Protein 3SMA (pdb70)

Radius of gyration: 39.49 Å; Cα contacts (8 Å, |Δi|>4): 2408; chains: 4; bounding box: 121×54×102 Å

B-factor: mean 35.8, std 13.29, range [15.17, 118.53]

InterPro domains:
  IPR003679 Aminoglycoside N(3)-acetyltransferase-like [PF02522] (43-275)
  IPR003679 Aminoglycoside N(3)-acetyltransferase-like [PTHR11104] (21-278)
  IPR028345 Aminoglycoside 3-N-acetyltransferase-like [SSF110710] (21-278)

Organism: Streptomyces rubellomurinus (strain ATCC 31215) (NCBI:txid359131)

Foldseek 3Di:
DDEAFLVLLLVQLVVQPQDALFEEEEQAAQVQQPHYDVTLVSVLSSVCSNNDQNYKYKYKFFQQVQFQLVPDDPPRDDPVCRVVCQWQPFFADLVPRGGDPRYPNQRVNSPPDQWDWADARGTIMIMHHDCRCVLRPQCDPQLNLEPRHSLVVCQVRQHKYKYWQHDLLRVSNLSHLLVVAPAAPWDKDWTWGFHDDPRTTDTDIDMYTDDDRPCSVVLVVVLLVVAPPKGWDRRNSGTMIMGGSNSSSVSSNVCRNVPPHDD/DDPVPFDEDELVLLLVQLVVQPQAALFEEEEQAAQVLQGDYDVTLVSNLSSNCSNNDQNYKYKYKQFQQVQFQLVPDDPDRDDPVCRVVCQWQPWFADLQPRGGPPRYPNQRNNSPDVQKDWAQFRGTIMIMHHDCRCVLRPQQDDQQNLEPRHSLVVCLVRQHKYKYWQHDLLRPSLLSHLLVVAPAAPKDKDWGWGFPDDPGTTDTDIDIYTDDDRPCSVVLRVVLLVVFPPKGWGHRNSTTMTMGGSNSSSVSSNVCRNVPPHDD/DDEDFLVLLLVQCVVQPQAALFEEEEQADQVQLPHYPVGLNSNLSSNCSSNDQSYKYKYKFFQQVQFQLVPDDPPRDDPVCRVVCQWQPWFADLQPRHGDPRYPNQRVQSPDVQKDWAAFRGTIMIMHHDCRCVLRPQCDPQQNLEPRHSLVVCLVRQHKYKYWQHDLLRVSNLSNLLVVAPAAPWAKDWTWGFHDDPRTTDIDIDIDIDDDRPCSHVLVVVLLVVAPPKGWDRRNSTTMIMGRSNSSSVSSNVCRNVPDHD/DDEDFLVLLLVQLVVQPQEALFEEEEQADQVLLPHYDVGLVSNLSSVCSNHDQNYKYKYKFFQQVQFQLVPPDPPRDDPVCRVVCQWQVWFADLVPRGGDPRDPNQRVNSPPVQKDWAQFRGTIMIMHHDCRCVLRPQCDPQQNLEPRHSLVVCLVRQHKYKYWQHDLLRPSLLSNLLVVAPAAPWAKDKGWGFHDDPRTTDTDIDIYIDDDRPCSPVLVVVLLVPAPPKGWDHRRSGTMTMGGSNSSSVSSNVCRNVPPHNPD

Nearest PDB structures (foldseek):
  3sma-assembly2_C  TM=9.997E-01  e=2.680E-60  Streptomyces rubellomurinus
  3kzl-assembly1_A  TM=9.527E-01  e=6.659E-35  Bacillus anthracis
  3e4f-assembly1_B  TM=9.407E-01  e=6.659E-35  Bacillus anthracis
  3n0s-assembly1_A  TM=9.548E-01  e=9.029E-33  Bacillus anthracis str. Ames
  6np2-assembly1_A  TM=8.746E-01  e=1.009E-23  Enterobacter cloacae

Structure (mmCIF, N/CA/C/O backbone):
data_3SMA
#
_entry.id   3SMA
#
_cell.length_a   128.832
_cell.length_b   35.692
_cell.length_c   136.087
_cell.angle_alpha   90.00
_cell.angle_beta   117.60
_cell.angle_gamma   90.00
#
_symmetry.space_group_name_H-M   'P 1 2 1'
#
loop_
_entity.id
_entity.type
_entity.pdbx_description
1 polymer FrbF
2 non-polymer 'ACETYL COENZYME *A'
3 water water
#
loop_
_atom_site.group_PDB
_atom_site.id
_atom_site.type_symbol
_atom_site.label_atom_id
_atom_site.label_alt_id
_atom_site.label_comp_id
_atom_site.label_asym_id
_atom_site.label_entity_id
_atom_site.label_seq_id
_atom_site.pdbx_PDB_ins_code
_atom_site.Cartn_x
_atom_site.Cartn_y
_atom_site.Cartn_z
_atom_site.occupancy
_atom_site.B_iso_or_equiv
_atom_site.auth_seq_id
_atom_site.auth_comp_id
_atom_site.auth_asym_id
_atom_site.auth_atom_id
_atom_site.pdbx_PDB_model_num
ATOM 1 N N . ARG A 1 19 ? -16.339 28.146 45.281 1.00 42.73 19 ARG A N 1
ATOM 2 C CA . ARG A 1 19 ? -15.825 26.791 45.064 1.00 41.89 19 ARG A CA 1
ATOM 3 C C . ARG A 1 19 ? -16.923 25.741 44.866 1.00 44.11 19 ARG A C 1
ATOM 4 O O . ARG A 1 19 ? -17.996 25.815 45.478 1.00 44.87 19 ARG A O 1
ATOM 12 N N . GLU A 1 20 ? -16.647 24.772 44.002 1.00 38.26 20 GLU A N 1
ATOM 13 C CA . GLU A 1 20 ? -17.540 23.662 43.693 1.00 38.24 20 GLU A CA 1
ATOM 14 C C . GLU A 1 20 ? -17.239 22.530 44.691 1.00 41.59 20 GLU A C 1
ATOM 15 O O . GLU A 1 20 ? -16.067 22.250 44.977 1.00 41.48 20 GLU A O 1
ATOM 21 N N . LEU A 1 21 ? -18.288 21.899 45.239 1.00 36.04 21 LEU A N 1
ATOM 22 C CA . LEU A 1 21 ? -18.145 20.791 46.174 1.00 34.97 21 LEU A CA 1
ATOM 23 C C . LEU A 1 21 ? -17.695 19.599 45.339 1.00 37.24 21 LEU A C 1
ATOM 24 O O . LEU A 1 21 ? -18.358 19.235 44.362 1.00 36.43 21 LEU A O 1
ATOM 29 N N . VAL A 1 22 ? -16.517 19.054 45.674 1.00 31.15 22 VAL A N 1
ATOM 30 C CA . VAL A 1 22 ? -15.920 17.961 44.918 1.00 29.84 22 VAL A CA 1
ATOM 31 C C . VAL A 1 22 ? -15.682 16.792 45.865 1.00 32.61 22 VAL A C 1
ATOM 32 O O . VAL A 1 22 ? -15.234 17.003 46.997 1.00 31.77 22 VAL A O 1
ATOM 36 N N . THR A 1 23 ? -16.073 15.577 45.438 1.00 27.72 23 THR A N 1
ATOM 37 C CA . THR A 1 23 ? -15.997 14.355 46.238 1.00 26.77 23 THR A CA 1
ATOM 38 C C . THR A 1 23 ? -15.029 13.325 45.686 1.00 28.72 23 THR A C 1
ATOM 39 O O . THR A 1 23 ? -14.672 13.385 44.523 1.00 27.19 23 THR A O 1
ATOM 43 N N . ARG A 1 24 ? -14.665 12.328 46.520 1.00 25.49 24 ARG A N 1
ATOM 44 C CA . ARG A 1 24 ? -13.803 11.229 46.125 1.00 25.27 24 ARG A CA 1
ATOM 45 C C . ARG A 1 24 ? -14.266 10.651 44.800 1.00 28.35 24 ARG A C 1
ATOM 46 O O . ARG A 1 24 ? -13.464 10.555 43.855 1.00 27.21 24 ARG A O 1
ATOM 54 N N . ASP A 1 25 ? -15.558 10.264 44.738 1.00 24.45 25 ASP A N 1
ATOM 55 C CA . ASP A 1 25 ? -16.178 9.666 43.549 1.00 23.05 25 ASP A CA 1
ATOM 56 C C . ASP A 1 25 ? -16.145 10.525 42.339 1.00 26.33 25 ASP A C 1
ATOM 57 O O . ASP A 1 25 ? -15.853 10.005 41.270 1.00 27.55 25 ASP A O 1
ATOM 62 N N . ARG A 1 26 ? -16.394 11.845 42.489 1.00 22.79 26 ARG A N 1
ATOM 63 C CA . ARG A 1 26 ? -16.317 12.763 41.369 1.00 23.63 26 ARG A CA 1
ATOM 64 C C . ARG A 1 26 ? -14.899 12.837 40.826 1.00 27.54 26 ARG A C 1
ATOM 65 O O . ARG A 1 26 ? -14.728 12.787 39.609 1.00 26.91 26 ARG A O 1
ATOM 73 N N . LEU A 1 27 ? -13.876 12.990 41.722 1.00 24.36 27 LEU A N 1
ATOM 74 C CA . LEU A 1 27 ? -12.481 13.043 41.290 1.00 22.09 27 LEU A CA 1
ATOM 75 C C . LEU A 1 27 ? -12.114 11.778 40.534 1.00 24.54 27 LEU A C 1
ATOM 76 O O . LEU A 1 27 ? -11.539 11.868 39.474 1.00 26.00 27 LEU A O 1
ATOM 81 N N . ALA A 1 28 ? -12.439 10.604 41.068 1.00 21.41 28 ALA A N 1
ATOM 82 C CA . ALA A 1 28 ? -12.121 9.340 40.409 1.00 20.47 28 ALA A CA 1
ATOM 83 C C . ALA A 1 28 ? -12.758 9.256 39.022 1.00 24.42 28 ALA A C 1
ATOM 84 O O . ALA A 1 28 ? -12.073 8.884 38.070 1.00 24.06 28 ALA A O 1
ATOM 86 N N . SER A 1 29 ? -14.038 9.649 38.885 1.00 22.87 29 SER A N 1
ATOM 87 C CA . SER A 1 29 ? -14.723 9.591 37.579 1.00 21.96 29 SER A CA 1
ATOM 88 C C . SER A 1 29 ? -14.051 10.533 36.585 1.00 25.36 29 SER A C 1
ATOM 89 O O . SER A 1 29 ? -13.793 10.129 35.448 1.00 24.83 29 SER A O 1
ATOM 92 N N . ASP A 1 30 ? -13.707 11.768 37.038 1.00 21.56 30 ASP A N 1
ATOM 93 C CA . ASP A 1 30 ? -13.059 12.790 36.206 1.00 21.29 30 ASP A CA 1
ATOM 94 C C . ASP A 1 30 ? -11.680 12.315 35.767 1.00 25.44 30 ASP A C 1
ATOM 95 O O . ASP A 1 30 ? -11.229 12.679 34.668 1.00 24.72 30 ASP A O 1
ATOM 100 N N . LEU A 1 31 ? -10.979 11.527 36.639 1.00 21.09 31 LEU A N 1
ATOM 101 C CA . LEU A 1 31 ? -9.651 11.019 36.282 1.00 20.76 31 LEU A CA 1
ATOM 102 C C . LEU A 1 31 ? -9.812 9.962 35.166 1.00 25.75 31 LEU A C 1
ATOM 103 O O . LEU A 1 31 ? -8.993 9.906 34.240 1.00 24.28 31 LEU A O 1
ATOM 108 N N . ALA A 1 32 ? -10.860 9.129 35.256 1.00 24.27 32 ALA A N 1
ATOM 109 C CA . ALA A 1 32 ? -11.170 8.132 34.217 1.00 25.18 32 ALA A CA 1
ATOM 110 C C . ALA A 1 32 ? -11.507 8.876 32.933 1.00 30.69 32 ALA A C 1
ATOM 111 O O . ALA A 1 32 ? -10.982 8.515 31.892 1.00 31.16 32 ALA A O 1
ATOM 113 N N . ALA A 1 33 ? -12.313 9.960 33.004 1.00 28.14 33 ALA A N 1
ATOM 114 C CA . ALA A 1 33 ? -12.646 10.748 31.804 1.00 27.72 33 ALA A CA 1
ATOM 115 C C . ALA A 1 33 ? -11.404 11.367 31.129 1.00 29.38 33 ALA A C 1
ATOM 116 O O . ALA A 1 33 ? -11.373 11.520 29.913 1.00 28.73 33 ALA A O 1
ATOM 118 N N . LEU A 1 34 ? -10.382 11.717 31.915 1.00 26.49 34 LEU A N 1
ATOM 119 C CA . LEU A 1 34 ? -9.147 12.296 31.393 1.00 24.54 34 LEU A CA 1
ATOM 120 C C . LEU A 1 34 ? -8.351 11.211 30.654 1.00 27.23 34 LEU A C 1
ATOM 121 O O . LEU A 1 34 ? -7.692 11.494 29.657 1.00 24.50 34 LEU A O 1
ATOM 126 N N . GLY A 1 35 ? -8.479 9.978 31.120 1.00 23.90 35 GLY A N 1
ATOM 127 C CA . GLY A 1 35 ? -7.845 8.844 30.468 1.00 24.44 35 GLY A CA 1
ATOM 128 C C . GLY A 1 35 ? -6.909 8.054 31.353 1.00 28.30 35 GLY A C 1
ATOM 129 O O . GLY A 1 35 ? -6.079 7.311 30.835 1.00 29.27 35 GLY A O 1
ATOM 130 N N . VAL A 1 36 ? -7.010 8.213 32.679 1.00 24.61 36 VAL A N 1
ATOM 131 C CA . VAL A 1 36 ? -6.138 7.468 33.612 1.00 24.23 36 VAL A CA 1
ATOM 132 C C . VAL A 1 36 ? -6.455 5.981 33.465 1.00 31.38 36 VAL A C 1
ATOM 133 O O . VAL A 1 36 ? -7.595 5.543 33.676 1.00 28.67 36 VAL A O 1
ATOM 137 N N . ARG A 1 37 ? -5.426 5.239 33.032 1.00 32.43 37 ARG A N 1
ATOM 138 C CA . ARG A 1 37 ? -5.449 3.809 32.750 1.00 33.19 37 ARG A CA 1
ATOM 139 C C . ARG A 1 37 ? -5.511 2.897 33.990 1.00 36.25 37 ARG A C 1
ATOM 140 O O . ARG A 1 37 ? -4.491 2.773 34.689 1.00 36.69 37 ARG A O 1
ATOM 148 N N . PRO A 1 38 ? -6.634 2.161 34.233 1.00 31.92 38 PRO A N 1
ATOM 149 C CA . PRO A 1 38 ? -6.638 1.186 35.344 1.00 31.21 38 PRO A CA 1
ATOM 150 C C . PRO A 1 38 ? -5.520 0.179 35.082 1.00 34.38 38 PRO A C 1
ATOM 151 O O . PRO A 1 38 ? -5.381 -0.272 33.951 1.00 32.57 38 PRO A O 1
ATOM 155 N N . GLY A 1 39 ? -4.696 -0.097 36.094 1.00 29.44 39 GLY A N 1
ATOM 156 C CA . GLY A 1 39 ? -3.574 -1.014 35.959 1.00 27.65 39 GLY A CA 1
ATOM 157 C C . GLY A 1 39 ? -2.290 -0.333 35.530 1.00 28.49 39 GLY A C 1
ATOM 158 O O . GLY A 1 39 ? -1.257 -0.983 35.394 1.00 28.30 39 GLY A O 1
ATOM 159 N N . GLY A 1 40 ? -2.345 0.968 35.282 1.00 24.02 40 GLY A N 1
ATOM 160 C CA . GLY A 1 40 ? -1.156 1.692 34.861 1.00 23.70 40 GLY A CA 1
ATOM 161 C C . GLY A 1 40 ? -0.376 2.311 36.005 1.00 28.54 40 GLY A C 1
ATOM 162 O O . GLY A 1 40 ? -0.865 2.408 37.135 1.00 27.44 40 GLY A O 1
ATOM 163 N N . VAL A 1 41 ? 0.861 2.712 35.709 1.00 25.20 41 VAL A N 1
ATOM 164 C CA . VAL A 1 41 ? 1.749 3.404 36.637 1.00 24.84 41 VAL A CA 1
ATOM 165 C C . VAL A 1 41 ? 1.436 4.887 36.367 1.00 28.13 41 VAL A C 1
ATOM 166 O O . VAL A 1 41 ? 1.345 5.286 35.205 1.00 26.61 41 VAL A O 1
ATOM 170 N N . LEU A 1 42 ? 1.137 5.653 37.429 1.00 24.51 42 LEU A N 1
ATOM 171 C CA . LEU A 1 42 ? 0.812 7.072 37.329 1.00 22.28 42 LEU A CA 1
ATOM 172 C C . LEU A 1 42 ? 1.670 7.902 38.269 1.00 25.16 42 LEU A C 1
ATOM 173 O O . LEU A 1 42 ? 1.636 7.683 39.462 1.00 25.45 42 LEU A O 1
ATOM 178 N N . LEU A 1 43 ? 2.456 8.841 37.708 1.00 24.45 43 LEU A N 1
ATOM 179 C CA . LEU A 1 43 ? 3.279 9.815 38.420 1.00 22.59 43 LEU A CA 1
ATOM 180 C C . LEU A 1 43 ? 2.407 11.066 38.533 1.00 25.70 43 LEU A C 1
ATOM 181 O O . LEU A 1 43 ? 1.947 11.590 37.506 1.00 25.90 43 LEU A O 1
ATOM 186 N N . VAL A 1 44 ? 2.102 11.490 39.765 1.00 22.84 44 VAL A N 1
ATOM 187 C CA . VAL A 1 44 ? 1.159 12.610 40.030 1.00 20.34 44 VAL A CA 1
ATOM 188 C C . VAL A 1 44 ? 1.831 13.863 40.590 1.00 23.83 44 VAL A C 1
ATOM 189 O O . VAL A 1 44 ? 2.606 13.782 41.538 1.00 19.31 44 VAL A O 1
ATOM 193 N N . HIS A 1 45 ? 1.518 15.027 39.989 1.00 23.23 45 HIS A N 1
ATOM 194 C CA . HIS A 1 45 ? 1.950 16.361 40.435 1.00 22.45 45 HIS A CA 1
ATOM 195 C C . HIS A 1 45 ? 0.623 17.062 40.722 1.00 23.95 45 HIS A C 1
ATOM 196 O O . HIS A 1 45 ? -0.105 17.397 39.804 1.00 23.76 45 HIS A O 1
ATOM 203 N N . ALA A 1 46 ? 0.272 17.169 41.983 1.00 20.92 46 ALA A N 1
ATOM 204 C CA . ALA A 1 46 ? -1.045 17.649 42.403 1.00 22.03 46 ALA A CA 1
ATOM 205 C C . ALA A 1 46 ? -1.033 18.914 43.229 1.00 27.67 46 ALA A C 1
ATOM 206 O O . ALA A 1 46 ? -0.120 19.144 44.046 1.00 28.02 46 ALA A O 1
ATOM 208 N N . SER A 1 47 ? -2.120 19.680 43.064 1.00 24.78 47 SER A N 1
ATOM 209 C CA . SER A 1 47 ? -2.481 20.864 43.837 1.00 24.96 47 SER A CA 1
ATOM 210 C C . SER A 1 47 ? -3.850 20.591 44.476 1.00 27.96 47 SER A C 1
ATOM 211 O O . SER A 1 47 ? -4.793 20.222 43.770 1.00 28.68 47 SER A O 1
ATOM 214 N N . LEU A 1 48 ? -3.957 20.739 45.792 1.00 24.75 48 LEU A N 1
ATOM 215 C CA . LEU A 1 48 ? -5.221 20.493 46.488 1.00 24.81 48 LEU A CA 1
ATOM 216 C C . LEU A 1 48 ? -6.217 21.650 46.291 1.00 30.87 48 LEU A C 1
ATOM 217 O O . LEU A 1 48 ? -7.368 21.398 45.930 1.00 31.53 48 LEU A O 1
ATOM 222 N N . SER A 1 49 ? -5.773 22.898 46.486 1.00 29.37 49 SER A N 1
ATOM 223 C CA . SER A 1 49 ? -6.636 24.081 46.354 1.00 30.97 49 SER A CA 1
ATOM 224 C C . SER A 1 49 ? -7.211 24.331 44.941 1.00 34.55 49 SER A C 1
ATOM 225 O O . SER A 1 49 ? -8.192 25.067 44.810 1.00 33.85 49 SER A O 1
ATOM 228 N N . ALA A 1 50 ? -6.586 23.757 43.891 1.00 29.38 50 ALA A N 1
ATOM 229 C CA . ALA A 1 50 ? -7.043 23.931 42.514 1.00 29.14 50 ALA A CA 1
ATOM 230 C C . ALA A 1 50 ? -8.295 23.123 42.223 1.00 32.77 50 ALA A C 1
ATOM 231 O O . ALA A 1 50 ? -9.075 23.515 41.355 1.00 32.55 50 ALA A O 1
ATOM 233 N N . LEU A 1 51 ? -8.479 21.989 42.941 1.00 28.29 51 LEU A N 1
ATOM 234 C CA . LEU A 1 51 ? -9.567 21.035 42.729 1.00 27.89 51 LEU A CA 1
ATOM 235 C C . LEU A 1 51 ? -10.987 21.552 42.968 1.00 33.29 51 LEU A C 1
ATOM 236 O O . LEU A 1 51 ? -11.930 21.010 42.395 1.00 30.37 51 LEU A O 1
ATOM 241 N N . GLY A 1 52 ? -11.123 22.546 43.841 1.00 32.41 52 GLY A N 1
ATOM 242 C CA . GLY A 1 52 ? -12.413 23.069 44.291 1.00 32.66 52 GLY A CA 1
ATOM 243 C C . GLY A 1 52 ? -12.460 22.896 45.795 1.00 35.60 52 GLY A C 1
ATOM 244 O O . GLY A 1 52 ? -11.434 23.099 46.438 1.00 35.60 52 GLY A O 1
ATOM 245 N N . TRP A 1 53 ? -13.625 22.524 46.379 1.00 31.65 53 TRP A N 1
ATOM 246 C CA . TRP A 1 53 ? -13.685 22.228 47.806 1.00 31.13 53 TRP A CA 1
ATOM 247 C C . TRP A 1 53 ? -13.779 20.699 47.909 1.00 30.74 53 TRP A C 1
ATOM 248 O O . TRP A 1 53 ? -14.793 20.105 47.532 1.00 29.78 53 TRP A O 1
ATOM 259 N N . VAL A 1 54 ? -12.705 20.066 48.363 1.00 24.30 54 VAL A N 1
ATOM 260 C CA . VAL A 1 54 ? -12.664 18.607 48.432 1.00 23.06 54 VAL A CA 1
ATOM 261 C C . VAL A 1 54 ? -13.248 18.057 49.711 1.00 27.21 54 VAL A C 1
ATOM 262 O O . VAL A 1 54 ? -12.712 18.283 50.794 1.00 24.69 54 VAL A O 1
ATOM 266 N N . CYS A 1 55 ? -14.326 17.281 49.575 1.00 25.90 55 CYS A N 1
ATOM 267 C CA . CYS A 1 55 ? -14.954 16.647 50.716 1.00 27.27 55 CYS A CA 1
ATOM 268 C C . CYS A 1 55 ? -14.048 15.509 51.171 1.00 30.95 55 CYS A C 1
ATOM 269 O O . CYS A 1 55 ? -14.003 14.460 50.518 1.00 29.69 55 CYS A O 1
ATOM 272 N N . GLY A 1 56 ? -13.318 15.749 52.268 1.00 27.15 56 GLY A N 1
ATOM 273 C CA . GLY A 1 56 ? -12.359 14.792 52.827 1.00 25.57 56 GLY A CA 1
ATOM 274 C C . GLY A 1 56 ? -10.925 15.193 52.508 1.00 29.15 56 GLY A C 1
ATOM 275 O O . GLY A 1 56 ? -9.990 14.460 52.814 1.00 30.16 56 GLY A O 1
ATOM 276 N N . GLY A 1 57 ? -10.766 16.358 51.876 1.00 23.40 57 GLY A N 1
ATOM 277 C CA . GLY A 1 57 ? -9.502 16.988 51.543 1.00 23.22 57 GLY A CA 1
ATOM 278 C C . GLY A 1 57 ? -8.513 16.103 50.834 1.00 26.45 57 GLY A C 1
ATOM 279 O O . GLY A 1 57 ? -8.897 15.303 49.966 1.00 25.02 57 GLY A O 1
ATOM 280 N N . ALA A 1 58 ? -7.237 16.167 51.290 1.00 22.82 58 ALA A N 1
ATOM 281 C CA . ALA A 1 58 ? -6.134 15.420 50.685 1.00 23.62 58 ALA A CA 1
ATOM 282 C C . ALA A 1 58 ? -6.333 13.932 50.800 1.00 25.89 58 ALA A C 1
ATOM 283 O O . ALA A 1 58 ? -5.890 13.197 49.913 1.00 25.33 58 ALA A O 1
ATOM 285 N N . GLN A 1 59 ? -7.027 13.482 51.865 1.00 21.27 59 GLN A N 1
ATOM 286 C CA . GLN A 1 59 ? -7.291 12.050 52.017 1.00 21.06 59 GLN A CA 1
ATOM 287 C C . GLN A 1 59 ? -8.199 11.615 50.874 1.00 22.98 59 GLN A C 1
ATOM 288 O O . GLN A 1 59 ? -7.918 10.596 50.272 1.00 20.95 59 GLN A O 1
ATOM 294 N N . ALA A 1 60 ? -9.253 12.420 50.548 1.00 20.17 60 ALA A N 1
ATOM 295 C CA . ALA A 1 60 ? -10.195 12.117 49.449 1.00 19.94 60 ALA A CA 1
ATOM 296 C C . ALA A 1 60 ? -9.460 12.089 48.105 1.00 23.85 60 ALA A C 1
ATOM 297 O O . ALA A 1 60 ? -9.761 11.236 47.275 1.00 26.40 60 ALA A O 1
ATOM 299 N N . VAL A 1 61 ? -8.478 12.978 47.905 1.00 18.90 61 VAL A N 1
ATOM 300 C CA . VAL A 1 61 ? -7.675 13.022 46.661 1.00 18.06 61 VAL A CA 1
ATOM 301 C C . VAL A 1 61 ? -6.854 11.746 46.481 1.00 24.19 61 VAL A C 1
ATOM 302 O O . VAL A 1 61 ? -6.896 11.123 45.417 1.00 25.59 61 VAL A O 1
ATOM 306 N N . VAL A 1 62 ? -6.126 11.344 47.546 1.00 20.67 62 VAL A N 1
ATOM 307 C CA . VAL A 1 62 ? -5.350 10.113 47.554 1.00 20.09 62 VAL A CA 1
ATOM 308 C C . VAL A 1 62 ? -6.282 8.943 47.257 1.00 19.81 62 VAL A C 1
ATOM 309 O O . VAL A 1 62 ? -5.969 8.187 46.393 1.00 21.71 62 VAL A O 1
ATOM 313 N N . LEU A 1 63 ? -7.407 8.794 47.947 1.00 16.86 63 LEU A N 1
ATOM 314 C CA . LEU A 1 63 ? -8.301 7.659 47.685 1.00 18.28 63 LEU A CA 1
ATOM 315 C C . LEU A 1 63 ? -8.820 7.547 46.240 1.00 25.57 63 LEU A C 1
ATOM 316 O O . LEU A 1 63 ? -8.863 6.453 45.683 1.00 27.31 63 LEU A O 1
ATOM 321 N N . ALA A 1 64 ? -9.194 8.676 45.634 1.00 20.41 64 ALA A N 1
ATOM 322 C CA . ALA A 1 64 ? -9.670 8.793 44.268 1.00 19.56 64 ALA A CA 1
ATOM 323 C C . ALA A 1 64 ? -8.556 8.389 43.265 1.00 24.55 64 ALA A C 1
ATOM 324 O O . ALA A 1 64 ? -8.840 7.686 42.291 1.00 25.33 64 ALA A O 1
ATOM 326 N N . LEU A 1 65 ? -7.285 8.749 43.556 1.00 20.59 65 LEU A N 1
ATOM 327 C CA . LEU A 1 65 ? -6.128 8.403 42.696 1.00 20.21 65 LEU A CA 1
ATOM 328 C C . LEU A 1 65 ? -5.879 6.881 42.759 1.00 25.89 65 LEU A C 1
ATOM 329 O O . LEU A 1 65 ? -5.637 6.266 41.726 1.00 26.60 65 LEU A O 1
ATOM 334 N N . GLN A 1 66 ? -6.018 6.278 43.960 1.00 24.52 66 GLN A N 1
ATOM 335 C CA . GLN A 1 66 ? -5.949 4.824 44.184 1.00 24.84 66 GLN A CA 1
ATOM 336 C C . GLN A 1 66 ? -7.158 4.119 43.451 1.00 29.67 66 GLN A C 1
ATOM 337 O O . GLN A 1 66 ? -6.980 3.076 42.823 1.00 29.42 66 GLN A O 1
ATOM 343 N N . ASP A 1 67 ? -8.369 4.705 43.515 1.00 26.38 67 ASP A N 1
ATOM 344 C CA . ASP A 1 67 ? -9.534 4.187 42.759 1.00 27.36 67 ASP A CA 1
ATOM 345 C C . ASP A 1 67 ? -9.227 4.153 41.233 1.00 29.65 67 ASP A C 1
ATOM 346 O O . ASP A 1 67 ? -9.459 3.136 40.565 1.00 29.41 67 ASP A O 1
ATOM 351 N N . ALA A 1 68 ? -8.723 5.280 40.704 1.00 24.44 68 ALA A N 1
ATOM 352 C CA . ALA A 1 68 ? -8.373 5.473 39.293 1.00 25.11 68 ALA A CA 1
ATOM 353 C C . ALA A 1 68 ? -7.373 4.442 38.763 1.00 29.31 68 ALA A C 1
ATOM 354 O O . ALA A 1 68 ? -7.585 3.923 37.672 1.00 30.23 68 ALA A O 1
ATOM 356 N N . VAL A 1 69 ? -6.254 4.201 39.475 1.00 25.63 69 VAL A N 1
ATOM 357 C CA . VAL A 1 69 ? -5.238 3.239 39.023 1.00 25.17 69 VAL A CA 1
ATOM 358 C C . VAL A 1 69 ? -5.655 1.793 39.316 1.00 29.74 69 VAL A C 1
ATOM 359 O O . VAL A 1 69 ? -5.202 0.879 38.631 1.00 29.81 69 VAL A O 1
ATOM 363 N N . GLY A 1 70 ? -6.472 1.602 40.353 1.00 28.28 70 GLY A N 1
ATOM 364 C CA . GLY A 1 70 ? -6.956 0.285 40.765 1.00 28.82 70 GLY A CA 1
ATOM 365 C C . GLY A 1 70 ? -5.905 -0.493 41.509 1.00 36.79 70 GLY A C 1
ATOM 366 O O . GLY A 1 70 ? -4.802 0.013 41.744 1.00 34.95 70 GLY A O 1
ATOM 367 N N . LYS A 1 71 ? -6.238 -1.742 41.887 1.00 38.86 71 LYS A N 1
ATOM 368 C CA . LYS A 1 71 ? -5.349 -2.625 42.671 1.00 39.76 71 LYS A CA 1
ATOM 369 C C . LYS A 1 71 ? -4.032 -2.929 41.958 1.00 42.20 71 LYS A C 1
ATOM 370 O O . LYS A 1 71 ? -2.971 -2.955 42.599 1.00 42.67 71 LYS A O 1
ATOM 376 N N . GLU A 1 72 ? -4.116 -3.129 40.632 1.00 35.25 72 GLU A N 1
ATOM 377 C CA . GLU A 1 72 ? -3.009 -3.500 39.742 1.00 33.55 72 GLU A CA 1
ATOM 378 C C . GLU A 1 72 ? -2.224 -2.292 39.234 1.00 33.50 72 GLU A C 1
ATOM 379 O O . GLU A 1 72 ? -1.194 -2.439 38.590 1.00 31.45 72 GLU A O 1
ATOM 385 N N . GLY A 1 73 ? -2.721 -1.108 39.519 1.00 30.52 73 GLY A N 1
ATOM 386 C CA . GLY A 1 73 ? -2.022 0.114 39.151 1.00 29.43 73 GLY A CA 1
ATOM 387 C C . GLY A 1 73 ? -0.985 0.483 40.195 1.00 29.72 73 GLY A C 1
ATOM 388 O O . GLY A 1 73 ? -0.795 -0.248 41.172 1.00 30.47 73 GLY A O 1
ATOM 389 N N . THR A 1 74 ? -0.290 1.614 39.972 1.00 24.85 74 THR A N 1
ATOM 390 C CA . THR A 1 74 ? 0.757 2.150 40.840 1.00 24.37 74 THR A CA 1
ATOM 391 C C . THR A 1 74 ? 0.667 3.662 40.804 1.00 27.85 74 THR A C 1
ATOM 392 O O . THR A 1 74 ? 0.497 4.225 39.737 1.00 29.19 74 THR A O 1
ATOM 396 N N . LEU A 1 75 ? 0.756 4.305 41.961 1.00 23.38 75 LEU A N 1
ATOM 397 C CA . LEU A 1 75 ? 0.786 5.757 42.103 1.00 22.42 75 LEU A CA 1
ATOM 398 C C . LEU A 1 75 ? 2.156 6.114 42.607 1.00 24.88 75 LEU A C 1
ATOM 399 O O . LEU A 1 75 ? 2.687 5.468 43.531 1.00 22.11 75 LEU A O 1
ATOM 404 N N . VAL A 1 76 ? 2.729 7.170 42.009 1.00 20.90 76 VAL A N 1
ATOM 405 C CA . VAL A 1 76 ? 4.051 7.636 42.386 1.00 19.38 76 VAL A CA 1
ATOM 406 C C . VAL A 1 76 ? 3.908 9.131 42.558 1.00 21.39 76 VAL A C 1
ATOM 407 O O . VAL A 1 76 ? 3.301 9.757 41.709 1.00 21.12 76 VAL A O 1
ATOM 411 N N . MET A 1 77 ? 4.550 9.708 43.565 1.00 17.66 77 MET A N 1
ATOM 412 C CA . MET A 1 77 ? 4.519 11.160 43.772 1.00 17.65 77 MET A CA 1
ATOM 413 C C . MET A 1 77 ? 5.879 11.664 44.266 1.00 22.18 77 MET A C 1
ATOM 414 O O . MET A 1 77 ? 6.477 11.039 45.137 1.00 21.74 77 MET A O 1
ATOM 419 N N . PRO A 1 78 ? 6.370 12.827 43.812 1.00 21.07 78 PRO A N 1
ATOM 420 C CA . PRO A 1 78 ? 7.618 13.351 44.400 1.00 20.68 78 PRO A CA 1
ATOM 421 C C . PRO A 1 78 ? 7.409 13.657 45.886 1.00 26.53 78 PRO A C 1
ATOM 422 O O . PRO A 1 78 ? 6.362 14.190 46.259 1.00 26.44 78 PRO A O 1
ATOM 426 N N . THR A 1 79 ? 8.383 13.292 46.753 1.00 23.73 79 THR A N 1
ATOM 427 C CA . THR A 1 79 ? 8.292 13.597 48.183 1.00 23.25 79 THR A CA 1
ATOM 428 C C . THR A 1 79 ? 9.608 14.259 48.599 1.00 27.80 79 THR A C 1
ATOM 429 O O . THR A 1 79 ? 10.274 13.799 49.530 1.00 28.94 79 THR A O 1
ATOM 433 N N . PHE A 1 80 ? 9.989 15.329 47.884 1.00 22.15 80 PHE A N 1
ATOM 434 C CA . PHE A 1 80 ? 11.250 16.020 48.089 1.00 21.13 80 PHE A CA 1
ATOM 435 C C . PHE A 1 80 ? 11.359 16.692 49.455 1.00 27.38 80 PHE A C 1
ATOM 436 O O . PHE A 1 80 ? 10.359 17.119 50.025 1.00 27.31 80 PHE A O 1
ATOM 444 N N . SER A 1 81 ? 12.577 16.705 50.007 1.00 23.96 81 SER A N 1
ATOM 445 C CA . SER A 1 81 ? 12.860 17.292 51.309 1.00 22.63 81 SER A CA 1
ATOM 446 C C . SER A 1 81 ? 14.091 18.129 51.110 1.00 30.50 81 SER A C 1
ATOM 447 O O . SER A 1 81 ? 15.159 17.806 51.624 1.00 30.28 81 SER A O 1
ATOM 450 N N . GLY A 1 82 ? 13.911 19.216 50.347 1.00 29.32 82 GLY A N 1
ATOM 451 C CA . GLY A 1 82 ? 14.961 20.150 49.954 1.00 30.44 82 GLY A CA 1
ATOM 452 C C . GLY A 1 82 ? 15.786 20.760 51.067 1.00 35.05 82 GLY A C 1
ATOM 453 O O . GLY A 1 82 ? 16.897 21.220 50.807 1.00 36.10 82 GLY A O 1
ATOM 454 N N . ASP A 1 83 ? 15.247 20.790 52.301 1.00 31.60 83 ASP A N 1
ATOM 455 C CA . ASP A 1 83 ? 15.875 21.354 53.519 1.00 31.67 83 ASP A CA 1
ATOM 456 C C . ASP A 1 83 ? 17.091 20.577 53.952 1.00 32.85 83 ASP A C 1
ATOM 457 O O . ASP A 1 83 ? 17.911 21.078 54.735 1.00 31.42 83 ASP A O 1
ATOM 462 N N . LEU A 1 84 ? 17.179 19.327 53.499 1.00 26.54 84 LEU A N 1
ATOM 463 C CA . LEU A 1 84 ? 18.275 18.438 53.832 1.00 26.43 84 LEU A CA 1
ATOM 464 C C . LEU A 1 84 ? 19.369 18.737 52.837 1.00 30.85 84 LEU A C 1
ATOM 465 O O . LEU A 1 84 ? 19.661 17.939 51.956 1.00 31.04 84 LEU A O 1
ATOM 470 N N . SER A 1 85 ? 19.929 19.948 52.948 1.00 26.26 85 SER A N 1
ATOM 471 C CA . SER A 1 85 ? 20.918 20.492 52.036 1.00 25.79 85 SER A CA 1
ATOM 472 C C . SER A 1 85 ? 21.774 21.489 52.806 1.00 29.72 85 SER A C 1
ATOM 473 O O . SER A 1 85 ? 21.353 21.955 53.876 1.00 28.93 85 SER A O 1
ATOM 476 N N . ASP A 1 86 ? 22.965 21.815 52.268 1.00 26.06 86 ASP A N 1
ATOM 477 C CA . ASP A 1 86 ? 23.886 22.725 52.944 1.00 27.06 86 ASP A CA 1
ATOM 478 C C . ASP A 1 86 ? 23.203 24.059 53.258 1.00 32.04 86 ASP A C 1
ATOM 479 O O . ASP A 1 86 ? 22.618 24.668 52.343 1.00 31.08 86 ASP A O 1
ATOM 484 N N . PRO A 1 87 ? 23.313 24.549 54.519 1.00 28.17 87 PRO A N 1
ATOM 485 C CA . PRO A 1 87 ? 22.642 25.817 54.872 1.00 29.23 87 PRO A CA 1
ATOM 486 C C . PRO A 1 87 ? 23.093 27.073 54.117 1.00 36.47 87 PRO A C 1
ATOM 487 O O . PRO A 1 87 ? 22.335 28.038 54.082 1.00 35.80 87 PRO A O 1
ATOM 491 N N . SER A 1 88 ? 24.294 27.051 53.471 1.00 35.35 88 SER A N 1
ATOM 492 C CA . SER A 1 88 ? 24.797 28.168 52.652 1.00 35.64 88 SER A CA 1
ATOM 493 C C . SER A 1 88 ? 23.928 28.380 51.426 1.00 39.51 88 SER A C 1
ATOM 494 O O . SER A 1 88 ? 23.884 29.498 50.895 1.00 38.85 88 SER A O 1
ATOM 497 N N . THR A 1 89 ? 23.245 27.300 50.969 1.00 37.07 89 THR A N 1
ATOM 498 C CA . THR A 1 89 ? 22.360 27.333 49.797 1.00 36.65 89 THR A CA 1
ATOM 499 C C . THR A 1 89 ? 20.956 27.835 50.109 1.00 42.34 89 THR A C 1
ATOM 500 O O . THR A 1 89 ? 20.233 28.219 49.182 1.00 43.42 89 THR A O 1
ATOM 504 N N . TRP A 1 90 ? 20.568 27.860 51.403 1.00 39.40 90 TRP A N 1
ATOM 505 C CA . TRP A 1 90 ? 19.215 28.245 51.845 1.00 38.36 90 TRP A CA 1
ATOM 506 C C . TRP A 1 90 ? 18.855 29.688 51.527 1.00 48.24 90 TRP A C 1
ATOM 507 O O . TRP A 1 90 ? 19.651 30.589 51.798 1.00 47.99 90 TRP A O 1
ATOM 518 N N . ARG A 1 91 ? 17.659 29.885 50.963 1.00 49.51 91 ARG A N 1
ATOM 519 C CA . ARG A 1 91 ? 17.224 31.199 50.508 1.00 51.19 91 ARG A CA 1
ATOM 520 C C . ARG A 1 91 ? 15.820 31.698 50.765 1.00 58.61 91 ARG A C 1
ATOM 521 O O . ARG A 1 91 ? 15.621 32.910 50.657 1.00 58.29 91 ARG A O 1
ATOM 522 N N . ARG A 1 92 ? 14.817 30.810 51.034 1.00 58.55 92 ARG A N 1
ATOM 523 C CA . ARG A 1 92 ? 13.437 31.273 51.316 1.00 60.27 92 ARG A CA 1
ATOM 524 C C . ARG A 1 92 ? 13.606 31.939 52.685 1.00 67.56 92 ARG A C 1
ATOM 525 O O . ARG A 1 92 ? 13.884 33.141 52.707 1.00 68.94 92 ARG A O 1
ATOM 533 N N . PRO A 1 93 ? 13.718 31.218 53.813 1.00 63.90 93 PRO A N 1
ATOM 534 C CA . PRO A 1 93 ? 14.170 31.897 55.017 1.00 63.08 93 PRO A CA 1
ATOM 535 C C . PRO A 1 93 ? 15.703 31.635 55.065 1.00 64.96 93 PRO A C 1
ATOM 536 O O . PRO A 1 93 ? 16.101 30.531 55.459 1.00 65.78 93 PRO A O 1
ATOM 540 N N . PRO A 1 94 ? 16.614 32.530 54.597 1.00 57.87 94 PRO A N 1
ATOM 541 C CA . PRO A 1 94 ? 18.049 32.231 54.767 1.00 55.91 94 PRO A CA 1
ATOM 542 C C . PRO A 1 94 ? 18.372 32.282 56.263 1.00 55.77 94 PRO A C 1
ATOM 543 O O . PRO A 1 94 ? 17.624 32.916 57.020 1.00 55.27 94 PRO A O 1
ATOM 547 N N . VAL A 1 95 ? 19.440 31.591 56.702 1.00 48.66 95 VAL A N 1
ATOM 548 C CA . VAL A 1 95 ? 19.798 31.548 58.126 1.00 47.24 95 VAL A CA 1
ATOM 549 C C . VAL A 1 95 ? 21.143 32.240 58.397 1.00 48.04 95 VAL A C 1
ATOM 550 O O . VAL A 1 95 ? 21.971 32.258 57.487 1.00 47.90 95 VAL A O 1
ATOM 554 N N . PRO A 1 96 ? 21.413 32.772 59.623 1.00 40.72 96 PRO A N 1
ATOM 555 C CA . PRO A 1 96 ? 22.716 33.429 59.862 1.00 39.39 96 PRO A CA 1
ATOM 556 C C . PRO A 1 96 ? 23.913 32.551 59.537 1.00 43.96 96 PRO A C 1
ATOM 557 O O . PRO A 1 96 ? 23.894 31.357 59.812 1.00 43.78 96 PRO A O 1
ATOM 561 N N . GLU A 1 97 ? 24.941 33.138 58.910 1.00 42.16 97 GLU A N 1
ATOM 562 C CA . GLU A 1 97 ? 26.178 32.447 58.527 1.00 41.33 97 GLU A CA 1
ATOM 563 C C . GLU A 1 97 ? 26.838 31.734 59.719 1.00 42.96 97 GLU A C 1
ATOM 564 O O . GLU A 1 97 ? 27.328 30.616 59.549 1.00 42.39 97 GLU A O 1
ATOM 570 N N . ASP A 1 98 ? 26.810 32.355 60.925 1.00 39.33 98 ASP A N 1
ATOM 571 C CA . ASP A 1 98 ? 27.380 31.779 62.153 1.00 39.57 98 ASP A CA 1
ATOM 572 C C . ASP A 1 98 ? 26.709 30.454 62.593 1.00 40.78 98 ASP A C 1
ATOM 573 O O . ASP A 1 98 ? 27.322 29.661 63.315 1.00 39.48 98 ASP A O 1
ATOM 578 N N . TRP A 1 99 ? 25.492 30.187 62.085 1.00 35.79 99 TRP A N 1
ATOM 579 C CA . TRP A 1 99 ? 24.727 28.964 62.363 1.00 34.26 99 TRP A CA 1
ATOM 580 C C . TRP A 1 99 ? 25.106 27.781 61.465 1.00 35.77 99 TRP A C 1
ATOM 581 O O . TRP A 1 99 ? 24.832 26.628 61.824 1.00 34.64 99 TRP A O 1
ATOM 592 N N . TRP A 1 100 ? 25.696 28.061 60.290 1.00 32.22 100 TRP A N 1
ATOM 593 C CA . TRP A 1 100 ? 26.008 27.062 59.255 1.00 31.03 100 TRP A CA 1
ATOM 594 C C . TRP A 1 100 ? 26.764 25.844 59.756 1.00 33.32 100 TRP A C 1
ATOM 595 O O . TRP A 1 100 ? 26.288 24.739 59.496 1.00 30.92 100 TRP A O 1
ATOM 606 N N . PRO A 1 101 ? 27.857 25.998 60.565 1.00 30.68 101 PRO A N 1
ATOM 607 C CA . PRO A 1 101 ? 28.587 24.812 61.047 1.00 30.72 101 PRO A CA 1
ATOM 608 C C . PRO A 1 101 ? 27.808 23.978 62.063 1.00 34.60 101 PRO A C 1
ATOM 609 O O . PRO A 1 101 ? 27.940 22.752 62.064 1.00 34.99 101 PRO A O 1
ATOM 613 N N . VAL A 1 102 ? 26.984 24.623 62.921 1.00 31.85 102 VAL A N 1
ATOM 614 C CA . VAL A 1 102 ? 26.154 23.898 63.889 1.00 32.12 102 VAL A CA 1
ATOM 615 C C . VAL A 1 102 ? 25.089 23.106 63.109 1.00 33.37 102 VAL A C 1
ATOM 616 O O . VAL A 1 102 ? 24.914 21.913 63.356 1.00 32.43 102 VAL A O 1
ATOM 620 N N . ILE A 1 103 ? 24.439 23.745 62.129 1.00 29.81 103 ILE A N 1
ATOM 621 C CA . ILE A 1 103 ? 23.408 23.078 61.302 1.00 28.92 103 ILE A CA 1
ATOM 622 C C . ILE A 1 103 ? 23.986 21.847 60.586 1.00 30.26 103 ILE A C 1
ATOM 623 O O . ILE A 1 103 ? 23.379 20.782 60.631 1.00 27.21 103 ILE A O 1
ATOM 628 N N . ARG A 1 104 ? 25.203 21.980 60.025 1.00 29.88 104 ARG A N 1
ATOM 629 C CA . ARG A 1 104 ? 25.910 20.918 59.300 1.00 30.78 104 ARG A CA 1
ATOM 630 C C . ARG A 1 104 ? 26.205 19.727 60.200 1.00 35.96 104 ARG A C 1
ATOM 631 O O . ARG A 1 104 ? 25.997 18.584 59.794 1.00 36.21 104 ARG A O 1
ATOM 639 N N . GLU A 1 105 ? 26.628 19.987 61.433 1.00 33.55 105 GLU A N 1
ATOM 640 C CA . GLU A 1 105 ? 26.932 18.914 62.382 1.00 33.62 105 GLU A CA 1
ATOM 641 C C . GLU A 1 105 ? 25.684 18.322 63.028 1.00 34.48 105 GLU A C 1
ATOM 642 O O . GLU A 1 105 ? 25.662 17.115 63.249 1.00 34.70 105 GLU A O 1
ATOM 648 N N . GLN A 1 106 ? 24.640 19.144 63.301 1.00 27.40 106 GLN A N 1
ATOM 649 C CA . GLN A 1 106 ? 23.457 18.708 64.059 1.00 26.63 106 GLN A CA 1
ATOM 650 C C . GLN A 1 106 ? 22.179 18.324 63.281 1.00 30.68 106 GLN A C 1
ATOM 651 O O . GLN A 1 106 ? 21.206 17.853 63.904 1.00 28.48 106 GLN A O 1
ATOM 657 N N . MET A 1 107 ? 22.164 18.545 61.952 1.00 25.73 107 MET A N 1
ATOM 658 C CA . MET A 1 107 ? 21.016 18.209 61.093 1.00 24.94 107 MET A CA 1
ATOM 659 C C . MET A 1 107 ? 20.713 16.730 61.247 1.00 28.39 107 MET A C 1
ATOM 660 O O . MET A 1 107 ? 21.619 15.904 61.079 1.00 27.57 107 MET A O 1
ATOM 665 N N . PRO A 1 108 ? 19.453 16.384 61.559 1.00 26.49 108 PRO A N 1
ATOM 666 C CA . PRO A 1 108 ? 19.076 14.964 61.622 1.00 26.77 108 PRO A CA 1
ATOM 667 C C . PRO A 1 108 ? 19.132 14.297 60.236 1.00 30.78 108 PRO A C 1
ATOM 668 O O . PRO A 1 108 ? 18.875 14.955 59.217 1.00 28.36 108 PRO A O 1
ATOM 672 N N . PRO A 1 109 ? 19.487 12.993 60.178 1.00 27.64 109 PRO A N 1
ATOM 673 C CA . PRO A 1 109 ? 19.511 12.293 58.883 1.00 27.41 109 PRO A CA 1
ATOM 674 C C . PRO A 1 109 ? 18.116 12.024 58.282 1.00 27.20 109 PRO A C 1
ATOM 675 O O . PRO A 1 109 ? 17.125 11.881 59.006 1.00 24.22 109 PRO A O 1
ATOM 679 N N . PHE A 1 110 ? 18.032 11.968 56.948 1.00 21.48 110 PHE A N 1
ATOM 680 C CA . PHE A 1 110 ? 16.762 11.640 56.302 1.00 21.32 110 PHE A CA 1
ATOM 681 C C . PHE A 1 110 ? 16.215 10.338 56.863 1.00 27.85 110 PHE A C 1
ATOM 682 O O . PHE A 1 110 ? 16.947 9.355 57.008 1.00 27.45 110 PHE A O 1
ATOM 690 N N . ASP A 1 111 ? 14.952 10.363 57.208 1.00 27.19 111 ASP A N 1
ATOM 691 C CA . ASP A 1 111 ? 14.218 9.201 57.686 1.00 27.91 111 ASP A CA 1
ATOM 692 C C . ASP A 1 111 ? 12.996 9.147 56.792 1.00 29.71 111 ASP A C 1
ATOM 693 O O . ASP A 1 111 ? 12.234 10.126 56.767 1.00 30.01 111 ASP A O 1
ATOM 698 N N . PRO A 1 112 ? 12.792 8.047 56.026 1.00 23.89 112 PRO A N 1
ATOM 699 C CA . PRO A 1 112 ? 11.655 8.026 55.082 1.00 22.88 112 PRO A CA 1
ATOM 700 C C . PRO A 1 112 ? 10.291 8.113 55.760 1.00 24.96 112 PRO A C 1
ATOM 701 O O . PRO A 1 112 ? 9.324 8.578 55.163 1.00 23.97 112 PRO A O 1
ATOM 705 N N . ASP A 1 113 ? 10.220 7.692 57.003 1.00 20.64 113 ASP A N 1
ATOM 706 C CA . ASP A 1 113 ? 8.969 7.806 57.755 1.00 21.10 113 ASP A CA 1
ATOM 707 C C . ASP A 1 113 ? 8.804 9.184 58.390 1.00 26.59 113 ASP A C 1
ATOM 708 O O . ASP A 1 113 ? 7.714 9.739 58.338 1.00 32.69 113 ASP A O 1
ATOM 713 N N . LEU A 1 114 ? 9.866 9.740 58.960 1.00 19.22 114 LEU A N 1
ATOM 714 C CA . LEU A 1 114 ? 9.851 10.981 59.747 1.00 19.51 114 LEU A CA 1
ATOM 715 C C . LEU A 1 114 ? 10.043 12.251 59.002 1.00 25.74 114 LEU A C 1
ATOM 716 O O . LEU A 1 114 ? 9.505 13.280 59.433 1.00 25.94 114 LEU A O 1
ATOM 721 N N . THR A 1 115 ? 10.880 12.236 57.960 1.00 21.61 115 THR A N 1
ATOM 722 C CA . THR A 1 115 ? 11.167 13.464 57.213 1.00 22.71 115 THR A CA 1
ATOM 723 C C . THR A 1 115 ? 9.978 14.024 56.437 1.00 27.46 115 THR A C 1
ATOM 724 O O . THR A 1 115 ? 9.532 13.380 55.508 1.00 28.12 115 THR A O 1
ATOM 728 N N . PRO A 1 116 ? 9.487 15.244 56.751 1.00 25.12 116 PRO A N 1
ATOM 729 C CA . PRO A 1 116 ? 8.385 15.812 55.963 1.00 24.61 116 PRO A CA 1
ATOM 730 C C . PRO A 1 116 ? 8.873 16.333 54.631 1.00 27.29 116 PRO A C 1
ATOM 731 O O . PRO A 1 116 ? 10.067 16.522 54.419 1.00 27.36 116 PRO A O 1
ATOM 735 N N . THR A 1 117 ? 7.938 16.517 53.716 1.00 22.04 117 THR A N 1
ATOM 736 C CA . THR A 1 117 ? 8.203 17.039 52.397 1.00 20.47 117 THR A CA 1
ATOM 737 C C . THR A 1 117 ? 8.137 18.553 52.517 1.00 27.79 117 THR A C 1
ATOM 738 O O . THR A 1 117 ? 7.537 19.077 53.469 1.00 26.09 117 THR A O 1
ATOM 742 N N . ARG A 1 118 ? 8.771 19.249 51.581 1.00 27.91 118 ARG A N 1
ATOM 743 C CA . ARG A 1 118 ? 8.736 20.706 51.455 1.00 28.10 118 ARG A CA 1
ATOM 744 C C . ARG A 1 118 ? 8.397 21.004 50.001 1.00 29.66 118 ARG A C 1
ATOM 745 O O . ARG A 1 118 ? 9.049 20.469 49.093 1.00 28.86 118 ARG A O 1
ATOM 753 N N . GLY A 1 119 ? 7.374 21.831 49.803 1.00 26.93 119 GLY A N 1
ATOM 754 C CA . GLY A 1 119 ? 6.891 22.284 48.503 1.00 26.36 119 GLY A CA 1
ATOM 755 C C . GLY A 1 119 ? 6.247 21.224 47.628 1.00 27.79 119 GLY A C 1
ATOM 756 O O . GLY A 1 119 ? 5.991 21.467 46.454 1.00 28.56 119 GLY A O 1
ATOM 757 N N . MET A 1 120 ? 5.943 20.067 48.189 1.00 23.48 120 MET A N 1
ATOM 758 C CA . MET A 1 120 ? 5.334 18.961 47.422 1.00 22.53 120 MET A CA 1
ATOM 759 C C . MET A 1 120 ? 3.811 18.970 47.367 1.00 27.09 120 MET A C 1
ATOM 760 O O . MET A 1 120 ? 3.229 18.342 46.478 1.00 26.47 120 MET A O 1
ATOM 765 N N . GLY A 1 121 ? 3.188 19.635 48.340 1.00 23.14 121 GLY A N 1
ATOM 766 C CA . GLY A 1 121 ? 1.739 19.747 48.442 1.00 21.58 121 GLY A CA 1
ATOM 767 C C . GLY A 1 121 ? 1.131 18.807 49.450 1.00 26.53 121 GLY A C 1
ATOM 768 O O . GLY A 1 121 ? 1.729 17.772 49.775 1.00 25.76 121 GLY A O 1
ATOM 769 N N . ALA A 1 122 ? -0.079 19.160 49.935 1.00 24.33 122 ALA A N 1
ATOM 770 C CA . ALA A 1 122 ? -0.843 18.388 50.935 1.00 25.15 122 ALA A CA 1
ATOM 771 C C . ALA A 1 122 ? -1.175 16.974 50.458 1.00 26.69 122 ALA A C 1
ATOM 772 O O . ALA A 1 122 ? -1.194 16.052 51.272 1.00 25.39 122 ALA A O 1
ATOM 774 N N . VAL A 1 123 ? -1.396 16.782 49.134 1.00 23.49 123 VAL A N 1
ATOM 775 C CA . VAL A 1 123 ? -1.699 15.447 48.619 1.00 21.38 123 VAL A CA 1
ATOM 776 C C . VAL A 1 123 ? -0.519 14.501 48.771 1.00 24.91 123 VAL A C 1
ATOM 777 O O . VAL A 1 123 ? -0.714 13.427 49.321 1.00 26.28 123 VAL A O 1
ATOM 781 N N . ALA A 1 124 ? 0.698 14.870 48.295 1.00 21.49 124 ALA A N 1
ATOM 782 C CA . ALA A 1 124 ? 1.875 13.988 48.427 1.00 21.10 124 ALA A CA 1
ATOM 783 C C . ALA A 1 124 ? 2.274 13.757 49.897 1.00 26.10 124 ALA A C 1
ATOM 784 O O . ALA A 1 124 ? 2.642 12.635 50.288 1.00 22.97 124 ALA A O 1
ATOM 786 N N . GLU A 1 125 ? 2.114 14.805 50.729 1.00 25.08 125 GLU A N 1
ATOM 787 C CA . GLU A 1 125 ? 2.409 14.735 52.154 1.00 26.46 125 GLU A CA 1
ATOM 788 C C . GLU A 1 125 ? 1.407 13.778 52.831 1.00 31.55 125 GLU A C 1
ATOM 789 O O . GLU A 1 125 ? 1.795 13.011 53.707 1.00 30.51 125 GLU A O 1
ATOM 795 N N . CYS A 1 126 ? 0.160 13.751 52.358 1.00 29.32 126 CYS A N 1
ATOM 796 C CA . CYS A 1 126 ? -0.843 12.816 52.876 1.00 30.13 126 CYS A CA 1
ATOM 797 C C . CYS A 1 126 ? -0.564 11.428 52.310 1.00 31.72 126 CYS A C 1
ATOM 798 O O . CYS A 1 126 ? -0.775 10.438 53.002 1.00 31.51 126 CYS A O 1
ATOM 801 N N . PHE A 1 127 ? -0.128 11.360 51.036 1.00 26.83 127 PHE A N 1
ATOM 802 C CA . PHE A 1 127 ? 0.099 10.107 50.316 1.00 25.87 127 PHE A CA 1
ATOM 803 C C . PHE A 1 127 ? 1.220 9.282 50.866 1.00 29.76 127 PHE A C 1
ATOM 804 O O . PHE A 1 127 ? 1.078 8.055 50.977 1.00 27.56 127 PHE A O 1
ATOM 812 N N . ARG A 1 128 ? 2.336 9.940 51.219 1.00 26.83 128 ARG A N 1
ATOM 813 C CA . ARG A 1 128 ? 3.561 9.265 51.644 1.00 26.51 128 ARG A CA 1
ATOM 814 C C . ARG A 1 128 ? 3.424 8.266 52.802 1.00 31.33 128 ARG A C 1
ATOM 815 O O . ARG A 1 128 ? 4.168 7.298 52.859 1.00 31.01 128 ARG A O 1
ATOM 823 N N . ARG A 1 129 ? 2.428 8.474 53.651 1.00 27.26 129 ARG A N 1
ATOM 824 C CA . ARG A 1 129 ? 2.125 7.681 54.837 1.00 30.04 129 ARG A CA 1
ATOM 825 C C . ARG A 1 129 ? 1.026 6.638 54.648 1.00 32.58 129 ARG A C 1
ATOM 826 O O . ARG A 1 129 ? 0.785 5.848 55.560 1.00 33.23 129 ARG A O 1
ATOM 834 N N . ALA A 1 130 ? 0.364 6.617 53.479 1.00 26.47 130 ALA A N 1
ATOM 835 C CA . ALA A 1 130 ? -0.700 5.688 53.193 1.00 24.84 130 ALA A CA 1
ATOM 836 C C . ALA A 1 130 ? -0.283 4.230 53.508 1.00 28.01 130 ALA A C 1
ATOM 837 O O . ALA A 1 130 ? 0.894 3.872 53.394 1.00 26.46 130 ALA A O 1
ATOM 839 N N . ALA A 1 131 ? -1.236 3.409 53.944 1.00 26.61 131 ALA A N 1
ATOM 840 C CA . ALA A 1 131 ? -1.004 1.970 54.161 1.00 26.83 131 ALA A CA 1
ATOM 841 C C . ALA A 1 131 ? -0.521 1.426 52.807 1.00 32.24 131 ALA A C 1
ATOM 842 O O . ALA A 1 131 ? -1.167 1.665 51.789 1.00 33.22 131 ALA A O 1
ATOM 844 N N . GLY A 1 132 ? 0.636 0.788 52.779 1.00 30.19 132 GLY A N 1
ATOM 845 C CA . GLY A 1 132 ? 1.156 0.225 51.530 1.00 29.69 132 GLY A CA 1
ATOM 846 C C . GLY A 1 132 ? 2.099 1.121 50.750 1.00 31.29 132 GLY A C 1
ATOM 847 O O . GLY A 1 132 ? 2.705 0.676 49.773 1.00 31.26 132 GLY A O 1
ATOM 848 N N . ALA A 1 133 ? 2.208 2.388 51.149 1.00 25.18 133 ALA A N 1
ATOM 849 C CA . ALA A 1 133 ? 3.079 3.352 50.512 1.00 25.03 133 ALA A CA 1
ATOM 850 C C . ALA A 1 133 ? 4.499 3.116 51.001 1.00 28.63 133 ALA A C 1
ATOM 851 O O . ALA A 1 133 ? 4.691 2.764 52.158 1.00 29.58 133 ALA A O 1
ATOM 853 N N . VAL A 1 134 ? 5.483 3.260 50.101 1.00 23.41 134 VAL A N 1
ATOM 854 C CA . VAL A 1 134 ? 6.899 3.077 50.360 1.00 23.82 134 VAL A CA 1
ATOM 855 C C . VAL A 1 134 ? 7.598 4.289 49.777 1.00 26.89 134 VAL A C 1
ATOM 856 O O . VAL A 1 134 ? 7.137 4.856 48.787 1.00 25.52 134 VAL A O 1
ATOM 860 N N . ARG A 1 135 ? 8.641 4.730 50.427 1.00 21.45 135 ARG A N 1
ATOM 861 C CA . ARG A 1 135 ? 9.364 5.919 50.004 1.00 21.59 135 ARG A CA 1
ATOM 862 C C . ARG A 1 135 ? 10.817 5.527 49.688 1.00 26.13 135 ARG A C 1
ATOM 863 O O . ARG A 1 135 ? 11.389 4.667 50.378 1.00 24.60 135 ARG A O 1
ATOM 871 N N . SER A 1 136 ? 11.390 6.136 48.638 1.00 22.87 136 SER A N 1
ATOM 872 C CA . SER A 1 136 ? 12.771 5.909 48.183 1.00 22.01 136 SER A CA 1
ATOM 873 C C . SER A 1 136 ? 13.796 6.565 49.135 1.00 26.20 136 SER A C 1
ATOM 874 O O . SER A 1 136 ? 13.421 7.389 49.973 1.00 25.14 136 SER A O 1
ATOM 877 N N . GLY A 1 137 ? 15.063 6.170 49.025 1.00 24.87 137 GLY A N 1
ATOM 878 C CA . GLY A 1 137 ? 16.123 6.576 49.950 1.00 24.28 137 GLY A CA 1
ATOM 879 C C . GLY A 1 137 ? 16.869 7.887 49.749 1.00 26.96 137 GLY A C 1
ATOM 880 O O . GLY A 1 137 ? 17.722 8.217 50.592 1.00 26.60 137 GLY A O 1
ATOM 881 N N . HIS A 1 138 ? 16.630 8.623 48.637 1.00 20.77 138 HIS A N 1
ATOM 882 C CA . HIS A 1 138 ? 17.387 9.888 48.426 1.00 20.31 138 HIS A CA 1
ATOM 883 C C . HIS A 1 138 ? 16.989 10.918 49.473 1.00 24.91 138 HIS A C 1
ATOM 884 O O . HIS A 1 138 ? 15.777 11.124 49.684 1.00 24.19 138 HIS A O 1
ATOM 891 N N . PRO A 1 139 ? 17.990 11.523 50.186 1.00 23.14 139 PRO A N 1
ATOM 892 C CA . PRO A 1 139 ? 17.659 12.447 51.283 1.00 23.37 139 PRO A CA 1
ATOM 893 C C . PRO A 1 139 ? 17.079 13.785 50.850 1.00 29.25 139 PRO A C 1
ATOM 894 O O . PRO A 1 139 ? 16.568 14.520 51.697 1.00 30.27 139 PRO A O 1
ATOM 898 N N . GLN A 1 140 ? 17.172 14.118 49.566 1.00 23.83 140 GLN A N 1
ATOM 899 C CA . GLN A 1 140 ? 16.625 15.397 49.065 1.00 22.50 140 GLN A CA 1
ATOM 900 C C . GLN A 1 140 ? 15.525 15.198 48.048 1.00 24.23 140 GLN A C 1
ATOM 901 O O . GLN A 1 140 ? 14.588 15.992 48.023 1.00 25.24 140 GLN A O 1
ATOM 907 N N . ASN A 1 141 ? 15.610 14.151 47.217 1.00 19.20 141 ASN A N 1
ATOM 908 C CA . ASN A 1 141 ? 14.663 13.969 46.128 1.00 19.09 141 ASN A CA 1
ATOM 909 C C . ASN A 1 141 ? 14.006 12.597 46.106 1.00 24.65 141 ASN A C 1
ATOM 910 O O . ASN A 1 141 ? 13.906 11.985 45.037 1.00 24.06 141 ASN A O 1
ATOM 915 N N . SER A 1 142 ? 13.531 12.127 47.272 1.00 20.24 142 SER A N 1
ATOM 916 C CA . SER A 1 142 ? 12.843 10.854 47.383 1.00 19.14 142 SER A CA 1
ATOM 917 C C . SER A 1 142 ? 11.457 10.916 46.706 1.00 22.19 142 SER A C 1
ATOM 918 O O . SER A 1 142 ? 10.924 11.995 46.452 1.00 19.13 142 SER A O 1
ATOM 921 N N . PHE A 1 143 ? 10.901 9.743 46.404 1.00 19.38 143 PHE A N 1
ATOM 922 C CA . PHE A 1 143 ? 9.565 9.578 45.835 1.00 19.29 143 PHE A CA 1
ATOM 923 C C . PHE A 1 143 ? 8.843 8.554 46.677 1.00 23.28 143 PHE A C 1
ATOM 924 O O . PHE A 1 143 ? 9.498 7.644 47.212 1.00 21.54 143 PHE A O 1
ATOM 932 N N . ALA A 1 144 ? 7.499 8.683 46.801 1.00 19.02 144 ALA A N 1
ATOM 933 C CA . ALA A 1 144 ? 6.718 7.648 47.466 1.00 18.51 144 ALA A CA 1
ATOM 934 C C . ALA A 1 144 ? 5.916 6.944 46.377 1.00 24.25 144 ALA A C 1
ATOM 935 O O . ALA A 1 144 ? 5.535 7.563 45.381 1.00 23.72 144 ALA A O 1
ATOM 937 N N . ALA A 1 145 ? 5.770 5.636 46.495 1.00 23.07 145 ALA A N 1
ATOM 938 C CA . ALA A 1 145 ? 4.983 4.876 45.536 1.00 23.72 145 ALA A CA 1
ATOM 939 C C . ALA A 1 145 ? 4.018 3.923 46.287 1.00 26.38 145 ALA A C 1
ATOM 940 O O . ALA A 1 145 ? 4.293 3.533 47.417 1.00 24.20 145 ALA A O 1
ATOM 942 N N . TRP A 1 146 ? 2.903 3.568 45.645 1.00 22.13 146 TRP A N 1
ATOM 943 C CA . TRP A 1 146 ? 1.895 2.683 46.208 1.00 23.51 146 TRP A CA 1
ATOM 944 C C . TRP A 1 146 ? 1.374 1.823 45.072 1.00 28.18 146 TRP A C 1
ATOM 945 O O . TRP A 1 146 ? 1.132 2.350 43.986 1.00 27.67 146 TRP A O 1
ATOM 956 N N . GLY A 1 147 ? 1.139 0.538 45.339 1.00 24.18 147 GLY A N 1
ATOM 957 C CA . GLY A 1 147 ? 0.569 -0.337 44.331 1.00 24.72 147 GLY A CA 1
ATOM 958 C C . GLY A 1 147 ? 1.472 -1.441 43.840 1.00 29.46 147 GLY A C 1
ATOM 959 O O . GLY A 1 147 ? 2.516 -1.714 44.443 1.00 29.21 147 GLY A O 1
ATOM 960 N N . ALA A 1 148 ? 1.053 -2.088 42.742 1.00 26.15 148 ALA A N 1
ATOM 961 C CA . ALA A 1 148 ? 1.692 -3.269 42.149 1.00 26.36 148 ALA A CA 1
ATOM 962 C C . ALA A 1 148 ? 3.225 -3.197 41.989 1.00 33.29 148 ALA A C 1
ATOM 963 O O . ALA A 1 148 ? 3.921 -4.067 42.504 1.00 34.51 148 ALA A O 1
ATOM 965 N N . HIS A 1 149 ? 3.746 -2.129 41.375 1.00 29.56 149 HIS A N 1
ATOM 966 C CA . HIS A 1 149 ? 5.177 -1.963 41.164 1.00 29.68 149 HIS A CA 1
ATOM 967 C C . HIS A 1 149 ? 5.867 -0.960 42.125 1.00 30.76 149 HIS A C 1
ATOM 968 O O . HIS A 1 149 ? 6.959 -0.484 41.801 1.00 26.95 149 HIS A O 1
ATOM 975 N N . ALA A 1 150 ? 5.242 -0.653 43.293 1.00 27.60 150 ALA A N 1
ATOM 976 C CA . ALA A 1 150 ? 5.721 0.328 44.271 1.00 28.32 150 ALA A CA 1
ATOM 977 C C . ALA A 1 150 ? 7.167 0.103 44.746 1.00 32.71 150 ALA A C 1
ATOM 978 O O . ALA A 1 150 ? 7.960 1.045 44.771 1.00 30.97 150 ALA A O 1
ATOM 980 N N . GLU A 1 151 ? 7.502 -1.142 45.117 1.00 30.95 151 GLU A N 1
ATOM 981 C CA . GLU A 1 151 ? 8.830 -1.478 45.595 1.00 30.87 151 GLU A CA 1
ATOM 982 C C . GLU A 1 151 ? 9.884 -1.292 44.508 1.00 34.53 151 GLU A C 1
ATOM 983 O O . GLU A 1 151 ? 10.914 -0.675 44.776 1.00 33.64 151 GLU A O 1
ATOM 989 N N . GLN A 1 152 ? 9.577 -1.698 43.261 1.00 30.96 152 GLN A N 1
ATOM 990 C CA . GLN A 1 152 ? 10.473 -1.486 42.114 1.00 31.08 152 GLN A CA 1
ATOM 991 C C . GLN A 1 152 ? 10.705 0.009 41.865 1.00 34.63 152 GLN A C 1
ATOM 992 O O . GLN A 1 152 ? 11.832 0.414 41.566 1.00 36.39 152 GLN A O 1
ATOM 998 N N . VAL A 1 153 ? 9.650 0.826 41.982 1.00 27.92 153 VAL A N 1
ATOM 999 C CA . VAL A 1 153 ? 9.761 2.267 41.704 1.00 26.36 153 VAL A CA 1
ATOM 1000 C C . VAL A 1 153 ? 10.774 2.942 42.669 1.00 28.46 153 VAL A C 1
ATOM 1001 O O . VAL A 1 153 ? 11.596 3.760 42.231 1.00 27.44 153 VAL A O 1
ATOM 1005 N N . VAL A 1 154 ? 10.690 2.595 43.958 1.00 25.58 154 VAL A N 1
ATOM 1006 C CA . VAL A 1 154 ? 11.522 3.156 45.041 1.00 26.93 154 VAL A CA 1
ATOM 1007 C C . VAL A 1 154 ? 12.818 2.431 45.357 1.00 32.50 154 VAL A C 1
ATOM 1008 O O . VAL A 1 154 ? 13.600 2.966 46.120 1.00 35.09 154 VAL A O 1
ATOM 1012 N N . ALA A 1 155 ? 13.051 1.233 44.833 1.00 31.66 155 ALA A N 1
ATOM 1013 C CA . ALA A 1 155 ? 14.276 0.506 45.165 1.00 34.91 155 ALA A CA 1
ATOM 1014 C C . ALA A 1 155 ? 15.545 1.141 44.579 1.00 41.70 155 ALA A C 1
ATOM 1015 O O . ALA A 1 155 ? 15.512 1.676 43.482 1.00 41.12 155 ALA A O 1
ATOM 1017 N N . GLU A 1 156 ? 16.640 1.133 45.347 1.00 41.16 156 GLU A N 1
ATOM 1018 C CA . GLU A 1 156 ? 17.960 1.646 44.928 1.00 41.53 156 GLU A CA 1
ATOM 1019 C C . GLU A 1 156 ? 17.972 3.053 44.247 1.00 44.25 156 GLU A C 1
ATOM 1020 O O . GLU A 1 156 ? 18.413 3.202 43.103 1.00 45.80 156 GLU A O 1
ATOM 1026 N N . HIS A 1 157 ? 17.501 4.075 44.960 1.00 35.55 157 HIS A N 1
ATOM 1027 C CA . HIS A 1 157 ? 17.498 5.447 44.458 1.00 31.53 157 HIS A CA 1
ATOM 1028 C C . HIS A 1 157 ? 18.912 5.976 44.767 1.00 34.87 157 HIS A C 1
ATOM 1029 O O . HIS A 1 157 ? 19.235 6.263 45.917 1.00 33.95 157 HIS A O 1
ATOM 1036 N N . GLY A 1 158 ? 19.756 6.063 43.734 1.00 30.46 158 GLY A N 1
ATOM 1037 C CA . GLY A 1 158 ? 21.149 6.455 43.914 1.00 29.53 158 GLY A CA 1
ATOM 1038 C C . GLY A 1 158 ? 21.465 7.931 43.964 1.00 32.23 158 GLY A C 1
ATOM 1039 O O . GLY A 1 158 ? 20.688 8.758 43.494 1.00 31.57 158 GLY A O 1
ATOM 1040 N N . LEU A 1 159 ? 22.646 8.252 44.515 1.00 26.98 159 LEU A N 1
ATOM 1041 C CA . LEU A 1 159 ? 23.192 9.606 44.579 1.00 27.46 159 LEU A CA 1
ATOM 1042 C C . LEU A 1 159 ? 23.647 10.141 43.198 1.00 30.71 159 LEU A C 1
ATOM 1043 O O . LEU A 1 159 ? 23.630 11.353 42.987 1.00 27.87 159 LEU A O 1
ATOM 1048 N N . THR A 1 160 ? 24.098 9.252 42.285 1.00 28.51 160 THR A N 1
ATOM 1049 C CA . THR A 1 160 ? 24.683 9.643 40.987 1.00 28.87 160 THR A CA 1
ATOM 1050 C C . THR A 1 160 ? 23.807 10.558 40.163 1.00 33.71 160 THR A C 1
ATOM 1051 O O . THR A 1 160 ? 24.232 11.666 39.796 1.00 35.22 160 THR A O 1
ATOM 1055 N N . GLU A 1 161 ? 22.580 10.101 39.869 1.00 25.55 161 GLU A N 1
ATOM 1056 C CA . GLU A 1 161 ? 21.645 10.881 39.098 1.00 23.55 161 GLU A CA 1
ATOM 1057 C C . GLU A 1 161 ? 20.393 10.824 39.956 1.00 27.82 161 GLU A C 1
ATOM 1058 O O . GLU A 1 161 ? 19.636 9.852 39.885 1.00 28.21 161 GLU A O 1
ATOM 1064 N N . ARG A 1 162 ? 20.244 11.816 40.843 1.00 23.52 162 ARG A N 1
ATOM 1065 C CA . ARG A 1 162 ? 19.134 11.874 41.793 1.00 22.76 162 ARG A CA 1
ATOM 1066 C C . ARG A 1 162 ? 17.789 11.879 41.125 1.00 25.63 162 ARG A C 1
ATOM 1067 O O . ARG A 1 162 ? 16.817 11.366 41.672 1.00 26.69 162 ARG A O 1
ATOM 1075 N N . LEU A 1 163 ? 17.731 12.465 39.945 1.00 22.26 163 LEU A N 1
ATOM 1076 C CA . LEU A 1 163 ? 16.512 12.570 39.156 1.00 23.39 163 LEU A CA 1
ATOM 1077 C C . LEU A 1 163 ? 16.732 12.020 37.734 1.00 29.07 163 LEU A C 1
ATOM 1078 O O . LEU A 1 163 ? 16.127 12.486 36.763 1.00 28.90 163 LEU A O 1
ATOM 1083 N N . GLY A 1 164 ? 17.597 11.011 37.625 1.00 26.26 164 GLY A N 1
ATOM 1084 C CA . GLY A 1 164 ? 17.910 10.420 36.330 1.00 26.55 164 GLY A CA 1
ATOM 1085 C C . GLY A 1 164 ? 18.029 8.926 36.413 1.00 31.06 164 GLY A C 1
ATOM 1086 O O . GLY A 1 164 ? 17.175 8.281 37.008 1.00 30.70 164 GLY A O 1
ATOM 1087 N N . ARG A 1 165 ? 19.096 8.375 35.851 1.00 28.09 165 ARG A N 1
ATOM 1088 C CA . ARG A 1 165 ? 19.347 6.929 35.871 1.00 29.45 165 ARG A CA 1
ATOM 1089 C C . ARG A 1 165 ? 19.418 6.398 37.313 1.00 29.99 165 ARG A C 1
ATOM 1090 O O . ARG A 1 165 ? 20.084 6.989 38.152 1.00 25.85 165 ARG A O 1
ATOM 1098 N N . GLY A 1 166 ? 18.721 5.295 37.569 1.00 29.46 166 GLY A N 1
ATOM 1099 C CA . GLY A 1 166 ? 18.666 4.656 38.880 1.00 30.07 166 GLY A CA 1
ATOM 1100 C C . GLY A 1 166 ? 17.823 5.412 39.894 1.00 35.92 166 GLY A C 1
ATOM 1101 O O . GLY A 1 166 ? 18.046 5.265 41.093 1.00 36.30 166 GLY A O 1
ATOM 1102 N N . SER A 1 167 ? 16.877 6.260 39.415 1.00 31.22 167 SER A N 1
ATOM 1103 C CA . SER A 1 167 ? 15.942 7.061 40.214 1.00 28.98 167 SER A CA 1
ATOM 1104 C C . SER A 1 167 ? 14.497 6.653 39.886 1.00 31.58 167 SER A C 1
ATOM 1105 O O . SER A 1 167 ? 14.279 6.085 38.819 1.00 30.91 167 SER A O 1
ATOM 1108 N N . PRO A 1 168 ? 13.482 6.988 40.725 1.00 25.85 168 PRO A N 1
ATOM 1109 C CA . PRO A 1 168 ? 12.095 6.617 40.379 1.00 24.84 168 PRO A CA 1
ATOM 1110 C C . PRO A 1 168 ? 11.583 7.206 39.077 1.00 28.39 168 PRO A C 1
ATOM 1111 O O . PRO A 1 168 ? 10.733 6.586 38.456 1.00 27.73 168 PRO A O 1
ATOM 1115 N N . LEU A 1 169 ? 12.160 8.326 38.593 1.00 26.95 169 LEU A N 1
ATOM 1116 C CA . LEU A 1 169 ? 11.773 8.852 37.277 1.00 27.13 169 LEU A CA 1
ATOM 1117 C C . LEU A 1 169 ? 12.109 7.823 36.188 1.00 29.44 169 LEU A C 1
ATOM 1118 O O . LEU A 1 169 ? 11.327 7.661 35.255 1.00 28.50 169 LEU A O 1
ATOM 1123 N N . GLU A 1 170 ? 13.253 7.130 36.317 1.00 26.21 170 GLU A N 1
ATOM 1124 C CA . GLU A 1 170 ? 13.662 6.125 35.327 1.00 26.67 170 GLU A CA 1
ATOM 1125 C C . GLU A 1 170 ? 12.736 4.914 35.368 1.00 28.42 170 GLU A C 1
ATOM 1126 O O . GLU A 1 170 ? 12.493 4.317 34.331 1.00 26.23 170 GLU A O 1
ATOM 1132 N N . GLN A 1 171 ? 12.253 4.560 36.575 1.00 26.20 171 GLN A N 1
ATOM 1133 C CA . GLN A 1 171 ? 11.328 3.474 36.837 1.00 25.18 171 GLN A CA 1
ATOM 1134 C C . GLN A 1 171 ? 9.967 3.713 36.204 1.00 28.15 171 GLN A C 1
ATOM 1135 O O . GLN A 1 171 ? 9.437 2.800 35.573 1.00 26.33 171 GLN A O 1
ATOM 1141 N N . VAL A 1 172 ? 9.407 4.943 36.331 1.00 24.78 172 VAL A N 1
ATOM 1142 C CA . VAL A 1 172 ? 8.139 5.330 35.665 1.00 23.36 172 VAL A CA 1
ATOM 1143 C C . VAL A 1 172 ? 8.367 5.128 34.135 1.00 26.77 172 VAL A C 1
ATOM 1144 O O . VAL A 1 172 ? 7.532 4.519 33.472 1.00 25.72 172 VAL A O 1
ATOM 1148 N N . TYR A 1 173 ? 9.538 5.585 33.593 1.00 23.87 173 TYR A N 1
ATOM 1149 C CA . TYR A 1 173 ? 9.855 5.398 32.173 1.00 22.86 173 TYR A CA 1
ATOM 1150 C C . TYR A 1 173 ? 9.866 3.906 31.757 1.00 28.47 173 TYR A C 1
ATOM 1151 O O . TYR A 1 173 ? 9.215 3.540 30.786 1.00 29.26 173 TYR A O 1
ATOM 1160 N N . ARG A 1 174 ? 10.598 3.060 32.470 1.00 24.56 174 ARG A N 1
ATOM 1161 C CA . ARG A 1 174 ? 10.671 1.622 32.149 1.00 26.09 174 ARG A CA 1
ATOM 1162 C C . ARG A 1 174 ? 9.330 0.938 32.289 1.00 32.39 174 ARG A C 1
ATOM 1163 O O . ARG A 1 174 ? 9.092 -0.062 31.611 1.00 33.17 174 ARG A O 1
ATOM 1171 N N . LEU A 1 175 ? 8.468 1.437 33.206 1.00 27.29 175 LEU A N 1
ATOM 1172 C CA . LEU A 1 175 ? 7.140 0.858 33.397 1.00 27.22 175 LEU A CA 1
ATOM 1173 C C . LEU A 1 175 ? 6.071 1.460 32.468 1.00 32.01 175 LEU A C 1
ATOM 1174 O O . LEU A 1 175 ? 4.895 1.163 32.638 1.00 33.01 175 LEU A O 1
ATOM 1179 N N . ASP A 1 176 ? 6.488 2.276 31.478 1.00 28.46 176 ASP A N 1
ATOM 1180 C CA . ASP A 1 176 ? 5.627 2.889 30.442 1.00 29.26 176 ASP A CA 1
ATOM 1181 C C . ASP A 1 176 ? 4.443 3.644 31.106 1.00 34.55 176 ASP A C 1
ATOM 1182 O O . ASP A 1 176 ? 3.278 3.490 30.719 1.00 35.67 176 ASP A O 1
ATOM 1187 N N . GLY A 1 177 ? 4.761 4.423 32.127 1.00 28.76 177 GLY A N 1
ATOM 1188 C CA . GLY A 1 177 ? 3.742 5.112 32.910 1.00 27.41 177 GLY A CA 1
ATOM 1189 C C . GLY A 1 177 ? 3.191 6.360 32.270 1.00 29.24 177 GLY A C 1
ATOM 1190 O O . GLY A 1 177 ? 3.658 6.805 31.214 1.00 28.59 177 GLY A O 1
ATOM 1191 N N . GLN A 1 178 ? 2.198 6.940 32.932 1.00 24.72 178 GLN A N 1
ATOM 1192 C CA . GLN A 1 178 ? 1.632 8.217 32.534 1.00 22.19 178 GLN A CA 1
ATOM 1193 C C . GLN A 1 178 ? 2.045 9.238 33.577 1.00 26.21 178 GLN A C 1
ATOM 1194 O O . GLN A 1 178 ? 2.484 8.871 34.672 1.00 25.95 178 GLN A O 1
ATOM 1200 N N . VAL A 1 179 ? 1.920 10.523 33.232 1.00 23.34 179 VAL A N 1
ATOM 1201 C CA . VAL A 1 179 ? 2.186 11.637 34.124 1.00 22.28 179 VAL A CA 1
ATOM 1202 C C . VAL A 1 179 ? 0.901 12.463 34.208 1.00 27.03 179 VAL A C 1
ATOM 1203 O O . VAL A 1 179 ? 0.324 12.812 33.173 1.00 27.13 179 VAL A O 1
ATOM 1207 N N . LEU A 1 180 ? 0.469 12.782 35.422 1.00 23.22 180 LEU A N 1
ATOM 1208 C CA . LEU A 1 180 ? -0.707 13.604 35.632 1.00 21.77 180 LEU A CA 1
ATOM 1209 C C . LEU A 1 180 ? -0.262 14.922 36.241 1.00 25.19 180 LEU A C 1
ATOM 1210 O O . LEU A 1 180 ? 0.355 14.926 37.291 1.00 23.63 180 LEU A O 1
ATOM 1215 N N . LEU A 1 181 ? -0.545 16.038 35.556 1.00 22.06 181 LEU A N 1
ATOM 1216 C CA . LEU A 1 181 ? -0.303 17.376 36.101 1.00 21.65 181 LEU A CA 1
ATOM 1217 C C . LEU A 1 181 ? -1.694 17.825 36.543 1.00 27.13 181 LEU A C 1
ATOM 1218 O O . LEU A 1 181 ? -2.529 18.156 35.698 1.00 26.80 181 LEU A O 1
ATOM 1223 N N . LEU A 1 182 ? -1.970 17.740 37.849 1.00 24.82 182 LEU A N 1
ATOM 1224 C CA . LEU A 1 182 ? -3.286 18.013 38.440 1.00 25.23 182 LEU A CA 1
ATOM 1225 C C . LEU A 1 182 ? -3.403 19.393 39.129 1.00 28.42 182 LEU A C 1
ATOM 1226 O O . LEU A 1 182 ? -3.056 19.520 40.306 1.00 24.84 182 LEU A O 1
ATOM 1231 N N . GLY A 1 183 ? -3.874 20.404 38.394 1.00 27.51 183 GLY A N 1
ATOM 1232 C CA . GLY A 1 183 ? -3.992 21.759 38.940 1.00 28.30 183 GLY A CA 1
ATOM 1233 C C . GLY A 1 183 ? -2.666 22.507 39.078 1.00 33.76 183 GLY A C 1
ATOM 1234 O O . GLY A 1 183 ? -2.568 23.493 39.806 1.00 33.65 183 GLY A O 1
ATOM 1235 N N . CYS A 1 184 ? -1.633 22.036 38.389 1.00 30.76 184 CYS A N 1
ATOM 1236 C CA . CYS A 1 184 ? -0.331 22.660 38.282 1.00 30.94 184 CYS A CA 1
ATOM 1237 C C . CYS A 1 184 ? 0.138 22.401 36.849 1.00 34.20 184 CYS A C 1
ATOM 1238 O O . CYS A 1 184 ? -0.486 21.615 36.135 1.00 34.76 184 CYS A O 1
ATOM 1241 N N . GLY A 1 185 ? 1.160 23.113 36.405 1.00 30.12 185 GLY A N 1
ATOM 1242 C CA . GLY A 1 185 ? 1.623 22.996 35.023 1.00 28.53 185 GLY A CA 1
ATOM 1243 C C . GLY A 1 185 ? 3.029 22.478 34.896 1.00 31.61 185 GLY A C 1
ATOM 1244 O O . GLY A 1 185 ? 3.556 21.879 35.842 1.00 31.14 185 GLY A O 1
ATOM 1245 N N . PHE A 1 186 ? 3.659 22.736 33.735 1.00 27.71 186 PHE A N 1
ATOM 1246 C CA . PHE A 1 186 ? 5.021 22.277 33.444 1.00 27.56 186 PHE A CA 1
ATOM 1247 C C . PHE A 1 186 ? 6.129 22.714 34.403 1.00 34.05 186 PHE A C 1
ATOM 1248 O O . PHE A 1 186 ? 7.199 22.098 34.423 1.00 35.90 186 PHE A O 1
ATOM 1256 N N . GLU A 1 187 ? 5.888 23.762 35.209 1.00 30.58 187 GLU A N 1
ATOM 1257 C CA . GLU A 1 187 ? 6.849 24.210 36.215 1.00 29.29 187 GLU A CA 1
ATOM 1258 C C . GLU A 1 187 ? 7.059 23.108 37.284 1.00 33.32 187 GLU A C 1
ATOM 1259 O O . GLU A 1 187 ? 8.037 23.155 38.015 1.00 33.13 187 GLU A O 1
ATOM 1265 N N . SER A 1 188 ? 6.140 22.118 37.374 1.00 30.84 188 SER A N 1
ATOM 1266 C CA . SER A 1 188 ? 6.226 21.027 38.362 1.00 30.65 188 SER A CA 1
ATOM 1267 C C . SER A 1 188 ? 6.505 19.689 37.697 1.00 32.71 188 SER A C 1
ATOM 1268 O O . SER A 1 188 ? 6.454 18.656 38.354 1.00 30.93 188 SER A O 1
ATOM 1271 N N . ASN A 1 189 ? 6.841 19.715 36.409 1.00 30.48 189 ASN A N 1
ATOM 1272 C CA . ASN A 1 189 ? 7.074 18.519 35.626 1.00 30.29 189 ASN A CA 1
ATOM 1273 C C . ASN A 1 189 ? 8.466 17.968 35.855 1.00 34.26 189 ASN A C 1
ATOM 1274 O O . ASN A 1 189 ? 9.387 18.260 35.083 1.00 34.47 189 ASN A O 1
ATOM 1279 N N . THR A 1 190 ? 8.607 17.142 36.911 1.00 27.89 190 THR A N 1
ATOM 1280 C CA . THR A 1 190 ? 9.873 16.514 37.327 1.00 25.20 190 THR A CA 1
ATOM 1281 C C . THR A 1 190 ? 10.532 15.704 36.194 1.00 26.67 190 THR A C 1
ATOM 1282 O O . THR A 1 190 ? 11.762 15.699 36.092 1.00 23.95 190 THR A O 1
ATOM 1286 N N . SER A 1 191 ? 9.727 14.999 35.370 1.00 23.71 191 SER A N 1
ATOM 1287 C CA . SER A 1 191 ? 10.197 14.149 34.249 1.00 22.82 191 SER A CA 1
ATOM 1288 C C . SER A 1 191 ? 11.164 14.825 33.283 1.00 27.81 191 SER A C 1
ATOM 1289 O O . SER A 1 191 ? 11.953 14.135 32.639 1.00 28.67 191 SER A O 1
ATOM 1292 N N . PHE A 1 192 ? 11.159 16.170 33.209 1.00 23.83 192 PHE A N 1
ATOM 1293 C CA . PHE A 1 192 ? 12.095 16.898 32.354 1.00 23.61 192 PHE A CA 1
ATOM 1294 C C . PHE A 1 192 ? 13.504 16.684 32.862 1.00 27.11 192 PHE A C 1
ATOM 1295 O O . PHE A 1 192 ? 14.454 16.708 32.057 1.00 28.57 192 PHE A O 1
ATOM 1303 N N . HIS A 1 193 ? 13.654 16.430 34.172 1.00 23.27 193 HIS A N 1
ATOM 1304 C CA . HIS A 1 193 ? 14.991 16.194 34.702 1.00 23.40 193 HIS A CA 1
ATOM 1305 C C . HIS A 1 193 ? 15.581 14.913 34.166 1.00 26.37 193 HIS A C 1
ATOM 1306 O O . HIS A 1 193 ? 16.773 14.909 33.899 1.00 27.55 193 HIS A O 1
ATOM 1313 N N . LEU A 1 194 ? 14.741 13.874 33.901 1.00 20.99 194 LEU A N 1
ATOM 1314 C CA . LEU A 1 194 ? 15.203 12.610 33.309 1.00 21.96 194 LEU A CA 1
ATOM 1315 C C . LEU A 1 194 ? 15.797 12.874 31.908 1.00 28.28 194 LEU A C 1
ATOM 1316 O O . LEU A 1 194 ? 16.859 12.345 31.593 1.00 27.17 194 LEU A O 1
ATOM 1321 N N . ALA A 1 195 ? 15.119 13.733 31.104 1.00 27.92 195 ALA A N 1
ATOM 1322 C CA . ALA A 1 195 ? 15.561 14.161 29.772 1.00 28.39 195 ALA A CA 1
ATOM 1323 C C . ALA A 1 195 ? 16.876 14.926 29.874 1.00 32.97 195 ALA A C 1
ATOM 1324 O O . ALA A 1 195 ? 17.764 14.665 29.071 1.00 31.38 195 ALA A O 1
ATOM 1326 N N . GLU A 1 196 ? 17.030 15.825 30.890 1.00 30.11 196 GLU A N 1
ATOM 1327 C CA . GLU A 1 196 ? 18.262 16.594 31.120 1.00 29.50 196 GLU A CA 1
ATOM 1328 C C . GLU A 1 196 ? 19.509 15.709 31.357 1.00 31.74 196 GLU A C 1
ATOM 1329 O O . GLU A 1 196 ? 20.582 16.035 30.848 1.00 30.43 196 GLU A O 1
ATOM 1335 N N . TYR A 1 197 ? 19.371 14.608 32.134 1.00 26.10 197 TYR A N 1
ATOM 1336 C CA . TYR A 1 197 ? 20.483 13.688 32.433 1.00 24.91 197 TYR A CA 1
ATOM 1337 C C . TYR A 1 197 ? 20.903 12.879 31.190 1.00 29.23 197 TYR A C 1
ATOM 1338 O O . TYR A 1 197 ? 22.088 12.623 31.003 1.00 29.65 197 TYR A O 1
ATOM 1347 N N . ARG A 1 198 ? 19.919 12.481 30.349 1.00 24.58 198 ARG A N 1
ATOM 1348 C CA . ARG A 1 198 ? 20.112 11.675 29.148 1.00 24.59 198 ARG A CA 1
ATOM 1349 C C . ARG A 1 198 ? 20.608 12.459 27.928 1.00 29.61 198 ARG A C 1
ATOM 1350 O O . ARG A 1 198 ? 21.095 11.834 26.989 1.00 29.69 198 ARG A O 1
ATOM 1358 N N . THR A 1 199 ? 20.496 13.799 27.928 1.00 27.42 199 THR A N 1
ATOM 1359 C CA . THR A 1 199 ? 20.818 14.617 26.755 1.00 28.26 199 THR A CA 1
ATOM 1360 C C . THR A 1 199 ? 22.001 15.566 26.949 1.00 30.82 199 THR A C 1
ATOM 1361 O O . THR A 1 199 ? 21.930 16.475 27.772 1.00 28.13 199 THR A O 1
ATOM 1365 N N . ALA A 1 200 ? 23.051 15.392 26.125 1.00 28.73 200 ALA A N 1
ATOM 1366 C CA . ALA A 1 200 ? 24.223 16.245 26.078 1.00 29.54 200 ALA A CA 1
ATOM 1367 C C . ALA A 1 200 ? 23.875 17.407 25.168 1.00 34.89 200 ALA A C 1
ATOM 1368 O O . ALA A 1 200 ? 24.462 17.538 24.101 1.00 35.44 200 ALA A O 1
ATOM 1370 N N . TYR A 1 201 ? 22.904 18.238 25.574 1.00 31.52 201 TYR A N 1
ATOM 1371 C CA . TYR A 1 201 ? 22.469 19.391 24.794 1.00 30.86 201 TYR A CA 1
ATOM 1372 C C . TYR A 1 201 ? 23.555 20.482 24.836 1.00 36.42 201 TYR A C 1
ATOM 1373 O O . TYR A 1 201 ? 24.365 20.487 25.786 1.00 35.55 201 TYR A O 1
ATOM 1382 N N . PRO A 1 202 ? 23.549 21.437 23.864 1.00 33.88 202 PRO A N 1
ATOM 1383 C CA . PRO A 1 202 ? 24.587 22.477 23.846 1.00 34.22 202 PRO A CA 1
ATOM 1384 C C . PRO A 1 202 ? 24.595 23.371 25.072 1.00 36.59 202 PRO A C 1
ATOM 1385 O O . PRO A 1 202 ? 23.583 23.960 25.429 1.00 38.64 202 PRO A O 1
ATOM 1389 N N . GLY A 1 203 ? 25.744 23.424 25.720 1.00 31.90 203 GLY A N 1
ATOM 1390 C CA . GLY A 1 203 ? 25.970 24.251 26.893 1.00 31.16 203 GLY A CA 1
ATOM 1391 C C . GLY A 1 203 ? 25.585 23.606 28.209 1.00 35.80 203 GLY A C 1
ATOM 1392 O O . GLY A 1 203 ? 25.558 24.300 29.235 1.00 34.87 203 GLY A O 1
ATOM 1393 N N . ARG A 1 204 ? 25.315 22.268 28.214 1.00 31.34 204 ARG A N 1
ATOM 1394 C CA . ARG A 1 204 ? 24.976 21.586 29.466 1.00 30.56 204 ARG A CA 1
ATOM 1395 C C . ARG A 1 204 ? 26.126 21.697 30.469 1.00 36.14 204 ARG A C 1
ATOM 1396 O O . ARG A 1 204 ? 27.282 21.430 30.133 1.00 36.18 204 ARG A O 1
ATOM 1404 N N . ARG A 1 205 ? 25.785 22.099 31.691 1.00 32.05 205 ARG A N 1
ATOM 1405 C CA . ARG A 1 205 ? 26.732 22.334 32.756 1.00 32.92 205 ARG A CA 1
ATOM 1406 C C . ARG A 1 205 ? 26.626 21.327 33.879 1.00 37.01 205 ARG A C 1
ATOM 1407 O O . ARG A 1 205 ? 25.599 20.680 34.072 1.00 36.05 205 ARG A O 1
ATOM 1415 N N . SER A 1 206 ? 27.693 21.251 34.654 1.00 34.12 206 SER A N 1
ATOM 1416 C CA . SER A 1 206 ? 27.822 20.439 35.847 1.00 33.37 206 SER A CA 1
ATOM 1417 C C . SER A 1 206 ? 28.386 21.294 36.953 1.00 36.42 206 SER A C 1
ATOM 1418 O O . SER A 1 206 ? 28.907 22.390 36.697 1.00 35.90 206 SER A O 1
ATOM 1421 N N . HIS A 1 207 ? 28.245 20.813 38.194 1.00 32.30 207 HIS A N 1
ATOM 1422 C CA . HIS A 1 207 ? 28.738 21.488 39.389 1.00 31.68 207 HIS A CA 1
ATOM 1423 C C . HIS A 1 207 ? 28.890 20.484 40.517 1.00 33.40 207 HIS A C 1
ATOM 1424 O O . HIS A 1 207 ? 28.541 19.305 40.371 1.00 31.20 207 HIS A O 1
ATOM 1431 N N . ARG A 1 208 ? 29.417 20.946 41.639 1.00 30.49 208 ARG A N 1
ATOM 1432 C CA . ARG A 1 208 ? 29.554 20.108 42.816 1.00 30.38 208 ARG A CA 1
ATOM 1433 C C . ARG A 1 208 ? 28.501 20.506 43.831 1.00 34.26 208 ARG A C 1
ATOM 1434 O O . ARG A 1 208 ? 28.213 21.699 43.980 1.00 33.28 208 ARG A O 1
ATOM 1442 N N . ARG A 1 209 ? 27.848 19.496 44.419 1.00 31.02 209 ARG A N 1
ATOM 1443 C CA . ARG A 1 209 ? 26.763 19.663 45.392 1.00 32.56 209 ARG A CA 1
ATOM 1444 C C . ARG A 1 209 ? 27.118 18.911 46.619 1.00 37.37 209 ARG A C 1
ATOM 1445 O O . ARG A 1 209 ? 27.835 17.916 46.538 1.00 39.14 209 ARG A O 1
ATOM 1453 N N . ARG A 1 210 ? 26.521 19.300 47.734 1.00 33.72 210 ARG A N 1
ATOM 1454 C CA . ARG A 1 210 ? 26.709 18.626 49.003 1.00 33.50 210 ARG A CA 1
ATOM 1455 C C . ARG A 1 210 ? 25.409 17.884 49.361 1.00 35.61 210 ARG A C 1
ATOM 1456 O O . ARG A 1 210 ? 24.327 18.473 49.371 1.00 33.43 210 ARG A O 1
ATOM 1464 N N . VAL A 1 211 ? 25.516 16.578 49.613 1.00 32.17 211 VAL A N 1
ATOM 1465 C CA . VAL A 1 211 ? 24.363 15.767 50.003 1.00 30.40 211 VAL A CA 1
ATOM 1466 C C . VAL A 1 211 ? 24.606 15.251 51.417 1.00 32.53 211 VAL A C 1
ATOM 1467 O O . VAL A 1 211 ? 25.641 14.606 51.639 1.00 29.63 211 VAL A O 1
ATOM 1471 N N . PRO A 1 212 ? 23.643 15.440 52.369 1.00 30.63 212 PRO A N 1
ATOM 1472 C CA . PRO A 1 212 ? 23.833 14.862 53.697 1.00 30.45 212 PRO A CA 1
ATOM 1473 C C . PRO A 1 212 ? 23.393 13.411 53.654 1.00 34.97 212 PRO A C 1
ATOM 1474 O O . PRO A 1 212 ? 22.208 13.121 53.477 1.00 35.21 212 PRO A O 1
ATOM 1478 N N . VAL A 1 213 ? 24.354 12.504 53.745 1.00 32.96 213 VAL A N 1
ATOM 1479 C CA . VAL A 1 213 ? 24.092 11.060 53.710 1.00 33.79 213 VAL A CA 1
ATOM 1480 C C . VAL A 1 213 ? 23.903 10.536 55.139 1.00 38.05 213 VAL A C 1
ATOM 1481 O O . VAL A 1 213 ? 24.775 10.779 55.978 1.00 38.75 213 VAL A O 1
ATOM 1485 N N . PRO A 1 214 ? 22.809 9.796 55.439 1.00 35.37 214 PRO A N 1
ATOM 1486 C CA . PRO A 1 214 ? 22.627 9.282 56.817 1.00 35.89 214 PRO A CA 1
ATOM 1487 C C . PRO A 1 214 ? 23.798 8.406 57.305 1.00 43.91 214 PRO A C 1
ATOM 1488 O O . PRO A 1 214 ? 24.369 7.645 56.518 1.00 44.80 214 PRO A O 1
ATOM 1492 N N . GLU A 1 215 ? 24.191 8.567 58.582 1.00 40.59 215 GLU A N 1
ATOM 1493 C CA . GLU A 1 215 ? 25.292 7.866 59.256 1.00 40.99 215 GLU A CA 1
ATOM 1494 C C . GLU A 1 215 ? 24.883 7.809 60.728 1.00 47.46 215 GLU A C 1
ATOM 1495 O O . GLU A 1 215 ? 25.272 8.659 61.541 1.00 47.83 215 GLU A O 1
ATOM 1501 N N . GLY A 1 216 ? 24.010 6.851 61.019 1.00 43.75 216 GLY A N 1
ATOM 1502 C CA . GLY A 1 216 ? 23.419 6.682 62.331 1.00 43.30 216 GLY A CA 1
ATOM 1503 C C . GLY A 1 216 ? 22.497 7.844 62.633 1.00 47.34 216 GLY A C 1
ATOM 1504 O O . GLY A 1 216 ? 21.601 8.162 61.842 1.00 47.10 216 GLY A O 1
ATOM 1505 N N . ASP A 1 217 ? 22.771 8.523 63.755 1.00 42.53 217 ASP A N 1
ATOM 1506 C CA . ASP A 1 217 ? 22.012 9.668 64.262 1.00 40.97 217 ASP A CA 1
ATOM 1507 C C . ASP A 1 217 ? 22.562 10.974 63.710 1.00 40.67 217 ASP A C 1
ATOM 1508 O O . ASP A 1 217 ? 22.063 12.046 64.047 1.00 39.56 217 ASP A O 1
ATOM 1513 N N . ARG A 1 218 ? 23.594 10.884 62.856 1.00 36.17 218 ARG A N 1
ATOM 1514 C CA . ARG A 1 218 ? 24.255 12.044 62.266 1.00 34.45 218 ARG A CA 1
ATOM 1515 C C . ARG A 1 218 ? 24.292 11.950 60.745 1.00 34.57 218 ARG A C 1
ATOM 1516 O O . ARG A 1 218 ? 23.962 10.911 60.181 1.00 35.34 218 ARG A O 1
ATOM 1524 N N . VAL A 1 219 ? 24.709 13.032 60.085 1.00 27.71 219 VAL A N 1
ATOM 1525 C CA . VAL A 1 219 ? 24.866 13.060 58.633 1.00 26.53 219 VAL A CA 1
ATOM 1526 C C . VAL A 1 219 ? 26.345 13.186 58.315 1.00 33.00 219 VAL A C 1
ATOM 1527 O O . VAL A 1 219 ? 27.119 13.756 59.101 1.00 31.61 219 VAL A O 1
ATOM 1531 N N . ARG A 1 220 ? 26.722 12.606 57.186 1.00 31.75 220 ARG A N 1
ATOM 1532 C CA . ARG A 1 220 ? 28.048 12.614 56.591 1.00 31.82 220 ARG A CA 1
ATOM 1533 C C . ARG A 1 220 ? 27.833 13.331 55.281 1.00 35.02 220 ARG A C 1
ATOM 1534 O O . ARG A 1 220 ? 27.101 12.838 54.410 1.00 34.09 220 ARG A O 1
ATOM 1542 N N . TRP A 1 221 ? 28.364 14.547 55.189 1.00 31.07 221 TRP A N 1
ATOM 1543 C CA . TRP A 1 221 ? 28.250 15.381 54.013 1.00 32.08 221 TRP A CA 1
ATOM 1544 C C . TRP A 1 221 ? 29.202 14.841 52.942 1.00 40.37 221 TRP A C 1
ATOM 1545 O O . TRP A 1 221 ? 30.413 14.689 53.178 1.00 39.77 221 TRP A O 1
ATOM 1556 N N . VAL A 1 222 ? 28.617 14.458 51.808 1.00 37.83 222 VAL A N 1
ATOM 1557 C CA . VAL A 1 222 ? 29.338 13.873 50.683 1.00 38.34 222 VAL A CA 1
ATOM 1558 C C . VAL A 1 222 ? 29.230 14.846 49.527 1.00 40.67 222 VAL A C 1
ATOM 1559 O O . VAL A 1 222 ? 28.128 15.211 49.124 1.00 38.41 222 VAL A O 1
ATOM 1563 N N . GLU A 1 223 ? 30.381 15.322 49.037 1.00 39.30 223 GLU A N 1
ATOM 1564 C CA . GLU A 1 223 ? 30.416 16.221 47.890 1.00 39.29 223 GLU A CA 1
ATOM 1565 C C . GLU A 1 223 ? 30.299 15.353 46.639 1.00 43.30 223 GLU A C 1
ATOM 1566 O O . GLU A 1 223 ? 30.966 14.320 46.540 1.00 44.08 223 GLU A O 1
ATOM 1572 N N . GLN A 1 224 ? 29.395 15.722 45.730 1.00 38.28 224 GLN A N 1
ATOM 1573 C CA . GLN A 1 224 ? 29.171 14.942 44.521 1.00 37.93 224 GLN A CA 1
ATOM 1574 C C . GLN A 1 224 ? 28.938 15.826 43.302 1.00 41.46 224 GLN A C 1
ATOM 1575 O O . GLN A 1 224 ? 28.421 16.930 43.427 1.00 43.17 224 GLN A O 1
ATOM 1581 N N . GLU A 1 225 ? 29.326 15.356 42.128 1.00 35.34 225 GLU A N 1
ATOM 1582 C CA . GLU A 1 225 ? 29.079 16.142 40.932 1.00 34.19 225 GLU A CA 1
ATOM 1583 C C . GLU A 1 225 ? 27.688 15.822 40.420 1.00 34.07 225 GLU A C 1
ATOM 1584 O O . GLU A 1 225 ? 27.150 14.732 40.681 1.00 32.27 225 GLU A O 1
ATOM 1590 N N . ASP A 1 226 ? 27.089 16.788 39.736 1.00 27.75 226 ASP A N 1
ATOM 1591 C CA . ASP A 1 226 ? 25.753 16.641 39.204 1.00 26.08 226 ASP A CA 1
ATOM 1592 C C . ASP A 1 226 ? 25.561 17.619 38.059 1.00 30.46 226 ASP A C 1
ATOM 1593 O O . ASP A 1 226 ? 26.310 18.593 37.920 1.00 28.82 226 ASP A O 1
ATOM 1598 N N . ILE A 1 227 ? 24.542 17.358 37.246 1.00 28.54 227 ILE A N 1
ATOM 1599 C CA . ILE A 1 227 ? 24.126 18.185 36.129 1.00 29.44 227 ILE A CA 1
ATOM 1600 C C . ILE A 1 227 ? 23.428 19.406 36.737 1.00 33.33 227 ILE A C 1
ATOM 1601 O O . ILE A 1 227 ? 22.778 19.292 37.786 1.00 34.39 227 ILE A O 1
ATOM 1606 N N . VAL A 1 228 ? 23.628 20.575 36.133 1.00 28.57 228 VAL A N 1
ATOM 1607 C CA . VAL A 1 228 ? 22.960 21.783 36.597 1.00 28.40 228 VAL A CA 1
ATOM 1608 C C . VAL A 1 228 ? 21.643 21.791 35.860 1.00 33.79 228 VAL A C 1
ATOM 1609 O O . VAL A 1 228 ? 21.645 21.752 34.613 1.00 35.20 228 VAL A O 1
ATOM 1613 N N . TYR A 1 229 ? 20.501 21.794 36.599 1.00 29.05 229 TYR A N 1
ATOM 1614 C CA . TYR A 1 229 ? 19.205 21.823 35.899 1.00 28.39 229 TYR A CA 1
ATOM 1615 C C . TYR A 1 229 ? 18.898 23.232 35.379 1.00 32.94 229 TYR A C 1
ATOM 1616 O O . TYR A 1 229 ? 19.326 24.229 35.958 1.00 32.04 229 TYR A O 1
ATOM 1625 N N . PHE A 1 230 ? 18.161 23.299 34.283 1.00 30.96 230 PHE A N 1
ATOM 1626 C CA . PHE A 1 230 ? 17.711 24.539 33.664 1.00 30.31 230 PHE A CA 1
ATOM 1627 C C . PHE A 1 230 ? 16.202 24.400 33.528 1.00 33.26 230 PHE A C 1
ATOM 1628 O O . PHE A 1 230 ? 15.709 23.409 32.973 1.00 31.51 230 PHE A O 1
ATOM 1636 N N . GLU A 1 231 ? 15.476 25.328 34.155 1.00 30.34 231 GLU A N 1
ATOM 1637 C CA . GLU A 1 231 ? 14.025 25.293 34.263 1.00 30.66 231 GLU A CA 1
ATOM 1638 C C . GLU A 1 231 ? 13.279 26.425 33.547 1.00 37.07 231 GLU A C 1
ATOM 1639 O O . GLU A 1 231 ? 12.048 26.409 33.556 1.00 34.54 231 GLU A O 1
ATOM 1645 N N . GLU A 1 232 ? 14.000 27.400 32.937 1.00 37.03 232 GLU A N 1
ATOM 1646 C CA . GLU A 1 232 ? 13.367 28.554 32.272 1.00 37.94 232 GLU A CA 1
ATOM 1647 C C . GLU A 1 232 ? 12.486 28.229 31.069 1.00 39.84 232 GLU A C 1
ATOM 1648 O O . GLU A 1 232 ? 11.504 28.923 30.839 1.00 41.16 232 GLU A O 1
ATOM 1654 N N . ASP A 1 233 ? 12.832 27.194 30.307 1.00 34.88 233 ASP A N 1
ATOM 1655 C CA . ASP A 1 233 ? 12.114 26.798 29.081 1.00 33.29 233 ASP A CA 1
ATOM 1656 C C . ASP A 1 233 ? 11.118 25.670 29.268 1.00 36.82 233 ASP A C 1
ATOM 1657 O O . ASP A 1 233 ? 10.663 25.101 28.273 1.00 37.55 233 ASP A O 1
ATOM 1662 N N . PHE A 1 234 ? 10.788 25.328 30.528 1.00 31.90 234 PHE A N 1
ATOM 1663 C CA . PHE A 1 234 ? 9.845 24.248 30.842 1.00 30.19 234 PHE A CA 1
ATOM 1664 C C . PHE A 1 234 ? 8.474 24.425 30.180 1.00 33.39 234 PHE A C 1
ATOM 1665 O O . PHE A 1 234 ? 7.919 23.450 29.654 1.00 31.60 234 PHE A O 1
ATOM 1673 N N . GLN A 1 235 ? 7.946 25.661 30.172 1.00 32.06 235 GLN A N 1
ATOM 1674 C CA . GLN A 1 235 ? 6.636 25.958 29.558 1.00 33.32 235 GLN A CA 1
ATOM 1675 C C . GLN A 1 235 ? 6.622 25.790 28.054 1.00 38.27 235 GLN A C 1
ATOM 1676 O O . GLN A 1 235 ? 5.730 25.116 27.519 1.00 38.02 235 GLN A O 1
ATOM 1682 N N . THR A 1 236 ? 7.618 26.392 27.365 1.00 35.61 236 THR A N 1
ATOM 1683 C CA . THR A 1 236 ? 7.778 26.300 25.898 1.00 34.71 236 THR A CA 1
ATOM 1684 C C . THR A 1 236 ? 8.041 24.838 25.463 1.00 35.84 236 THR A C 1
ATOM 1685 O O . THR A 1 236 ? 7.406 24.365 24.521 1.00 34.85 236 THR A O 1
ATOM 1689 N N . MET A 1 237 ? 8.936 24.122 26.182 1.00 30.56 237 MET A N 1
ATOM 1690 C CA . MET A 1 237 ? 9.256 22.711 25.917 1.00 29.02 237 MET A CA 1
ATOM 1691 C C . MET A 1 237 ? 8.065 21.796 26.199 1.00 32.26 237 MET A C 1
ATOM 1692 O O . MET A 1 237 ? 7.802 20.888 25.421 1.00 31.33 237 MET A O 1
ATOM 1697 N N . GLY A 1 238 ? 7.392 22.017 27.323 1.00 30.96 238 GLY A N 1
ATOM 1698 C CA . GLY A 1 238 ? 6.233 21.230 27.719 1.00 29.31 238 GLY A CA 1
ATOM 1699 C C . GLY A 1 238 ? 5.145 21.299 26.684 1.00 32.37 238 GLY A C 1
ATOM 1700 O O . GLY A 1 238 ? 4.731 20.266 26.156 1.00 30.40 238 GLY A O 1
ATOM 1701 N N . GLU A 1 239 ? 4.710 22.535 26.345 1.00 30.01 239 GLU A N 1
ATOM 1702 C CA . GLU A 1 239 ? 3.642 22.724 25.366 1.00 30.87 239 GLU A CA 1
ATOM 1703 C C . GLU A 1 239 ? 3.942 22.178 23.989 1.00 35.33 239 GLU A C 1
ATOM 1704 O O . GLU A 1 239 ? 3.052 21.601 23.387 1.00 36.12 239 GLU A O 1
ATOM 1710 N N . SER A 1 240 ? 5.218 22.228 23.548 1.00 32.65 240 SER A N 1
ATOM 1711 C CA . SER A 1 240 ? 5.653 21.702 22.255 1.00 32.25 240 SER A CA 1
ATOM 1712 C C . SER A 1 240 ? 5.703 20.164 22.255 1.00 34.81 240 SER A C 1
ATOM 1713 O O . SER A 1 240 ? 5.162 19.520 21.332 1.00 33.92 240 SER A O 1
ATOM 1716 N N . CYS A 1 241 ? 6.299 19.577 23.308 1.00 29.67 241 CYS A N 1
ATOM 1717 C CA . CYS A 1 241 ? 6.360 18.125 23.477 1.00 29.64 241 CYS A CA 1
ATOM 1718 C C . CYS A 1 241 ? 4.970 17.531 23.728 1.00 33.81 241 CYS A C 1
ATOM 1719 O O . CYS A 1 241 ? 4.627 16.510 23.115 1.00 33.06 241 CYS A O 1
ATOM 1722 N N . LEU A 1 242 ? 4.156 18.175 24.607 1.00 30.85 242 LEU A N 1
ATOM 1723 C CA . LEU A 1 242 ? 2.808 17.669 24.877 1.00 31.49 242 LEU A CA 1
ATOM 1724 C C . LEU A 1 242 ? 1.955 17.481 23.613 1.00 38.58 242 LEU A C 1
ATOM 1725 O O . LEU A 1 242 ? 1.436 16.386 23.416 1.00 39.21 242 LEU A O 1
ATOM 1730 N N . THR A 1 243 ? 1.849 18.506 22.747 1.00 37.09 243 THR A N 1
ATOM 1731 C CA . THR A 1 243 ? 1.041 18.413 21.511 1.00 37.92 243 THR A CA 1
ATOM 1732 C C . THR A 1 243 ? 1.506 17.305 20.547 1.00 42.41 243 THR A C 1
ATOM 1733 O O . THR A 1 243 ? 0.694 16.787 19.770 1.00 44.06 243 THR A O 1
ATOM 1737 N N . ARG A 1 244 ? 2.794 16.912 20.631 1.00 36.20 244 ARG A N 1
ATOM 1738 C CA . ARG A 1 244 ? 3.368 15.840 19.811 1.00 35.26 244 ARG A CA 1
ATOM 1739 C C . ARG A 1 244 ? 3.350 14.474 20.503 1.00 37.21 244 ARG A C 1
ATOM 1740 O O . ARG A 1 244 ? 3.689 13.476 19.871 1.00 35.64 244 ARG A O 1
ATOM 1748 N N . THR A 1 245 ? 2.894 14.409 21.788 1.00 32.55 245 THR A N 1
ATOM 1749 C CA . THR A 1 245 ? 2.804 13.142 22.512 1.00 32.53 245 THR A CA 1
ATOM 1750 C C . THR A 1 245 ? 1.511 12.466 22.077 1.00 39.84 245 THR A C 1
ATOM 1751 O O . THR A 1 245 ? 0.427 12.999 22.342 1.00 40.53 245 THR A O 1
ATOM 1755 N N . PRO A 1 246 ? 1.571 11.298 21.410 1.00 37.65 246 PRO A N 1
ATOM 1756 C CA . PRO A 1 246 ? 0.312 10.663 20.990 1.00 37.07 246 PRO A CA 1
ATOM 1757 C C . PRO A 1 246 ? -0.470 10.131 22.179 1.00 37.06 246 PRO A C 1
ATOM 1758 O O . PRO A 1 246 ? 0.107 9.575 23.112 1.00 37.42 246 PRO A O 1
ATOM 1762 N N . GLY A 1 247 ? -1.773 10.316 22.137 1.00 30.54 247 GLY A N 1
ATOM 1763 C CA . GLY A 1 247 ? -2.668 9.831 23.180 1.00 29.39 247 GLY A CA 1
ATOM 1764 C C . GLY A 1 247 ? -2.832 10.740 24.382 1.00 33.22 247 GLY A C 1
ATOM 1765 O O . GLY A 1 247 ? -3.661 10.443 25.241 1.00 32.87 247 GLY A O 1
ATOM 1766 N N . HIS A 1 248 ? -2.103 11.872 24.439 1.00 28.82 248 HIS A N 1
ATOM 1767 C CA . HIS A 1 248 ? -2.206 12.822 25.566 1.00 29.35 248 HIS A CA 1
ATOM 1768 C C . HIS A 1 248 ? -3.587 13.452 25.659 1.00 33.99 248 HIS A C 1
ATOM 1769 O O . HIS A 1 248 ? -4.307 13.540 24.652 1.00 31.01 248 HIS A O 1
ATOM 1776 N N . SER A 1 249 ? -3.934 13.956 26.856 1.00 31.78 249 SER A N 1
ATOM 1777 C CA . SER A 1 249 ? -5.224 14.627 27.017 1.00 31.34 249 SER A CA 1
ATOM 1778 C C . SER A 1 249 ? -5.167 15.777 27.987 1.00 33.83 249 SER A C 1
ATOM 1779 O O . SER A 1 249 ? -4.279 15.854 28.839 1.00 33.12 249 SER A O 1
ATOM 1782 N N . ARG A 1 250 ? -6.074 16.713 27.783 1.00 30.51 250 ARG A N 1
ATOM 1783 C CA . ARG A 1 250 ? -6.279 17.891 28.614 1.00 30.08 250 ARG A CA 1
ATOM 1784 C C . ARG A 1 250 ? -7.711 17.822 29.070 1.00 32.45 250 ARG A C 1
ATOM 1785 O O . ARG A 1 250 ? -8.570 17.368 28.309 1.00 33.41 250 ARG A O 1
ATOM 1793 N N . GLY A 1 251 ? -7.976 18.294 30.278 1.00 27.08 251 GLY A N 1
ATOM 1794 C CA . GLY A 1 251 ? -9.342 18.323 30.800 1.00 27.06 251 GLY A CA 1
ATOM 1795 C C . GLY A 1 251 ? -9.464 18.900 32.189 1.00 32.00 251 GLY A C 1
ATOM 1796 O O . GLY A 1 251 ? -8.506 19.443 32.738 1.00 31.88 251 GLY A O 1
ATOM 1797 N N . THR A 1 252 ? -10.650 18.783 32.772 1.00 30.29 252 THR A N 1
ATOM 1798 C CA . THR A 1 252 ? -10.895 19.300 34.111 1.00 29.46 252 THR A CA 1
ATOM 1799 C C . THR A 1 252 ? -11.147 18.138 35.072 1.00 32.55 252 THR A C 1
ATOM 1800 O O . THR A 1 252 ? -11.934 17.246 34.758 1.00 32.90 252 THR A O 1
ATOM 1804 N N . VAL A 1 253 ? -10.451 18.135 36.225 1.00 26.92 253 VAL A N 1
ATOM 1805 C CA . VAL A 1 253 ? -10.655 17.157 37.309 1.00 25.58 253 VAL A CA 1
ATOM 1806 C C . VAL A 1 253 ? -11.107 18.057 38.460 1.00 30.21 253 VAL A C 1
ATOM 1807 O O . VAL A 1 253 ? -10.339 18.918 38.897 1.00 28.58 253 VAL A O 1
ATOM 1811 N N . GLY A 1 254 ? -12.383 17.952 38.832 1.00 29.45 254 GLY A N 1
ATOM 1812 C CA . GLY A 1 254 ? -12.985 18.862 39.794 1.00 29.53 254 GLY A CA 1
ATOM 1813 C C . GLY A 1 254 ? -13.086 20.206 39.095 1.00 35.28 254 GLY A C 1
ATOM 1814 O O . GLY A 1 254 ? -13.613 20.291 37.982 1.00 33.91 254 GLY A O 1
ATOM 1815 N N . GLU A 1 255 ? -12.473 21.231 39.686 1.00 33.51 255 GLU A N 1
ATOM 1816 C CA . GLU A 1 255 ? -12.392 22.575 39.120 1.00 33.26 255 GLU A CA 1
ATOM 1817 C C . GLU A 1 255 ? -11.030 22.753 38.466 1.00 37.09 255 GLU A C 1
ATOM 1818 O O . GLU A 1 255 ? -10.845 23.707 37.721 1.00 38.85 255 GLU A O 1
ATOM 1824 N N . ALA A 1 256 ? -10.063 21.864 38.787 1.00 30.88 256 ALA A N 1
ATOM 1825 C CA . ALA A 1 256 ? -8.661 21.925 38.348 1.00 29.41 256 ALA A CA 1
ATOM 1826 C C . ALA A 1 256 ? -8.410 21.610 36.907 1.00 31.63 256 ALA A C 1
ATOM 1827 O O . ALA A 1 256 ? -8.907 20.608 36.392 1.00 31.10 256 ALA A O 1
ATOM 1829 N N . ALA A 1 257 ? -7.555 22.407 36.275 1.00 28.98 257 ALA A N 1
ATOM 1830 C CA . ALA A 1 257 ? -7.146 22.144 34.890 1.00 29.76 257 ALA A CA 1
ATOM 1831 C C . ALA A 1 257 ? -6.131 20.992 34.979 1.00 34.40 257 ALA A C 1
ATOM 1832 O O . ALA A 1 257 ? -5.284 21.003 35.873 1.00 33.41 257 ALA A O 1
ATOM 1834 N N . ALA A 1 258 ? -6.256 19.978 34.121 1.00 30.64 258 ALA A N 1
ATOM 1835 C CA . ALA A 1 258 ? -5.339 18.843 34.167 1.00 29.66 258 ALA A CA 1
ATOM 1836 C C . ALA A 1 258 ? -4.777 18.409 32.801 1.00 33.16 258 ALA A C 1
ATOM 1837 O O . ALA A 1 258 ? -5.425 18.569 31.762 1.00 31.75 258 ALA A O 1
ATOM 1839 N N . VAL A 1 259 ? -3.579 17.836 32.829 1.00 28.11 259 VAL A N 1
ATOM 1840 C CA . VAL A 1 259 ? -2.860 17.316 31.670 1.00 29.03 259 VAL A CA 1
ATOM 1841 C C . VAL A 1 259 ? -2.431 15.862 31.988 1.00 31.68 259 VAL A C 1
ATOM 1842 O O . VAL A 1 259 ? -1.894 15.594 33.064 1.00 29.15 259 VAL A O 1
ATOM 1846 N N . LEU A 1 260 ? -2.695 14.941 31.057 1.00 28.22 260 LEU A N 1
ATOM 1847 C CA . LEU A 1 260 ? -2.315 13.547 31.207 1.00 26.85 260 LEU A CA 1
ATOM 1848 C C . LEU A 1 260 ? -1.524 13.175 29.968 1.00 29.07 260 LEU A C 1
ATOM 1849 O O . LEU A 1 260 ? -1.973 13.461 28.860 1.00 25.89 260 LEU A O 1
ATOM 1854 N N . TYR A 1 261 ? -0.358 12.540 30.140 1.00 25.25 261 TYR A N 1
ATOM 1855 C CA . TYR A 1 261 ? 0.500 12.161 28.996 1.00 23.91 261 TYR A CA 1
ATOM 1856 C C . TYR A 1 261 ? 1.313 10.903 29.269 1.00 27.46 261 TYR A C 1
ATOM 1857 O O . TYR A 1 261 ? 1.509 10.558 30.431 1.00 26.36 261 TYR A O 1
ATOM 1866 N N . GLY A 1 262 ? 1.703 10.187 28.211 1.00 24.49 262 GLY A N 1
ATOM 1867 C CA . GLY A 1 262 ? 2.552 8.994 28.320 1.00 22.64 262 GLY A CA 1
ATOM 1868 C C . GLY A 1 262 ? 3.963 9.477 28.576 1.00 26.45 262 GLY A C 1
ATOM 1869 O O . GLY A 1 262 ? 4.490 10.309 27.813 1.00 26.51 262 GLY A O 1
ATOM 1870 N N . GLN A 1 263 ? 4.578 9.013 29.675 1.00 22.84 263 GLN A N 1
ATOM 1871 C CA . GLN A 1 263 ? 5.905 9.518 30.033 1.00 21.08 263 GLN A CA 1
ATOM 1872 C C . GLN A 1 263 ? 7.011 9.196 29.055 1.00 24.82 263 GLN A C 1
ATOM 1873 O O . GLN A 1 263 ? 7.843 10.067 28.796 1.00 23.93 263 GLN A O 1
ATOM 1879 N N . ARG A 1 264 ? 7.036 7.960 28.519 1.00 23.45 264 ARG A N 1
ATOM 1880 C CA . ARG A 1 264 ? 8.073 7.519 27.563 1.00 23.84 264 ARG A CA 1
ATOM 1881 C C . ARG A 1 264 ? 8.144 8.391 26.350 1.00 25.80 264 ARG A C 1
ATOM 1882 O O . ARG A 1 264 ? 9.215 8.914 26.061 1.00 27.60 264 ARG A O 1
ATOM 1890 N N . ALA A 1 265 ? 7.025 8.532 25.616 1.00 22.84 265 ALA A N 1
ATOM 1891 C CA . ALA A 1 265 ? 6.983 9.319 24.371 1.00 23.30 265 ALA A CA 1
ATOM 1892 C C . ALA A 1 265 ? 7.315 10.752 24.689 1.00 27.34 265 ALA A C 1
ATOM 1893 O O . ALA A 1 265 ? 8.170 11.338 24.027 1.00 27.16 265 ALA A O 1
ATOM 1895 N N . PHE A 1 266 ? 6.757 11.278 25.782 1.00 23.18 266 PHE A N 1
ATOM 1896 C CA . PHE A 1 266 ? 7.022 12.678 26.173 1.00 24.17 266 PHE A CA 1
ATOM 1897 C C . PHE A 1 266 ? 8.469 12.953 26.556 1.00 26.67 266 PHE A C 1
ATOM 1898 O O . PHE A 1 266 ? 9.024 13.952 26.113 1.00 26.55 266 PHE A O 1
ATOM 1906 N N . VAL A 1 267 ? 9.095 12.079 27.360 1.00 24.02 267 VAL A N 1
ATOM 1907 C CA . VAL A 1 267 ? 10.493 12.301 27.760 1.00 24.99 267 VAL A CA 1
ATOM 1908 C C . VAL A 1 267 ? 11.419 12.251 26.522 1.00 31.84 267 VAL A C 1
ATOM 1909 O O . VAL A 1 267 ? 12.286 13.130 26.386 1.00 30.74 267 VAL A O 1
ATOM 1913 N N . ASP A 1 268 ? 11.177 11.275 25.590 1.00 29.80 268 ASP A N 1
ATOM 1914 C CA . ASP A 1 268 ? 11.959 11.144 24.337 1.00 29.36 268 ASP A CA 1
ATOM 1915 C C . ASP A 1 268 ? 11.845 12.422 23.491 1.00 33.20 268 ASP A C 1
ATOM 1916 O O . ASP A 1 268 ? 12.844 12.863 22.934 1.00 32.65 268 ASP A O 1
ATOM 1921 N N . LEU A 1 269 ? 10.634 13.036 23.434 1.00 29.13 269 LEU A N 1
ATOM 1922 C CA . LEU A 1 269 ? 10.454 14.289 22.697 1.00 29.36 269 LEU A CA 1
ATOM 1923 C C . LEU A 1 269 ? 11.154 15.436 23.388 1.00 34.52 269 LEU A C 1
ATOM 1924 O O . LEU A 1 269 ? 11.568 16.373 22.709 1.00 36.04 269 LEU A O 1
ATOM 1929 N N . ALA A 1 270 ? 11.259 15.395 24.735 1.00 30.52 270 ALA A N 1
ATOM 1930 C CA . ALA A 1 270 ? 11.924 16.457 25.518 1.00 29.03 270 ALA A CA 1
ATOM 1931 C C . ALA A 1 270 ? 13.415 16.425 25.264 1.00 31.10 270 ALA A C 1
ATOM 1932 O O . ALA A 1 270 ? 14.058 17.478 25.238 1.00 28.38 270 ALA A O 1
ATOM 1934 N N . CYS A 1 271 ? 13.961 15.214 25.031 1.00 28.17 271 CYS A N 1
ATOM 1935 C CA . CYS A 1 271 ? 15.374 15.016 24.685 1.00 28.45 271 CYS A CA 1
ATOM 1936 C C . CYS A 1 271 ? 15.660 15.646 23.334 1.00 31.49 271 CYS A C 1
ATOM 1937 O O . CYS A 1 271 ? 16.660 16.361 23.184 1.00 32.81 271 CYS A O 1
ATOM 1940 N N . GLU A 1 272 ? 14.739 15.443 22.374 1.00 26.76 272 GLU A N 1
ATOM 1941 C CA . GLU A 1 272 ? 14.839 16.007 21.020 1.00 26.37 272 GLU A CA 1
ATOM 1942 C C . GLU A 1 272 ? 14.717 17.531 21.043 1.00 32.15 272 GLU A C 1
ATOM 1943 O O . GLU A 1 272 ? 15.460 18.181 20.319 1.00 31.51 272 GLU A O 1
ATOM 1949 N N . TRP A 1 273 ? 13.829 18.090 21.919 1.00 29.90 273 TRP A N 1
ATOM 1950 C CA . TRP A 1 273 ? 13.594 19.537 22.096 1.00 30.20 273 TRP A CA 1
ATOM 1951 C C . TRP A 1 273 ? 14.814 20.203 22.682 1.00 33.33 273 TRP A C 1
ATOM 1952 O O . TRP A 1 273 ? 15.162 21.304 22.259 1.00 30.99 273 TRP A O 1
ATOM 1963 N N . MET A 1 274 ? 15.412 19.592 23.721 1.00 30.12 274 MET A N 1
ATOM 1964 C CA . MET A 1 274 ? 16.620 20.149 24.322 1.00 28.74 274 MET A CA 1
ATOM 1965 C C . MET A 1 274 ? 17.772 20.196 23.320 1.00 35.04 274 MET A C 1
ATOM 1966 O O . MET A 1 274 ? 18.408 21.237 23.213 1.00 34.94 274 MET A O 1
ATOM 1971 N N . THR A 1 275 ? 18.027 19.105 22.575 1.00 34.58 275 THR A N 1
ATOM 1972 C CA . THR A 1 275 ? 19.119 19.115 21.577 1.00 35.79 275 THR A CA 1
ATOM 1973 C C . THR A 1 275 ? 18.941 20.143 20.450 1.00 42.12 275 THR A C 1
ATOM 1974 O O . THR A 1 275 ? 19.905 20.811 20.094 1.00 42.57 275 THR A O 1
ATOM 1978 N N . ALA A 1 276 ? 17.688 20.362 19.995 1.00 40.15 276 ALA A N 1
ATOM 1979 C CA . ALA A 1 276 ? 17.333 21.324 18.953 1.00 40.47 276 ALA A CA 1
ATOM 1980 C C . ALA A 1 276 ? 17.140 22.778 19.411 1.00 47.91 276 ALA A C 1
ATOM 1981 O O . ALA A 1 276 ? 17.387 23.687 18.608 1.00 49.10 276 ALA A O 1
ATOM 1983 N N . HIS A 1 277 ? 16.657 23.009 20.657 1.00 42.54 277 HIS A N 1
ATOM 1984 C CA . HIS A 1 277 ? 16.304 24.347 21.139 1.00 41.27 277 HIS A CA 1
ATOM 1985 C C . HIS A 1 277 ? 17.074 24.936 22.322 1.00 46.46 277 HIS A C 1
ATOM 1986 O O . HIS A 1 277 ? 16.934 26.130 22.581 1.00 45.59 277 HIS A O 1
ATOM 1993 N N . ARG A 1 278 ? 17.884 24.129 23.039 1.00 45.03 278 ARG A N 1
ATOM 1994 C CA . ARG A 1 278 ? 18.674 24.629 24.169 1.00 44.89 278 ARG A CA 1
ATOM 1995 C C . ARG A 1 278 ? 20.088 24.891 23.722 1.00 50.36 278 ARG A C 1
ATOM 1996 O O . ARG A 1 278 ? 20.674 24.074 23.011 1.00 51.16 278 ARG A O 1
ATOM 2004 N N . ASP A 1 279 ? 20.631 26.043 24.124 1.00 47.42 279 ASP A N 1
ATOM 2005 C CA . ASP A 1 279 ? 22.007 26.463 23.874 1.00 47.39 279 ASP A CA 1
ATOM 2006 C C . ASP A 1 279 ? 22.325 27.410 25.006 1.00 51.57 279 ASP A C 1
ATOM 2007 O O . ASP A 1 279 ? 21.875 28.560 24.991 1.00 51.99 279 ASP A O 1
ATOM 2012 N N . LEU A 1 280 ? 23.009 26.906 26.040 1.00 47.39 280 LEU A N 1
ATOM 2013 C CA . LEU A 1 280 ? 23.308 27.722 27.216 1.00 46.96 280 LEU A CA 1
ATOM 2014 C C . LEU A 1 280 ? 24.520 28.601 27.019 1.00 53.22 280 LEU A C 1
ATOM 2015 O O . LEU A 1 280 ? 25.534 28.139 26.488 1.00 53.65 280 LEU A O 1
ATOM 2020 N N . ALA A 1 281 ? 24.391 29.885 27.440 1.00 50.69 281 ALA A N 1
ATOM 2021 C CA . ALA A 1 281 ? 25.374 30.978 27.353 1.00 70.85 281 ALA A CA 1
ATOM 2022 C C . ALA A 1 281 ? 26.831 30.555 27.493 1.00 93.74 281 ALA A C 1
ATOM 2023 O O . ALA A 1 281 ? 27.132 29.635 28.244 1.00 60.37 281 ALA A O 1
ATOM 2025 N N . PRO B 1 14 ? 21.103 34.686 67.424 1.00 44.44 14 PRO B N 1
ATOM 2026 C CA . PRO B 1 14 ? 19.708 34.925 67.038 1.00 44.46 14 PRO B CA 1
ATOM 2027 C C . PRO B 1 14 ? 19.562 35.532 65.646 1.00 47.60 14 PRO B C 1
ATOM 2028 O O . PRO B 1 14 ? 20.355 36.395 65.246 1.00 46.29 14 PRO B O 1
ATOM 2032 N N . ASP B 1 15 ? 18.539 35.063 64.914 1.00 44.16 15 ASP B N 1
ATOM 2033 C CA . ASP B 1 15 ? 18.231 35.493 63.553 1.00 44.21 15 ASP B CA 1
ATOM 2034 C C . ASP B 1 15 ? 17.477 36.817 63.522 1.00 49.03 15 ASP B C 1
ATOM 2035 O O . ASP B 1 15 ? 17.105 37.321 64.585 1.00 48.77 15 ASP B O 1
ATOM 2040 N N . ARG B 1 16 ? 17.217 37.358 62.300 1.00 46.31 16 ARG B N 1
ATOM 2041 C CA . ARG B 1 16 ? 16.463 38.604 62.050 1.00 45.82 16 ARG B CA 1
ATOM 2042 C C . ARG B 1 16 ? 15.178 38.664 62.894 1.00 47.29 16 ARG B C 1
ATOM 2043 O O . ARG B 1 16 ? 14.861 39.715 63.458 1.00 47.76 16 ARG B O 1
ATOM 2051 N N . GLN B 1 17 ? 14.483 37.513 63.003 1.00 41.34 17 GLN B N 1
ATOM 2052 C CA . GLN B 1 17 ? 13.216 37.319 63.725 1.00 40.58 17 GLN B CA 1
ATOM 2053 C C . GLN B 1 17 ? 13.395 36.994 65.229 1.00 45.53 17 GLN B C 1
ATOM 2054 O O . GLN B 1 17 ? 12.490 36.429 65.850 1.00 45.63 17 GLN B O 1
ATOM 2060 N N . ASP B 1 18 ? 14.565 37.337 65.806 1.00 43.31 18 ASP B N 1
ATOM 2061 C CA . ASP B 1 18 ? 14.924 37.103 67.218 1.00 43.54 18 ASP B CA 1
ATOM 2062 C C . ASP B 1 18 ? 14.846 35.647 67.701 1.00 44.91 18 ASP B C 1
ATOM 2063 O O . ASP B 1 18 ? 14.870 35.413 68.907 1.00 44.69 18 ASP B O 1
ATOM 2068 N N . ARG B 1 19 ? 14.792 34.671 66.772 1.00 38.68 19 ARG B N 1
ATOM 2069 C CA . ARG B 1 19 ? 14.735 33.245 67.136 1.00 36.63 19 ARG B CA 1
ATOM 2070 C C . ARG B 1 19 ? 16.152 32.676 67.319 1.00 40.80 19 ARG B C 1
ATOM 2071 O O . ARG B 1 19 ? 17.037 32.951 66.494 1.00 40.68 19 ARG B O 1
ATOM 2079 N N . GLU B 1 20 ? 16.356 31.847 68.366 1.00 36.35 20 GLU B N 1
ATOM 2080 C CA . GLU B 1 20 ? 17.645 31.212 68.615 1.00 36.49 20 GLU B CA 1
ATOM 2081 C C . GLU B 1 20 ? 17.734 29.775 68.095 1.00 38.44 20 GLU B C 1
ATOM 2082 O O . GLU B 1 20 ? 16.717 29.079 68.036 1.00 38.28 20 GLU B O 1
ATOM 2088 N N . LEU B 1 21 ? 18.945 29.359 67.673 1.00 32.72 21 LEU B N 1
ATOM 2089 C CA . LEU B 1 21 ? 19.224 28.042 67.117 1.00 32.23 21 LEU B CA 1
ATOM 2090 C C . LEU B 1 21 ? 19.101 26.958 68.153 1.00 37.97 21 LEU B C 1
ATOM 2091 O O . LEU B 1 21 ? 19.861 26.896 69.130 1.00 39.98 21 LEU B O 1
ATOM 2096 N N . VAL B 1 22 ? 18.142 26.076 67.915 1.00 31.61 22 VAL B N 1
ATOM 2097 C CA . VAL B 1 22 ? 17.851 24.998 68.834 1.00 29.81 22 VAL B CA 1
ATOM 2098 C C . VAL B 1 22 ? 18.077 23.674 68.115 1.00 29.97 22 VAL B C 1
ATOM 2099 O O . VAL B 1 22 ? 17.644 23.516 66.990 1.00 24.64 22 VAL B O 1
ATOM 2103 N N . THR B 1 23 ? 18.839 22.758 68.730 1.00 27.57 23 THR B N 1
ATOM 2104 C CA . THR B 1 23 ? 19.187 21.475 68.102 1.00 26.08 23 THR B CA 1
ATOM 2105 C C . THR B 1 23 ? 18.524 20.316 68.793 1.00 28.85 23 THR B C 1
ATOM 2106 O O . THR B 1 23 ? 18.039 20.492 69.891 1.00 28.83 23 THR B O 1
ATOM 2110 N N . ARG B 1 24 ? 18.495 19.121 68.159 1.00 26.71 24 ARG B N 1
ATOM 2111 C CA . ARG B 1 24 ? 17.957 17.885 68.753 1.00 24.83 24 ARG B CA 1
ATOM 2112 C C . ARG B 1 24 ? 18.622 17.602 70.139 1.00 27.07 24 ARG B C 1
ATOM 2113 O O . ARG B 1 24 ? 17.926 17.266 71.097 1.00 25.49 24 ARG B O 1
ATOM 2121 N N . ASP B 1 25 ? 19.960 17.676 70.203 1.00 22.55 25 ASP B N 1
ATOM 2122 C CA . ASP B 1 25 ? 20.728 17.403 71.447 1.00 22.07 25 ASP B CA 1
ATOM 2123 C C . ASP B 1 25 ? 20.428 18.384 72.565 1.00 26.48 25 ASP B C 1
ATOM 2124 O O . ASP B 1 25 ? 20.298 17.955 73.711 1.00 26.95 25 ASP B O 1
ATOM 2129 N N . ARG B 1 26 ? 20.252 19.681 72.225 1.00 22.62 26 ARG B N 1
ATOM 2130 C CA . ARG B 1 26 ? 19.905 20.726 73.178 1.00 24.17 26 ARG B CA 1
ATOM 2131 C C . ARG B 1 26 ? 18.486 20.489 73.716 1.00 26.45 26 ARG B C 1
ATOM 2132 O O . ARG B 1 26 ? 18.265 20.691 74.897 1.00 25.46 26 ARG B O 1
ATOM 2140 N N . LEU B 1 27 ? 17.534 20.071 72.844 1.00 22.38 27 LEU B N 1
ATOM 2141 C CA . LEU B 1 27 ? 16.156 19.825 73.253 1.00 21.90 27 LEU B CA 1
ATOM 2142 C C . LEU B 1 27 ? 16.100 18.623 74.188 1.00 25.02 27 LEU B C 1
ATOM 2143 O O . LEU B 1 27 ? 15.444 18.707 75.210 1.00 24.44 27 LEU B O 1
ATOM 2148 N N . ALA B 1 28 ? 16.779 17.513 73.843 1.00 21.84 28 ALA B N 1
ATOM 2149 C CA . ALA B 1 28 ? 16.750 16.316 74.692 1.00 23.25 28 ALA B CA 1
ATOM 2150 C C . ALA B 1 28 ? 17.317 16.638 76.106 1.00 28.90 28 ALA B C 1
ATOM 2151 O O . ALA B 1 28 ? 16.712 16.252 77.113 1.00 28.28 28 ALA B O 1
ATOM 2153 N N . SER B 1 29 ? 18.394 17.433 76.176 1.00 25.49 29 SER B N 1
ATOM 2154 C CA . SER B 1 29 ? 19.012 17.781 77.475 1.00 25.48 29 SER B CA 1
ATOM 2155 C C . SER B 1 29 ? 18.110 18.702 78.284 1.00 26.28 29 SER B C 1
ATOM 2156 O O . SER B 1 29 ? 18.022 18.535 79.492 1.00 22.73 29 SER B O 1
ATOM 2159 N N . ASP B 1 30 ? 17.475 19.693 77.619 1.00 24.66 30 ASP B N 1
ATOM 2160 C CA . ASP B 1 30 ? 16.520 20.618 78.236 1.00 25.98 30 ASP B CA 1
ATOM 2161 C C . ASP B 1 30 ? 15.343 19.839 78.767 1.00 28.71 30 ASP B C 1
ATOM 2162 O O . ASP B 1 30 ? 14.843 20.172 79.826 1.00 30.67 30 ASP B O 1
ATOM 2167 N N . LEU B 1 31 ? 14.906 18.785 78.050 1.00 25.53 31 LEU B N 1
ATOM 2168 C CA . LEU B 1 31 ? 13.807 17.918 78.498 1.00 24.12 31 LEU B CA 1
ATOM 2169 C C . LEU B 1 31 ? 14.236 17.141 79.731 1.00 30.35 31 LEU B C 1
ATOM 2170 O O . LEU B 1 31 ? 13.507 17.121 80.728 1.00 30.03 31 LEU B O 1
ATOM 2175 N N . ALA B 1 32 ? 15.429 16.523 79.684 1.00 26.88 32 ALA B N 1
ATOM 2176 C CA . ALA B 1 32 ? 15.989 15.813 80.848 1.00 26.22 32 ALA B CA 1
ATOM 2177 C C . ALA B 1 32 ? 16.046 16.782 82.059 1.00 27.93 32 ALA B C 1
ATOM 2178 O O . ALA B 1 32 ? 15.626 16.401 83.143 1.00 28.08 32 ALA B O 1
ATOM 2180 N N . ALA B 1 33 ? 16.508 18.041 81.847 1.00 21.25 33 ALA B N 1
ATOM 2181 C CA . ALA B 1 33 ? 16.625 19.026 82.918 1.00 20.92 33 ALA B CA 1
ATOM 2182 C C . ALA B 1 33 ? 15.268 19.450 83.494 1.00 26.36 33 ALA B C 1
ATOM 2183 O O . ALA B 1 33 ? 15.166 19.734 84.694 1.00 25.34 33 ALA B O 1
ATOM 2185 N N . LEU B 1 34 ? 14.223 19.485 82.639 1.00 22.57 34 LEU B N 1
ATOM 2186 C CA . LEU B 1 34 ? 12.875 19.817 83.077 1.00 21.28 34 LEU B CA 1
ATOM 2187 C C . LEU B 1 34 ? 12.336 18.705 84.016 1.00 25.53 34 LEU B C 1
ATOM 2188 O O . LEU B 1 34 ? 11.566 18.973 84.924 1.00 24.42 34 LEU B O 1
ATOM 2193 N N . GLY B 1 35 ? 12.753 17.474 83.788 1.00 22.96 35 GLY B N 1
ATOM 2194 C CA . GLY B 1 35 ? 12.372 16.366 84.652 1.00 22.86 35 GLY B CA 1
ATOM 2195 C C . GLY B 1 35 ? 11.816 15.168 83.913 1.00 27.65 35 GLY B C 1
ATOM 2196 O O . GLY B 1 35 ? 11.373 14.209 84.564 1.00 28.42 35 GLY B O 1
ATOM 2197 N N . VAL B 1 36 ? 11.866 15.181 82.557 1.00 23.11 36 VAL B N 1
ATOM 2198 C CA . VAL B 1 36 ? 11.325 14.068 81.759 1.00 23.83 36 VAL B CA 1
ATOM 2199 C C . VAL B 1 36 ? 12.056 12.806 82.197 1.00 28.57 36 VAL B C 1
ATOM 2200 O O . VAL B 1 36 ? 13.285 12.805 82.203 1.00 29.42 36 VAL B O 1
ATOM 2204 N N . ARG B 1 37 ? 11.311 11.765 82.607 1.00 25.92 37 ARG B N 1
ATOM 2205 C CA . ARG B 1 37 ? 11.911 10.533 83.139 1.00 25.77 37 ARG B CA 1
ATOM 2206 C C . ARG B 1 37 ? 12.204 9.496 82.064 1.00 30.02 37 ARG B C 1
ATOM 2207 O O . ARG B 1 37 ? 11.294 9.116 81.336 1.00 28.12 37 ARG B O 1
ATOM 2215 N N . PRO B 1 38 ? 13.422 8.909 82.040 1.00 26.00 38 PRO B N 1
ATOM 2216 C CA . PRO B 1 38 ? 13.699 7.869 81.045 1.00 26.28 38 PRO B CA 1
ATOM 2217 C C . PRO B 1 38 ? 12.972 6.593 81.441 1.00 29.92 38 PRO B C 1
ATOM 2218 O O . PRO B 1 38 ? 12.986 6.231 82.609 1.00 28.87 38 PRO B O 1
ATOM 2222 N N . GLY B 1 39 ? 12.288 5.973 80.488 1.00 28.02 39 GLY B N 1
ATOM 2223 C CA . GLY B 1 39 ? 11.513 4.762 80.726 1.00 27.47 39 GLY B CA 1
ATOM 2224 C C . GLY B 1 39 ? 10.075 5.043 81.133 1.00 30.61 39 GLY B C 1
ATOM 2225 O O . GLY B 1 39 ? 9.295 4.109 81.315 1.00 30.69 39 GLY B O 1
ATOM 2226 N N . GLY B 1 40 ? 9.715 6.321 81.266 1.00 25.36 40 GLY B N 1
ATOM 2227 C CA . GLY B 1 40 ? 8.357 6.712 81.637 1.00 24.94 40 GLY B CA 1
ATOM 2228 C C . GLY B 1 40 ? 7.451 6.922 80.430 1.00 27.39 40 GLY B C 1
ATOM 2229 O O . GLY B 1 40 ? 7.920 6.998 79.296 1.00 26.16 40 GLY B O 1
ATOM 2230 N N . VAL B 1 41 ? 6.147 7.047 80.681 1.00 23.91 41 VAL B N 1
ATOM 2231 C CA . VAL B 1 41 ? 5.096 7.312 79.708 1.00 22.52 41 VAL B CA 1
ATOM 2232 C C . VAL B 1 41 ? 4.918 8.815 79.732 1.00 26.80 41 VAL B C 1
ATOM 2233 O O . VAL B 1 41 ? 4.746 9.393 80.801 1.00 26.57 41 VAL B O 1
ATOM 2237 N N . LEU B 1 42 ? 4.926 9.450 78.562 1.00 23.57 42 LEU B N 1
ATOM 2238 C CA . LEU B 1 42 ? 4.814 10.906 78.472 1.00 22.53 42 LEU B CA 1
ATOM 2239 C C . LEU B 1 42 ? 3.803 11.333 77.401 1.00 25.47 42 LEU B C 1
ATOM 2240 O O . LEU B 1 42 ? 3.966 10.984 76.234 1.00 24.55 42 LEU B O 1
ATOM 2245 N N . LEU B 1 43 ? 2.795 12.128 77.800 1.00 22.72 43 LEU B N 1
ATOM 2246 C CA . LEU B 1 43 ? 1.770 12.663 76.912 1.00 21.10 43 LEU B CA 1
ATOM 2247 C C . LEU B 1 43 ? 2.217 14.073 76.597 1.00 25.92 43 LEU B C 1
ATOM 2248 O O . LEU B 1 43 ? 2.385 14.869 77.531 1.00 25.84 43 LEU B O 1
ATOM 2253 N N . VAL B 1 44 ? 2.479 14.371 75.288 1.00 21.78 44 VAL B N 1
ATOM 2254 C CA . VAL B 1 44 ? 2.994 15.677 74.862 1.00 20.20 44 VAL B CA 1
ATOM 2255 C C . VAL B 1 44 ? 1.970 16.530 74.136 1.00 24.85 44 VAL B C 1
ATOM 2256 O O . VAL B 1 44 ? 1.289 16.063 73.231 1.00 23.50 44 VAL B O 1
ATOM 2260 N N . HIS B 1 45 ? 1.988 17.829 74.438 1.00 23.41 45 HIS B N 1
ATOM 2261 C CA . HIS B 1 45 ? 1.199 18.855 73.786 1.00 22.94 45 HIS B CA 1
ATOM 2262 C C . HIS B 1 45 ? 2.257 19.865 73.392 1.00 24.99 45 HIS B C 1
ATOM 2263 O O . HIS B 1 45 ? 2.836 20.535 74.250 1.00 24.36 45 HIS B O 1
ATOM 2270 N N . ALA B 1 46 ? 2.619 19.878 72.109 1.00 23.46 46 ALA B N 1
ATOM 2271 C CA . ALA B 1 46 ? 3.722 20.717 71.628 1.00 23.80 46 ALA B CA 1
ATOM 2272 C C . ALA B 1 46 ? 3.362 21.809 70.633 1.00 27.85 46 ALA B C 1
ATOM 2273 O O . ALA B 1 46 ? 2.492 21.626 69.793 1.00 25.43 46 ALA B O 1
ATOM 2275 N N . SER B 1 47 ? 4.143 22.902 70.672 1.00 26.79 47 SER B N 1
ATOM 2276 C CA . SER B 1 47 ? 4.147 23.987 69.693 1.00 26.15 47 SER B CA 1
ATOM 2277 C C . SER B 1 47 ? 5.550 24.040 69.111 1.00 27.68 47 SER B C 1
ATOM 2278 O O . SER B 1 47 ? 6.513 24.205 69.860 1.00 28.89 47 SER B O 1
ATOM 2281 N N . LEU B 1 48 ? 5.687 23.928 67.792 1.00 22.33 48 LEU B N 1
ATOM 2282 C CA . LEU B 1 48 ? 7.018 23.990 67.148 1.00 20.65 48 LEU B CA 1
ATOM 2283 C C . LEU B 1 48 ? 7.575 25.408 67.127 1.00 27.90 48 LEU B C 1
ATOM 2284 O O . LEU B 1 48 ? 8.748 25.599 67.408 1.00 27.80 48 LEU B O 1
ATOM 2289 N N . SER B 1 49 ? 6.749 26.397 66.795 1.00 27.72 49 SER B N 1
ATOM 2290 C CA . SER B 1 49 ? 7.194 27.793 66.723 1.00 27.98 49 SER B CA 1
ATOM 2291 C C . SER B 1 49 ? 7.705 28.358 68.078 1.00 33.94 49 SER B C 1
ATOM 2292 O O . SER B 1 49 ? 8.593 29.212 68.085 1.00 34.65 49 SER B O 1
ATOM 2295 N N . ALA B 1 50 ? 7.176 27.845 69.210 1.00 31.32 50 ALA B N 1
ATOM 2296 C CA . ALA B 1 50 ? 7.549 28.262 70.572 1.00 31.01 50 ALA B CA 1
ATOM 2297 C C . ALA B 1 50 ? 8.994 27.918 70.905 1.00 34.09 50 ALA B C 1
ATOM 2298 O O . ALA B 1 50 ? 9.636 28.664 71.642 1.00 33.85 50 ALA B O 1
ATOM 2300 N N . LEU B 1 51 ? 9.502 26.801 70.350 1.00 29.05 51 LEU B N 1
ATOM 2301 C CA . LEU B 1 51 ? 10.832 26.256 70.583 1.00 29.57 51 LEU B CA 1
ATOM 2302 C C . LEU B 1 51 ? 12.006 27.137 70.177 1.00 33.43 51 LEU B C 1
ATOM 2303 O O . LEU B 1 51 ? 13.073 27.008 70.772 1.00 33.83 51 LEU B O 1
ATOM 2308 N N . GLY B 1 52 ? 11.802 27.998 69.180 1.00 29.38 52 GLY B N 1
ATOM 2309 C CA . GLY B 1 52 ? 12.807 28.895 68.610 1.00 29.71 52 GLY B CA 1
ATOM 2310 C C . GLY B 1 52 ? 12.922 28.543 67.140 1.00 33.46 52 GLY B C 1
ATOM 2311 O O . GLY B 1 52 ? 11.894 28.398 66.486 1.00 33.96 52 GLY B O 1
ATOM 2312 N N . TRP B 1 53 ? 14.147 28.371 66.620 1.00 30.64 53 TRP B N 1
ATOM 2313 C CA . TRP B 1 53 ? 14.400 27.844 65.269 1.00 29.85 53 TRP B CA 1
ATOM 2314 C C . TRP B 1 53 ? 15.005 26.443 65.470 1.00 29.55 53 TRP B C 1
ATOM 2315 O O . TRP B 1 53 ? 16.091 26.290 65.998 1.00 27.55 53 TRP B O 1
ATOM 2326 N N . VAL B 1 54 ? 14.247 25.423 65.161 1.00 26.13 54 VAL B N 1
ATOM 2327 C CA . VAL B 1 54 ? 14.717 24.071 65.409 1.00 23.77 54 VAL B CA 1
ATOM 2328 C C . VAL B 1 54 ? 15.471 23.561 64.204 1.00 28.04 54 VAL B C 1
ATOM 2329 O O . VAL B 1 54 ? 14.918 23.514 63.101 1.00 26.97 54 VAL B O 1
ATOM 2333 N N . CYS B 1 55 ? 16.705 23.136 64.427 1.00 25.02 55 CYS B N 1
ATOM 2334 C CA . CYS B 1 55 ? 17.519 22.572 63.360 1.00 26.57 55 CYS B CA 1
ATOM 2335 C C . CYS B 1 55 ? 16.979 21.194 63.090 1.00 30.28 55 CYS B C 1
ATOM 2336 O O . CYS B 1 55 ? 17.184 20.284 63.902 1.00 30.23 55 CYS B O 1
ATOM 2339 N N . GLY B 1 56 ? 16.247 21.073 61.999 1.00 25.59 56 GLY B N 1
ATOM 2340 C CA . GLY B 1 56 ? 15.629 19.814 61.612 1.00 26.04 56 GLY B CA 1
ATOM 2341 C C . GLY B 1 56 ? 14.141 19.826 61.877 1.00 29.31 56 GLY B C 1
ATOM 2342 O O . GLY B 1 56 ? 13.469 18.820 61.673 1.00 29.96 56 GLY B O 1
ATOM 2343 N N . GLY B 1 57 ? 13.634 20.985 62.277 1.00 24.03 57 GLY B N 1
ATOM 2344 C CA . GLY B 1 57 ? 12.218 21.227 62.529 1.00 23.40 57 GLY B CA 1
ATOM 2345 C C . GLY B 1 57 ? 11.515 20.194 63.372 1.00 27.56 57 GLY B C 1
ATOM 2346 O O . GLY B 1 57 ? 12.091 19.701 64.349 1.00 28.51 57 GLY B O 1
ATOM 2347 N N . ALA B 1 58 ? 10.279 19.815 62.961 1.00 23.30 58 ALA B N 1
ATOM 2348 C CA . ALA B 1 58 ? 9.444 18.861 63.693 1.00 23.10 58 ALA B CA 1
ATOM 2349 C C . ALA B 1 58 ? 10.089 17.480 63.879 1.00 28.62 58 ALA B C 1
ATOM 2350 O O . ALA B 1 58 ? 9.895 16.853 64.927 1.00 28.92 58 ALA B O 1
ATOM 2352 N N . GLN B 1 59 ? 10.885 17.022 62.883 1.00 22.67 59 GLN B N 1
ATOM 2353 C CA . GLN B 1 59 ? 11.569 15.727 62.960 1.00 21.76 59 GLN B CA 1
ATOM 2354 C C . GLN B 1 59 ? 12.558 15.737 64.145 1.00 23.95 59 GLN B C 1
ATOM 2355 O O . GLN B 1 59 ? 12.608 14.764 64.897 1.00 21.03 59 GLN B O 1
ATOM 2361 N N . ALA B 1 60 ? 13.258 16.878 64.354 1.00 21.56 60 ALA B N 1
ATOM 2362 C CA . ALA B 1 60 ? 14.204 17.055 65.461 1.00 22.08 60 ALA B CA 1
ATOM 2363 C C . ALA B 1 60 ? 13.545 17.094 66.823 1.00 27.56 60 ALA B C 1
ATOM 2364 O O . ALA B 1 60 ? 14.163 16.653 67.791 1.00 29.14 60 ALA B O 1
ATOM 2366 N N . VAL B 1 61 ? 12.286 17.576 66.913 1.00 24.59 61 VAL B N 1
ATOM 2367 C CA . VAL B 1 61 ? 11.518 17.606 68.166 1.00 22.10 61 VAL B CA 1
ATOM 2368 C C . VAL B 1 61 ? 11.114 16.145 68.513 1.00 24.86 61 VAL B C 1
ATOM 2369 O O . VAL B 1 61 ? 11.341 15.709 69.637 1.00 25.49 61 VAL B O 1
ATOM 2373 N N . VAL B 1 62 ? 10.578 15.384 67.537 1.00 20.41 62 VAL B N 1
ATOM 2374 C CA . VAL B 1 62 ? 10.218 13.957 67.723 1.00 18.53 62 VAL B CA 1
ATOM 2375 C C . VAL B 1 62 ? 11.388 13.191 68.255 1.00 20.91 62 VAL B C 1
ATOM 2376 O O . VAL B 1 62 ? 11.229 12.516 69.229 1.00 23.28 62 VAL B O 1
ATOM 2380 N N . LEU B 1 63 ? 12.565 13.267 67.596 1.00 20.91 63 LEU B N 1
ATOM 2381 C CA . LEU B 1 63 ? 13.795 12.561 67.959 1.00 20.92 63 LEU B CA 1
ATOM 2382 C C . LEU B 1 63 ? 14.282 12.942 69.342 1.00 25.15 63 LEU B C 1
ATOM 2383 O O . LEU B 1 63 ? 14.699 12.068 70.095 1.00 24.02 63 LEU B O 1
ATOM 2388 N N . ALA B 1 64 ? 14.245 14.243 69.693 1.00 22.60 64 ALA B N 1
ATOM 2389 C CA . ALA B 1 64 ? 14.654 14.697 71.031 1.00 21.70 64 ALA B CA 1
ATOM 2390 C C . ALA B 1 64 ? 13.703 14.124 72.125 1.00 25.25 64 ALA B C 1
ATOM 2391 O O . ALA B 1 64 ? 14.152 13.753 73.229 1.00 23.89 64 ALA B O 1
ATOM 2393 N N . LEU B 1 65 ? 12.392 14.030 71.808 1.00 20.83 65 LEU B N 1
ATOM 2394 C CA . LEU B 1 65 ? 11.404 13.501 72.773 1.00 20.46 65 LEU B CA 1
ATOM 2395 C C . LEU B 1 65 ? 11.590 11.984 72.947 1.00 26.98 65 LEU B C 1
ATOM 2396 O O . LEU B 1 65 ? 11.484 11.484 74.075 1.00 27.95 65 LEU B O 1
ATOM 2401 N N . GLN B 1 66 ? 11.920 11.269 71.831 1.00 24.59 66 GLN B N 1
ATOM 2402 C CA . GLN B 1 66 ? 12.258 9.822 71.799 1.00 22.23 66 GLN B CA 1
ATOM 2403 C C . GLN B 1 66 ? 13.556 9.588 72.635 1.00 25.43 66 GLN B C 1
ATOM 2404 O O . GLN B 1 66 ? 13.669 8.569 73.300 1.00 25.02 66 GLN B O 1
ATOM 2410 N N . ASP B 1 67 ? 14.534 10.522 72.566 1.00 23.27 67 ASP B N 1
ATOM 2411 C CA . ASP B 1 67 ? 15.800 10.474 73.336 1.00 23.31 67 ASP B CA 1
ATOM 2412 C C . ASP B 1 67 ? 15.548 10.631 74.828 1.00 27.07 67 ASP B C 1
ATOM 2413 O O . ASP B 1 67 ? 16.205 9.967 75.647 1.00 26.84 67 ASP B O 1
ATOM 2418 N N . ALA B 1 68 ? 14.626 11.536 75.183 1.00 23.57 68 ALA B N 1
ATOM 2419 C CA . ALA B 1 68 ? 14.291 11.852 76.575 1.00 23.18 68 ALA B CA 1
ATOM 2420 C C . ALA B 1 68 ? 13.661 10.693 77.301 1.00 26.93 68 ALA B C 1
ATOM 2421 O O . ALA B 1 68 ? 14.052 10.410 78.438 1.00 26.77 68 ALA B O 1
ATOM 2423 N N . VAL B 1 69 ? 12.706 10.002 76.651 1.00 25.90 69 VAL B N 1
ATOM 2424 C CA . VAL B 1 69 ? 12.020 8.861 77.281 1.00 25.31 69 VAL B CA 1
ATOM 2425 C C . VAL B 1 69 ? 12.781 7.532 77.119 1.00 30.00 69 VAL B C 1
ATOM 2426 O O . VAL B 1 69 ? 12.644 6.634 77.944 1.00 30.09 69 VAL B O 1
ATOM 2430 N N . GLY B 1 70 ? 13.573 7.436 76.060 1.00 29.13 70 GLY B N 1
ATOM 2431 C CA . GLY B 1 70 ? 14.385 6.271 75.737 1.00 29.71 70 GLY B CA 1
ATOM 2432 C C . GLY B 1 70 ? 13.590 5.103 75.191 1.00 35.78 70 GLY B C 1
ATOM 2433 O O . GLY B 1 70 ? 12.374 5.198 75.018 1.00 34.30 70 GLY B O 1
ATOM 2434 N N . LYS B 1 71 ? 14.279 3.971 74.977 1.00 35.44 71 LYS B N 1
ATOM 2435 C CA . LYS B 1 71 ? 13.700 2.750 74.430 1.00 37.02 71 LYS B CA 1
ATOM 2436 C C . LYS B 1 71 ? 12.639 2.129 75.321 1.00 43.01 71 LYS B C 1
ATOM 2437 O O . LYS B 1 71 ? 11.674 1.565 74.812 1.00 44.15 71 LYS B O 1
ATOM 2443 N N . GLU B 1 72 ? 12.810 2.235 76.647 1.00 39.34 72 GLU B N 1
ATOM 2444 C CA . GLU B 1 72 ? 11.849 1.679 77.604 1.00 37.65 72 GLU B CA 1
ATOM 2445 C C . GLU B 1 72 ? 10.669 2.631 77.838 1.00 34.95 72 GLU B C 1
ATOM 2446 O O . GLU B 1 72 ? 9.680 2.232 78.446 1.00 31.03 72 GLU B O 1
ATOM 2452 N N . GLY B 1 73 ? 10.801 3.879 77.382 1.00 30.29 73 GLY B N 1
ATOM 2453 C CA . GLY B 1 73 ? 9.776 4.903 77.540 1.00 29.51 73 GLY B CA 1
ATOM 2454 C C . GLY B 1 73 ? 8.688 4.856 76.481 1.00 32.71 73 GLY B C 1
ATOM 2455 O O . GLY B 1 73 ? 8.814 4.121 75.496 1.00 31.11 73 GLY B O 1
ATOM 2456 N N . THR B 1 74 ? 7.605 5.646 76.684 1.00 28.52 74 THR B N 1
ATOM 2457 C CA . THR B 1 74 ? 6.477 5.730 75.744 1.00 27.26 74 THR B CA 1
ATOM 2458 C C . THR B 1 74 ? 6.112 7.169 75.484 1.00 29.68 74 THR B C 1
ATOM 2459 O O . THR B 1 74 ? 6.026 7.958 76.419 1.00 31.30 74 THR B O 1
ATOM 2463 N N . LEU B 1 75 ? 5.909 7.520 74.221 1.00 24.20 75 LEU B N 1
ATOM 2464 C CA . LEU B 1 75 ? 5.454 8.862 73.839 1.00 24.40 75 LEU B CA 1
ATOM 2465 C C . LEU B 1 75 ? 4.014 8.708 73.341 1.00 26.78 75 LEU B C 1
ATOM 2466 O O . LEU B 1 75 ? 3.677 7.712 72.690 1.00 24.45 75 LEU B O 1
ATOM 2471 N N . VAL B 1 76 ? 3.174 9.679 73.679 1.00 22.75 76 VAL B N 1
ATOM 2472 C CA . VAL B 1 76 ? 1.742 9.687 73.356 1.00 21.13 76 VAL B CA 1
ATOM 2473 C C . VAL B 1 76 ? 1.415 11.083 72.954 1.00 23.89 76 VAL B C 1
ATOM 2474 O O . VAL B 1 76 ? 1.873 12.007 73.615 1.00 24.02 76 VAL B O 1
ATOM 2478 N N . MET B 1 77 ? 0.629 11.262 71.876 1.00 20.99 77 MET B N 1
ATOM 2479 C CA . MET B 1 77 ? 0.231 12.620 71.480 1.00 20.93 77 MET B CA 1
ATOM 2480 C C . MET B 1 77 ? -1.188 12.619 70.918 1.00 25.44 77 MET B C 1
ATOM 2481 O O . MET B 1 77 ? -1.561 11.666 70.206 1.00 24.57 77 MET B O 1
ATOM 2486 N N . PRO B 1 78 ? -1.997 13.670 71.180 1.00 22.25 78 PRO B N 1
ATOM 2487 C CA . PRO B 1 78 ? -3.326 13.719 70.522 1.00 21.52 78 PRO B CA 1
ATOM 2488 C C . PRO B 1 78 ? -3.149 13.843 68.995 1.00 25.15 78 PRO B C 1
ATOM 2489 O O . PRO B 1 78 ? -2.259 14.561 68.526 1.00 24.36 78 PRO B O 1
ATOM 2493 N N . THR B 1 79 ? -3.908 13.053 68.223 1.00 23.31 79 THR B N 1
ATOM 2494 C CA . THR B 1 79 ? -3.881 13.105 66.756 1.00 21.99 79 THR B CA 1
ATOM 2495 C C . THR B 1 79 ? -5.336 13.332 66.268 1.00 26.68 79 THR B C 1
ATOM 2496 O O . THR B 1 79 ? -5.848 12.604 65.426 1.00 26.25 79 THR B O 1
ATOM 2500 N N . PHE B 1 80 ? -6.010 14.341 66.851 1.00 23.73 80 PHE B N 1
ATOM 2501 C CA . PHE B 1 80 ? -7.415 14.622 66.575 1.00 22.57 80 PHE B CA 1
ATOM 2502 C C . PHE B 1 80 ? -7.658 15.037 65.133 1.00 27.89 80 PHE B C 1
ATOM 2503 O O . PHE B 1 80 ? -6.842 15.738 64.521 1.00 27.03 80 PHE B O 1
ATOM 2511 N N . SER B 1 81 ? -8.763 14.538 64.577 1.00 25.96 81 SER B N 1
ATOM 2512 C CA . SER B 1 81 ? -9.199 14.823 63.219 1.00 24.72 81 SER B CA 1
ATOM 2513 C C . SER B 1 81 ? -10.671 15.221 63.336 1.00 31.45 81 SER B C 1
ATOM 2514 O O . SER B 1 81 ? -11.578 14.473 62.961 1.00 29.94 81 SER B O 1
ATOM 2517 N N . GLY B 1 82 ? -10.871 16.413 63.895 1.00 30.89 82 GLY B N 1
ATOM 2518 C CA . GLY B 1 82 ? -12.169 16.994 64.208 1.00 31.91 82 GLY B CA 1
ATOM 2519 C C . GLY B 1 82 ? -13.053 17.363 63.040 1.00 36.21 82 GLY B C 1
ATOM 2520 O O . GLY B 1 82 ? -14.216 17.710 63.247 1.00 34.42 82 GLY B O 1
ATOM 2521 N N . ASP B 1 83 ? -12.511 17.286 61.808 1.00 33.04 83 ASP B N 1
ATOM 2522 C CA . ASP B 1 83 ? -13.241 17.546 60.570 1.00 31.52 83 ASP B CA 1
ATOM 2523 C C . ASP B 1 83 ? -14.179 16.386 60.284 1.00 33.06 83 ASP B C 1
ATOM 2524 O O . ASP B 1 83 ? -15.140 16.562 59.531 1.00 32.89 83 ASP B O 1
ATOM 2529 N N . LEU B 1 84 ? -13.900 15.192 60.871 1.00 25.18 84 LEU B N 1
ATOM 2530 C CA . LEU B 1 84 ? -14.722 13.991 60.691 1.00 23.19 84 LEU B CA 1
ATOM 2531 C C . LEU B 1 84 ? -15.898 14.101 61.658 1.00 30.61 84 LEU B C 1
ATOM 2532 O O . LEU B 1 84 ? -16.088 13.248 62.529 1.00 31.66 84 LEU B O 1
ATOM 2537 N N . SER B 1 85 ? -16.672 15.203 61.515 1.00 23.51 85 SER B N 1
ATOM 2538 C CA . SER B 1 85 ? -17.829 15.542 62.336 1.00 21.48 85 SER B CA 1
ATOM 2539 C C . SER B 1 85 ? -18.956 16.005 61.384 1.00 27.30 85 SER B C 1
ATOM 2540 O O . SER B 1 85 ? -18.690 16.297 60.190 1.00 24.18 85 SER B O 1
ATOM 2543 N N . ASP B 1 86 ? -20.202 16.112 61.904 1.00 26.09 86 ASP B N 1
ATOM 2544 C CA . ASP B 1 86 ? -21.356 16.517 61.077 1.00 25.94 86 ASP B CA 1
ATOM 2545 C C . ASP B 1 86 ? -21.140 17.912 60.531 1.00 30.58 86 ASP B C 1
ATOM 2546 O O . ASP B 1 86 ? -20.787 18.794 61.315 1.00 31.46 86 ASP B O 1
ATOM 2551 N N . PRO B 1 87 ? -21.388 18.148 59.221 1.00 28.18 87 PRO B N 1
ATOM 2552 C CA . PRO B 1 87 ? -21.188 19.500 58.670 1.00 28.36 87 PRO B CA 1
ATOM 2553 C C . PRO B 1 87 ? -21.995 20.620 59.321 1.00 33.15 87 PRO B C 1
ATOM 2554 O O . PRO B 1 87 ? -21.584 21.778 59.207 1.00 30.67 87 PRO B O 1
ATOM 2558 N N . SER B 1 88 ? -23.133 20.301 59.983 1.00 32.75 88 SER B N 1
ATOM 2559 C CA . SER B 1 88 ? -23.931 21.325 60.680 1.00 35.46 88 SER B CA 1
ATOM 2560 C C . SER B 1 88 ? -23.128 22.023 61.766 1.00 43.96 88 SER B C 1
ATOM 2561 O O . SER B 1 88 ? -23.356 23.201 62.020 1.00 46.54 88 SER B O 1
ATOM 2564 N N . THR B 1 89 ? -22.147 21.318 62.363 1.00 40.47 89 THR B N 1
ATOM 2565 C CA . THR B 1 89 ? -21.324 21.820 63.462 1.00 39.71 89 THR B CA 1
ATOM 2566 C C . THR B 1 89 ? -20.104 22.663 63.057 1.00 44.13 89 THR B C 1
ATOM 2567 O O . THR B 1 89 ? -19.525 23.311 63.923 1.00 43.54 89 THR B O 1
ATOM 2571 N N . TRP B 1 90 ? -19.687 22.639 61.761 1.00 40.15 90 TRP B N 1
ATOM 2572 C CA . TRP B 1 90 ? -18.494 23.354 61.298 1.00 38.78 90 TRP B CA 1
ATOM 2573 C C . TRP B 1 90 ? -18.642 24.870 61.376 1.00 48.75 90 TRP B C 1
ATOM 2574 O O . TRP B 1 90 ? -19.597 25.427 60.822 1.00 47.11 90 TRP B O 1
ATOM 2585 N N . ARG B 1 91 ? -17.690 25.502 62.074 1.00 50.90 91 ARG B N 1
ATOM 2586 C CA . ARG B 1 91 ? -17.684 26.934 62.349 1.00 53.20 91 ARG B CA 1
ATOM 2587 C C . ARG B 1 91 ? -16.540 27.756 61.794 1.00 62.24 91 ARG B C 1
ATOM 2588 O O . ARG B 1 91 ? -16.804 28.827 61.243 1.00 61.06 91 ARG B O 1
ATOM 2589 N N . ARG B 1 92 ? -15.260 27.311 62.002 1.00 63.71 92 ARG B N 1
ATOM 2590 C CA . ARG B 1 92 ? -14.043 28.009 61.536 1.00 65.22 92 ARG B CA 1
ATOM 2591 C C . ARG B 1 92 ? -14.241 28.170 60.029 1.00 71.83 92 ARG B C 1
ATOM 2592 O O . ARG B 1 92 ? -14.682 29.256 59.636 1.00 74.09 92 ARG B O 1
ATOM 2600 N N . PRO B 1 93 ? -14.207 27.111 59.192 1.00 66.51 93 PRO B N 1
ATOM 2601 C CA . PRO B 1 93 ? -14.637 27.293 57.805 1.00 65.20 93 PRO B CA 1
ATOM 2602 C C . PRO B 1 93 ? -16.072 26.692 57.698 1.00 66.01 93 PRO B C 1
ATOM 2603 O O . PRO B 1 93 ? -16.192 25.463 57.601 1.00 66.13 93 PRO B O 1
ATOM 2607 N N . PRO B 1 94 ? -17.188 27.465 57.806 1.00 59.41 94 PRO B N 1
ATOM 2608 C CA . PRO B 1 94 ? -18.517 26.831 57.664 1.00 57.61 94 PRO B CA 1
ATOM 2609 C C . PRO B 1 94 ? -18.869 26.577 56.191 1.00 57.72 94 PRO B C 1
ATOM 2610 O O . PRO B 1 94 ? -18.420 27.323 55.321 1.00 57.73 94 PRO B O 1
ATOM 2614 N N . VAL B 1 95 ? -19.645 25.521 55.902 1.00 51.29 95 VAL B N 1
ATOM 2615 C CA . VAL B 1 95 ? -19.999 25.176 54.515 1.00 49.95 95 VAL B CA 1
ATOM 2616 C C . VAL B 1 95 ? -21.501 25.403 54.187 1.00 52.55 95 VAL B C 1
ATOM 2617 O O . VAL B 1 95 ? -22.326 25.277 55.108 1.00 52.46 95 VAL B O 1
ATOM 2621 N N . PRO B 1 96 ? -21.886 25.664 52.892 1.00 46.11 96 PRO B N 1
ATOM 2622 C CA . PRO B 1 96 ? -23.322 25.845 52.569 1.00 44.77 96 PRO B CA 1
ATOM 2623 C C . PRO B 1 96 ? -24.165 24.679 53.066 1.00 46.52 96 PRO B C 1
ATOM 2624 O O . PRO B 1 96 ? -23.696 23.538 53.035 1.00 46.50 96 PRO B O 1
ATOM 2628 N N . GLU B 1 97 ? -25.390 24.966 53.549 1.00 40.99 97 GLU B N 1
ATOM 2629 C CA . GLU B 1 97 ? -26.302 23.973 54.124 1.00 40.41 97 GLU B CA 1
ATOM 2630 C C . GLU B 1 97 ? -26.781 22.923 53.106 1.00 43.20 97 GLU B C 1
ATOM 2631 O O . GLU B 1 97 ? -27.071 21.782 53.474 1.00 41.59 97 GLU B O 1
ATOM 2637 N N . ASP B 1 98 ? -26.802 23.302 51.825 1.00 41.93 98 ASP B N 1
ATOM 2638 C CA . ASP B 1 98 ? -27.127 22.434 50.681 1.00 42.24 98 ASP B CA 1
ATOM 2639 C C . ASP B 1 98 ? -26.135 21.261 50.569 1.00 42.79 98 ASP B C 1
ATOM 2640 O O . ASP B 1 98 ? -26.526 20.167 50.165 1.00 41.24 98 ASP B O 1
ATOM 2645 N N . TRP B 1 99 ? -24.850 21.501 50.920 1.00 39.39 99 TRP B N 1
ATOM 2646 C CA . TRP B 1 99 ? -23.766 20.508 50.845 1.00 38.22 99 TRP B CA 1
ATOM 2647 C C . TRP B 1 99 ? -23.837 19.420 51.913 1.00 38.52 99 TRP B C 1
ATOM 2648 O O . TRP B 1 99 ? -23.263 18.345 51.698 1.00 37.42 99 TRP B O 1
ATOM 2659 N N . TRP B 1 100 ? -24.513 19.698 53.071 1.00 33.56 100 TRP B N 1
ATOM 2660 C CA . TRP B 1 100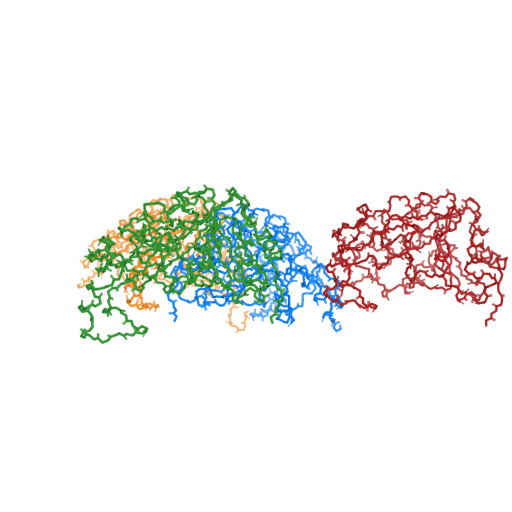 ? -24.596 18.821 54.250 1.00 31.21 100 TRP B CA 1
ATOM 2661 C C . TRP B 1 100 ? -24.985 17.393 53.961 1.00 34.87 100 TRP B C 1
ATOM 2662 O O . TRP B 1 100 ? -24.202 16.523 54.349 1.00 32.48 100 TRP B O 1
ATOM 2673 N N . PRO B 1 101 ? -26.083 17.111 53.186 1.00 33.04 101 PRO B N 1
ATOM 2674 C CA . PRO B 1 101 ? -26.421 15.705 52.860 1.00 32.52 101 PRO B CA 1
ATOM 2675 C C . PRO B 1 101 ? -25.363 15.016 51.992 1.00 33.78 101 PRO B C 1
ATOM 2676 O O . PRO B 1 101 ? -25.127 13.809 52.141 1.00 32.21 101 PRO B O 1
ATOM 2680 N N . VAL B 1 102 ? -24.723 15.785 51.082 1.00 30.47 102 VAL B N 1
ATOM 2681 C CA . VAL B 1 102 ? -23.663 15.265 50.199 1.00 30.63 102 VAL B CA 1
ATOM 2682 C C . VAL B 1 102 ? -22.440 14.948 51.061 1.00 32.65 102 VAL B C 1
ATOM 2683 O O . VAL B 1 102 ? -21.945 13.817 51.012 1.00 31.83 102 VAL B O 1
ATOM 2687 N N . ILE B 1 103 ? -22.026 15.918 51.920 1.00 26.64 103 ILE B N 1
ATOM 2688 C CA . ILE B 1 103 ? -20.908 15.742 52.843 1.00 24.62 103 ILE B CA 1
ATOM 2689 C C . ILE B 1 103 ? -21.146 14.532 53.734 1.00 31.31 103 ILE B C 1
ATOM 2690 O O . ILE B 1 103 ? -20.245 13.681 53.865 1.00 30.81 103 ILE B O 1
ATOM 2695 N N . ARG B 1 104 ? -22.372 14.419 54.315 1.00 28.78 104 ARG B N 1
ATOM 2696 C CA . ARG B 1 104 ? -22.681 13.285 55.178 1.00 28.45 104 ARG B CA 1
ATOM 2697 C C . ARG B 1 104 ? -22.556 11.960 54.452 1.00 33.00 104 ARG B C 1
ATOM 2698 O O . ARG B 1 104 ? -21.966 11.035 55.000 1.00 34.69 104 ARG B O 1
ATOM 2706 N N . GLU B 1 105 ? -23.038 11.882 53.208 1.00 30.47 105 GLU B N 1
ATOM 2707 C CA . GLU B 1 105 ? -22.964 10.651 52.406 1.00 30.05 105 GLU B CA 1
ATOM 2708 C C . GLU B 1 105 ? -21.577 10.347 51.854 1.00 32.80 105 GLU B C 1
ATOM 2709 O O . GLU B 1 105 ? -21.240 9.173 51.724 1.00 32.43 105 GLU B O 1
ATOM 2715 N N . GLN B 1 106 ? -20.811 11.370 51.443 1.00 28.47 106 GLN B N 1
ATOM 2716 C CA . GLN B 1 106 ? -19.533 11.147 50.745 1.00 28.63 106 GLN B CA 1
ATOM 2717 C C . GLN B 1 106 ? -18.230 11.335 51.532 1.00 30.93 106 GLN B C 1
ATOM 2718 O O . GLN B 1 106 ? -17.151 11.201 50.957 1.00 30.57 106 GLN B O 1
ATOM 2724 N N . MET B 1 107 ? -18.319 11.670 52.814 1.00 25.93 107 MET B N 1
ATOM 2725 C CA . MET B 1 107 ? -17.138 11.871 53.654 1.00 23.58 107 MET B CA 1
ATOM 2726 C C . MET B 1 107 ? -16.367 10.565 53.745 1.00 26.29 107 MET B C 1
ATOM 2727 O O . MET B 1 107 ? -16.954 9.571 54.135 1.00 24.35 107 MET B O 1
ATOM 2732 N N . PRO B 1 108 ? -15.051 10.528 53.439 1.00 23.63 108 PRO B N 1
ATOM 2733 C CA . PRO B 1 108 ? -14.310 9.264 53.606 1.00 23.06 108 PRO B CA 1
ATOM 2734 C C . PRO B 1 108 ? -14.236 8.856 55.073 1.00 27.05 108 PRO B C 1
ATOM 2735 O O . PRO B 1 108 ? -14.168 9.723 55.946 1.00 26.84 108 PRO B O 1
ATOM 2739 N N . PRO B 1 109 ? -14.136 7.543 55.364 1.00 24.56 109 PRO B N 1
ATOM 2740 C CA . PRO B 1 109 ? -13.971 7.121 56.753 1.00 24.30 109 PRO B CA 1
ATOM 2741 C C . PRO B 1 109 ? -12.578 7.416 57.306 1.00 26.18 109 PRO B C 1
ATOM 2742 O O . PRO B 1 109 ? -11.608 7.531 56.571 1.00 26.29 109 PRO B O 1
ATOM 2746 N N . PHE B 1 110 ? -12.489 7.522 58.618 1.00 22.30 110 PHE B N 1
ATOM 2747 C CA . PHE B 1 110 ? -11.204 7.683 59.271 1.00 21.90 110 PHE B CA 1
ATOM 2748 C C . PHE B 1 110 ? -10.314 6.509 58.887 1.00 29.19 110 PHE B C 1
ATOM 2749 O O . PHE B 1 110 ? -10.788 5.377 58.885 1.00 29.59 110 PHE B O 1
ATOM 2757 N N . ASP B 1 111 ? -9.058 6.796 58.491 1.00 28.09 111 ASP B N 1
ATOM 2758 C CA . ASP B 1 111 ? -8.008 5.813 58.198 1.00 28.07 111 ASP B CA 1
ATOM 2759 C C . ASP B 1 111 ? -6.838 6.265 59.101 1.00 30.11 111 ASP B C 1
ATOM 2760 O O . ASP B 1 111 ? -6.424 7.417 58.968 1.00 27.96 111 ASP B O 1
ATOM 2765 N N . PRO B 1 112 ? -6.317 5.437 60.046 1.00 28.11 112 PRO B N 1
ATOM 2766 C CA . PRO B 1 112 ? -5.250 5.932 60.948 1.00 27.43 112 PRO B CA 1
ATOM 2767 C C . PRO B 1 112 ? -3.975 6.346 60.230 1.00 30.18 112 PRO B C 1
ATOM 2768 O O . PRO B 1 112 ? -3.319 7.305 60.640 1.00 29.01 112 PRO B O 1
ATOM 2772 N N . ASP B 1 113 ? -3.681 5.686 59.117 1.00 28.16 113 ASP B N 1
ATOM 2773 C CA . ASP B 1 113 ? -2.521 5.994 58.275 1.00 28.06 113 ASP B CA 1
ATOM 2774 C C . ASP B 1 113 ? -2.766 7.232 57.445 1.00 31.85 113 ASP B C 1
ATOM 2775 O O . ASP B 1 113 ? -1.914 8.113 57.405 1.00 33.24 113 ASP B O 1
ATOM 2780 N N . LEU B 1 114 ? -3.954 7.348 56.854 1.00 27.35 114 LEU B N 1
ATOM 2781 C CA . LEU B 1 114 ? -4.268 8.435 55.939 1.00 27.17 114 LEU B CA 1
ATOM 2782 C C . LEU B 1 114 ? -4.834 9.718 56.507 1.00 30.46 114 LEU B C 1
ATOM 2783 O O . LEU B 1 114 ? -4.485 10.783 56.011 1.00 30.13 114 LEU B O 1
ATOM 2788 N N . THR B 1 115 ? -5.750 9.648 57.491 1.00 26.08 115 THR B N 1
ATOM 2789 C CA . THR B 1 115 ? -6.423 10.855 57.946 1.00 26.15 115 THR B CA 1
ATOM 2790 C C . THR B 1 115 ? -5.489 11.853 58.604 1.00 28.39 115 THR B C 1
ATOM 2791 O O . THR B 1 115 ? -4.919 11.520 59.614 1.00 26.86 115 THR B O 1
ATOM 2795 N N . PRO B 1 116 ? -5.394 13.106 58.115 1.00 27.75 116 PRO B N 1
ATOM 2796 C CA . PRO B 1 116 ? -4.526 14.077 58.793 1.00 27.74 116 PRO B CA 1
ATOM 2797 C C . PRO B 1 116 ? -5.134 14.592 60.108 1.00 32.26 116 PRO B C 1
ATOM 2798 O O . PRO B 1 116 ? -6.315 14.450 60.368 1.00 32.59 116 PRO B O 1
ATOM 2802 N N . THR B 1 117 ? -4.294 15.145 60.965 1.00 27.76 117 THR B N 1
ATOM 2803 C CA . THR B 1 117 ? -4.738 15.742 62.200 1.00 26.43 117 THR B CA 1
ATOM 2804 C C . THR B 1 117 ? -5.131 17.171 61.873 1.00 29.87 117 THR B C 1
ATOM 2805 O O . THR B 1 117 ? -4.622 17.718 60.885 1.00 28.24 117 THR B O 1
ATOM 2809 N N . ARG B 1 118 ? -5.985 17.791 62.714 1.00 26.43 118 ARG B N 1
ATOM 2810 C CA . ARG B 1 118 ? -6.365 19.209 62.613 1.00 27.20 118 ARG B CA 1
ATOM 2811 C C . ARG B 1 118 ? -6.162 19.858 63.981 1.00 30.03 118 ARG B C 1
ATOM 2812 O O . ARG B 1 118 ? -6.594 19.303 64.992 1.00 29.11 118 ARG B O 1
ATOM 2820 N N . GLY B 1 119 ? -5.513 21.019 63.997 1.00 26.96 119 GLY B N 1
ATOM 2821 C CA . GLY B 1 119 ? -5.240 21.793 65.205 1.00 26.56 119 GLY B CA 1
ATOM 2822 C C . GLY B 1 119 ? -4.258 21.173 66.187 1.00 31.77 119 GLY B C 1
ATOM 2823 O O . GLY B 1 119 ? -4.136 21.665 67.318 1.00 31.62 119 GLY B O 1
ATOM 2824 N N . MET B 1 120 ? -3.555 20.083 65.773 1.00 26.61 120 MET B N 1
ATOM 2825 C CA . MET B 1 120 ? -2.637 19.320 66.642 1.00 24.49 120 MET B CA 1
ATOM 2826 C C . MET B 1 120 ? -1.191 19.781 66.633 1.00 29.46 120 MET B C 1
ATOM 2827 O O . MET B 1 120 ? -0.453 19.499 67.587 1.00 30.99 120 MET B O 1
ATOM 2832 N N . GLY B 1 121 ? -0.808 20.465 65.563 1.00 24.18 121 GLY B N 1
ATOM 2833 C CA . GLY B 1 121 ? 0.532 20.974 65.346 1.00 23.08 121 GLY B CA 1
ATOM 2834 C C . GLY B 1 121 ? 1.425 20.073 64.522 1.00 27.31 121 GLY B C 1
ATOM 2835 O O . GLY B 1 121 ? 1.178 18.859 64.406 1.00 24.77 121 GLY B O 1
ATOM 2836 N N . ALA B 1 122 ? 2.513 20.687 63.972 1.00 24.53 122 ALA B N 1
ATOM 2837 C CA . ALA B 1 122 ? 3.573 20.055 63.184 1.00 23.62 122 ALA B CA 1
ATOM 2838 C C . ALA B 1 122 ? 4.220 18.833 63.858 1.00 26.98 122 ALA B C 1
ATOM 2839 O O . ALA B 1 122 ? 4.512 17.857 63.174 1.00 26.77 122 ALA B O 1
ATOM 2841 N N . VAL B 1 123 ? 4.422 18.869 65.189 1.00 24.77 123 VAL B N 1
ATOM 2842 C CA . VAL B 1 123 ? 5.091 17.800 65.934 1.00 22.60 123 VAL B CA 1
ATOM 2843 C C . VAL B 1 123 ? 4.247 16.542 65.921 1.00 25.64 123 VAL B C 1
ATOM 2844 O O . VAL B 1 123 ? 4.782 15.496 65.544 1.00 24.34 123 VAL B O 1
ATOM 2848 N N . ALA B 1 124 ? 2.916 16.644 66.292 1.00 22.35 124 ALA B N 1
ATOM 2849 C CA . ALA B 1 124 ? 2.017 15.488 66.290 1.00 22.45 124 ALA B CA 1
ATOM 2850 C C . ALA B 1 124 ? 1.864 14.915 64.911 1.00 24.68 124 ALA B C 1
ATOM 2851 O O . ALA B 1 124 ? 1.852 13.686 64.781 1.00 23.40 124 ALA B O 1
ATOM 2853 N N . GLU B 1 125 ? 1.764 15.790 63.889 1.00 21.76 125 GLU B N 1
ATOM 2854 C CA . GLU B 1 125 ? 1.619 15.398 62.478 1.00 25.03 125 GLU B CA 1
ATOM 2855 C C . GLU B 1 125 ? 2.853 14.614 61.994 1.00 29.76 125 GLU B C 1
ATOM 2856 O O . GLU B 1 125 ? 2.736 13.583 61.319 1.00 29.18 125 GLU B O 1
ATOM 2862 N N . CYS B 1 126 ? 4.020 15.044 62.427 1.00 25.87 126 CYS B N 1
ATOM 2863 C CA . CYS B 1 126 ? 5.285 14.361 62.130 1.00 26.84 126 CYS B CA 1
ATOM 2864 C C . CYS B 1 126 ? 5.326 13.014 62.917 1.00 30.43 126 CYS B C 1
ATOM 2865 O O . CYS B 1 126 ? 5.519 11.963 62.322 1.00 29.25 126 CYS B O 1
ATOM 2868 N N . PHE B 1 127 ? 5.102 13.073 64.252 1.00 27.28 127 PHE B N 1
ATOM 2869 C CA . PHE B 1 127 ? 5.113 11.948 65.185 1.00 24.48 127 PHE B CA 1
ATOM 2870 C C . PHE B 1 127 ? 4.280 10.777 64.761 1.00 28.99 127 PHE B C 1
ATOM 2871 O O . PHE B 1 127 ? 4.713 9.638 64.917 1.00 27.16 127 PHE B O 1
ATOM 2879 N N . ARG B 1 128 ? 3.030 11.029 64.354 1.00 28.90 128 ARG B N 1
ATOM 2880 C CA . ARG B 1 128 ? 2.076 9.958 64.032 1.00 28.64 128 ARG B CA 1
ATOM 2881 C C . ARG B 1 128 ? 2.566 8.996 62.949 1.00 33.51 128 ARG B C 1
ATOM 2882 O O . ARG B 1 128 ? 2.124 7.845 62.924 1.00 33.60 128 ARG B O 1
ATOM 2890 N N . ARG B 1 129 ? 3.490 9.450 62.077 1.00 29.56 129 ARG B N 1
ATOM 2891 C CA . ARG B 1 129 ? 4.036 8.618 60.998 1.00 30.05 129 ARG B CA 1
ATOM 2892 C C . ARG B 1 129 ? 5.423 8.018 61.275 1.00 30.02 129 ARG B C 1
ATOM 2893 O O . ARG B 1 129 ? 5.940 7.270 60.448 1.00 29.51 129 ARG B O 1
ATOM 2901 N N . ALA B 1 130 ? 6.001 8.309 62.429 1.00 25.93 130 ALA B N 1
ATOM 2902 C CA . ALA B 1 130 ? 7.291 7.765 62.817 1.00 25.59 130 ALA B CA 1
ATOM 2903 C C . ALA B 1 130 ? 7.280 6.209 62.785 1.00 28.96 130 ALA B C 1
ATOM 2904 O O . ALA B 1 130 ? 6.236 5.593 63.023 1.00 24.70 130 ALA B O 1
ATOM 2906 N N . ALA B 1 131 ? 8.446 5.600 62.508 1.00 27.14 131 ALA B N 1
ATOM 2907 C CA . ALA B 1 131 ? 8.624 4.144 62.543 1.00 28.16 131 ALA B CA 1
ATOM 2908 C C . ALA B 1 131 ? 8.287 3.688 63.974 1.00 32.36 131 ALA B C 1
ATOM 2909 O O . ALA B 1 131 ? 8.806 4.263 64.935 1.00 32.70 131 ALA B O 1
ATOM 2911 N N . GLY B 1 132 ? 7.335 2.775 64.094 1.00 28.51 132 GLY B N 1
ATOM 2912 C CA . GLY B 1 132 ? 6.930 2.212 65.376 1.00 28.63 132 GLY B CA 1
ATOM 2913 C C . GLY B 1 132 ? 5.775 2.904 66.060 1.00 34.28 132 GLY B C 1
ATOM 2914 O O . GLY B 1 132 ? 5.290 2.417 67.088 1.00 33.37 132 GLY B O 1
ATOM 2915 N N . ALA B 1 133 ? 5.344 4.060 65.521 1.00 29.90 133 ALA B N 1
ATOM 2916 C CA . ALA B 1 133 ? 4.208 4.755 66.074 1.00 28.55 133 ALA B CA 1
ATOM 2917 C C . ALA B 1 133 ? 2.946 4.054 65.565 1.00 30.75 133 ALA B C 1
ATOM 2918 O O . ALA B 1 133 ? 2.909 3.527 64.449 1.00 28.34 133 ALA B O 1
ATOM 2920 N N . VAL B 1 134 ? 1.939 3.998 66.434 1.00 28.24 134 VAL B N 1
ATOM 2921 C CA . VAL B 1 134 ? 0.631 3.370 66.226 1.00 26.29 134 VAL B CA 1
ATOM 2922 C C . VAL B 1 134 ? -0.430 4.388 66.615 1.00 28.77 134 VAL B C 1
ATOM 2923 O O . VAL B 1 134 ? -0.186 5.232 67.491 1.00 29.26 134 VAL B O 1
ATOM 2927 N N . ARG B 1 135 ? -1.575 4.335 65.960 1.00 25.07 135 ARG B N 1
ATOM 2928 C CA . ARG B 1 135 ? -2.661 5.293 66.159 1.00 26.25 135 ARG B CA 1
ATOM 2929 C C . ARG B 1 135 ? -3.975 4.611 66.533 1.00 28.54 135 ARG B C 1
ATOM 2930 O O . ARG B 1 135 ? -4.280 3.564 65.981 1.00 27.95 135 ARG B O 1
ATOM 2938 N N . SER B 1 136 ? -4.714 5.175 67.513 1.00 24.53 136 SER B N 1
ATOM 2939 C CA . SER B 1 136 ? -5.984 4.629 67.995 1.00 23.87 136 SER B CA 1
ATOM 2940 C C . SER B 1 136 ? -7.092 4.790 66.955 1.00 28.67 136 SER B C 1
ATOM 2941 O O . SER B 1 136 ? -6.943 5.566 66.015 1.00 27.59 136 SER B O 1
ATOM 2944 N N . GLY B 1 137 ? -8.191 4.069 67.145 1.00 26.51 137 GLY B N 1
ATOM 2945 C CA . GLY B 1 137 ? -9.274 3.998 66.171 1.00 26.31 137 GLY B CA 1
ATOM 2946 C C . GLY B 1 137 ? -10.380 5.024 66.227 1.00 30.94 137 GLY B C 1
ATOM 2947 O O . GLY B 1 137 ? -11.254 4.986 65.361 1.00 30.13 137 GLY B O 1
ATOM 2948 N N . HIS B 1 138 ? -10.401 5.935 67.230 1.00 26.61 138 HIS B N 1
ATOM 2949 C CA . HIS B 1 138 ? -11.520 6.887 67.244 1.00 25.32 138 HIS B CA 1
ATOM 2950 C C . HIS B 1 138 ? -11.409 7.860 66.064 1.00 30.28 138 HIS B C 1
ATOM 2951 O O . HIS B 1 138 ? -10.309 8.397 65.805 1.00 29.18 138 HIS B O 1
ATOM 2958 N N . PRO B 1 139 ? -12.527 8.022 65.287 1.00 26.78 139 PRO B N 1
ATOM 2959 C CA . PRO B 1 139 ? -12.485 8.886 64.099 1.00 24.51 139 PRO B CA 1
ATOM 2960 C C . PRO B 1 139 ? -12.289 10.382 64.356 1.00 27.19 139 PRO B C 1
ATOM 2961 O O . PRO B 1 139 ? -11.899 11.105 63.443 1.00 28.06 139 PRO B O 1
ATOM 2965 N N . GLN B 1 140 ? -12.521 10.863 65.556 1.00 22.70 140 GLN B N 1
ATOM 2966 C CA . GLN B 1 140 ? -12.341 12.319 65.818 1.00 21.61 140 GLN B CA 1
ATOM 2967 C C . GLN B 1 140 ? -11.248 12.622 66.813 1.00 26.14 140 GLN B C 1
ATOM 2968 O O . GLN B 1 140 ? -10.667 13.711 66.787 1.00 26.26 140 GLN B O 1
ATOM 2974 N N . ASN B 1 141 ? -11.022 11.704 67.746 1.00 22.87 141 ASN B N 1
ATOM 2975 C CA . ASN B 1 141 ? -10.140 11.939 68.864 1.00 22.96 141 ASN B CA 1
ATOM 2976 C C . ASN B 1 141 ? -9.075 10.919 69.071 1.00 27.41 141 ASN B C 1
ATOM 2977 O O . ASN B 1 141 ? -8.692 10.690 70.230 1.00 26.58 141 ASN B O 1
ATOM 2982 N N . SER B 1 142 ? -8.509 10.371 67.967 1.00 21.30 142 SER B N 1
ATOM 2983 C CA . SER B 1 142 ? -7.401 9.422 68.072 1.00 20.09 142 SER B CA 1
ATOM 2984 C C . SER B 1 142 ? -6.166 10.022 68.745 1.00 22.90 142 SER B C 1
ATOM 2985 O O . SER B 1 142 ? -5.988 11.249 68.837 1.00 19.07 142 SER B O 1
ATOM 2988 N N . PHE B 1 143 ? -5.294 9.123 69.198 1.00 21.12 143 PHE B N 1
ATOM 2989 C CA . PHE B 1 143 ? -3.990 9.454 69.742 1.00 20.30 143 PHE B CA 1
ATOM 2990 C C . PHE B 1 143 ? -2.975 8.581 69.028 1.00 25.23 143 PHE B C 1
ATOM 2991 O O . PHE B 1 143 ? -3.315 7.465 68.597 1.00 24.79 143 PHE B O 1
ATOM 2999 N N . ALA B 1 144 ? -1.721 9.037 68.981 1.00 20.73 144 ALA B N 1
ATOM 3000 C CA . ALA B 1 144 ? -0.663 8.187 68.452 1.00 21.27 144 ALA B CA 1
ATOM 3001 C C . ALA B 1 144 ? 0.296 7.900 69.609 1.00 25.28 144 ALA B C 1
ATOM 3002 O O . ALA B 1 144 ? 0.383 8.678 70.576 1.00 22.61 144 ALA B O 1
ATOM 3004 N N . ALA B 1 145 ? 0.917 6.731 69.586 1.00 23.73 145 ALA B N 1
ATOM 3005 C CA . ALA B 1 145 ? 1.864 6.379 70.656 1.00 22.59 145 ALA B CA 1
ATOM 3006 C C . ALA B 1 145 ? 3.072 5.715 70.068 1.00 26.29 145 ALA B C 1
ATOM 3007 O O . ALA B 1 145 ? 2.973 5.141 68.999 1.00 24.05 145 ALA B O 1
ATOM 3009 N N . TRP B 1 146 ? 4.212 5.773 70.767 1.00 25.13 146 TRP B N 1
ATOM 3010 C CA . TRP B 1 146 ? 5.469 5.162 70.307 1.00 25.13 146 TRP B CA 1
ATOM 3011 C C . TRP B 1 146 ? 6.173 4.662 71.549 1.00 27.67 146 TRP B C 1
ATOM 3012 O O . TRP B 1 146 ? 6.114 5.327 72.562 1.00 26.71 146 TRP B O 1
ATOM 3023 N N . GLY B 1 147 ? 6.886 3.556 71.450 1.00 24.07 147 GLY B N 1
ATOM 3024 C CA . GLY B 1 147 ? 7.629 3.040 72.588 1.00 24.54 147 GLY B CA 1
ATOM 3025 C C . GLY B 1 147 ? 7.083 1.783 73.231 1.00 27.87 147 GLY B C 1
ATOM 3026 O O . GLY B 1 147 ? 6.261 1.073 72.641 1.00 25.83 147 GLY B O 1
ATOM 3027 N N . ALA B 1 148 ? 7.589 1.491 74.442 1.00 25.23 148 ALA B N 1
ATOM 3028 C CA . ALA B 1 148 ? 7.338 0.249 75.166 1.00 25.67 148 ALA B CA 1
ATOM 3029 C C . ALA B 1 148 ? 5.870 -0.140 75.339 1.00 30.40 148 ALA B C 1
ATOM 3030 O O . ALA B 1 148 ? 5.529 -1.309 75.126 1.00 30.32 148 ALA B O 1
ATOM 3032 N N . HIS B 1 149 ? 5.002 0.820 75.680 1.00 27.03 149 HIS B N 1
ATOM 3033 C CA . HIS B 1 149 ? 3.576 0.514 75.897 1.00 27.19 149 HIS B CA 1
ATOM 3034 C C . HIS B 1 149 ? 2.671 1.148 74.862 1.00 30.12 149 HIS B C 1
ATOM 3035 O O . HIS B 1 149 ? 1.506 1.407 75.189 1.00 30.46 149 HIS B O 1
ATOM 3042 N N . ALA B 1 150 ? 3.186 1.435 73.634 1.00 25.45 150 ALA B N 1
ATOM 3043 C CA . ALA B 1 150 ? 2.406 2.093 72.579 1.00 24.66 150 ALA B CA 1
ATOM 3044 C C . ALA B 1 150 ? 1.108 1.394 72.212 1.00 27.94 150 ALA B C 1
ATOM 3045 O O . ALA B 1 150 ? 0.060 2.022 72.266 1.00 26.73 150 ALA B O 1
ATOM 3047 N N . GLU B 1 151 ? 1.175 0.089 71.927 1.00 26.36 151 GLU B N 1
ATOM 3048 C CA . GLU B 1 151 ? 0.048 -0.766 71.524 1.00 28.09 151 GLU B CA 1
ATOM 3049 C C . GLU B 1 151 ? -1.041 -0.778 72.600 1.00 34.35 151 GLU B C 1
ATOM 3050 O O . GLU B 1 151 ? -2.236 -0.694 72.271 1.00 33.92 151 GLU B O 1
ATOM 3056 N N . GLN B 1 152 ? -0.621 -0.844 73.884 1.00 30.40 152 GLN B N 1
ATOM 3057 C CA . GLN B 1 152 ? -1.542 -0.808 75.023 1.00 30.24 152 GLN B CA 1
ATOM 3058 C C . GLN B 1 152 ? -2.278 0.525 75.076 1.00 32.15 152 GLN B C 1
ATOM 3059 O O . GLN B 1 152 ? -3.487 0.529 75.239 1.00 34.35 152 GLN B O 1
ATOM 3065 N N . VAL B 1 153 ? -1.560 1.643 74.934 1.00 26.59 153 VAL B N 1
ATOM 3066 C CA . VAL B 1 153 ? -2.121 3.006 74.976 1.00 25.41 153 VAL B CA 1
ATOM 3067 C C . VAL B 1 153 ? -3.229 3.234 73.939 1.00 30.90 153 VAL B C 1
ATOM 3068 O O . VAL B 1 153 ? -4.236 3.848 74.269 1.00 30.03 153 VAL B O 1
ATOM 3072 N N . VAL B 1 154 ? -3.036 2.767 72.696 1.00 29.04 154 VAL B N 1
ATOM 3073 C CA . VAL B 1 154 ? -3.982 3.008 71.587 1.00 28.07 154 VAL B CA 1
ATOM 3074 C C . VAL B 1 154 ? -5.079 1.932 71.352 1.00 35.84 154 VAL B C 1
ATOM 3075 O O . VAL B 1 154 ? -6.049 2.202 70.639 1.00 36.76 154 VAL B O 1
ATOM 3079 N N . ALA B 1 155 ? -4.925 0.741 71.951 1.00 34.15 155 ALA B N 1
ATOM 3080 C CA . ALA B 1 155 ? -5.787 -0.448 71.789 1.00 35.72 155 ALA B CA 1
ATOM 3081 C C . ALA B 1 155 ? -7.302 -0.389 72.007 1.00 43.28 155 ALA B C 1
ATOM 3082 O O . ALA B 1 155 ? -8.050 -0.956 71.201 1.00 43.58 155 ALA B O 1
ATOM 3084 N N . GLU B 1 156 ? -7.768 0.160 73.119 1.00 42.63 156 GLU B N 1
ATOM 3085 C CA . GLU B 1 156 ? -9.206 0.018 73.392 1.00 44.10 156 GLU B CA 1
ATOM 3086 C C . GLU B 1 156 ? -10.152 1.145 72.980 1.00 47.08 156 GLU B C 1
ATOM 3087 O O . GLU B 1 156 ? -11.322 1.084 73.364 1.00 48.29 156 GLU B O 1
ATOM 3093 N N . HIS B 1 157 ? -9.674 2.141 72.182 1.00 39.66 157 HIS B N 1
ATOM 3094 C CA . HIS B 1 157 ? -10.420 3.358 71.838 1.00 34.85 157 HIS B CA 1
ATOM 3095 C C . HIS B 1 157 ? -11.881 3.190 71.430 1.00 40.37 157 HIS B C 1
ATOM 3096 O O . HIS B 1 157 ? -12.195 2.958 70.267 1.00 40.72 157 HIS B O 1
ATOM 3103 N N . GLY B 1 158 ? -12.754 3.307 72.434 1.00 36.31 158 GLY B N 1
ATOM 3104 C CA . GLY B 1 158 ? -14.197 3.175 72.283 1.00 35.33 158 GLY B CA 1
ATOM 3105 C C . GLY B 1 158 ? -14.902 4.498 72.108 1.00 39.20 158 GLY B C 1
ATOM 3106 O O . GLY B 1 158 ? -14.362 5.555 72.433 1.00 38.71 158 GLY B O 1
ATOM 3107 N N . LEU B 1 159 ? -16.131 4.429 71.623 1.00 36.76 159 LEU B N 1
ATOM 3108 C CA . LEU B 1 159 ? -17.021 5.560 71.366 1.00 36.46 159 LEU B CA 1
ATOM 3109 C C . LEU B 1 159 ? -17.665 6.153 72.632 1.00 36.91 159 LEU B C 1
ATOM 3110 O O . LEU B 1 159 ? -17.953 7.357 72.641 1.00 33.45 159 LEU B O 1
ATOM 3115 N N . THR B 1 160 ? -17.935 5.305 73.669 1.00 32.73 160 THR B N 1
ATOM 3116 C CA . THR B 1 160 ? -18.659 5.699 74.903 1.00 32.22 160 THR B CA 1
ATOM 3117 C C . THR B 1 160 ? -18.078 6.935 75.558 1.00 36.75 160 THR B C 1
ATOM 3118 O O . THR B 1 160 ? -18.793 7.918 75.755 1.00 39.15 160 THR B O 1
ATOM 3122 N N . GLU B 1 161 ? -16.778 6.919 75.823 1.00 29.88 161 GLU B N 1
ATOM 3123 C CA . GLU B 1 161 ? -16.101 8.070 76.395 1.00 29.19 161 GLU B CA 1
ATOM 3124 C C . GLU B 1 161 ? -14.827 8.300 75.583 1.00 30.24 161 GLU B C 1
ATOM 3125 O O . GLU B 1 161 ? -13.775 7.794 75.944 1.00 30.56 161 GLU B O 1
ATOM 3131 N N . ARG B 1 162 ? -14.951 9.031 74.461 1.00 27.39 162 ARG B N 1
ATOM 3132 C CA . ARG B 1 162 ? -13.873 9.343 73.506 1.00 25.81 162 ARG B CA 1
ATOM 3133 C C . ARG B 1 162 ? -12.592 9.870 74.147 1.00 29.03 162 ARG B C 1
ATOM 3134 O O . ARG B 1 162 ? -11.513 9.695 73.587 1.00 31.60 162 ARG B O 1
ATOM 3142 N N . LEU B 1 163 ? -12.723 10.583 75.269 1.00 25.12 163 LEU B N 1
ATOM 3143 C CA . LEU B 1 163 ? -11.618 11.134 76.064 1.00 23.54 163 LEU B CA 1
ATOM 3144 C C . LEU B 1 163 ? -11.809 10.759 77.542 1.00 28.72 163 LEU B C 1
ATOM 3145 O O . LEU B 1 163 ? -11.482 11.552 78.447 1.00 28.10 163 LEU B O 1
ATOM 3150 N N . GLY B 1 164 ? -12.298 9.533 77.771 1.00 24.37 164 GLY B N 1
ATOM 3151 C CA . GLY B 1 164 ? -12.541 9.040 79.122 1.00 25.18 164 GLY B CA 1
ATOM 3152 C C . GLY B 1 164 ? -12.176 7.584 79.279 1.00 31.67 164 GLY B C 1
ATOM 3153 O O . GLY B 1 164 ? -11.123 7.159 78.802 1.00 31.95 164 GLY B O 1
ATOM 3154 N N . ARG B 1 165 ? -13.037 6.814 79.934 1.00 28.53 165 ARG B N 1
ATOM 3155 C CA . ARG B 1 165 ? -12.820 5.385 80.169 1.00 29.78 165 ARG B CA 1
ATOM 3156 C C . ARG B 1 165 ? -12.713 4.665 78.828 1.00 36.54 165 ARG B C 1
ATOM 3157 O O . ARG B 1 165 ? -13.544 4.867 77.943 1.00 34.66 165 ARG B O 1
ATOM 3165 N N . GLY B 1 166 ? -11.667 3.871 78.675 1.00 36.49 166 GLY B N 1
ATOM 3166 C CA . GLY B 1 166 ? -11.452 3.146 77.434 1.00 37.35 166 GLY B CA 1
ATOM 3167 C C . GLY B 1 166 ? -10.906 4.023 76.331 1.00 41.60 166 GLY B C 1
ATOM 3168 O O . GLY B 1 166 ? -11.170 3.766 75.146 1.00 43.15 166 GLY B O 1
ATOM 3169 N N . SER B 1 167 ? -10.159 5.084 76.712 1.00 35.13 167 SER B N 1
ATOM 3170 C CA . SER B 1 167 ? -9.508 5.998 75.756 1.00 33.47 167 SER B CA 1
ATOM 3171 C C . SER B 1 167 ? -8.030 6.078 76.121 1.00 35.70 167 SER B C 1
ATOM 3172 O O . SER B 1 167 ? -7.710 5.852 77.292 1.00 33.60 167 SER B O 1
ATOM 3175 N N . PRO B 1 168 ? -7.119 6.484 75.185 1.00 31.58 168 PRO B N 1
ATOM 3176 C CA . PRO B 1 168 ? -5.693 6.614 75.544 1.00 29.60 168 PRO B CA 1
ATOM 3177 C C . PRO B 1 168 ? -5.403 7.519 76.746 1.00 33.15 168 PRO B C 1
ATOM 3178 O O . PRO B 1 168 ? -4.391 7.300 77.409 1.00 30.49 168 PRO B O 1
ATOM 3182 N N . LEU B 1 169 ? -6.317 8.474 77.094 1.00 31.47 169 LEU B N 1
ATOM 3183 C CA . LEU B 1 169 ? -6.127 9.290 78.310 1.00 32.28 169 LEU B CA 1
ATOM 3184 C C . LEU B 1 169 ? -6.205 8.424 79.565 1.00 38.56 169 LEU B C 1
ATOM 3185 O O . LEU B 1 169 ? -5.498 8.689 80.538 1.00 38.75 169 LEU B O 1
ATOM 3190 N N . GLU B 1 170 ? -7.044 7.380 79.521 1.00 35.25 170 GLU B N 1
ATOM 3191 C CA . GLU B 1 170 ? -7.210 6.440 80.625 1.00 34.59 170 GLU B CA 1
ATOM 3192 C C . GLU B 1 170 ? -5.945 5.565 80.761 1.00 35.48 170 GLU B C 1
ATOM 3193 O O . GLU B 1 170 ? -5.521 5.298 81.877 1.00 34.85 170 GLU B O 1
ATOM 3199 N N . GLN B 1 171 ? -5.335 5.152 79.627 1.00 30.13 171 GLN B N 1
ATOM 3200 C CA . GLN B 1 171 ? -4.112 4.342 79.619 1.00 28.97 171 GLN B CA 1
ATOM 3201 C C . GLN B 1 171 ? -2.931 5.116 80.177 1.00 29.17 171 GLN B C 1
ATOM 3202 O O . GLN B 1 171 ? -2.159 4.538 80.921 1.00 28.47 171 GLN B O 1
ATOM 3208 N N . VAL B 1 172 ? -2.804 6.424 79.867 1.00 25.41 172 VAL B N 1
ATOM 3209 C CA . VAL B 1 172 ? -1.717 7.265 80.409 1.00 24.59 172 VAL B CA 1
ATOM 3210 C C . VAL B 1 172 ? -1.836 7.247 81.946 1.00 28.91 172 VAL B C 1
ATOM 3211 O O . VAL B 1 172 ? -0.859 6.989 82.655 1.00 30.03 172 VAL B O 1
ATOM 3215 N N . TYR B 1 173 ? -3.055 7.489 82.449 1.00 24.99 173 TYR B N 1
ATOM 3216 C CA . TYR B 1 173 ? -3.356 7.475 83.866 1.00 24.18 173 TYR B CA 1
ATOM 3217 C C . TYR B 1 173 ? -2.954 6.124 84.468 1.00 28.58 173 TYR B C 1
ATOM 3218 O O . TYR B 1 173 ? -2.194 6.083 85.429 1.00 28.07 173 TYR B O 1
ATOM 3227 N N . ARG B 1 174 ? -3.450 5.033 83.885 1.00 26.74 174 ARG B N 1
ATOM 3228 C CA . ARG B 1 174 ? -3.187 3.665 84.343 1.00 27.81 174 ARG B CA 1
ATOM 3229 C C . ARG B 1 174 ? -1.691 3.364 84.414 1.00 32.98 174 ARG B C 1
ATOM 3230 O O . ARG B 1 174 ? -1.236 2.759 85.383 1.00 33.96 174 ARG B O 1
ATOM 3238 N N . LEU B 1 175 ? -0.920 3.824 83.411 1.00 29.53 175 LEU B N 1
ATOM 3239 C CA . LEU B 1 175 ? 0.519 3.600 83.337 1.00 28.25 175 LEU B CA 1
ATOM 3240 C C . LEU B 1 175 ? 1.299 4.632 84.144 1.00 32.27 175 LEU B C 1
ATOM 3241 O O . LEU B 1 175 ? 2.518 4.641 84.060 1.00 32.83 175 LEU B O 1
ATOM 3246 N N . ASP B 1 176 ? 0.605 5.491 84.937 1.00 28.51 176 ASP B N 1
ATOM 3247 C CA . ASP B 1 176 ? 1.220 6.516 85.785 1.00 28.67 176 ASP B CA 1
ATOM 3248 C C . ASP B 1 176 ? 2.149 7.460 84.941 1.00 32.78 176 ASP B C 1
ATOM 3249 O O . ASP B 1 176 ? 3.254 7.788 85.355 1.00 33.46 176 ASP B O 1
ATOM 3254 N N . GLY B 1 177 ? 1.666 7.898 83.775 1.00 27.67 177 GLY B N 1
ATOM 3255 C CA . GLY B 1 177 ? 2.431 8.773 82.893 1.00 26.04 177 GLY B CA 1
ATOM 3256 C C . GLY B 1 177 ? 2.622 10.175 83.436 1.00 26.33 177 GLY B C 1
ATOM 3257 O O . GLY B 1 177 ? 2.045 10.519 84.468 1.00 24.77 177 GLY B O 1
ATOM 3258 N N . GLN B 1 178 ? 3.439 10.985 82.743 1.00 21.85 178 GLN B N 1
ATOM 3259 C CA . GLN B 1 178 ? 3.646 12.414 83.000 1.00 21.71 178 GLN B CA 1
ATOM 3260 C C . GLN B 1 178 ? 2.983 13.137 81.841 1.00 25.16 178 GLN B C 1
ATOM 3261 O O . GLN B 1 178 ? 2.746 12.524 80.795 1.00 27.20 178 GLN B O 1
ATOM 3267 N N . VAL B 1 179 ? 2.772 14.453 81.974 1.00 20.94 179 VAL B N 1
ATOM 3268 C CA . VAL B 1 179 ? 2.237 15.304 80.920 1.00 20.80 179 VAL B CA 1
ATOM 3269 C C . VAL B 1 179 ? 3.205 16.452 80.673 1.00 24.39 179 VAL B C 1
ATOM 3270 O O . VAL B 1 179 ? 3.551 17.170 81.617 1.00 24.09 179 VAL B O 1
ATOM 3274 N N . LEU B 1 180 ? 3.596 16.650 79.408 1.00 20.93 180 LEU B N 1
ATOM 3275 C CA . LEU B 1 180 ? 4.426 17.758 78.982 1.00 20.00 180 LEU B CA 1
ATOM 3276 C C . LEU B 1 180 ? 3.593 18.801 78.174 1.00 24.50 180 LEU B C 1
ATOM 3277 O O . LEU B 1 180 ? 3.049 18.475 77.120 1.00 23.54 180 LEU B O 1
ATOM 3282 N N . LEU B 1 181 ? 3.577 20.065 78.634 1.00 22.65 181 LEU B N 1
ATOM 3283 C CA . LEU B 1 181 ? 2.944 21.173 77.917 1.00 23.95 181 LEU B CA 1
ATOM 3284 C C . LEU B 1 181 ? 4.151 21.968 77.397 1.00 29.64 181 LEU B C 1
ATOM 3285 O O . LEU B 1 181 ? 4.816 22.680 78.169 1.00 26.71 181 LEU B O 1
ATOM 3290 N N . LEU B 1 182 ? 4.474 21.766 76.117 1.00 26.23 182 LEU B N 1
ATOM 3291 C CA . LEU B 1 182 ? 5.661 22.317 75.474 1.00 25.85 182 LEU B CA 1
ATOM 3292 C C . LEU B 1 182 ? 5.340 23.527 74.606 1.00 30.25 182 LEU B C 1
ATOM 3293 O O . LEU B 1 182 ? 4.949 23.376 73.448 1.00 29.22 182 LEU B O 1
ATOM 3298 N N . GLY B 1 183 ? 5.467 24.712 75.180 1.00 28.73 183 GLY B N 1
ATOM 3299 C CA . GLY B 1 183 ? 5.208 25.938 74.424 1.00 30.00 183 GLY B CA 1
ATOM 3300 C C . GLY B 1 183 ? 3.750 26.295 74.228 1.00 36.13 183 GLY B C 1
ATOM 3301 O O . GLY B 1 183 ? 3.429 27.215 73.474 1.00 36.75 183 GLY B O 1
ATOM 3302 N N . CYS B 1 184 ? 2.868 25.601 74.945 1.00 33.48 184 CYS B N 1
ATOM 3303 C CA . CYS B 1 184 ? 1.432 25.829 74.970 1.00 32.86 184 CYS B CA 1
ATOM 3304 C C . CYS B 1 184 ? 1.007 25.650 76.418 1.00 35.29 184 CYS B C 1
ATOM 3305 O O . CYS B 1 184 ? 1.781 25.124 77.224 1.00 37.11 184 CYS B O 1
ATOM 3308 N N . GLY B 1 185 ? -0.181 26.104 76.764 1.00 27.44 185 GLY B N 1
ATOM 3309 C CA . GLY B 1 185 ? -0.618 26.020 78.151 1.00 25.52 185 GLY B CA 1
ATOM 3310 C C . GLY B 1 185 ? -1.792 25.124 78.417 1.00 30.32 185 GLY B C 1
ATOM 3311 O O . GLY B 1 185 ? -2.061 24.177 77.672 1.00 31.21 185 GLY B O 1
ATOM 3312 N N . PHE B 1 186 ? -2.499 25.435 79.505 1.00 26.14 186 PHE B N 1
ATOM 3313 C CA . PHE B 1 186 ? -3.661 24.715 79.968 1.00 23.80 186 PHE B CA 1
ATOM 3314 C C . PHE B 1 186 ? -4.858 24.705 78.993 1.00 29.95 186 PHE B C 1
ATOM 3315 O O . PHE B 1 186 ? -5.654 23.783 79.067 1.00 31.25 186 PHE B O 1
ATOM 3323 N N . GLU B 1 187 ? -4.909 25.608 77.994 1.00 27.63 187 GLU B N 1
ATOM 3324 C CA . GLU B 1 187 ? -5.944 25.545 76.936 1.00 28.34 187 GLU B CA 1
ATOM 3325 C C . GLU B 1 187 ? -5.801 24.263 76.055 1.00 32.04 187 GLU B C 1
ATOM 3326 O O . GLU B 1 187 ? -6.761 23.868 75.411 1.00 31.70 187 GLU B O 1
ATOM 3332 N N . SER B 1 188 ? -4.621 23.602 76.074 1.00 26.72 188 SER B N 1
ATOM 3333 C CA . SER B 1 188 ? -4.358 22.405 75.274 1.00 27.19 188 SER B CA 1
ATOM 3334 C C . SER B 1 188 ? -4.258 21.158 76.122 1.00 31.09 188 SER B C 1
ATOM 3335 O O . SER B 1 188 ? -3.816 20.115 75.620 1.00 31.66 188 SER B O 1
ATOM 3338 N N . ASN B 1 189 ? -4.720 21.230 77.368 1.00 25.72 189 ASN B N 1
ATOM 3339 C CA . ASN B 1 189 ? -4.565 20.137 78.322 1.00 25.76 189 ASN B CA 1
ATOM 3340 C C . ASN B 1 189 ? -5.696 19.106 78.289 1.00 30.68 189 ASN B C 1
ATOM 3341 O O . ASN B 1 189 ? -6.658 19.198 79.072 1.00 30.17 189 ASN B O 1
ATOM 3346 N N . THR B 1 190 ? -5.559 18.113 77.383 1.00 27.06 190 THR B N 1
ATOM 3347 C CA . THR B 1 190 ? -6.561 17.061 77.150 1.00 26.76 190 THR B CA 1
ATOM 3348 C C . THR B 1 190 ? -6.946 16.290 78.399 1.00 28.92 190 THR B C 1
ATOM 3349 O O . THR B 1 190 ? -8.119 15.897 78.520 1.00 28.69 190 THR B O 1
ATOM 3353 N N . SER B 1 191 ? -5.974 16.054 79.320 1.00 22.32 191 SER B N 1
ATOM 3354 C CA . SER B 1 191 ? -6.210 15.301 80.560 1.00 21.67 191 SER B CA 1
ATOM 3355 C C . SER B 1 191 ? -7.398 15.829 81.399 1.00 26.45 191 SER B C 1
ATOM 3356 O O . SER B 1 191 ? -8.047 15.063 82.132 1.00 26.30 191 SER B O 1
ATOM 3359 N N . PHE B 1 192 ? -7.718 17.118 81.248 1.00 21.97 192 PHE B N 1
ATOM 3360 C CA . PHE B 1 192 ? -8.885 17.695 81.934 1.00 22.88 192 PHE B CA 1
ATOM 3361 C C . PHE B 1 192 ? -10.183 16.985 81.542 1.00 28.72 192 PHE B C 1
ATOM 3362 O O . PHE B 1 192 ? -11.106 16.917 82.367 1.00 30.41 192 PHE B O 1
ATOM 3370 N N . HIS B 1 193 ? -10.271 16.466 80.294 1.00 25.21 193 HIS B N 1
ATOM 3371 C CA . HIS B 1 193 ? -11.472 15.755 79.830 1.00 24.97 193 HIS B CA 1
ATOM 3372 C C . HIS B 1 193 ? -11.691 14.451 80.560 1.00 30.36 193 HIS B C 1
ATOM 3373 O O . HIS B 1 193 ? -12.849 14.064 80.763 1.00 30.83 193 HIS B O 1
ATOM 3380 N N . LEU B 1 194 ? -10.595 13.784 80.982 1.00 26.02 194 LEU B N 1
ATOM 3381 C CA . LEU B 1 194 ? -10.674 12.529 81.743 1.00 26.20 194 LEU B CA 1
ATOM 3382 C C . LEU B 1 194 ? -11.328 12.796 83.104 1.00 28.99 194 LEU B C 1
ATOM 3383 O O . LEU B 1 194 ? -12.211 12.038 83.518 1.00 28.32 194 LEU B O 1
ATOM 3388 N N . ALA B 1 195 ? -10.959 13.923 83.740 1.00 23.73 195 ALA B N 1
ATOM 3389 C CA . ALA B 1 195 ? -11.555 14.357 85.002 1.00 23.38 195 ALA B CA 1
ATOM 3390 C C . ALA B 1 195 ? -13.046 14.647 84.756 1.00 29.32 195 ALA B C 1
ATOM 3391 O O . ALA B 1 195 ? -13.879 14.177 85.533 1.00 29.33 195 ALA B O 1
ATOM 3393 N N . GLU B 1 196 ? -13.384 15.372 83.647 1.00 26.71 196 GLU B N 1
ATOM 3394 C CA . GLU B 1 196 ? -14.771 15.721 83.276 1.00 25.97 196 GLU B CA 1
ATOM 3395 C C . GLU B 1 196 ? -15.704 14.506 83.218 1.00 28.84 196 GLU B C 1
ATOM 3396 O O . GLU B 1 196 ? -16.833 14.563 83.708 1.00 29.46 196 GLU B O 1
ATOM 3402 N N . TYR B 1 197 ? -15.243 13.414 82.644 1.00 24.21 197 TYR B N 1
ATOM 3403 C CA . TYR B 1 197 ? -16.067 12.212 82.601 1.00 24.03 197 TYR B CA 1
ATOM 3404 C C . TYR B 1 197 ? -16.185 11.564 83.967 1.00 30.23 197 TYR B C 1
ATOM 3405 O O . TYR B 1 197 ? -17.242 10.979 84.261 1.00 32.13 197 TYR B O 1
ATOM 3414 N N . ARG B 1 198 ? -15.079 11.604 84.790 1.00 24.76 198 ARG B N 1
ATOM 3415 C CA . ARG B 1 198 ? -15.038 10.958 86.097 1.00 25.56 198 ARG B CA 1
ATOM 3416 C C . ARG B 1 198 ? -15.858 11.621 87.207 1.00 28.96 198 ARG B C 1
ATOM 3417 O O . ARG B 1 198 ? -16.179 10.971 88.209 1.00 26.20 198 ARG B O 1
ATOM 3425 N N . THR B 1 199 ? -16.131 12.915 87.050 1.00 26.00 199 THR B N 1
ATOM 3426 C CA . THR B 1 199 ? -16.744 13.736 88.072 1.00 25.79 199 THR B CA 1
ATOM 3427 C C . THR B 1 199 ? -18.151 14.194 87.733 1.00 28.81 199 THR B C 1
ATOM 3428 O O . THR B 1 199 ? -18.366 14.829 86.707 1.00 25.87 199 THR B O 1
ATOM 3432 N N . ALA B 1 200 ? -19.078 13.996 88.682 1.00 25.31 200 ALA B N 1
ATOM 3433 C CA . ALA B 1 200 ? -20.443 14.454 88.544 1.00 24.09 200 ALA B CA 1
ATOM 3434 C C . ALA B 1 200 ? -20.463 15.814 89.188 1.00 30.58 200 ALA B C 1
ATOM 3435 O O . ALA B 1 200 ? -21.030 15.971 90.271 1.00 32.16 200 ALA B O 1
ATOM 3437 N N . TYR B 1 201 ? -19.818 16.801 88.559 1.00 28.53 201 TYR B N 1
ATOM 3438 C CA . TYR B 1 201 ? -19.767 18.141 89.157 1.00 30.19 201 TYR B CA 1
ATOM 3439 C C . TYR B 1 201 ? -21.146 18.805 89.064 1.00 38.70 201 TYR B C 1
ATOM 3440 O O . TYR B 1 201 ? -21.935 18.363 88.223 1.00 36.70 201 TYR B O 1
ATOM 3449 N N . PRO B 1 202 ? -21.464 19.833 89.904 1.00 40.13 202 PRO B N 1
ATOM 3450 C CA . PRO B 1 202 ? -22.824 20.423 89.891 1.00 41.35 202 PRO B CA 1
ATOM 3451 C C . PRO B 1 202 ? -23.646 20.537 88.591 1.00 47.48 202 PRO B C 1
ATOM 3452 O O . PRO B 1 202 ? -24.609 19.784 88.433 1.00 50.06 202 PRO B O 1
ATOM 3456 N N . GLY B 1 203 ? -23.290 21.420 87.677 1.00 42.16 203 GLY B N 1
ATOM 3457 C CA . GLY B 1 203 ? -24.086 21.535 86.453 1.00 41.80 203 GLY B CA 1
ATOM 3458 C C . GLY B 1 203 ? -23.670 20.694 85.250 1.00 43.01 203 GLY B C 1
ATOM 3459 O O . GLY B 1 203 ? -23.897 21.127 84.117 1.00 42.56 203 GLY B O 1
ATOM 3460 N N . ARG B 1 204 ? -23.091 19.475 85.460 1.00 36.86 204 ARG B N 1
ATOM 3461 C CA . ARG B 1 204 ? -22.658 18.628 84.329 1.00 35.60 204 ARG B CA 1
ATOM 3462 C C . ARG B 1 204 ? -23.794 18.270 83.353 1.00 37.59 204 ARG B C 1
ATOM 3463 O O . ARG B 1 204 ? -24.844 17.794 83.778 1.00 36.52 204 ARG B O 1
ATOM 3471 N N . ARG B 1 205 ? -23.583 18.534 82.055 1.00 33.42 205 ARG B N 1
ATOM 3472 C CA . ARG B 1 205 ? -24.584 18.252 81.023 1.00 33.68 205 ARG B CA 1
ATOM 3473 C C . ARG B 1 205 ? -24.143 17.125 80.097 1.00 37.89 205 ARG B C 1
ATOM 3474 O O . ARG B 1 205 ? -22.952 16.782 79.998 1.00 35.74 205 ARG B O 1
ATOM 3482 N N . SER B 1 206 ? -25.127 16.599 79.371 1.00 34.18 206 SER B N 1
ATOM 3483 C CA . SER B 1 206 ? -24.993 15.592 78.337 1.00 33.12 206 SER B CA 1
ATOM 3484 C C . SER B 1 206 ? -25.722 16.144 77.118 1.00 35.49 206 SER B C 1
ATOM 3485 O O . SER B 1 206 ? -26.616 16.972 77.252 1.00 35.03 206 SER B O 1
ATOM 3488 N N . HIS B 1 207 ? -25.310 15.702 75.940 1.00 31.67 207 HIS B N 1
ATOM 3489 C CA . HIS B 1 207 ? -25.922 16.032 74.667 1.00 31.46 207 HIS B CA 1
ATOM 3490 C C . HIS B 1 207 ? -25.766 14.830 73.771 1.00 35.68 207 HIS B C 1
ATOM 3491 O O . HIS B 1 207 ? -25.197 13.812 74.188 1.00 35.11 207 HIS B O 1
ATOM 3498 N N . ARG B 1 208 ? -26.359 14.906 72.581 1.00 32.70 208 ARG B N 1
ATOM 3499 C CA . ARG B 1 208 ? -26.250 13.870 71.581 1.00 33.24 208 ARG B CA 1
ATOM 3500 C C . ARG B 1 208 ? -25.371 14.424 70.490 1.00 35.52 208 ARG B C 1
ATOM 3501 O O . ARG B 1 208 ? -25.404 15.633 70.223 1.00 32.86 208 ARG B O 1
ATOM 3509 N N . ARG B 1 209 ? -24.509 13.560 69.945 1.00 33.50 209 ARG B N 1
ATOM 3510 C CA . ARG B 1 209 ? -23.495 13.880 68.924 1.00 32.83 209 ARG B CA 1
ATOM 3511 C C . ARG B 1 209 ? -23.520 12.819 67.858 1.00 38.10 209 ARG B C 1
ATOM 3512 O O . ARG B 1 209 ? -23.670 11.634 68.190 1.00 37.34 209 ARG B O 1
ATOM 3520 N N . ARG B 1 210 ? -23.162 13.216 66.623 1.00 36.17 210 ARG B N 1
ATOM 3521 C CA . ARG B 1 210 ? -23.042 12.304 65.499 1.00 36.80 210 ARG B CA 1
ATOM 3522 C C . ARG B 1 210 ? -21.573 12.021 65.251 1.00 39.59 210 ARG B C 1
ATOM 3523 O O . ARG B 1 210 ? -20.738 12.937 65.153 1.00 39.69 210 ARG B O 1
ATOM 3531 N N . VAL B 1 211 ? -21.263 10.735 65.212 1.00 34.09 211 VAL B N 1
ATOM 3532 C CA . VAL B 1 211 ? -19.920 10.234 65.005 1.00 33.00 211 VAL B CA 1
ATOM 3533 C C . VAL B 1 211 ? -19.935 9.392 63.736 1.00 33.67 211 VAL B C 1
ATOM 3534 O O . VAL B 1 211 ? -20.684 8.410 63.676 1.00 33.26 211 VAL B O 1
ATOM 3538 N N . PRO B 1 212 ? -19.085 9.708 62.730 1.00 30.19 212 PRO B N 1
ATOM 3539 C CA . PRO B 1 212 ? -19.040 8.857 61.536 1.00 30.03 212 PRO B CA 1
ATOM 3540 C C . PRO B 1 212 ? -18.164 7.644 61.793 1.00 35.76 212 PRO B C 1
ATOM 3541 O O . PRO B 1 212 ? -16.954 7.767 61.975 1.00 35.37 212 PRO B O 1
ATOM 3545 N N . VAL B 1 213 ? -18.786 6.467 61.848 1.00 34.20 213 VAL B N 1
ATOM 3546 C CA . VAL B 1 213 ? -18.070 5.216 62.105 1.00 33.92 213 VAL B CA 1
ATOM 3547 C C . VAL B 1 213 ? -17.656 4.574 60.793 1.00 40.31 213 VAL B C 1
ATOM 3548 O O . VAL B 1 213 ? -18.499 4.409 59.922 1.00 40.83 213 VAL B O 1
ATOM 3552 N N . PRO B 1 214 ? -16.380 4.184 60.609 1.00 40.03 214 PRO B N 1
ATOM 3553 C CA . PRO B 1 214 ? -15.992 3.554 59.332 1.00 40.76 214 PRO B CA 1
ATOM 3554 C C . PRO B 1 214 ? -16.785 2.282 59.028 1.00 48.50 214 PRO B C 1
ATOM 3555 O O . PRO B 1 214 ? -16.952 1.442 59.905 1.00 50.66 214 PRO B O 1
ATOM 3559 N N . GLU B 1 215 ? -17.334 2.189 57.813 1.00 46.70 215 GLU B N 1
ATOM 3560 C CA . GLU B 1 215 ? -18.126 1.058 57.305 1.00 47.21 215 GLU B CA 1
ATO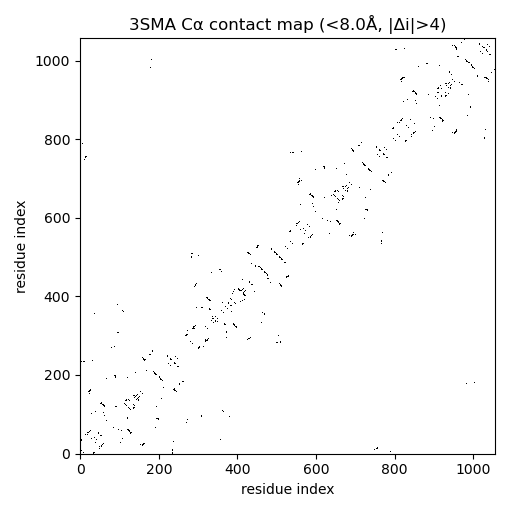M 3561 C C . GLU B 1 215 ? -17.616 0.790 55.873 1.00 51.96 215 GLU B C 1
ATOM 3562 O O . GLU B 1 215 ? -18.173 1.304 54.890 1.00 51.96 215 GLU B O 1
ATOM 3568 N N . GLY B 1 216 ? -16.505 0.061 55.796 1.00 47.64 216 GLY B N 1
ATOM 3569 C CA . GLY B 1 216 ? -15.822 -0.240 54.547 1.00 47.73 216 GLY B CA 1
ATOM 3570 C C . GLY B 1 216 ? -15.286 1.024 53.914 1.00 51.10 216 GLY B C 1
ATOM 3571 O O . GLY B 1 216 ? -14.436 1.694 54.503 1.00 50.24 216 GLY B O 1
ATOM 3572 N N . ASP B 1 217 ? -15.854 1.388 52.750 1.00 48.39 217 ASP B N 1
ATOM 3573 C CA . ASP B 1 217 ? -15.518 2.573 51.949 1.00 47.79 217 ASP B CA 1
ATOM 3574 C C . A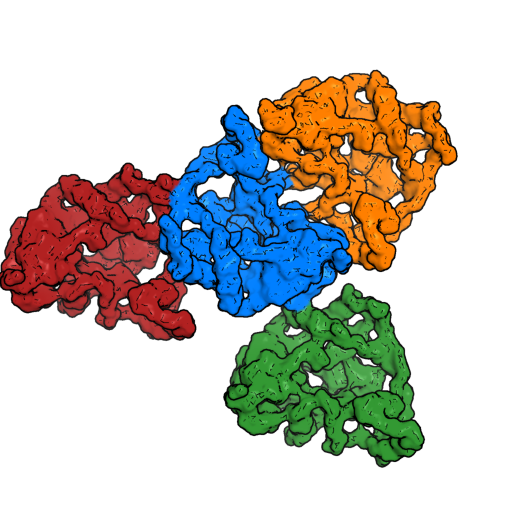SP B 1 217 ? -16.347 3.806 52.319 1.00 48.57 217 ASP B C 1
ATOM 3575 O O . ASP B 1 217 ? -16.069 4.904 51.836 1.00 48.26 217 ASP B O 1
ATOM 3580 N N . ARG B 1 218 ? -17.375 3.617 53.159 1.00 43.56 218 ARG B N 1
ATOM 3581 C CA . ARG B 1 218 ? -18.302 4.671 53.581 1.00 42.26 218 ARG B CA 1
ATOM 3582 C C . ARG B 1 218 ? -18.300 4.850 55.099 1.00 44.62 218 ARG B C 1
ATOM 3583 O O . ARG B 1 218 ? -17.680 4.061 55.819 1.00 44.45 218 ARG B O 1
ATOM 3591 N N . VAL B 1 219 ? -19.025 5.864 55.576 1.00 39.65 219 VAL B N 1
ATOM 3592 C CA . VAL B 1 219 ? -19.207 6.123 57.002 1.00 39.18 219 VAL B CA 1
ATOM 3593 C C . VAL B 1 219 ? -20.649 5.833 57.377 1.00 44.41 219 VAL B C 1
ATOM 3594 O O . VAL B 1 219 ? -21.550 5.997 56.537 1.00 45.38 219 VAL B O 1
ATOM 3598 N N . ARG B 1 220 ? -20.861 5.387 58.619 1.00 39.43 220 ARG B N 1
ATOM 3599 C CA . ARG B 1 220 ? -22.186 5.152 59.191 1.00 39.41 220 ARG B CA 1
ATOM 3600 C C . ARG B 1 220 ? -22.297 6.161 60.333 1.00 39.98 220 ARG B C 1
ATOM 3601 O O . ARG B 1 220 ? -21.473 6.126 61.248 1.00 37.05 220 ARG B O 1
ATOM 3609 N N . TRP B 1 221 ? -23.237 7.118 60.222 1.00 36.84 221 TRP B N 1
ATOM 3610 C CA . TRP B 1 221 ? -23.425 8.159 61.230 1.00 36.89 221 TRP B CA 1
ATOM 3611 C C . TRP B 1 221 ? -24.161 7.653 62.454 1.00 41.91 221 TRP B C 1
ATOM 3612 O O . TRP B 1 221 ? -25.371 7.433 62.408 1.00 42.62 221 TRP B O 1
ATOM 3623 N N . VAL B 1 222 ? -23.425 7.461 63.544 1.00 38.53 222 VAL B N 1
ATOM 3624 C CA . VAL B 1 222 ? -23.983 6.951 64.791 1.00 40.24 222 VAL B CA 1
ATOM 3625 C C . VAL B 1 222 ? -24.267 8.099 65.766 1.00 46.02 222 VAL B C 1
ATOM 3626 O O . VAL B 1 222 ? -23.369 8.885 66.085 1.00 44.79 222 VAL B O 1
ATOM 3630 N N . GLU B 1 223 ? -25.523 8.210 66.220 1.00 44.24 223 GLU B N 1
ATOM 3631 C CA . GLU B 1 223 ? -25.831 9.219 67.219 1.00 44.24 223 GLU B CA 1
ATOM 3632 C C . GLU B 1 223 ? -25.505 8.583 68.564 1.00 47.18 223 GLU B C 1
ATOM 3633 O O . GLU B 1 223 ? -25.710 7.380 68.766 1.00 47.31 223 GLU B O 1
ATOM 3639 N N . GLN B 1 224 ? -24.855 9.342 69.417 1.00 41.53 224 GLN B N 1
ATOM 3640 C CA . GLN B 1 224 ? -24.426 8.799 70.692 1.00 40.88 224 GLN B CA 1
ATOM 3641 C C . GLN B 1 224 ? -24.527 9.847 71.744 1.00 42.46 224 GLN B C 1
ATOM 3642 O O . GLN B 1 224 ? -24.440 11.041 71.435 1.00 42.14 224 GLN B O 1
ATOM 3648 N N . GLU B 1 225 ? -24.690 9.408 72.991 1.00 36.96 225 GLU B N 1
ATOM 3649 C CA . GLU B 1 225 ? -24.741 10.340 74.102 1.00 35.81 225 GLU B CA 1
ATOM 3650 C C . GLU B 1 225 ? -23.304 10.625 74.568 1.00 35.43 225 GLU B C 1
ATOM 3651 O O . GLU B 1 225 ? -22.420 9.750 74.532 1.00 35.42 225 GLU B O 1
ATOM 3657 N N . ASP B 1 226 ? -23.071 11.838 75.015 1.00 28.34 226 ASP B N 1
ATOM 3658 C CA . ASP B 1 226 ? -21.745 12.198 75.502 1.00 27.13 226 ASP B CA 1
ATOM 3659 C C . ASP B 1 226 ? -21.893 13.338 76.467 1.00 33.28 226 ASP B C 1
ATOM 3660 O O . ASP B 1 226 ? -22.947 13.970 76.523 1.00 34.28 226 ASP B O 1
ATOM 3665 N N . ILE B 1 227 ? -20.858 13.565 77.259 1.00 30.48 227 ILE B N 1
ATOM 3666 C CA . ILE B 1 227 ? -20.739 14.638 78.221 1.00 31.92 227 ILE B CA 1
ATOM 3667 C C . ILE B 1 227 ? -20.409 15.907 77.439 1.00 35.90 227 ILE B C 1
ATOM 3668 O O . ILE B 1 227 ? -19.611 15.858 76.499 1.00 36.58 227 ILE B O 1
ATOM 3673 N N . VAL B 1 228 ? -20.988 17.041 77.839 1.00 31.10 228 VAL B N 1
ATOM 3674 C CA . VAL B 1 228 ? -20.667 18.327 77.218 1.00 29.53 228 VAL B CA 1
ATOM 3675 C C . VAL B 1 228 ? -19.418 18.835 77.954 1.00 32.08 228 VAL B C 1
ATOM 3676 O O . VAL B 1 228 ? -19.441 18.976 79.186 1.00 33.14 228 VAL B O 1
ATOM 3680 N N . TYR B 1 229 ? -18.338 19.104 77.221 1.00 26.09 229 TYR B N 1
ATOM 3681 C CA . TYR B 1 229 ? -17.111 19.590 77.832 1.00 26.91 229 TYR B CA 1
ATOM 3682 C C . TYR B 1 229 ? -17.258 21.077 78.114 1.00 31.94 229 TYR B C 1
ATOM 3683 O O . TYR B 1 229 ? -17.855 21.803 77.316 1.00 30.57 229 TYR B O 1
ATOM 3692 N N . PHE B 1 230 ? -16.715 21.515 79.232 1.00 30.68 230 PHE B N 1
ATOM 3693 C CA . PHE B 1 230 ? -16.668 22.928 79.621 1.00 31.70 230 PHE B CA 1
ATOM 3694 C C . PHE B 1 230 ? -15.178 23.269 79.709 1.00 37.56 230 PHE B C 1
ATOM 3695 O O . PHE B 1 230 ? -14.444 22.565 80.399 1.00 37.96 230 PHE B O 1
ATOM 3703 N N . GLU B 1 231 ? -14.712 24.273 78.946 1.00 35.75 231 GLU B N 1
ATOM 3704 C CA . GLU B 1 231 ? -13.277 24.605 78.848 1.00 35.74 231 GLU B CA 1
ATOM 3705 C C . GLU B 1 231 ? -12.905 25.992 79.369 1.00 39.98 231 GLU B C 1
ATOM 3706 O O . GLU B 1 231 ? -11.716 26.314 79.389 1.00 37.75 231 GLU B O 1
ATOM 3712 N N . GLU B 1 232 ? -13.891 26.822 79.760 1.00 36.99 232 GLU B N 1
ATOM 3713 C CA . GLU B 1 232 ? -13.606 28.210 80.182 1.00 36.89 232 GLU B CA 1
ATOM 3714 C C . GLU B 1 232 ? -12.724 28.415 81.441 1.00 38.36 232 GLU B C 1
ATOM 3715 O O . GLU B 1 232 ? -12.090 29.468 81.572 1.00 36.55 232 GLU B O 1
ATOM 3721 N N . ASP B 1 233 ? -12.664 27.409 82.340 1.00 33.83 233 ASP B N 1
ATOM 3722 C CA . ASP B 1 233 ? -11.875 27.476 83.577 1.00 33.73 233 ASP B CA 1
ATOM 3723 C C . ASP B 1 233 ? -10.500 26.775 83.519 1.00 38.79 233 ASP B C 1
ATOM 3724 O O . ASP B 1 233 ? -9.726 26.866 84.485 1.00 40.89 233 ASP B O 1
ATOM 3729 N N . PHE B 1 234 ? -10.201 26.090 82.406 1.00 32.08 234 PHE B N 1
ATOM 3730 C CA . PHE B 1 234 ? -8.941 25.375 82.170 1.00 31.05 234 PHE B CA 1
ATOM 3731 C C . PHE B 1 234 ? -7.718 26.049 82.743 1.00 35.29 234 PHE B C 1
ATOM 3732 O O . PHE B 1 234 ? -6.938 25.398 83.423 1.00 34.52 234 PHE B O 1
ATOM 3740 N N . GLN B 1 235 ? -7.563 27.353 82.513 1.00 32.89 235 GLN B N 1
ATOM 3741 C CA . GLN B 1 235 ? -6.426 28.085 83.045 1.00 33.24 235 GLN B CA 1
ATOM 3742 C C . GLN B 1 235 ? -6.464 28.208 84.556 1.00 37.22 235 GLN B C 1
ATOM 3743 O O . GLN B 1 235 ? -5.431 27.977 85.193 1.00 38.05 235 GLN B O 1
ATOM 3749 N N . THR B 1 236 ? -7.650 28.537 85.145 1.00 32.57 236 THR B N 1
ATOM 3750 C CA . THR B 1 236 ? -7.797 28.679 86.602 1.00 31.89 236 THR B CA 1
ATOM 3751 C C . THR B 1 236 ? -7.605 27.333 87.292 1.00 34.05 236 THR B C 1
ATOM 3752 O O . THR B 1 236 ? -6.836 27.262 88.238 1.00 35.06 236 THR B O 1
ATOM 3756 N N . MET B 1 237 ? -8.271 26.266 86.792 1.00 28.45 237 MET B N 1
ATOM 3757 C CA . MET B 1 237 ? -8.175 24.912 87.347 1.00 25.96 237 MET B CA 1
ATOM 3758 C C . MET B 1 237 ? -6.721 24.395 87.195 1.00 30.82 237 MET B C 1
ATOM 3759 O O . MET B 1 237 ? -6.173 23.799 88.129 1.00 30.63 237 MET B O 1
ATOM 3764 N N . GLY B 1 238 ? -6.106 24.708 86.053 1.00 28.52 238 GLY B N 1
ATOM 3765 C CA . GLY B 1 238 ? -4.738 24.329 85.720 1.00 28.18 238 GLY B CA 1
ATOM 3766 C C . GLY B 1 238 ? -3.738 24.837 86.726 1.00 33.70 238 GLY B C 1
ATOM 3767 O O . GLY B 1 238 ? -3.062 24.040 87.376 1.00 32.97 238 GLY B O 1
ATOM 3768 N N . GLU B 1 239 ? -3.671 26.167 86.891 1.00 34.72 239 GLU B N 1
ATOM 3769 C CA . GLU B 1 239 ? -2.777 26.800 87.855 1.00 36.78 239 GLU B CA 1
ATOM 3770 C C . GLU B 1 239 ? -2.975 26.265 89.267 1.00 40.50 239 GLU B C 1
ATOM 3771 O O . GLU B 1 239 ? -1.989 25.957 89.929 1.00 41.11 239 GLU B O 1
ATOM 3777 N N . SER B 1 240 ? -4.240 26.063 89.690 1.00 35.86 240 SER B N 1
ATOM 3778 C CA . SER B 1 240 ? -4.559 25.544 91.024 1.00 34.78 240 SER B CA 1
ATOM 3779 C C . SER B 1 240 ? -4.095 24.081 91.229 1.00 36.88 240 SER B C 1
ATOM 3780 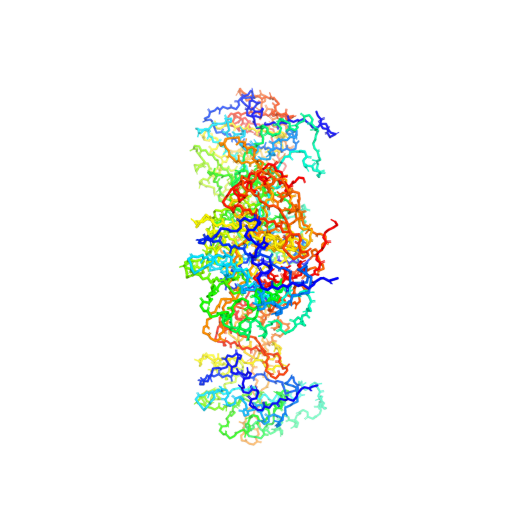O O . SER B 1 240 ? -3.416 23.811 92.219 1.00 36.81 240 SER B O 1
ATOM 3783 N N . CYS B 1 241 ? -4.449 23.148 90.309 1.00 31.07 241 CYS B N 1
ATOM 3784 C CA . CYS B 1 241 ? -4.057 21.735 90.423 1.00 31.10 241 CYS B CA 1
ATOM 3785 C C . CYS B 1 241 ? -2.548 21.522 90.300 1.00 35.83 241 CYS B C 1
ATOM 3786 O O . CYS B 1 241 ? -1.980 20.715 91.046 1.00 34.67 241 CYS B O 1
ATOM 3789 N N . LEU B 1 242 ? -1.899 22.250 89.357 1.00 32.86 242 LEU B N 1
ATOM 3790 C CA . LEU B 1 242 ? -0.459 22.163 89.134 1.00 31.58 242 LEU B CA 1
ATOM 3791 C C . LEU B 1 242 ? 0.323 22.479 90.423 1.00 38.77 242 LEU B C 1
ATOM 3792 O O . LEU B 1 242 ? 1.090 21.630 90.872 1.00 37.00 242 LEU B O 1
ATOM 3797 N N . THR B 1 243 ? 0.079 23.657 91.045 1.00 38.04 243 THR B N 1
ATOM 3798 C CA . THR B 1 243 ? 0.771 24.059 92.277 1.00 38.56 243 THR B CA 1
ATOM 3799 C C . THR B 1 243 ? 0.661 23.029 93.427 1.00 42.54 243 THR B C 1
ATOM 3800 O O . THR B 1 243 ? 1.583 22.930 94.229 1.00 44.55 243 THR B O 1
ATOM 3804 N N . ARG B 1 244 ? -0.405 22.207 93.440 1.00 36.05 244 ARG B N 1
ATOM 3805 C CA . ARG B 1 244 ? -0.624 21.143 94.424 1.00 34.84 244 ARG B CA 1
ATOM 3806 C C . ARG B 1 244 ? -0.184 19.754 93.929 1.00 37.63 244 ARG B C 1
ATOM 3807 O O . ARG B 1 244 ? -0.315 18.772 94.675 1.00 36.59 244 ARG B O 1
ATOM 3815 N N . THR B 1 245 ? 0.290 19.646 92.662 1.00 31.94 245 THR B N 1
ATOM 3816 C CA . THR B 1 245 ? 0.736 18.355 92.120 1.00 30.31 245 THR B CA 1
ATOM 3817 C C . THR B 1 245 ? 2.153 18.119 92.626 1.00 34.45 245 THR B C 1
ATOM 3818 O O . THR B 1 245 ? 3.043 18.924 92.319 1.00 33.03 245 THR B O 1
ATOM 3822 N N . PRO B 1 246 ? 2.383 17.035 93.401 1.00 31.95 246 PRO B N 1
ATOM 3823 C CA . PRO B 1 246 ? 3.720 16.808 93.952 1.00 31.23 246 PRO B CA 1
ATOM 3824 C C . PRO B 1 246 ? 4.722 16.419 92.870 1.00 34.29 246 PRO B C 1
ATOM 3825 O O . PRO B 1 246 ? 4.451 15.531 92.034 1.00 34.77 246 PRO B O 1
ATOM 3829 N N . GLY B 1 247 ? 5.845 17.113 92.903 1.00 25.06 247 GLY B N 1
ATOM 3830 C CA . GLY B 1 247 ? 6.973 16.871 92.028 1.00 25.72 247 GLY B CA 1
ATOM 3831 C C . GLY B 1 247 ? 6.889 17.483 90.656 1.00 31.70 247 GLY B C 1
ATOM 3832 O O . GLY B 1 247 ? 7.751 17.206 89.838 1.00 31.05 247 GLY B O 1
ATOM 3833 N N . HIS B 1 248 ? 5.890 18.354 90.399 1.00 31.72 248 HIS B N 1
ATOM 3834 C CA . HIS B 1 248 ? 5.758 19.009 89.086 1.00 31.89 248 HIS B CA 1
ATOM 3835 C C . HIS B 1 248 ? 6.960 19.947 88.838 1.00 34.62 248 HIS B C 1
ATOM 3836 O O . HIS B 1 248 ? 7.702 20.222 89.764 1.00 36.14 248 HIS B O 1
ATOM 3843 N N . SER B 1 249 ? 7.148 20.410 87.604 1.00 29.27 249 SER B N 1
ATOM 3844 C CA . SER B 1 249 ? 8.206 21.350 87.242 1.00 28.61 249 SER B CA 1
ATOM 3845 C C . SER B 1 249 ? 7.808 22.307 86.129 1.00 34.74 249 SER B C 1
ATOM 3846 O O . SER B 1 249 ? 6.943 21.993 85.320 1.00 34.57 249 SER B O 1
ATOM 3849 N N . ARG B 1 250 ? 8.358 23.519 86.174 1.00 32.31 250 ARG B N 1
ATOM 3850 C CA . ARG B 1 250 ? 8.235 24.560 85.148 1.00 32.11 250 ARG B CA 1
ATOM 3851 C C . ARG B 1 250 ? 9.688 24.791 84.729 1.00 35.45 250 ARG B C 1
ATOM 3852 O O . ARG B 1 250 ? 10.595 24.654 85.548 1.00 34.75 250 ARG B O 1
ATOM 3860 N N . GLY B 1 251 ? 9.902 25.094 83.468 1.00 32.58 251 GLY B N 1
ATOM 3861 C CA . GLY B 1 251 ? 11.235 25.349 82.945 1.00 32.64 251 GLY B CA 1
ATOM 3862 C C . GLY B 1 251 ? 11.197 25.800 81.504 1.00 36.80 251 GLY B C 1
ATOM 3863 O O . GLY B 1 251 ? 10.155 26.219 81.003 1.00 37.81 251 GLY B O 1
ATOM 3864 N N . THR B 1 252 ? 12.329 25.707 80.842 1.00 33.38 252 THR B N 1
ATOM 3865 C CA . THR B 1 252 ? 12.489 26.137 79.463 1.00 33.11 252 THR B CA 1
ATOM 3866 C C . THR B 1 252 ? 13.035 24.999 78.625 1.00 35.02 252 THR B C 1
ATOM 3867 O O . THR B 1 252 ? 13.977 24.330 79.047 1.00 32.58 252 THR B O 1
ATOM 3871 N N . VAL B 1 253 ? 12.396 24.739 77.464 1.00 29.99 253 VAL B N 1
ATOM 3872 C CA . VAL B 1 253 ? 12.866 23.726 76.532 1.00 29.06 253 VAL B CA 1
ATOM 3873 C C . VAL B 1 253 ? 13.100 24.508 75.242 1.00 34.88 253 VAL B C 1
ATOM 3874 O O . VAL B 1 253 ? 12.136 24.855 74.560 1.00 34.07 253 VAL B O 1
ATOM 3878 N N . GLY B 1 254 ? 14.367 24.847 74.964 1.00 31.61 254 GLY B N 1
ATOM 3879 C CA . GLY B 1 254 ? 14.709 25.705 73.833 1.00 31.75 254 GLY B CA 1
ATOM 3880 C C . GLY B 1 254 ? 14.339 27.115 74.250 1.00 34.94 254 GLY B C 1
ATOM 3881 O O . GLY B 1 254 ? 14.810 27.582 75.294 1.00 33.49 254 GLY B O 1
ATOM 3882 N N . GLU B 1 255 ? 13.426 27.767 73.512 1.00 29.91 255 GLU B N 1
ATOM 3883 C CA . GLU B 1 255 ? 12.910 29.110 73.877 1.00 28.15 255 GLU B CA 1
ATOM 3884 C C . GLU B 1 255 ? 11.524 28.988 74.564 1.00 31.74 255 GLU B C 1
ATOM 3885 O O . GLU B 1 255 ? 11.012 29.985 75.072 1.00 32.41 255 GLU B O 1
ATOM 3891 N N . ALA B 1 256 ? 10.911 27.786 74.523 1.00 24.48 256 ALA B N 1
ATOM 3892 C CA . ALA B 1 256 ? 9.561 27.489 75.007 1.00 23.26 256 ALA B CA 1
ATOM 3893 C C . ALA B 1 256 ? 9.422 27.284 76.496 1.00 30.09 256 ALA B C 1
ATOM 3894 O O . ALA B 1 256 ? 10.206 26.542 77.098 1.00 28.68 256 ALA B O 1
ATOM 3896 N N . ALA B 1 257 ? 8.373 27.926 77.079 1.00 29.25 257 ALA B N 1
ATOM 3897 C CA . ALA B 1 257 ? 7.949 27.794 78.471 1.00 29.53 257 ALA B CA 1
ATOM 3898 C C . ALA B 1 257 ? 7.339 26.414 78.483 1.00 31.98 257 ALA B C 1
ATOM 3899 O O . ALA B 1 257 ? 6.554 26.095 77.571 1.00 31.72 257 ALA B O 1
ATOM 3901 N N . ALA B 1 258 ? 7.797 25.568 79.411 1.00 27.39 258 ALA B N 1
ATOM 3902 C CA . ALA B 1 258 ? 7.353 24.176 79.540 1.00 26.85 258 ALA B CA 1
ATOM 3903 C C . ALA B 1 258 ? 6.857 23.849 80.932 1.00 29.50 258 ALA B C 1
ATOM 3904 O O . ALA B 1 258 ? 7.359 24.385 81.912 1.00 29.60 258 ALA B O 1
ATOM 3906 N N . VAL B 1 259 ? 5.897 22.945 81.014 1.00 26.11 259 VAL B N 1
ATOM 3907 C CA . VAL B 1 259 ? 5.297 22.476 82.261 1.00 26.29 259 VAL B CA 1
ATOM 3908 C C . VAL B 1 259 ? 5.315 20.966 82.166 1.00 27.52 259 VAL B C 1
ATOM 3909 O O . VAL B 1 259 ? 4.893 20.399 81.153 1.00 24.85 259 VAL B O 1
ATOM 3913 N N . LEU B 1 260 ? 5.782 20.319 83.229 1.00 24.69 260 LEU B N 1
ATOM 3914 C CA . LEU B 1 260 ? 5.788 18.871 83.314 1.00 24.23 260 LEU B CA 1
ATOM 3915 C C . LEU B 1 260 ? 5.146 18.466 84.616 1.00 30.00 260 LEU B C 1
ATOM 3916 O O . LEU B 1 260 ? 5.516 18.995 85.682 1.00 31.30 260 LEU B O 1
ATOM 3921 N N . TYR B 1 261 ? 4.196 17.524 84.554 1.00 25.01 261 TYR B N 1
ATOM 3922 C CA . TYR B 1 261 ? 3.492 17.062 85.761 1.00 24.39 261 TYR B CA 1
ATOM 3923 C C . TYR B 1 261 ? 3.070 15.584 85.732 1.00 29.72 261 TYR B C 1
ATOM 3924 O O . TYR B 1 261 ? 2.917 15.026 84.652 1.00 26.02 261 TYR B O 1
ATOM 3933 N N . GLY B 1 262 ? 2.829 15.002 86.918 1.00 28.91 262 GLY B N 1
ATOM 3934 C CA . GLY B 1 262 ? 2.328 13.635 87.068 1.00 28.09 262 GLY B CA 1
ATOM 3935 C C . GLY B 1 262 ? 0.840 13.640 86.770 1.00 32.28 262 GLY B C 1
ATOM 3936 O O . GLY B 1 262 ? 0.080 14.376 87.412 1.00 30.53 262 GLY B O 1
ATOM 3937 N N . GLN B 1 263 ? 0.414 12.838 85.760 1.00 28.94 263 GLN B N 1
ATOM 3938 C CA . GLN B 1 263 ? -0.976 12.847 85.311 1.00 27.21 263 GLN B CA 1
ATOM 3939 C C . GLN B 1 263 ? -1.964 12.326 86.353 1.00 30.36 263 GLN B C 1
ATOM 3940 O O . GLN B 1 263 ? -3.023 12.929 86.493 1.00 28.15 263 GLN B O 1
ATOM 3946 N N . ARG B 1 264 ? -1.639 11.202 87.048 1.00 26.56 264 ARG B N 1
ATOM 3947 C CA . ARG B 1 264 ? -2.504 10.615 88.073 1.00 26.15 264 ARG B CA 1
ATOM 3948 C C . ARG B 1 264 ? -2.866 11.633 89.146 1.00 29.51 264 ARG B C 1
ATOM 3949 O O . ARG B 1 264 ? -4.033 11.911 89.316 1.00 30.23 264 ARG B O 1
ATOM 3957 N N . ALA B 1 265 ? -1.871 12.208 89.842 1.00 26.20 265 ALA B N 1
ATOM 3958 C CA . ALA B 1 265 ? -2.087 13.199 90.898 1.00 26.99 265 ALA B CA 1
ATOM 3959 C C . ALA B 1 265 ? -2.842 14.409 90.366 1.00 29.22 265 ALA B C 1
ATOM 3960 O O . ALA B 1 265 ? -3.824 14.829 90.978 1.00 27.69 265 ALA B O 1
ATOM 3962 N N . PHE B 1 266 ? -2.436 14.931 89.206 1.00 25.02 266 PHE B N 1
ATOM 3963 C CA . PHE B 1 266 ? -3.095 16.120 88.619 1.00 23.65 266 PHE B CA 1
ATOM 3964 C C . PHE B 1 266 ? -4.560 15.866 88.255 1.00 28.34 266 PHE B C 1
ATOM 3965 O O . PHE B 1 266 ? -5.404 16.695 88.591 1.00 27.93 266 PHE B O 1
ATOM 3973 N N . VAL B 1 267 ? -4.853 14.753 87.544 1.00 25.02 267 VAL B N 1
ATOM 3974 C CA . VAL B 1 267 ? -6.230 14.414 87.145 1.00 25.26 267 VAL B CA 1
ATOM 3975 C C . VAL B 1 267 ? -7.085 14.295 88.419 1.00 29.96 267 VAL B C 1
ATOM 3976 O O . VAL B 1 267 ? -8.127 14.944 88.477 1.00 30.87 267 VAL B O 1
ATOM 3980 N N . ASP B 1 268 ? -6.565 13.604 89.492 1.00 25.53 268 ASP B N 1
ATOM 3981 C CA . ASP B 1 268 ? -7.261 13.487 90.775 1.00 24.58 268 ASP B CA 1
ATOM 3982 C C . ASP B 1 268 ? -7.538 14.873 91.377 1.00 28.47 268 ASP B C 1
ATOM 3983 O O . ASP B 1 268 ? -8.643 15.112 91.830 1.00 28.78 268 ASP B O 1
ATOM 3988 N N . LEU B 1 269 ? -6.580 15.801 91.317 1.00 25.50 269 LEU B N 1
ATOM 3989 C CA . LEU B 1 269 ? -6.827 17.156 91.837 1.00 25.01 269 LEU B CA 1
ATOM 3990 C C . LEU B 1 269 ? -7.882 17.882 91.012 1.00 31.28 269 LEU B C 1
ATOM 3991 O O . LEU B 1 269 ? -8.655 18.658 91.564 1.00 33.45 269 LEU B O 1
ATOM 3996 N N . ALA B 1 270 ? -7.916 17.615 89.692 1.00 29.02 270 ALA B N 1
ATOM 3997 C CA . ALA B 1 270 ? -8.847 18.209 88.740 1.00 27.14 270 ALA B CA 1
ATOM 3998 C C . ALA B 1 270 ? -10.264 17.861 89.085 1.00 28.93 270 ALA B C 1
ATOM 3999 O O . ALA B 1 270 ? -11.105 18.749 89.013 1.00 28.13 270 ALA B O 1
ATOM 4001 N N . CYS B 1 271 ? -10.542 16.578 89.439 1.00 25.66 271 CYS B N 1
ATOM 4002 C CA . CYS B 1 271 ? -11.859 16.088 89.855 1.00 27.25 271 CYS B CA 1
ATOM 4003 C C . CYS B 1 271 ? -12.337 16.841 91.097 1.00 33.34 271 CYS B C 1
ATOM 4004 O O . CYS B 1 271 ? -13.487 17.273 91.156 1.00 34.96 271 CYS B O 1
ATOM 4007 N N . GLU B 1 272 ? -11.457 16.988 92.093 1.00 29.17 272 GLU B N 1
ATOM 4008 C CA . GLU B 1 272 ? -11.743 17.711 93.334 1.00 27.66 272 GLU B CA 1
ATOM 4009 C C . GLU B 1 272 ? -11.962 19.183 93.036 1.00 31.28 272 GLU B C 1
ATOM 4010 O O . GLU B 1 272 ? -12.835 19.791 93.649 1.00 31.22 272 GLU B O 1
ATOM 4016 N N . TRP B 1 273 ? -11.200 19.757 92.077 1.00 26.98 273 TRP B N 1
ATOM 4017 C CA . TRP B 1 273 ? -11.362 21.174 91.722 1.00 27.32 273 TRP B CA 1
ATOM 4018 C C . TRP B 1 273 ? -12.740 21.449 91.124 1.00 34.88 273 TRP B C 1
ATOM 4019 O O . TRP B 1 273 ? -13.364 22.461 91.483 1.00 34.51 273 TRP B O 1
ATOM 4030 N N . MET B 1 274 ? -13.212 20.546 90.205 1.00 31.76 274 MET B N 1
ATOM 4031 C CA . MET B 1 274 ? -14.513 20.700 89.541 1.00 30.08 274 MET B CA 1
ATOM 4032 C C . MET B 1 274 ? -15.683 20.594 90.534 1.00 36.43 274 MET B C 1
ATOM 4033 O O . MET B 1 274 ? -16.596 21.400 90.448 1.00 36.83 274 MET B O 1
ATOM 4038 N N . THR B 1 275 ? -15.645 19.614 91.465 1.00 33.90 275 THR B N 1
ATOM 4039 C CA . THR B 1 275 ? -16.664 19.405 92.504 1.00 34.55 275 THR B CA 1
ATOM 4040 C C . THR B 1 275 ? -16.779 20.603 93.427 1.00 42.54 275 THR B C 1
ATOM 4041 O O . THR B 1 275 ? -17.873 20.877 93.943 1.00 45.17 275 THR B O 1
ATOM 4045 N N . ALA B 1 276 ? -15.658 21.308 93.662 1.00 38.03 276 ALA B N 1
ATOM 4046 C CA . ALA B 1 276 ? -15.651 22.457 94.555 1.00 38.04 276 ALA B CA 1
ATOM 4047 C C . ALA B 1 276 ? -15.926 23.782 93.869 1.00 42.51 276 ALA B C 1
ATOM 4048 O O . ALA B 1 276 ? -16.442 24.687 94.528 1.00 43.98 276 ALA B O 1
ATOM 4050 N N . HIS B 1 277 ? -15.574 23.923 92.574 1.00 37.37 277 HIS B N 1
ATOM 4051 C CA . HIS B 1 277 ? -15.670 25.218 91.886 1.00 36.54 277 HIS B CA 1
ATOM 4052 C C . HIS B 1 277 ? -16.490 25.285 90.652 1.00 41.80 277 HIS B C 1
ATOM 4053 O O . HIS B 1 277 ? -16.707 26.386 90.148 1.00 43.92 277 HIS B O 1
ATOM 4060 N N . ARG B 1 278 ? -16.931 24.161 90.126 1.00 37.75 278 ARG B N 1
ATOM 4061 C CA . ARG B 1 278 ? -17.785 24.255 88.954 1.00 38.34 278 ARG B CA 1
ATOM 4062 C C . ARG B 1 278 ? -19.239 24.260 89.420 1.00 45.14 278 ARG B C 1
ATOM 4063 O O . ARG B 1 278 ? -19.609 23.497 90.314 1.00 44.26 278 ARG B O 1
ATOM 4071 N N . ASP B 1 279 ? -20.040 25.159 88.848 1.00 44.72 279 ASP B N 1
ATOM 4072 C CA . ASP B 1 279 ? -21.482 25.245 89.068 1.00 45.42 279 ASP B CA 1
ATOM 4073 C C . ASP B 1 279 ? -22.071 25.780 87.770 1.00 48.38 279 ASP B C 1
ATOM 4074 O O . ASP B 1 279 ? -22.115 26.995 87.554 1.00 47.07 279 ASP B O 1
ATOM 4079 N N . LEU B 1 280 ? -22.407 24.858 86.856 1.00 44.77 280 LEU B N 1
ATOM 4080 C CA . LEU B 1 280 ? -22.931 25.246 85.551 1.00 45.49 280 LEU B CA 1
ATOM 4081 C C . LEU B 1 280 ? -24.450 25.430 85.584 1.00 51.27 280 LEU B C 1
ATOM 4082 O O . LEU B 1 280 ? -25.171 24.540 86.056 1.00 51.52 280 LEU B O 1
ATOM 4087 N N . ALA B 1 281 ? -24.917 26.610 85.121 1.00 47.22 281 ALA B N 1
ATOM 4088 C CA . ALA B 1 281 ? -26.332 27.008 85.080 1.00 73.17 281 ALA B CA 1
ATOM 4089 C C . ALA B 1 281 ? -27.220 26.046 84.288 1.00 87.83 281 ALA B C 1
ATOM 4090 O O . ALA B 1 281 ? -26.774 25.450 83.311 1.00 50.60 281 ALA B O 1
ATOM 4092 N N . ARG C 1 19 ? -12.316 18.176 2.457 1.00 48.44 19 ARG C N 1
ATOM 4093 C CA . ARG C 1 19 ? -12.744 16.780 2.648 1.00 47.58 19 ARG C CA 1
ATOM 4094 C C . ARG C 1 19 ? -11.847 15.819 1.881 1.00 49.11 19 ARG C C 1
ATOM 4095 O O . ARG C 1 19 ? -11.394 16.161 0.792 1.00 50.13 19 ARG C O 1
ATOM 4103 N N . GLU C 1 20 ? -11.599 14.617 2.432 1.00 41.80 20 GLU C N 1
ATOM 4104 C CA . GLU C 1 20 ? -10.789 13.647 1.711 1.00 40.67 20 GLU C CA 1
ATOM 4105 C C . GLU C 1 20 ? -11.629 12.512 1.107 1.00 41.22 20 GLU C C 1
ATOM 4106 O O . GLU C 1 20 ? -12.722 12.203 1.623 1.00 40.51 20 GLU C O 1
ATOM 4112 N N . LEU C 1 21 ? -11.147 11.932 -0.015 1.00 33.62 21 LEU C N 1
ATOM 4113 C CA . LEU C 1 21 ? -11.850 10.829 -0.674 1.00 31.97 21 LEU C CA 1
ATOM 4114 C C . LEU C 1 21 ? -11.607 9.557 0.120 1.00 33.47 21 LEU C C 1
ATOM 4115 O O . LEU C 1 21 ? -10.464 9.223 0.433 1.00 31.37 21 LEU C O 1
ATOM 4120 N N . VAL C 1 22 ? -12.686 8.833 0.417 1.00 30.59 22 VAL C N 1
ATOM 4121 C CA . VAL C 1 22 ? -12.635 7.580 1.174 1.00 30.65 22 VAL C CA 1
ATOM 4122 C C . VAL C 1 22 ? -13.412 6.520 0.404 1.00 33.55 22 VAL C C 1
ATOM 4123 O O . VAL C 1 22 ? -14.434 6.827 -0.200 1.00 32.73 22 VAL C O 1
ATOM 4127 N N . THR C 1 23 ? -12.937 5.278 0.445 1.00 31.05 23 THR C N 1
ATOM 4128 C CA . THR C 1 23 ? -13.523 4.171 -0.295 1.00 30.51 23 THR C CA 1
ATOM 4129 C C . THR C 1 23 ? -13.962 3.037 0.612 1.00 33.47 23 THR C C 1
ATOM 4130 O O . THR C 1 23 ? -13.500 2.944 1.757 1.00 33.84 23 THR C O 1
ATOM 4134 N N . ARG C 1 24 ? -14.827 2.145 0.076 1.00 29.55 24 ARG C N 1
ATOM 4135 C CA . ARG C 1 24 ? -15.318 0.944 0.748 1.00 29.02 24 ARG C CA 1
ATOM 4136 C C . ARG C 1 24 ? -14.130 0.223 1.389 1.00 33.18 24 ARG C C 1
ATOM 4137 O O . ARG C 1 24 ? -14.159 -0.003 2.585 1.00 32.15 24 ARG C O 1
ATOM 4145 N N . ASP C 1 25 ? -13.073 -0.094 0.591 1.00 31.79 25 ASP C N 1
ATOM 4146 C CA . ASP C 1 25 ? -11.870 -0.793 1.049 1.00 31.90 25 ASP C CA 1
ATOM 4147 C C . ASP C 1 25 ? -11.053 -0.072 2.120 1.00 34.98 25 ASP C C 1
ATOM 4148 O O . ASP C 1 25 ? -10.581 -0.729 3.032 1.00 34.13 25 ASP C O 1
ATOM 4153 N N . ARG C 1 26 ? -10.907 1.261 2.038 1.00 31.09 26 ARG C N 1
ATOM 4154 C CA . ARG C 1 26 ? -10.183 2.023 3.047 1.00 30.40 26 ARG C CA 1
ATOM 4155 C C . ARG C 1 26 ? -11.004 2.030 4.373 1.00 33.09 26 ARG C C 1
ATOM 4156 O O . ARG C 1 26 ? -10.441 1.838 5.468 1.00 32.36 26 ARG C O 1
ATOM 4164 N N . LEU C 1 27 ? -12.334 2.197 4.261 1.00 27.27 27 LEU C N 1
ATOM 4165 C CA . LEU C 1 27 ? -13.256 2.160 5.404 1.00 25.47 27 LEU C CA 1
ATOM 4166 C C . LEU C 1 27 ? -13.189 0.763 6.036 1.00 30.00 27 LEU C C 1
ATOM 4167 O O . LEU C 1 27 ? -13.071 0.653 7.251 1.00 30.09 27 LEU C O 1
ATOM 4172 N N . ALA C 1 28 ? -13.197 -0.308 5.225 1.00 29.05 28 ALA C N 1
ATOM 4173 C CA . ALA C 1 28 ? -13.093 -1.665 5.801 1.00 29.96 28 ALA C CA 1
ATOM 4174 C C . ALA C 1 28 ? -11.704 -1.907 6.444 1.00 35.94 28 ALA C C 1
ATOM 4175 O O . ALA C 1 28 ? -11.622 -2.583 7.468 1.00 34.81 28 ALA C O 1
ATOM 4177 N N . SER C 1 29 ? -10.628 -1.311 5.860 1.00 34.17 29 SER C N 1
ATOM 4178 C CA . SER C 1 29 ? -9.250 -1.410 6.363 1.00 33.84 29 SER C CA 1
ATOM 4179 C C . SER C 1 29 ? -9.143 -0.723 7.714 1.00 36.18 29 SER C C 1
ATOM 4180 O O . SER C 1 29 ? -8.694 -1.347 8.672 1.00 33.93 29 SER C O 1
ATOM 4183 N N . ASP C 1 30 ? -9.574 0.560 7.788 1.00 32.74 30 ASP C N 1
ATOM 4184 C CA . ASP C 1 30 ? -9.599 1.379 8.997 1.00 32.29 30 ASP C CA 1
ATOM 4185 C C . ASP C 1 30 ? -10.425 0.710 10.109 1.00 35.29 30 ASP C C 1
ATOM 4186 O O . ASP C 1 30 ? -10.031 0.765 11.260 1.00 33.77 30 ASP C O 1
ATOM 4191 N N . LEU C 1 31 ? -11.536 0.060 9.770 1.00 32.86 31 LEU C N 1
ATOM 4192 C CA . LEU C 1 31 ? -12.360 -0.618 10.780 1.00 33.80 31 LEU C CA 1
ATOM 4193 C C . LEU C 1 31 ? -11.621 -1.816 11.371 1.00 39.10 31 LEU C C 1
ATOM 4194 O O . LEU C 1 31 ? -11.698 -2.040 12.579 1.00 36.75 31 LEU C O 1
ATOM 4199 N N . ALA C 1 32 ? -10.853 -2.538 10.526 1.00 36.29 32 ALA C N 1
ATOM 4200 C CA . ALA C 1 32 ? -10.073 -3.707 10.933 1.00 36.30 32 ALA C CA 1
ATOM 4201 C C . ALA C 1 32 ? -8.973 -3.287 11.903 1.00 38.14 32 ALA C C 1
ATOM 4202 O O . ALA C 1 32 ? -8.764 -3.957 12.918 1.00 37.66 32 ALA C O 1
ATOM 4204 N N . ALA C 1 33 ? -8.319 -2.145 11.612 1.00 33.17 33 ALA C N 1
ATOM 4205 C CA . ALA C 1 33 ? -7.240 -1.543 12.397 1.00 32.45 33 ALA C CA 1
ATOM 4206 C C . ALA C 1 33 ? -7.747 -1.059 13.762 1.00 38.11 33 ALA C C 1
ATOM 4207 O O . ALA C 1 33 ? -6.993 -1.051 14.745 1.00 39.45 33 ALA C O 1
ATOM 4209 N N . LEU C 1 34 ? -9.005 -0.604 13.805 1.00 31.58 34 LEU C N 1
ATOM 4210 C CA . LEU C 1 34 ? -9.638 -0.112 15.021 1.00 31.55 34 LEU C CA 1
ATOM 4211 C C . LEU C 1 34 ? -9.831 -1.268 16.014 1.00 35.47 34 LEU C C 1
ATOM 4212 O O . LEU C 1 34 ? -9.791 -1.036 17.218 1.00 34.63 34 LEU C O 1
ATOM 4217 N N . GLY C 1 35 ? -9.986 -2.487 15.490 1.00 31.70 35 GLY C N 1
ATOM 4218 C CA . GLY C 1 35 ? -10.167 -3.683 16.290 1.00 31.42 35 GLY C CA 1
ATOM 4219 C C . GLY C 1 35 ? -11.443 -4.423 15.967 1.00 38.93 35 GLY C C 1
ATOM 4220 O O . GLY C 1 35 ? -11.743 -5.417 16.637 1.00 40.08 35 GLY C O 1
ATOM 4221 N N . VAL C 1 36 ? -12.204 -3.976 14.925 1.00 34.79 36 VAL C N 1
ATOM 4222 C CA . VAL C 1 36 ? -13.447 -4.647 14.546 1.00 34.70 36 VAL C CA 1
ATOM 4223 C C . VAL C 1 36 ? -13.215 -6.139 14.340 1.00 43.97 36 VAL C C 1
ATOM 4224 O O . VAL C 1 36 ? -12.406 -6.550 13.504 1.00 43.42 36 VAL C O 1
ATOM 4228 N N . ARG C 1 37 ? -13.899 -6.921 15.180 1.00 45.85 37 ARG C N 1
ATOM 4229 C CA . ARG C 1 37 ? -13.809 -8.373 15.268 1.00 47.23 37 ARG C CA 1
ATOM 4230 C C . ARG C 1 37 ? -14.595 -9.087 14.171 1.00 50.89 37 ARG C C 1
ATOM 4231 O O . ARG C 1 37 ? -15.828 -9.086 14.225 1.00 51.31 37 ARG C O 1
ATOM 4239 N N . PRO C 1 38 ? -13.927 -9.748 13.195 1.00 46.75 38 PRO C N 1
ATOM 4240 C CA . PRO C 1 38 ? -14.679 -10.545 12.219 1.00 45.97 38 PRO C CA 1
ATOM 4241 C C . PRO C 1 38 ? -15.418 -11.647 12.977 1.00 47.91 38 PRO C C 1
ATOM 4242 O O . PRO C 1 38 ? -14.873 -12.224 13.931 1.00 48.40 38 PRO C O 1
ATOM 4246 N N . GLY C 1 39 ? -16.676 -11.856 12.621 1.00 40.99 39 GLY C N 1
ATOM 4247 C CA . GLY C 1 39 ? -17.523 -12.832 13.287 1.00 39.55 39 GLY C CA 1
ATOM 4248 C C . GLY C 1 39 ? -18.086 -12.308 14.598 1.00 42.05 39 GLY C C 1
ATOM 4249 O O . GLY C 1 39 ? -18.652 -13.071 15.378 1.00 41.10 39 GLY C O 1
ATOM 4250 N N . GLY C 1 40 ? -17.941 -11.011 14.837 1.00 38.03 40 GLY C N 1
ATOM 4251 C CA . GLY C 1 40 ? -18.454 -10.376 16.041 1.00 37.77 40 GLY C CA 1
ATOM 4252 C C . GLY C 1 40 ? -19.793 -9.692 15.836 1.00 41.29 40 GLY C C 1
ATOM 4253 O O . GLY C 1 40 ? -20.255 -9.525 14.702 1.00 42.73 40 GLY C O 1
ATOM 4254 N N . VAL C 1 41 ? -20.450 -9.337 16.944 1.00 34.60 41 VAL C N 1
ATOM 4255 C CA . VAL C 1 41 ? -21.722 -8.627 16.941 1.00 31.95 41 VAL C CA 1
ATOM 4256 C C . VAL C 1 41 ? -21.365 -7.142 17.111 1.00 33.08 41 VAL C C 1
ATOM 4257 O O . VAL C 1 41 ? -20.639 -6.784 18.043 1.00 30.01 41 VAL C O 1
ATOM 4261 N N . LEU C 1 42 ? -21.842 -6.290 16.190 1.00 29.58 42 LEU C N 1
ATOM 4262 C CA . LEU C 1 42 ? -21.520 -4.869 16.258 1.00 29.15 42 LEU C CA 1
ATOM 4263 C C . LEU C 1 42 ? -22.738 -3.967 16.116 1.00 32.63 42 LEU C C 1
ATOM 4264 O O . LEU C 1 42 ? -23.413 -3.996 15.084 1.00 33.09 42 LEU C O 1
ATOM 4269 N N . LEU C 1 43 ? -23.016 -3.167 17.166 1.00 27.41 43 LEU C N 1
ATOM 4270 C CA . LEU C 1 43 ? -24.071 -2.170 17.173 1.00 25.94 43 LEU C CA 1
ATOM 4271 C C . LEU C 1 43 ? -23.396 -0.887 16.695 1.00 29.77 43 LEU C C 1
ATOM 4272 O O . LEU C 1 43 ? -22.378 -0.483 17.258 1.00 29.10 43 LEU C O 1
ATOM 4277 N N . VAL C 1 44 ? -23.927 -0.285 15.622 1.00 26.83 44 VAL C N 1
ATOM 4278 C CA . VAL C 1 44 ? -23.312 0.858 14.955 1.00 25.13 44 VAL C CA 1
ATOM 4279 C C . VAL C 1 44 ? -24.098 2.143 15.062 1.00 29.95 44 VAL C C 1
ATOM 4280 O O . VAL C 1 44 ? -25.267 2.172 14.740 1.00 29.85 44 VAL C O 1
ATOM 4284 N N . HIS C 1 45 ? -23.423 3.227 15.463 1.00 28.37 45 HIS C N 1
ATOM 4285 C CA . HIS C 1 45 ? -24.008 4.560 15.488 1.00 26.76 45 HIS C CA 1
ATOM 4286 C C . HIS C 1 45 ? -23.103 5.319 14.557 1.00 31.62 45 HIS C C 1
ATOM 4287 O O . HIS C 1 45 ? -21.914 5.489 14.843 1.00 31.70 45 HIS C O 1
ATOM 4294 N N . ALA C 1 46 ? -23.630 5.706 13.405 1.00 29.75 46 ALA C N 1
ATOM 4295 C CA . ALA C 1 46 ? -22.783 6.308 12.380 1.00 30.54 46 ALA C CA 1
ATOM 4296 C C . ALA C 1 46 ? -23.204 7.648 11.818 1.00 33.37 46 ALA C C 1
ATOM 4297 O O . ALA C 1 46 ? -24.390 7.951 11.721 1.00 32.72 46 ALA C O 1
ATOM 4299 N N . SER C 1 47 ? -22.189 8.417 11.379 1.00 29.54 47 SER C N 1
ATOM 4300 C CA . SER C 1 47 ? -22.343 9.686 10.685 1.00 28.34 47 SER C CA 1
ATOM 4301 C C . SER C 1 47 ? -21.691 9.555 9.310 1.00 31.56 47 SER C C 1
ATOM 4302 O O . SER C 1 47 ? -20.510 9.214 9.230 1.00 31.03 47 SER C O 1
ATOM 4305 N N . LEU C 1 48 ? -22.467 9.794 8.223 1.00 25.91 48 LEU C N 1
ATOM 4306 C CA . LEU C 1 48 ? -21.933 9.729 6.871 1.00 24.78 48 LEU C CA 1
ATOM 4307 C C . LEU C 1 48 ? -21.010 10.891 6.611 1.00 29.36 48 LEU C C 1
ATOM 4308 O O . LEU C 1 48 ? -19.904 10.668 6.140 1.00 28.18 48 LEU C O 1
ATOM 4313 N N . SER C 1 49 ? -21.451 12.129 6.909 1.00 28.10 49 SER C N 1
ATOM 4314 C CA . SER C 1 49 ? -20.635 13.324 6.616 1.00 28.51 49 SER C CA 1
ATOM 4315 C C . SER C 1 49 ? -19.298 13.385 7.340 1.00 34.31 49 SER C C 1
ATOM 4316 O O . SER C 1 49 ? -18.364 14.034 6.851 1.00 33.46 49 SER C O 1
ATOM 4319 N N . ALA C 1 50 ? -19.207 12.713 8.502 1.00 31.18 50 ALA C N 1
ATOM 4320 C CA . ALA C 1 50 ? -17.997 12.724 9.324 1.00 30.32 50 ALA C CA 1
ATOM 4321 C C . ALA C 1 50 ? -16.851 11.966 8.686 1.00 34.87 50 ALA C C 1
ATOM 4322 O O . ALA C 1 50 ? -15.696 12.303 8.922 1.00 35.54 50 ALA C O 1
ATOM 4324 N N . LEU C 1 51 ? -17.181 10.944 7.879 1.00 32.04 51 LEU C N 1
ATOM 4325 C CA . LEU C 1 51 ? -16.262 10.031 7.194 1.00 31.11 51 LEU C CA 1
ATOM 4326 C C . LEU C 1 51 ? -15.349 10.712 6.156 1.00 32.05 51 LEU C C 1
ATOM 4327 O O . LEU C 1 51 ? -14.280 10.198 5.858 1.00 29.26 51 LEU C O 1
ATOM 4332 N N . GLY C 1 52 ? -15.755 11.881 5.674 1.00 29.06 52 GLY C N 1
ATOM 4333 C CA . GLY C 1 52 ? -15.057 12.631 4.634 1.00 29.93 52 GLY C CA 1
ATOM 4334 C C . GLY C 1 52 ? -15.944 12.576 3.399 1.00 32.65 52 GLY C C 1
ATOM 4335 O O . GLY C 1 52 ? -17.155 12.755 3.531 1.00 31.09 52 GLY C O 1
ATOM 4336 N N .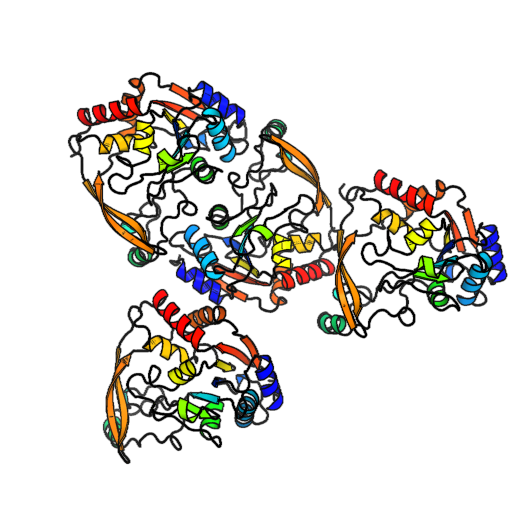 TRP C 1 53 ? -15.385 12.299 2.204 1.00 28.97 53 TRP C N 1
ATOM 4337 C CA . TRP C 1 53 ? -16.256 12.122 1.018 1.00 29.84 53 TRP C CA 1
ATOM 4338 C C . TRP C 1 53 ? -16.197 10.672 0.622 1.00 31.74 53 TRP C C 1
ATOM 4339 O O . TRP C 1 53 ? -15.161 10.205 0.193 1.00 33.72 53 TRP C O 1
ATOM 4350 N N . VAL C 1 54 ? -17.288 9.954 0.813 1.00 28.22 54 VAL C N 1
ATOM 4351 C CA . VAL C 1 54 ? -17.398 8.519 0.552 1.00 25.73 54 VAL C CA 1
ATOM 4352 C C . VAL C 1 54 ? -17.814 8.215 -0.867 1.00 33.40 54 VAL C C 1
ATOM 4353 O O . VAL C 1 54 ? -18.930 8.560 -1.273 1.00 32.77 54 VAL C O 1
ATOM 4357 N N . CYS C 1 55 ? -16.933 7.482 -1.597 1.00 31.15 55 CYS C N 1
ATOM 4358 C CA . CYS C 1 55 ? -17.190 7.026 -2.952 1.00 30.56 55 CYS C CA 1
ATOM 4359 C C . CYS C 1 55 ? -18.180 5.886 -2.810 1.00 31.50 55 CYS C C 1
ATOM 4360 O O . CYS C 1 55 ? -17.823 4.800 -2.351 1.00 29.16 55 CYS C O 1
ATOM 4363 N N . GLY C 1 56 ? -19.429 6.177 -3.133 1.00 29.81 56 GLY C N 1
ATOM 4364 C CA . GLY C 1 56 ? -20.527 5.238 -2.970 1.00 28.97 56 GLY C CA 1
ATOM 4365 C C . GLY C 1 56 ? -21.487 5.591 -1.850 1.00 31.18 56 GLY C C 1
ATOM 4366 O O . GLY C 1 56 ? -22.460 4.862 -1.642 1.00 29.14 56 GLY C O 1
ATOM 4367 N N . GLY C 1 57 ? -21.232 6.710 -1.145 1.00 25.83 57 GLY C N 1
ATOM 4368 C CA . GLY C 1 57 ? -22.121 7.193 -0.089 1.00 24.05 57 GLY C CA 1
ATOM 4369 C C . GLY C 1 57 ? -22.414 6.180 1.003 1.00 27.35 57 GLY C C 1
ATOM 4370 O O . GLY C 1 57 ? -21.514 5.444 1.408 1.00 25.88 57 GLY C O 1
ATOM 4371 N N . ALA C 1 58 ? -23.680 6.095 1.443 1.00 22.48 58 ALA C N 1
ATOM 4372 C CA . ALA C 1 58 ? -24.098 5.221 2.527 1.00 23.80 58 ALA C CA 1
ATOM 4373 C C . ALA C 1 58 ? -23.988 3.774 2.126 1.00 30.78 58 ALA C C 1
ATOM 4374 O O . ALA C 1 58 ? -23.634 2.934 2.971 1.00 30.30 58 ALA C O 1
ATOM 4376 N N . GLN C 1 59 ? -24.219 3.481 0.821 1.00 27.20 59 GLN C N 1
ATOM 4377 C CA . GLN C 1 59 ? -24.063 2.111 0.302 1.00 26.79 59 GLN C CA 1
ATOM 4378 C C . GLN C 1 59 ? -22.641 1.596 0.551 1.00 26.85 59 GLN C C 1
ATOM 4379 O O . GLN C 1 59 ? -22.502 0.489 1.039 1.00 25.86 59 GLN C O 1
ATOM 4385 N N . ALA C 1 60 ? -21.601 2.394 0.237 1.00 24.76 60 ALA C N 1
ATOM 4386 C CA . ALA C 1 60 ? -20.210 1.998 0.489 1.00 24.73 60 ALA C CA 1
ATOM 4387 C C . ALA C 1 60 ? -19.924 1.798 1.994 1.00 30.43 60 ALA C C 1
ATOM 4388 O O . ALA C 1 60 ? -19.242 0.836 2.344 1.00 31.32 60 ALA C O 1
ATOM 4390 N N . VAL C 1 61 ? -20.482 2.657 2.883 1.00 27.76 61 VAL C N 1
ATOM 4391 C CA . VAL C 1 61 ? -20.318 2.498 4.345 1.00 27.00 61 VAL C CA 1
ATOM 4392 C C . VAL C 1 61 ? -20.925 1.159 4.818 1.00 30.63 61 VAL C C 1
ATOM 4393 O O . VAL C 1 61 ? -20.288 0.454 5.604 1.00 30.15 61 VAL C O 1
ATOM 4397 N N . VAL C 1 62 ? -22.147 0.820 4.345 1.00 26.46 62 VAL C N 1
ATOM 4398 C CA . VAL C 1 62 ? -22.833 -0.438 4.705 1.00 24.95 62 VAL C CA 1
ATOM 4399 C C . VAL C 1 62 ? -21.984 -1.641 4.252 1.00 28.99 62 VAL C C 1
ATOM 4400 O O . VAL C 1 62 ? -21.684 -2.525 5.069 1.00 30.38 62 VAL C O 1
ATOM 4404 N N . LEU C 1 63 ? -21.504 -1.623 2.999 1.00 24.06 63 LEU C N 1
ATOM 4405 C CA . LEU C 1 63 ? -20.668 -2.712 2.477 1.00 24.22 63 LEU C CA 1
ATOM 4406 C C . LEU C 1 63 ? -19.349 -2.846 3.263 1.00 28.58 63 LEU C C 1
ATOM 4407 O O . LEU C 1 63 ? -18.920 -3.958 3.575 1.00 28.80 63 LEU C O 1
ATOM 4412 N N . ALA C 1 64 ? -18.736 -1.721 3.611 1.00 24.27 64 ALA C N 1
ATOM 4413 C CA . ALA C 1 64 ? -17.512 -1.707 4.426 1.00 24.35 64 ALA C CA 1
ATOM 4414 C C . ALA C 1 64 ? -17.749 -2.365 5.799 1.00 30.17 64 ALA C C 1
ATOM 4415 O O . ALA C 1 64 ? -16.934 -3.197 6.234 1.00 30.83 64 ALA C O 1
ATOM 4417 N N . LEU C 1 65 ? -18.894 -2.038 6.456 1.00 26.25 65 LEU C N 1
ATOM 4418 C CA . LEU C 1 65 ? -19.256 -2.608 7.757 1.00 25.60 65 LEU C CA 1
ATOM 4419 C C . LEU C 1 65 ? -19.500 -4.115 7.626 1.00 30.47 65 LEU C C 1
ATOM 4420 O O . LEU C 1 65 ? -19.040 -4.868 8.478 1.00 29.66 65 LEU C O 1
ATOM 4425 N N . GLN C 1 66 ? -20.193 -4.554 6.553 1.00 27.92 66 GLN C N 1
ATOM 4426 C CA . GLN C 1 66 ? -20.435 -5.980 6.252 1.00 28.16 66 GLN C CA 1
ATOM 4427 C C . GLN C 1 66 ? -19.116 -6.700 5.973 1.00 32.69 66 GLN C C 1
ATOM 4428 O O . GLN C 1 66 ? -18.954 -7.823 6.434 1.00 32.43 66 GLN C O 1
ATOM 4434 N N . ASP C 1 67 ? -18.158 -6.046 5.266 1.00 30.91 67 ASP C N 1
ATOM 4435 C CA . ASP C 1 67 ? -16.834 -6.646 5.012 1.00 31.25 67 ASP C CA 1
ATOM 4436 C C . ASP C 1 67 ? -16.077 -6.906 6.327 1.00 36.47 67 ASP C C 1
ATOM 4437 O O . ASP C 1 67 ? -15.519 -7.982 6.494 1.00 36.44 67 ASP C O 1
ATOM 4442 N N . ALA C 1 68 ? -16.095 -5.926 7.253 1.00 33.64 68 ALA C N 1
ATOM 4443 C CA . ALA C 1 68 ? -15.409 -5.938 8.549 1.00 32.83 68 ALA C CA 1
ATOM 4444 C C . ALA C 1 68 ? -15.838 -7.072 9.496 1.00 37.75 68 ALA C C 1
ATOM 4445 O O . ALA C 1 68 ? -14.982 -7.705 10.115 1.00 36.00 68 ALA C O 1
ATOM 4447 N N . VAL C 1 69 ? -17.154 -7.328 9.613 1.00 35.08 69 VAL C N 1
ATOM 4448 C CA . VAL C 1 69 ? -17.648 -8.375 10.495 1.00 34.85 69 VAL C CA 1
ATOM 4449 C C . VAL C 1 69 ? -17.738 -9.730 9.795 1.00 41.68 69 VAL C C 1
ATOM 4450 O O . VAL C 1 69 ? -17.616 -10.765 10.452 1.00 42.14 69 VAL C O 1
ATOM 4454 N N . GLY C 1 70 ? -17.972 -9.714 8.484 1.00 39.60 70 GLY C N 1
ATOM 4455 C CA . GLY C 1 70 ? -18.159 -10.919 7.685 1.00 40.20 70 GLY C CA 1
ATOM 4456 C C . GLY C 1 70 ? -19.559 -11.467 7.835 1.00 47.48 70 GLY C C 1
ATOM 4457 O O . GLY C 1 70 ? -20.359 -10.890 8.579 1.00 48.33 70 GLY C O 1
ATOM 4458 N N . LYS C 1 71 ? -19.879 -12.572 7.102 1.00 46.15 71 LYS C N 1
ATOM 4459 C CA . LYS C 1 71 ? -21.185 -13.264 7.109 1.00 46.14 71 LYS C CA 1
ATOM 4460 C C . LYS C 1 71 ? -21.468 -13.848 8.507 1.00 49.56 71 LYS C C 1
ATOM 4461 O O . LYS C 1 71 ? -22.613 -13.813 8.966 1.00 48.08 71 LYS C O 1
ATOM 4467 N N . GLU C 1 72 ? -20.401 -14.350 9.187 1.00 47.28 72 GLU C N 1
ATOM 4468 C CA . GLU C 1 72 ? -20.415 -14.894 10.556 1.00 47.09 72 GLU C CA 1
ATOM 4469 C C . GLU C 1 72 ? -20.647 -13.799 11.632 1.00 47.64 72 GLU C C 1
ATOM 4470 O O . GLU C 1 72 ? -21.012 -14.106 12.771 1.00 47.06 72 GLU C O 1
ATOM 4476 N N . GLY C 1 73 ? -20.428 -12.544 11.254 1.00 41.30 73 GLY C N 1
ATOM 4477 C CA . GLY C 1 73 ? -20.658 -11.405 12.130 1.00 39.92 73 GLY C CA 1
ATOM 4478 C C . GLY C 1 73 ? -22.107 -10.963 12.105 1.00 41.11 73 GLY C C 1
ATOM 4479 O O . GLY C 1 73 ? -22.945 -11.581 11.443 1.00 40.23 73 GLY C O 1
ATOM 4480 N N . THR C 1 74 ? -22.413 -9.895 12.846 1.00 35.86 74 THR C N 1
ATOM 4481 C CA . THR C 1 74 ? -23.753 -9.330 12.958 1.00 33.24 74 THR C CA 1
ATOM 4482 C C . THR C 1 74 ? -23.640 -7.821 13.091 1.00 34.24 74 THR C C 1
ATOM 4483 O O . THR C 1 74 ? -22.885 -7.323 13.928 1.00 32.34 74 THR C O 1
ATOM 4487 N N . LEU C 1 75 ? -24.385 -7.097 12.244 1.00 28.54 75 LEU C N 1
ATOM 4488 C CA . LEU C 1 75 ? -24.464 -5.650 12.340 1.00 26.10 75 LEU C CA 1
ATOM 4489 C C . LEU C 1 75 ? -25.821 -5.306 12.896 1.00 27.81 75 LEU C C 1
ATOM 4490 O O . LEU C 1 75 ? -26.814 -5.934 12.530 1.00 29.33 75 LEU C O 1
ATOM 4495 N N . VAL C 1 76 ? -25.878 -4.307 13.756 1.00 22.30 76 VAL C N 1
ATOM 4496 C CA . VAL C 1 76 ? -27.124 -3.864 14.384 1.00 23.27 76 VAL C CA 1
ATOM 4497 C C . VAL C 1 76 ? -27.121 -2.348 14.362 1.00 28.15 76 VAL C C 1
ATOM 4498 O O . VAL C 1 76 ? -26.096 -1.750 14.640 1.00 29.07 76 VAL C O 1
ATOM 4502 N N . MET C 1 77 ? -28.237 -1.723 14.015 1.00 24.63 77 MET C N 1
ATOM 4503 C CA . MET C 1 77 ? -28.316 -0.259 14.015 1.00 22.64 77 MET C CA 1
ATOM 4504 C C . MET C 1 77 ? -29.686 0.221 14.505 1.00 26.19 77 MET C C 1
ATOM 4505 O O . MET C 1 77 ? -30.689 -0.357 14.110 1.00 26.07 77 MET C O 1
ATOM 4510 N N . PRO C 1 78 ? -29.787 1.338 15.260 1.00 24.18 78 PRO C N 1
ATOM 4511 C CA . PRO C 1 78 ? -31.122 1.867 15.587 1.00 25.14 78 PRO C CA 1
ATOM 4512 C C . PRO C 1 78 ? -31.872 2.347 14.320 1.00 28.77 78 PRO C C 1
ATOM 4513 O O . PR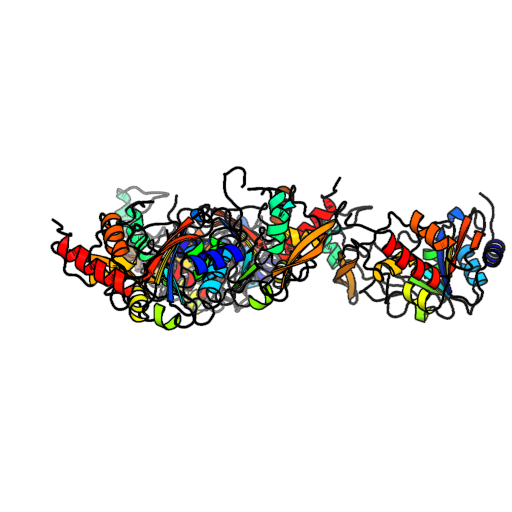O C 1 78 ? -31.312 3.050 13.470 1.00 27.31 78 PRO C O 1
ATOM 4517 N N . THR C 1 79 ? -33.150 1.951 14.195 1.00 25.68 79 THR C N 1
ATOM 4518 C CA . THR C 1 79 ? -33.999 2.331 13.063 1.00 24.81 79 THR C CA 1
ATOM 4519 C C . THR C 1 79 ? -35.297 2.968 13.593 1.00 29.43 79 THR C C 1
ATOM 4520 O O . THR C 1 79 ? -36.401 2.662 13.122 1.00 30.33 79 THR C O 1
ATOM 4524 N N . PHE C 1 80 ? -35.146 3.911 14.533 1.00 23.95 80 PHE C N 1
ATOM 4525 C CA . PHE C 1 80 ? -36.273 4.560 15.205 1.00 22.90 80 PHE C CA 1
ATOM 4526 C C . PHE C 1 80 ? -37.163 5.316 14.249 1.00 29.27 80 PHE C C 1
ATOM 4527 O O . PHE C 1 80 ? -36.678 5.839 13.252 1.00 28.14 80 PHE C O 1
ATOM 4535 N N . SER C 1 81 ? -38.468 5.359 14.559 1.00 27.23 81 SER C N 1
ATOM 4536 C CA . SER C 1 81 ? -39.515 6.078 13.820 1.00 26.52 81 SER C CA 1
ATOM 4537 C C . SER C 1 81 ? -40.422 6.715 14.874 1.00 31.26 81 SER C C 1
ATOM 4538 O O . SER C 1 81 ? -41.586 6.334 15.023 1.00 29.49 81 SER C O 1
ATOM 4541 N N . GLY C 1 82 ? -39.859 7.685 15.608 1.00 31.37 82 GLY C N 1
ATOM 4542 C CA . GLY C 1 82 ? -40.536 8.387 16.701 1.00 31.88 82 GLY C CA 1
ATOM 4543 C C . GLY C 1 82 ? -41.748 9.203 16.313 1.00 39.33 82 GLY C C 1
ATOM 4544 O O . GLY C 1 82 ? -42.426 9.744 17.180 1.00 40.10 82 GLY C O 1
ATOM 4545 N N . ASP C 1 83 ? -42.040 9.290 15.012 1.00 38.39 83 ASP C N 1
ATOM 4546 C CA . ASP C 1 83 ? -43.187 10.004 14.450 1.00 38.06 83 ASP C CA 1
ATOM 4547 C C . ASP C 1 83 ? -44.454 9.224 14.706 1.00 37.22 83 ASP C C 1
ATOM 4548 O O . ASP C 1 83 ? -45.550 9.770 14.586 1.00 38.36 83 ASP C O 1
ATOM 4553 N N . LEU C 1 84 ? -44.297 7.939 15.011 1.00 29.42 84 LEU C N 1
ATOM 4554 C CA . LEU C 1 84 ? -45.365 7.005 15.287 1.00 30.14 84 LEU C CA 1
ATOM 4555 C C . LEU C 1 84 ? -45.683 7.101 16.757 1.00 33.05 84 LEU C C 1
ATOM 4556 O O . LEU C 1 84 ? -45.541 6.139 17.497 1.00 31.27 84 LEU C O 1
ATOM 4561 N N . SER C 1 85 ? -46.088 8.310 17.167 1.00 27.83 85 SER C N 1
ATOM 4562 C CA . SER C 1 85 ? -46.354 8.719 18.525 1.00 28.32 85 SER C CA 1
ATOM 4563 C C . SER C 1 85 ? -47.545 9.663 18.534 1.00 31.47 85 SER C C 1
ATOM 4564 O O . SER C 1 85 ? -47.945 10.148 17.481 1.00 32.70 85 SER C O 1
ATOM 4567 N N . ASP C 1 86 ? -48.142 9.893 19.694 1.00 28.38 86 ASP C N 1
ATOM 4568 C CA . ASP C 1 86 ? -49.329 10.746 19.829 1.00 27.04 86 ASP C CA 1
ATOM 4569 C C . ASP C 1 86 ? -49.025 12.154 19.297 1.00 29.36 86 ASP C C 1
ATOM 4570 O O . ASP C 1 86 ? -48.000 12.692 19.668 1.00 27.04 86 ASP C O 1
ATOM 4575 N N . PRO C 1 87 ? -49.891 12.787 18.466 1.00 28.12 87 PRO C N 1
ATOM 4576 C CA . PRO C 1 87 ? -49.534 14.105 17.905 1.00 28.72 87 PRO C CA 1
ATOM 4577 C C . PRO C 1 87 ? -49.465 15.291 18.851 1.00 35.15 87 PRO C C 1
ATOM 4578 O O . PRO C 1 87 ? -49.001 16.359 18.425 1.00 33.99 87 PRO C O 1
ATOM 4582 N N . SER C 1 88 ? -49.946 15.129 20.108 1.00 35.76 88 SER C N 1
ATOM 4583 C CA . SER C 1 88 ? -49.899 16.179 21.144 1.00 37.02 88 SER C CA 1
ATOM 4584 C C . SER C 1 88 ? -48.457 16.485 21.509 1.00 43.04 88 SER C C 1
ATOM 4585 O O . SER C 1 88 ? -48.139 17.622 21.858 1.00 44.91 88 SER C O 1
ATOM 4588 N N . THR C 1 89 ? -47.583 15.474 21.378 1.00 38.36 89 THR C N 1
ATOM 4589 C CA . THR C 1 89 ? -46.145 15.560 21.659 1.00 37.17 89 THR C CA 1
ATOM 4590 C C . THR C 1 89 ? -45.326 16.107 20.488 1.00 40.33 89 THR C C 1
ATOM 4591 O O . THR C 1 89 ? -44.138 16.359 20.682 1.00 41.08 89 THR C O 1
ATOM 4595 N N . TRP C 1 90 ? -45.912 16.267 19.275 1.00 36.09 90 TRP C N 1
ATOM 4596 C CA . TRP C 1 90 ? -45.134 16.748 18.118 1.00 34.59 90 TRP C CA 1
ATOM 4597 C C . TRP C 1 90 ? -44.760 18.207 18.299 1.00 47.34 90 TRP C C 1
ATOM 4598 O O . TRP C 1 90 ? -45.641 19.036 18.503 1.00 46.78 90 TRP C O 1
ATOM 4609 N N . ARG C 1 91 ? -43.451 18.476 18.335 1.00 51.27 91 ARG C N 1
ATOM 4610 C CA . ARG C 1 91 ? -42.909 19.803 18.606 1.00 53.70 91 ARG C CA 1
ATOM 4611 C C . ARG C 1 91 ? -42.057 20.425 17.521 1.00 63.34 91 ARG C C 1
ATOM 4612 O O . ARG C 1 91 ? -42.043 21.656 17.408 1.00 64.00 91 ARG C O 1
ATOM 4613 N N . ARG C 1 92 ? -41.287 19.600 16.753 1.00 62.35 92 ARG C N 1
ATOM 4614 C CA . ARG C 1 92 ? -40.434 20.087 15.660 1.00 62.63 92 ARG C CA 1
ATOM 4615 C C . ARG C 1 92 ? -41.460 20.540 14.621 1.00 66.69 92 ARG C C 1
ATOM 4616 O O . ARG C 1 92 ? -41.943 21.650 14.825 1.00 68.57 92 ARG C O 1
ATOM 4624 N N . PRO C 1 93 ? -42.022 19.762 13.673 1.00 60.17 93 PRO C N 1
ATOM 4625 C CA . PRO C 1 93 ? -43.194 20.293 12.965 1.00 57.96 93 PRO C CA 1
ATOM 4626 C C . PRO C 1 93 ? -44.441 20.025 13.872 1.00 58.23 93 PRO C C 1
ATOM 4627 O O . PRO C 1 93 ? -44.871 18.867 13.946 1.00 57.49 93 PRO C O 1
ATOM 4631 N N . PRO C 1 94 ? -44.998 20.995 14.657 1.00 50.92 94 PRO C N 1
ATOM 4632 C CA . PRO C 1 94 ? -46.216 20.672 15.428 1.00 49.73 94 PRO C CA 1
ATOM 4633 C C . PRO C 1 94 ? -47.424 20.758 14.484 1.00 49.73 94 PRO C C 1
ATOM 4634 O O . PRO C 1 94 ? -47.307 21.384 13.425 1.00 50.73 94 PRO C O 1
ATOM 4638 N N . VAL C 1 95 ? -48.552 20.110 14.815 1.00 40.95 95 VAL C N 1
ATOM 4639 C CA . VAL C 1 95 ? -49.736 20.116 13.931 1.00 38.78 95 VAL C CA 1
ATOM 4640 C C . VAL C 1 95 ? -50.962 20.707 14.656 1.00 44.62 95 VAL C C 1
ATOM 4641 O O . VAL C 1 95 ? -51.014 20.585 15.887 1.00 44.15 95 VAL C O 1
ATOM 4645 N N . PRO C 1 96 ? -51.976 21.285 13.932 1.00 41.01 96 PRO C N 1
ATOM 4646 C CA . PRO C 1 96 ? -53.152 21.857 14.620 1.00 40.45 96 PRO C CA 1
ATOM 4647 C C . PRO C 1 96 ? -53.872 20.902 15.559 1.00 42.22 96 PRO C C 1
ATOM 4648 O O . PRO C 1 96 ? -53.959 19.707 15.287 1.00 42.17 96 PRO C O 1
ATOM 4652 N N . GLU C 1 97 ? -54.390 21.440 16.665 1.00 37.91 97 GLU C N 1
ATOM 4653 C CA . GLU C 1 97 ? -55.101 20.671 17.680 1.00 36.12 97 GLU C CA 1
ATOM 4654 C C . GLU C 1 97 ? -56.349 19.939 17.170 1.00 41.52 97 GLU C C 1
ATOM 4655 O O . GLU C 1 97 ? -56.566 18.782 17.545 1.00 40.92 97 GLU C O 1
ATOM 4661 N N . ASP C 1 98 ? -57.106 20.560 16.244 1.00 39.43 98 ASP C N 1
ATOM 4662 C CA . ASP C 1 98 ? -58.309 19.945 15.660 1.00 39.81 98 ASP C CA 1
ATOM 4663 C C . ASP C 1 98 ? -58.004 18.663 14.905 1.00 42.07 98 ASP C C 1
ATOM 4664 O O . ASP C 1 98 ? -58.896 17.849 14.691 1.00 41.52 98 ASP C O 1
ATOM 4669 N N . TRP C 1 99 ? -56.746 18.496 14.488 1.00 37.22 99 TRP C N 1
ATOM 4670 C CA . TRP C 1 99 ? -56.297 17.363 13.689 1.00 35.16 99 TRP C CA 1
ATOM 4671 C C . TRP C 1 99 ? -55.964 16.149 14.536 1.00 35.68 99 TRP C C 1
ATOM 4672 O O . TRP C 1 99 ? -55.988 15.033 14.010 1.00 34.10 99 TRP C O 1
ATOM 4683 N N . TRP C 1 100 ? -55.619 16.343 15.844 1.00 32.45 100 TRP C N 1
ATOM 4684 C CA . TRP C 1 100 ? -55.215 15.215 16.699 1.00 31.64 100 TRP C CA 1
ATOM 4685 C C . TRP C 1 100 ? -56.180 14.067 16.698 1.00 35.37 100 TRP C C 1
ATOM 4686 O O . TRP C 1 100 ? -55.729 12.957 16.422 1.00 33.72 100 TRP C O 1
ATOM 4697 N N . PRO C 1 101 ? -57.510 14.263 16.898 1.00 35.86 101 PRO C N 1
ATOM 4698 C CA . PRO C 1 101 ? -58.417 13.100 16.863 1.00 35.20 101 PRO C CA 1
ATOM 4699 C C . PRO C 1 101 ? -58.342 12.292 15.559 1.00 37.99 101 PRO C C 1
ATOM 4700 O O . PRO C 1 101 ? -58.202 11.063 15.635 1.00 38.19 101 PRO C O 1
ATOM 4704 N N . VAL C 1 102 ? -58.356 12.957 14.377 1.00 35.51 102 VAL C N 1
ATOM 4705 C CA . VAL C 1 102 ? -58.273 12.242 13.078 1.00 36.09 102 VAL C CA 1
ATOM 4706 C C . VAL C 1 102 ? -56.918 11.553 12.900 1.00 35.32 102 VAL C C 1
ATOM 4707 O O . VAL C 1 102 ? -56.885 10.387 12.465 1.00 33.38 102 VAL C O 1
ATOM 4711 N N . ILE C 1 103 ? -55.826 12.211 13.372 1.00 29.09 103 ILE C N 1
ATOM 4712 C CA . ILE C 1 103 ? -54.472 11.627 13.336 1.00 28.40 103 ILE C CA 1
ATOM 4713 C C . ILE C 1 103 ? -54.433 10.353 14.162 1.00 32.78 103 ILE C C 1
ATOM 4714 O O . ILE C 1 103 ? -53.965 9.323 13.670 1.00 31.55 103 ILE C O 1
ATOM 4719 N N . ARG C 1 104 ? -55.008 10.393 15.386 1.00 30.85 104 ARG C N 1
ATOM 4720 C CA . ARG C 1 104 ? -55.034 9.232 16.278 1.00 30.17 104 ARG C CA 1
ATOM 4721 C C . ARG C 1 104 ? -55.783 8.044 15.695 1.00 34.95 104 ARG C C 1
ATOM 4722 O O . ARG C 1 104 ? -55.313 6.918 15.804 1.00 35.26 104 ARG C O 1
ATOM 4730 N N . GLU C 1 105 ? -56.911 8.292 15.015 1.00 32.72 105 GLU C N 1
ATOM 4731 C CA . GLU C 1 105 ? -57.689 7.211 14.395 1.00 33.17 105 GLU C CA 1
ATOM 4732 C C . GLU C 1 105 ? -57.124 6.754 13.061 1.00 35.13 105 GLU C C 1
ATOM 4733 O O . GLU C 1 105 ? -57.137 5.556 12.779 1.00 34.47 105 GLU C O 1
ATOM 4739 N N . GLN C 1 106 ? -56.615 7.684 12.257 1.00 31.01 106 GLN C N 1
ATOM 4740 C CA . GLN C 1 106 ? -56.170 7.344 10.904 1.00 32.19 106 GLN C CA 1
ATOM 4741 C C . GLN C 1 106 ? -54.680 7.056 10.662 1.00 36.76 106 GLN C C 1
ATOM 4742 O O . GLN C 1 106 ? -54.333 6.708 9.531 1.00 37.06 106 GLN C O 1
ATOM 4748 N N . MET C 1 107 ? -53.801 7.166 11.705 1.00 28.96 107 MET C N 1
ATOM 4749 C CA . MET C 1 107 ? -52.380 6.886 11.556 1.00 26.18 107 MET C CA 1
ATOM 4750 C C . MET C 1 107 ? -52.166 5.456 11.054 1.00 29.09 107 MET C C 1
ATOM 4751 O O . MET C 1 107 ? -52.703 4.542 11.672 1.00 30.12 107 MET C O 1
ATOM 4756 N N . PRO C 1 108 ? -51.369 5.209 9.984 1.00 25.81 108 PRO C N 1
ATOM 4757 C CA . PRO C 1 108 ? -51.147 3.827 9.545 1.00 26.11 108 PRO C CA 1
ATOM 4758 C C . PRO C 1 108 ? -50.226 3.084 10.514 1.00 32.55 108 PRO C C 1
ATOM 4759 O O . PRO C 1 108 ? -49.332 3.712 11.092 1.00 32.96 108 PRO C O 1
ATOM 4763 N N . PRO C 1 109 ? -50.391 1.754 10.710 1.00 28.96 109 PRO C N 1
ATOM 4764 C CA . PRO C 1 109 ? -49.524 1.056 11.670 1.00 28.45 109 PRO C CA 1
ATOM 4765 C C . PRO C 1 109 ? -48.082 0.943 11.192 1.00 34.61 109 PRO C C 1
ATOM 4766 O O . PRO C 1 109 ? -47.809 1.097 9.992 1.00 34.84 109 PRO C O 1
ATOM 4770 N N . PHE C 1 110 ? -47.150 0.678 12.143 1.00 29.19 110 PHE C N 1
ATOM 4771 C CA . PHE C 1 110 ? -45.748 0.510 11.841 1.00 27.14 110 PHE C CA 1
ATOM 4772 C C . PHE C 1 110 ? -45.603 -0.663 10.882 1.00 31.84 110 PHE C C 1
ATOM 4773 O O . PHE C 1 110 ? -46.224 -1.693 11.102 1.00 32.82 110 PHE C O 1
ATOM 4781 N N . ASP C 1 111 ? -44.765 -0.523 9.852 1.00 29.19 111 ASP C N 1
ATOM 4782 C CA . ASP C 1 111 ? -44.469 -1.599 8.900 1.00 28.96 111 ASP C CA 1
ATOM 4783 C C . ASP C 1 111 ? -42.960 -1.646 8.812 1.00 32.19 111 ASP C C 1
ATOM 4784 O O . ASP C 1 111 ? -42.385 -0.627 8.444 1.00 32.37 111 ASP C O 1
ATOM 4789 N N . PRO C 1 112 ? -42.282 -2.757 9.202 1.00 28.91 112 PRO C N 1
ATOM 4790 C CA . PRO C 1 112 ? -40.804 -2.747 9.214 1.00 28.85 112 PRO C CA 1
ATOM 4791 C C . PRO C 1 112 ? -40.181 -2.442 7.852 1.00 34.74 112 PRO C C 1
ATOM 4792 O O . PRO C 1 112 ? -39.115 -1.827 7.796 1.00 34.07 112 PRO C O 1
ATOM 4796 N N . ASP C 1 113 ? -40.873 -2.834 6.762 1.00 31.18 113 ASP C N 1
ATOM 4797 C CA . ASP C 1 113 ? -40.408 -2.598 5.394 1.00 30.54 113 ASP C CA 1
ATOM 4798 C C . ASP C 1 113 ? -40.692 -1.190 4.917 1.00 34.22 113 ASP C C 1
ATOM 4799 O O . ASP C 1 113 ? -39.896 -0.638 4.195 1.00 35.19 113 ASP C O 1
ATOM 4804 N N . LEU C 1 114 ? -41.833 -0.625 5.284 1.00 32.00 114 LEU C N 1
ATOM 4805 C CA . LEU C 1 114 ? -42.329 0.646 4.764 1.00 31.96 114 LEU C CA 1
ATOM 4806 C C . LEU C 1 114 ? -42.080 1.870 5.624 1.00 35.00 114 LEU C C 1
ATOM 4807 O O . LEU C 1 114 ? -41.837 2.944 5.070 1.00 34.42 114 LEU C O 1
ATOM 4812 N N . THR C 1 115 ? -42.172 1.736 6.970 1.00 29.72 115 THR C N 1
ATOM 4813 C CA . THR C 1 115 ? -41.969 2.880 7.873 1.00 28.87 115 THR C CA 1
ATOM 4814 C C . THR C 1 115 ? -40.531 3.436 7.792 1.00 31.68 115 THR C C 1
ATOM 4815 O O . THR C 1 115 ? -39.576 2.707 8.086 1.00 29.56 115 THR C O 1
ATOM 4819 N N . PRO C 1 116 ? -40.356 4.732 7.441 1.00 31.06 116 PRO C N 1
ATOM 4820 C CA . PRO C 1 116 ? -38.988 5.268 7.326 1.00 30.87 116 PRO C CA 1
ATOM 4821 C C . PRO C 1 116 ? -38.430 5.583 8.691 1.00 31.28 116 PRO C C 1
ATOM 4822 O O . PRO C 1 116 ? -39.212 5.705 9.632 1.00 28.73 116 PRO C O 1
ATOM 4826 N N . THR C 1 117 ? -37.100 5.737 8.801 1.00 25.99 117 THR C N 1
ATOM 4827 C CA . THR C 1 117 ? -36.491 6.136 10.079 1.00 25.66 117 THR C CA 1
ATOM 4828 C C . THR C 1 117 ? -36.526 7.681 10.156 1.00 31.12 117 THR C C 1
ATOM 4829 O O . THR C 1 117 ? -36.776 8.345 9.146 1.00 29.47 117 THR C O 1
ATOM 4833 N N . ARG C 1 118 ? -36.308 8.237 11.349 1.00 28.27 118 ARG C N 1
ATOM 4834 C CA . ARG C 1 118 ? -36.291 9.676 11.582 1.00 28.45 118 ARG C CA 1
ATOM 4835 C C . ARG C 1 118 ? -35.143 9.951 12.546 1.00 30.66 118 ARG C C 1
ATOM 4836 O O . ARG C 1 118 ? -35.141 9.410 13.640 1.00 30.84 118 ARG C O 1
ATOM 4844 N N . GLY C 1 119 ? -34.171 10.742 12.117 1.00 27.71 119 GLY C N 1
ATOM 4845 C CA . GLY C 1 119 ? -33.009 11.139 12.920 1.00 27.15 119 GLY C CA 1
ATOM 4846 C C . GLY C 1 119 ? -31.939 10.077 13.087 1.00 30.21 119 GLY C C 1
ATOM 4847 O O . GLY C 1 119 ? -31.040 10.253 13.905 1.00 30.97 119 GLY C O 1
ATOM 4848 N N . MET C 1 120 ? -32.027 8.956 12.326 1.00 24.52 120 MET C N 1
ATOM 4849 C CA . MET C 1 120 ? -31.132 7.796 12.461 1.00 21.83 120 MET C CA 1
ATOM 4850 C C . MET C 1 120 ? -29.910 7.826 11.547 1.00 29.64 120 MET C C 1
ATOM 4851 O O . MET C 1 120 ? -28.967 7.040 11.756 1.00 30.20 120 MET C O 1
ATOM 4856 N N . GLY C 1 121 ? -29.937 8.722 10.557 1.00 26.41 121 GLY C N 1
ATOM 4857 C CA . GLY C 1 121 ? -28.854 8.908 9.604 1.00 25.09 121 GLY C CA 1
ATOM 4858 C C . GLY C 1 121 ? -28.995 8.135 8.315 1.00 30.08 121 GLY C C 1
ATOM 4859 O O . GLY C 1 121 ? -29.777 7.178 8.224 1.00 28.62 121 GLY C O 1
ATOM 4860 N N . ALA C 1 122 ? -28.196 8.544 7.306 1.00 27.75 122 ALA C N 1
ATOM 4861 C CA . ALA C 1 122 ? -28.191 7.933 5.972 1.00 26.99 122 ALA C CA 1
ATOM 4862 C C . ALA C 1 122 ? -27.724 6.466 5.982 1.00 28.12 122 ALA C C 1
ATOM 4863 O O . ALA C 1 122 ? -28.238 5.667 5.212 1.00 27.30 122 ALA C O 1
ATOM 4865 N N . VAL C 1 123 ? -26.763 6.109 6.839 1.00 23.13 123 VAL C N 1
ATOM 4866 C CA . VAL C 1 123 ? -26.260 4.715 6.891 1.00 21.84 123 VAL C CA 1
ATOM 4867 C C . VAL C 1 123 ? -27.332 3.770 7.380 1.00 24.39 123 VAL C C 1
ATOM 4868 O O . VAL C 1 123 ? -27.632 2.802 6.686 1.00 27.61 123 VAL C O 1
ATOM 4872 N N . ALA C 1 124 ? -27.968 4.072 8.531 1.00 20.22 124 ALA C N 1
ATOM 4873 C CA . ALA C 1 124 ? -29.070 3.263 9.053 1.00 20.63 124 ALA C CA 1
ATOM 4874 C C . ALA C 1 124 ? -30.254 3.191 8.065 1.00 25.75 124 ALA C C 1
ATOM 4875 O O . ALA C 1 124 ? -30.849 2.113 7.907 1.00 23.33 124 ALA C O 1
ATOM 4877 N N . GLU C 1 125 ? -30.593 4.323 7.403 1.00 24.34 125 GLU C N 1
ATOM 4878 C CA . GLU C 1 125 ? -31.683 4.318 6.424 1.00 25.81 125 GLU C CA 1
ATOM 4879 C C . GLU C 1 125 ? -31.337 3.431 5.205 1.00 31.02 125 GLU C C 1
ATOM 4880 O O . GLU C 1 125 ? -32.213 2.721 4.700 1.00 29.89 125 GLU C O 1
ATOM 4886 N N . CYS C 1 126 ? -30.040 3.392 4.811 1.00 29.00 126 CYS C N 1
ATOM 4887 C CA . CYS C 1 126 ? -29.574 2.521 3.729 1.00 30.30 126 CYS C CA 1
ATOM 4888 C C . CYS C 1 126 ? -29.530 1.076 4.235 1.00 30.77 126 CYS C C 1
ATOM 4889 O O . CYS C 1 126 ? -30.049 0.173 3.579 1.00 29.49 126 CYS C O 1
ATOM 4892 N N . PHE C 1 127 ? -28.972 0.873 5.430 1.00 26.47 127 PHE C N 1
ATOM 4893 C CA . PHE C 1 127 ? -28.838 -0.452 6.035 1.00 26.58 127 PHE C CA 1
ATOM 4894 C C . PHE C 1 127 ? -30.132 -1.238 6.265 1.00 29.10 127 PHE C C 1
ATOM 4895 O O . PHE C 1 127 ? -30.128 -2.438 5.997 1.00 27.90 127 PHE C O 1
ATOM 4903 N N . ARG C 1 128 ? -31.215 -0.596 6.771 1.00 26.29 128 ARG C N 1
ATOM 4904 C CA . ARG C 1 128 ? -32.506 -1.273 7.097 1.00 27.54 128 ARG C CA 1
ATOM 4905 C C . ARG C 1 128 ? -33.135 -2.105 5.938 1.00 36.48 128 ARG C C 1
ATOM 4906 O O . ARG C 1 128 ? -33.957 -2.995 6.182 1.00 37.42 128 ARG C O 1
ATOM 4914 N N . ARG C 1 129 ? -32.753 -1.788 4.698 1.00 34.30 129 ARG C N 1
ATOM 4915 C CA . ARG C 1 129 ? -33.282 -2.403 3.494 1.00 35.47 129 ARG C CA 1
ATOM 4916 C C . ARG C 1 129 ? -32.275 -3.328 2.761 1.00 38.72 129 ARG C C 1
ATOM 4917 O O . ARG C 1 129 ? -32.611 -3.867 1.721 1.00 39.04 129 ARG C O 1
ATOM 4925 N N . ALA C 1 130 ? -31.081 -3.566 3.331 1.00 33.78 130 ALA C N 1
ATOM 4926 C CA . ALA C 1 130 ? -30.089 -4.472 2.749 1.00 33.39 130 ALA C CA 1
ATOM 4927 C C . ALA C 1 130 ? -30.677 -5.876 2.603 1.00 37.59 130 ALA C C 1
ATOM 4928 O O . ALA C 1 130 ? -31.606 -6.228 3.342 1.00 35.15 130 ALA C O 1
ATOM 4930 N N . ALA C 1 131 ? -30.151 -6.665 1.634 1.00 34.57 131 ALA C N 1
ATOM 4931 C CA . ALA C 1 131 ? -30.552 -8.061 1.432 1.00 35.02 131 ALA C CA 1
ATOM 4932 C C . ALA C 1 131 ? -30.107 -8.818 2.700 1.00 43.10 131 ALA C C 1
ATOM 4933 O O . ALA C 1 131 ? -28.971 -8.644 3.159 1.00 43.80 131 ALA C O 1
ATOM 4935 N N . GLY C 1 132 ? -31.022 -9.572 3.292 1.00 40.25 132 GLY C N 1
ATOM 4936 C CA . GLY C 1 132 ? -30.735 -10.313 4.515 1.00 39.17 132 GLY C CA 1
ATOM 4937 C C . GLY C 1 132 ? -31.007 -9.525 5.784 1.00 39.19 132 GLY C C 1
ATOM 4938 O O . GLY C 1 132 ? -31.032 -10.117 6.864 1.00 38.12 132 GLY C O 1
ATOM 4939 N N . ALA C 1 133 ? -31.195 -8.182 5.676 1.00 34.61 133 ALA C N 1
ATOM 4940 C CA . ALA C 1 133 ? -31.477 -7.341 6.842 1.00 34.07 133 ALA C CA 1
ATOM 4941 C C . ALA C 1 133 ? -32.893 -7.569 7.344 1.00 37.46 133 ALA C C 1
ATOM 4942 O O . ALA C 1 133 ? -33.811 -7.768 6.556 1.00 37.62 133 ALA C O 1
ATOM 4944 N N . VAL C 1 134 ? -33.054 -7.601 8.658 1.00 33.85 134 VAL C N 1
ATOM 4945 C CA . VAL C 1 134 ? -34.348 -7.793 9.347 1.00 32.89 134 VAL C CA 1
ATOM 4946 C C . VAL C 1 134 ? -34.485 -6.693 10.396 1.00 33.28 134 VAL C C 1
ATOM 4947 O O . VAL C 1 134 ? -33.475 -6.254 10.930 1.00 32.81 134 VAL C O 1
ATOM 4951 N N . ARG C 1 135 ? -35.709 -6.205 10.636 1.00 27.56 135 ARG C N 1
ATOM 4952 C CA . ARG C 1 135 ? -36.012 -5.112 11.549 1.00 27.67 135 ARG C CA 1
ATOM 4953 C C . ARG C 1 135 ? -36.971 -5.595 12.648 1.00 34.09 135 ARG C C 1
ATOM 4954 O O . ARG C 1 135 ? -37.817 -6.436 12.376 1.00 33.87 135 ARG C O 1
ATOM 4962 N N . SER C 1 136 ? -36.777 -5.097 13.906 1.00 30.35 136 SER C N 1
ATOM 4963 C CA . SER C 1 136 ? -37.568 -5.432 15.098 1.00 28.93 136 SER C CA 1
ATOM 4964 C C . SER C 1 136 ? -38.930 -4.778 15.036 1.00 31.93 136 SER C C 1
ATOM 4965 O O . SER C 1 136 ? -39.134 -3.887 14.203 1.00 31.71 136 SER C O 1
ATOM 4968 N N . GLY C 1 137 ? -39.846 -5.213 15.912 1.00 28.83 137 GLY C N 1
ATOM 4969 C CA . GLY C 1 137 ? -41.256 -4.819 15.886 1.00 28.27 137 GLY C CA 1
ATOM 4970 C C . GLY C 1 137 ? -41.736 -3.612 16.658 1.00 33.13 137 GLY C C 1
ATOM 4971 O O . GLY C 1 137 ? -42.926 -3.299 16.583 1.00 32.66 137 GLY C O 1
ATOM 4972 N N . HIS C 1 138 ? -40.852 -2.929 17.436 1.00 26.83 138 HIS C N 1
ATOM 4973 C CA . HIS C 1 138 ? -41.311 -1.772 18.188 1.00 24.13 138 HIS C CA 1
ATOM 4974 C C . HIS C 1 138 ? -41.639 -0.648 17.237 1.00 27.67 138 HIS C C 1
ATOM 4975 O O . HIS C 1 138 ? -40.842 -0.354 16.328 1.00 26.15 138 HIS C O 1
ATOM 4982 N N . PRO C 1 139 ? -42.843 -0.045 17.390 1.00 24.83 139 PRO C N 1
ATOM 4983 C CA . PRO C 1 139 ? -43.264 1.016 16.440 1.00 25.43 139 PRO C CA 1
ATOM 4984 C C . PRO C 1 139 ? -42.531 2.354 16.500 1.00 31.19 139 PRO C C 1
ATOM 4985 O O . PRO C 1 139 ? -42.720 3.224 15.642 1.00 32.01 139 PRO C O 1
ATOM 4989 N N . GLN C 1 140 ? -41.749 2.561 17.546 1.00 26.63 140 GLN C N 1
ATOM 4990 C CA . GLN C 1 140 ? -41.042 3.815 17.721 1.00 24.09 140 GLN C CA 1
ATOM 4991 C C . GLN C 1 140 ? -39.551 3.639 17.748 1.00 24.82 140 GLN C C 1
ATOM 4992 O O . GLN C 1 140 ? -38.876 4.503 17.230 1.00 23.66 140 GLN C O 1
ATOM 4998 N N . ASN C 1 141 ? -39.050 2.545 18.367 1.00 20.14 141 ASN C N 1
ATOM 4999 C CA . ASN C 1 141 ? -37.651 2.274 18.681 1.00 20.32 141 ASN C CA 1
ATOM 5000 C C . ASN C 1 141 ? -37.121 0.991 18.114 1.00 25.16 141 ASN C C 1
ATOM 5001 O O . ASN C 1 141 ? -36.379 0.278 18.781 1.00 24.82 141 ASN C O 1
ATOM 5006 N N . SER C 1 142 ? -37.512 0.664 16.884 1.00 22.33 142 SER C N 1
ATOM 5007 C CA . SER C 1 142 ? -37.039 -0.564 16.264 1.00 22.53 142 SER C CA 1
ATOM 5008 C C . SER C 1 142 ? -35.550 -0.437 15.929 1.00 24.99 142 SER C C 1
ATOM 5009 O O . SER C 1 142 ? -34.999 0.665 15.879 1.00 23.38 142 SER C O 1
ATOM 5012 N N . PHE C 1 143 ? -34.909 -1.575 15.713 1.00 23.75 143 PHE C N 1
ATOM 5013 C CA . PHE C 1 143 ? -33.537 -1.688 15.253 1.00 24.26 143 PHE C CA 1
ATOM 5014 C C . PHE C 1 143 ? -33.572 -2.646 14.058 1.00 28.39 143 PHE C C 1
ATOM 5015 O O . PHE C 1 143 ? -34.500 -3.452 13.958 1.00 26.89 143 PHE C O 1
ATOM 5023 N N . ALA C 1 144 ? -32.542 -2.576 13.196 1.00 26.05 144 ALA C N 1
ATOM 5024 C CA . ALA C 1 144 ? -32.334 -3.486 12.085 1.00 26.89 144 ALA C CA 1
ATOM 5025 C C . ALA C 1 144 ? -31.062 -4.296 12.340 1.00 30.06 144 ALA C C 1
ATOM 5026 O O . ALA C 1 144 ? -30.131 -3.824 12.998 1.00 27.68 144 ALA C O 1
ATOM 5028 N N . ALA C 1 145 ? -31.047 -5.540 11.870 1.00 27.84 145 ALA C N 1
ATOM 5029 C CA . ALA C 1 145 ? -29.859 -6.363 12.000 1.00 27.69 145 ALA C CA 1
ATOM 5030 C C . ALA C 1 145 ? -29.624 -7.121 10.727 1.00 32.19 145 ALA C C 1
ATOM 5031 O O . ALA C 1 145 ? -30.561 -7.348 9.964 1.00 28.91 145 ALA C O 1
ATOM 5033 N N . TRP C 1 146 ? -28.353 -7.469 10.483 1.00 30.20 146 TRP C N 1
ATOM 5034 C CA . TRP C 1 146 ? -27.907 -8.206 9.323 1.00 30.72 146 TRP C CA 1
ATOM 5035 C C . TRP C 1 146 ? -26.833 -9.160 9.832 1.00 33.81 146 TRP C C 1
ATOM 5036 O O . TRP C 1 146 ? -25.982 -8.759 10.641 1.00 32.22 146 TRP C O 1
ATOM 5047 N N . GLY C 1 147 ? -26.866 -10.400 9.352 1.00 29.17 147 GLY C N 1
ATOM 5048 C CA . GLY C 1 147 ? -25.846 -11.369 9.717 1.00 28.52 147 GLY C CA 1
ATOM 5049 C C . GLY C 1 147 ? -26.312 -12.584 10.476 1.00 32.38 147 GLY C C 1
ATOM 5050 O O . GLY C 1 147 ? -27.508 -12.835 10.573 1.00 31.11 147 GLY C O 1
ATOM 5051 N N . ALA C 1 148 ? -25.330 -13.336 11.021 1.00 32.28 148 ALA C N 1
ATOM 5052 C CA . ALA C 1 148 ? -25.444 -14.622 11.729 1.00 33.22 148 ALA C CA 1
ATOM 5053 C C . ALA C 1 148 ? -26.529 -14.718 12.786 1.00 40.35 148 ALA C C 1
ATOM 5054 O O . ALA C 1 148 ? -27.314 -15.670 12.755 1.00 38.88 148 ALA C O 1
ATOM 5056 N N . HIS C 1 149 ? -26.574 -13.729 13.707 1.00 38.79 149 HIS C N 1
ATOM 5057 C CA . HIS C 1 149 ? -27.526 -13.645 14.815 1.00 39.53 149 HIS C CA 1
ATOM 5058 C C . HIS C 1 149 ? -28.515 -12.483 14.626 1.00 43.23 149 HIS C C 1
ATOM 5059 O O . HIS C 1 149 ? -29.090 -12.005 15.605 1.00 42.84 149 HIS C O 1
ATOM 5066 N N . ALA C 1 150 ? -28.742 -12.054 13.364 1.00 38.73 150 ALA C N 1
ATOM 5067 C CA . ALA C 1 150 ? -29.666 -10.970 13.040 1.00 38.09 150 ALA C CA 1
ATOM 5068 C C . ALA C 1 150 ? -31.087 -11.245 13.511 1.00 41.46 150 ALA C C 1
ATOM 5069 O O . ALA C 1 150 ? -31.733 -10.347 14.044 1.00 40.87 150 ALA C O 1
ATOM 5071 N N . GLU C 1 151 ? -31.586 -12.466 13.301 1.00 38.44 151 GLU C N 1
ATOM 5072 C CA . GLU C 1 151 ? -32.949 -12.805 13.720 1.00 37.60 151 GLU C CA 1
ATOM 5073 C C . GLU C 1 151 ? -33.106 -12.862 15.239 1.00 38.18 151 GLU C C 1
ATOM 5074 O O . GLU C 1 151 ? -34.137 -12.442 15.728 1.00 38.22 151 GLU C O 1
ATOM 5080 N N . GLN C 1 152 ? -32.077 -13.297 15.989 1.00 35.01 152 GLN C N 1
ATOM 5081 C CA . GLN C 1 152 ? -32.126 -13.324 17.460 1.00 35.21 152 GLN C CA 1
ATOM 5082 C C . GLN C 1 152 ? -32.229 -11.885 18.035 1.00 38.88 152 GLN C C 1
ATOM 5083 O O . GLN C 1 152 ? -33.043 -11.644 18.926 1.00 38.31 152 GLN C O 1
ATOM 5089 N N . VAL C 1 153 ? -31.422 -10.940 17.499 1.00 35.40 153 VAL C N 1
ATOM 5090 C CA . VAL C 1 153 ? -31.380 -9.526 17.916 1.00 34.73 153 VAL C CA 1
ATOM 5091 C C . VAL C 1 153 ? -32.748 -8.825 17.791 1.00 38.20 153 VAL C C 1
ATOM 5092 O O . VAL C 1 153 ? -33.215 -8.174 18.736 1.00 37.22 153 VAL C O 1
ATOM 5096 N N . VAL C 1 154 ? -33.385 -8.969 16.629 1.00 35.07 154 VAL C N 1
ATOM 5097 C CA . VAL C 1 154 ? -34.650 -8.295 16.340 1.00 34.07 154 VAL C CA 1
ATOM 5098 C C . VAL C 1 154 ? -35.925 -8.981 16.836 1.00 39.88 154 VAL C C 1
ATOM 5099 O O . VAL C 1 154 ? -36.943 -8.299 16.983 1.00 40.27 154 VAL C O 1
ATOM 5103 N N . ALA C 1 155 ? -35.887 -10.307 17.085 1.00 37.29 155 ALA C N 1
ATOM 5104 C CA . ALA C 1 155 ? -37.072 -11.054 17.524 1.00 39.02 155 ALA C CA 1
ATOM 5105 C C . ALA C 1 155 ? -37.604 -10.622 18.879 1.00 42.57 155 ALA C C 1
ATOM 5106 O O . ALA C 1 155 ? -36.825 -10.301 19.778 1.00 44.20 155 ALA C O 1
ATOM 5108 N N . GLU C 1 156 ? -38.934 -10.604 19.022 1.00 37.23 156 GLU C N 1
ATOM 5109 C CA . GLU C 1 156 ? -39.638 -10.296 20.270 1.00 37.34 156 GLU C CA 1
ATOM 5110 C C . GLU C 1 156 ? -39.193 -8.999 20.982 1.00 42.42 156 GLU C C 1
ATOM 5111 O O . GLU C 1 156 ? -38.778 -9.044 22.145 1.00 42.75 156 GLU C O 1
ATOM 5117 N N . HIS C 1 157 ? -39.309 -7.848 20.294 1.00 36.87 157 HIS C N 1
ATOM 5118 C CA . HIS C 1 157 ? -38.966 -6.554 20.874 1.00 34.91 157 HIS C CA 1
ATOM 5119 C C . HIS C 1 157 ? -40.210 -6.109 21.667 1.00 40.40 157 HIS C C 1
ATOM 5120 O O . HIS C 1 157 ? -41.182 -5.606 21.098 1.00 39.67 157 HIS C O 1
ATOM 5127 N N . GLY C 1 158 ? -40.175 -6.353 22.972 1.00 38.13 158 GLY C N 1
ATOM 5128 C CA . GLY C 1 158 ? -41.276 -6.036 23.880 1.00 37.58 158 GLY C CA 1
ATOM 5129 C C . GLY C 1 158 ? -41.532 -4.558 24.089 1.00 40.43 158 GLY C C 1
ATOM 5130 O O . GLY C 1 158 ? -40.631 -3.732 23.914 1.00 38.54 158 GLY C O 1
ATOM 5131 N N . LEU C 1 159 ? -42.760 -4.227 24.512 1.00 37.89 159 LEU C N 1
ATOM 5132 C CA . LEU C 1 159 ? -43.192 -2.861 24.782 1.00 38.43 159 LEU C CA 1
ATOM 5133 C C . LEU C 1 159 ? -42.803 -2.323 26.168 1.00 39.23 159 LEU C C 1
ATOM 5134 O O . LEU C 1 159 ? -42.726 -1.113 26.338 1.00 37.52 159 LEU C O 1
ATOM 5139 N N . THR C 1 160 ? -42.624 -3.207 27.161 1.00 35.44 160 THR C N 1
ATOM 5140 C CA . THR C 1 160 ? -42.344 -2.877 28.575 1.00 34.67 160 THR C CA 1
ATOM 5141 C C . THR C 1 160 ? -41.123 -1.973 28.753 1.00 34.53 160 THR C C 1
ATOM 5142 O O . THR C 1 160 ? -41.195 -0.935 29.419 1.00 33.14 160 THR C O 1
ATOM 5146 N N . GLU C 1 161 ? -40.014 -2.377 28.145 1.00 29.61 161 GLU C N 1
ATOM 5147 C CA . GLU C 1 161 ? -38.749 -1.652 28.171 1.00 29.21 161 GLU C CA 1
ATOM 5148 C C . GLU C 1 161 ? -38.308 -1.538 26.730 1.00 29.46 161 GLU C C 1
ATOM 5149 O O . GLU C 1 161 ? -37.562 -2.395 26.222 1.00 26.97 161 GLU C O 1
ATOM 5155 N N . ARG C 1 162 ? -38.817 -0.495 26.045 1.00 25.02 162 ARG C N 1
ATOM 5156 C CA . ARG C 1 162 ? -38.550 -0.315 24.609 1.00 25.64 162 ARG C CA 1
ATOM 5157 C C . ARG C 1 162 ? -37.067 -0.275 24.219 1.00 31.17 162 ARG C C 1
ATOM 5158 O O . ARG C 1 162 ? -36.721 -0.581 23.067 1.00 28.72 162 ARG C O 1
ATOM 5166 N N . LEU C 1 163 ? -36.198 0.098 25.204 1.00 27.78 163 LEU C N 1
ATOM 5167 C CA . LEU C 1 163 ? -34.759 0.228 25.061 1.00 26.55 163 LEU C CA 1
ATOM 5168 C C . LEU C 1 163 ? -34.033 -0.384 26.266 1.00 30.97 163 LEU C C 1
ATOM 5169 O O . LEU C 1 163 ? -32.990 0.126 26.680 1.00 29.98 163 LEU C O 1
ATOM 5174 N N . GLY C 1 164 ? -34.590 -1.485 26.803 1.00 29.01 164 GLY C N 1
ATOM 5175 C CA . GLY C 1 164 ? -34.031 -2.219 27.939 1.00 28.98 164 GLY C CA 1
ATOM 5176 C C . GLY C 1 164 ? -34.178 -3.727 27.807 1.00 34.82 164 GLY C C 1
ATOM 5177 O O . GLY C 1 164 ? -33.899 -4.283 26.739 1.00 35.35 164 GLY C O 1
ATOM 5178 N N . ARG C 1 165 ? -34.608 -4.413 28.891 1.00 30.87 165 ARG C N 1
ATOM 5179 C CA . ARG C 1 165 ? -34.850 -5.872 28.890 1.00 31.01 165 ARG C CA 1
ATOM 5180 C C . ARG C 1 165 ? -35.947 -6.166 27.836 1.00 32.36 165 ARG C C 1
ATOM 5181 O O . ARG C 1 165 ? -36.962 -5.461 27.786 1.00 28.89 165 ARG C O 1
ATOM 5189 N N . GLY C 1 166 ? -35.706 -7.155 26.985 1.00 31.16 166 GLY C N 1
ATOM 5190 C CA . GLY C 1 166 ? -36.654 -7.505 25.925 1.00 31.61 166 GLY C CA 1
ATOM 5191 C C . GLY C 1 166 ? -36.584 -6.618 24.686 1.00 38.46 166 GLY C C 1
ATOM 5192 O O . GLY C 1 166 ? -37.552 -6.541 23.926 1.00 39.32 166 GLY C O 1
ATOM 5193 N N . SER C 1 167 ? -35.444 -5.919 24.474 1.00 33.69 167 SER C N 1
ATOM 5194 C CA . SER C 1 167 ? -35.242 -5.081 23.296 1.00 32.33 167 SER C CA 1
ATOM 5195 C C . SER C 1 167 ? -33.955 -5.544 22.600 1.00 35.90 167 SER C C 1
ATOM 5196 O O . SER C 1 167 ? -33.156 -6.227 23.256 1.00 37.54 167 SER C O 1
ATOM 5199 N N . PRO C 1 168 ? -33.661 -5.104 21.342 1.00 28.46 168 PRO C N 1
ATOM 5200 C CA . PRO C 1 168 ? -32.402 -5.500 20.701 1.00 27.36 168 PRO C CA 1
ATOM 5201 C C . PRO C 1 168 ? -31.141 -5.142 21.489 1.00 33.58 168 PRO C C 1
ATOM 5202 O O . PRO C 1 168 ? -30.170 -5.887 21.412 1.00 35.95 168 PRO C O 1
ATOM 5206 N N . LEU C 1 169 ? -31.178 -4.074 22.304 1.00 28.71 169 LEU C N 1
ATOM 5207 C CA . LEU C 1 169 ? -30.025 -3.675 23.135 1.00 28.55 169 LEU C CA 1
ATOM 5208 C C . LEU C 1 169 ? -29.588 -4.795 24.089 1.00 32.69 169 LEU C C 1
ATOM 5209 O O . LEU C 1 169 ? -28.399 -5.077 24.194 1.00 33.73 169 LEU C O 1
ATOM 5214 N N . GLU C 1 170 ? -30.567 -5.471 24.716 1.00 29.19 170 GLU C N 1
ATOM 5215 C CA . GLU C 1 170 ? -30.370 -6.607 25.606 1.00 30.07 170 GLU C CA 1
ATOM 5216 C C . GLU C 1 170 ? -29.739 -7.786 24.857 1.00 34.35 170 GLU C C 1
ATOM 5217 O O . GLU C 1 170 ? -28.885 -8.484 25.432 1.00 34.59 170 GLU C O 1
ATOM 5223 N N . GLN C 1 171 ? -30.131 -8.003 23.578 1.00 29.62 171 GLN C N 1
ATOM 5224 C CA . GLN C 1 171 ? -29.557 -9.075 22.747 1.00 29.40 171 GLN C CA 1
ATOM 5225 C C . GLN C 1 171 ? -28.115 -8.829 22.411 1.00 35.67 171 GLN C C 1
ATOM 5226 O O . GLN C 1 171 ? -27.330 -9.767 22.419 1.00 36.09 171 GLN C O 1
ATOM 5232 N N . VAL C 1 172 ? -27.744 -7.571 22.139 1.00 33.77 172 VAL C N 1
ATOM 5233 C CA . VAL C 1 172 ? -26.350 -7.174 21.869 1.00 33.33 172 VAL C CA 1
ATOM 5234 C C . VAL C 1 172 ? -25.505 -7.439 23.168 1.00 38.15 172 VAL C C 1
ATOM 5235 O O . VAL C 1 172 ? -24.330 -7.816 23.092 1.00 39.18 172 VAL C O 1
ATOM 5239 N N . TYR C 1 173 ? -26.143 -7.285 24.337 1.00 35.07 173 TYR C N 1
ATOM 5240 C CA . TYR C 1 173 ? -25.550 -7.550 25.662 1.00 34.09 173 TYR C CA 1
ATOM 5241 C C . TYR C 1 173 ? -25.342 -9.069 25.845 1.00 39.51 173 TYR C C 1
ATOM 5242 O O . TYR C 1 173 ? -24.242 -9.489 26.195 1.00 39.81 173 TYR C O 1
ATOM 5251 N N . ARG C 1 174 ? -26.383 -9.879 25.598 1.00 36.40 174 ARG C N 1
ATOM 5252 C CA . ARG C 1 174 ? -26.322 -11.341 25.711 1.00 36.84 174 ARG C CA 1
ATOM 5253 C C . ARG C 1 174 ? -25.307 -11.974 24.756 1.00 42.65 174 ARG C C 1
ATOM 5254 O O . ARG C 1 174 ? -24.642 -12.957 25.114 1.00 43.71 174 ARG C O 1
ATOM 5262 N N . LEU C 1 175 ? -25.160 -11.390 23.560 1.00 38.44 175 LEU C N 1
ATOM 5263 C CA . LEU C 1 175 ? -24.259 -11.886 22.526 1.00 37.10 175 LEU C CA 1
ATOM 5264 C C . LEU C 1 175 ? -22.828 -11.422 22.703 1.00 41.09 175 LEU C C 1
ATOM 5265 O O . LEU C 1 175 ? -21.980 -11.737 21.866 1.00 41.34 175 LEU C O 1
ATOM 5270 N N . ASP C 1 176 ? -22.548 -10.706 23.810 1.00 37.41 176 ASP C N 1
ATOM 5271 C CA . ASP C 1 176 ? -21.220 -10.179 24.161 1.00 37.23 176 ASP C CA 1
ATOM 5272 C C . ASP C 1 176 ? -20.697 -9.281 23.030 1.00 40.24 176 ASP C C 1
ATOM 5273 O O . ASP C 1 176 ? -19.544 -9.389 22.614 1.00 39.83 176 ASP C O 1
ATOM 5278 N N . GLY C 1 177 ? -21.590 -8.420 22.543 1.00 35.26 177 GLY C N 1
ATOM 5279 C CA . GLY C 1 177 ? -21.349 -7.545 21.411 1.00 34.33 177 GLY C CA 1
ATOM 5280 C C . GLY C 1 177 ? -20.492 -6.344 21.699 1.00 36.93 177 GLY C C 1
ATOM 5281 O O . GLY C 1 177 ? -20.149 -6.051 22.849 1.00 36.78 177 GLY C O 1
ATOM 5282 N N . GLN C 1 178 ? -20.101 -5.678 20.630 1.00 31.66 178 GLN C N 1
ATOM 5283 C CA . GLN C 1 178 ? -19.311 -4.456 20.696 1.00 29.31 178 GLN C CA 1
ATOM 5284 C C . GLN C 1 178 ? -20.209 -3.347 20.202 1.00 30.02 178 GLN C C 1
ATOM 5285 O O . GLN C 1 178 ? -21.231 -3.629 19.546 1.00 29.02 178 GLN C O 1
ATOM 5291 N N . VAL C 1 179 ? -19.835 -2.099 20.510 1.00 24.14 179 VAL C N 1
ATOM 5292 C CA . VAL C 1 179 ? -20.536 -0.884 20.077 1.00 22.76 179 VAL C CA 1
ATOM 5293 C C . VAL C 1 179 ? -19.518 -0.040 19.301 1.00 25.58 179 VAL C C 1
ATOM 5294 O O . VAL C 1 179 ? -18.370 0.113 19.742 1.00 23.73 179 VAL C O 1
ATOM 5298 N N . LEU C 1 180 ? -19.930 0.498 18.155 1.00 22.13 180 LEU C N 1
ATOM 5299 C CA . LEU C 1 180 ? -19.055 1.327 17.346 1.00 21.79 180 LEU C CA 1
ATOM 5300 C C . LEU C 1 180 ? -19.652 2.697 17.222 1.00 27.51 180 LEU C C 1
ATOM 5301 O O . LEU C 1 180 ? -20.773 2.847 16.737 1.00 27.51 180 LEU C O 1
ATOM 5306 N N . LEU C 1 181 ? -18.898 3.706 17.634 1.00 26.49 181 LEU C N 1
ATOM 5307 C CA . LEU C 1 181 ? -19.323 5.102 17.445 1.00 26.14 181 LEU C CA 1
ATOM 5308 C C . LEU C 1 181 ? -18.493 5.615 16.261 1.00 29.98 181 LEU C C 1
ATOM 5309 O O . LEU C 1 181 ? -17.276 5.613 16.355 1.00 28.68 181 LEU C O 1
ATOM 5314 N N . LEU C 1 182 ? -19.145 5.956 15.127 1.00 27.49 182 LEU C N 1
ATOM 5315 C CA . LEU C 1 182 ? -18.469 6.369 13.881 1.00 27.12 182 LEU C CA 1
ATOM 5316 C C . LEU C 1 182 ? -18.776 7.820 13.500 1.00 31.19 182 LEU C C 1
ATOM 5317 O O . LEU C 1 182 ? -19.769 8.082 12.843 1.00 29.74 182 LEU C O 1
ATOM 5322 N N . GLY C 1 183 ? -17.938 8.754 13.934 1.00 29.94 183 GLY C N 1
ATOM 5323 C CA . GLY C 1 183 ? -18.154 10.167 13.626 1.00 30.18 183 GLY C CA 1
ATOM 5324 C C . GLY C 1 183 ? -19.280 10.799 14.435 1.00 33.95 183 GLY C C 1
ATOM 5325 O O . GLY C 1 183 ? -19.774 11.879 14.106 1.00 33.64 183 GLY C O 1
ATOM 5326 N N . CYS C 1 184 ? -19.709 10.114 15.473 1.00 31.66 184 CYS C N 1
ATOM 5327 C CA . CYS C 1 184 ? -20.685 10.595 16.432 1.00 33.29 184 CYS C CA 1
ATOM 5328 C C . CYS C 1 184 ? -20.140 10.228 17.830 1.00 35.83 184 CYS C C 1
ATOM 5329 O O . CYS C 1 184 ? -19.234 9.394 17.952 1.00 36.52 184 CYS C O 1
ATOM 5332 N N . GLY C 1 185 ? -20.636 10.907 18.843 1.00 28.72 185 GLY C N 1
ATOM 5333 C CA . GLY C 1 185 ? -20.158 10.717 20.199 1.00 26.74 185 GLY C CA 1
ATOM 5334 C C . GLY C 1 185 ? -21.181 10.080 21.099 1.00 28.17 185 GLY C C 1
ATOM 5335 O O . GLY C 1 185 ? -22.129 9.439 20.623 1.00 26.52 185 GLY C O 1
ATOM 5336 N N . PHE C 1 186 ? -20.999 10.292 22.410 1.00 22.15 186 PHE C N 1
ATOM 5337 C CA . PHE C 1 186 ? -21.831 9.706 23.455 1.00 23.40 186 PHE C CA 1
ATOM 5338 C C . PHE C 1 186 ? -23.294 10.094 23.452 1.00 28.14 186 PHE C C 1
ATOM 5339 O O . PHE C 1 186 ? -24.136 9.342 23.946 1.00 26.55 186 PHE C O 1
ATOM 5347 N N . GLU C 1 187 ? -23.599 11.229 22.816 1.00 27.67 187 GLU C N 1
ATOM 5348 C CA . GLU C 1 187 ? -24.945 11.743 22.613 1.00 28.76 187 GLU C CA 1
ATOM 5349 C C . GLU C 1 187 ? -25.841 10.746 21.843 1.00 32.39 187 GLU C C 1
ATOM 5350 O O . GLU C 1 187 ? -27.058 10.807 21.998 1.00 32.82 187 GLU C O 1
ATOM 5356 N N . SER C 1 188 ? -25.241 9.827 21.042 1.00 28.28 188 SER C N 1
ATOM 5357 C CA . SER C 1 188 ? -25.945 8.794 20.241 1.00 27.27 188 SER C CA 1
ATOM 5358 C C . SER C 1 188 ? -25.732 7.379 20.768 1.00 31.28 188 SER C C 1
ATOM 5359 O O . SER C 1 188 ? -26.053 6.395 20.095 1.00 32.38 188 SER C O 1
ATOM 5362 N N . ASN C 1 189 ? -25.210 7.275 21.980 1.00 27.05 189 ASN C N 1
ATOM 5363 C CA . ASN C 1 189 ? -24.921 6.009 22.607 1.00 26.69 189 ASN C CA 1
ATOM 5364 C C . ASN C 1 189 ? -26.184 5.401 23.272 1.00 30.31 189 ASN C C 1
ATOM 5365 O O . ASN C 1 189 ? -26.351 5.489 24.481 1.00 28.93 189 ASN C O 1
ATOM 5370 N N . THR C 1 190 ? -27.051 4.769 22.461 1.00 27.21 190 THR C N 1
ATOM 5371 C CA . THR C 1 190 ? -28.314 4.127 22.861 1.00 26.87 190 THR C CA 1
ATOM 5372 C C . THR C 1 190 ? -28.174 3.076 23.985 1.00 29.57 190 THR C C 1
ATOM 5373 O O . THR C 1 190 ? -29.120 2.877 24.771 1.00 27.14 190 THR C O 1
ATOM 5377 N N . SER C 1 191 ? -27.022 2.383 24.044 1.00 28.08 191 SER C N 1
ATOM 5378 C CA . SER C 1 191 ? -26.776 1.354 25.073 1.00 28.00 191 SER C CA 1
ATOM 5379 C C . SER C 1 191 ? -26.900 1.925 26.481 1.00 29.23 191 SER C C 1
ATOM 5380 O O . SER C 1 191 ? -27.136 1.162 27.400 1.00 29.22 191 SER C O 1
ATOM 5383 N N . PHE C 1 192 ? -26.802 3.272 26.650 1.00 24.39 192 PHE C N 1
ATOM 5384 C CA . PHE C 1 192 ? -26.994 3.910 27.956 1.00 24.22 192 PHE C CA 1
ATOM 5385 C C . PHE C 1 192 ? -28.403 3.676 28.484 1.00 27.54 192 PHE C C 1
ATOM 5386 O O . PHE C 1 192 ? -28.569 3.579 29.702 1.00 27.26 192 PHE C O 1
ATOM 5394 N N . HIS C 1 193 ? -29.432 3.605 27.579 1.00 24.53 193 HIS C N 1
ATOM 5395 C CA . HIS C 1 193 ? -30.809 3.381 28.021 1.00 23.17 193 HIS C CA 1
ATOM 5396 C C . HIS C 1 193 ? -30.995 2.026 28.692 1.00 24.81 193 HIS C C 1
ATOM 5397 O O . HIS C 1 193 ? -31.807 1.935 29.586 1.00 24.78 193 HIS C O 1
ATOM 5404 N N . LEU C 1 194 ? -30.261 0.984 28.262 1.00 23.46 194 LEU C N 1
ATOM 5405 C CA . LEU C 1 194 ? -30.326 -0.350 28.878 1.00 24.80 194 LEU C CA 1
ATOM 5406 C C . LEU C 1 194 ? -29.861 -0.263 30.354 1.00 31.27 194 LEU C C 1
ATOM 5407 O O . LEU C 1 194 ? -30.467 -0.875 31.233 1.00 32.35 194 LEU C O 1
ATOM 5412 N N . ALA C 1 195 ? -28.836 0.555 30.609 1.00 26.43 195 ALA C N 1
ATOM 5413 C CA . ALA C 1 195 ? -28.324 0.859 31.936 1.00 25.09 195 ALA C CA 1
ATOM 5414 C C . ALA C 1 195 ? -29.418 1.630 32.727 1.00 30.76 195 ALA C C 1
ATOM 5415 O O . ALA C 1 195 ? -29.669 1.266 33.873 1.00 30.89 195 ALA C O 1
ATOM 5417 N N . GLU C 1 196 ? -30.099 2.645 32.118 1.00 26.51 196 GLU C N 1
ATOM 5418 C CA . GLU C 1 196 ? -31.197 3.392 32.772 1.00 26.06 196 GLU C CA 1
ATOM 5419 C C . GLU C 1 196 ? -32.360 2.494 33.237 1.00 31.49 196 GLU C C 1
ATOM 5420 O O . GLU C 1 196 ? -32.906 2.703 34.327 1.00 30.37 196 GLU C O 1
ATOM 5426 N N . TYR C 1 197 ? -32.749 1.517 32.399 1.00 29.12 197 TYR C N 1
ATOM 5427 C CA . TYR C 1 197 ? -33.815 0.580 32.725 1.00 28.35 197 TYR C CA 1
ATOM 5428 C C . TYR C 1 197 ? -33.397 -0.342 33.904 1.00 30.74 197 TYR C C 1
ATOM 5429 O O . TYR C 1 197 ? -34.178 -0.533 34.829 1.00 29.10 197 TYR C O 1
ATOM 5438 N N . ARG C 1 198 ? -32.163 -0.865 33.884 1.00 28.16 198 ARG C N 1
ATOM 5439 C CA . ARG C 1 198 ? -31.639 -1.766 34.929 1.00 29.33 198 ARG C CA 1
ATOM 5440 C C . ARG C 1 198 ? -31.290 -1.049 36.259 1.00 32.84 198 ARG C C 1
ATOM 5441 O O . ARG C 1 198 ? -31.017 -1.728 37.245 1.00 33.72 198 ARG C O 1
ATOM 5449 N N . THR C 1 199 ? -31.256 0.299 36.295 1.00 27.63 199 THR C N 1
ATOM 5450 C CA . THR C 1 199 ? -30.784 1.026 37.490 1.00 27.02 199 THR C CA 1
ATOM 5451 C C . THR C 1 199 ? -31.775 2.030 38.043 1.00 31.99 199 THR C C 1
ATOM 5452 O O . THR C 1 199 ? -31.952 3.107 37.459 1.00 32.38 199 THR C O 1
ATOM 5456 N N . ALA C 1 200 ? -32.367 1.724 39.207 1.00 29.25 200 ALA C N 1
ATOM 5457 C CA . ALA C 1 200 ? -33.288 2.635 39.904 1.00 29.67 200 ALA C CA 1
ATOM 5458 C C . ALA C 1 200 ? -32.432 3.683 40.648 1.00 34.81 200 ALA C C 1
ATOM 5459 O O . ALA C 1 200 ? -32.410 3.713 41.880 1.00 36.36 200 ALA C O 1
ATOM 5461 N N . TYR C 1 201 ? -31.684 4.496 39.893 1.00 28.19 201 TYR C N 1
ATOM 5462 C CA . TYR C 1 201 ? -30.785 5.510 40.444 1.00 27.69 201 TYR C CA 1
ATOM 5463 C C . TYR C 1 201 ? -31.548 6.611 41.210 1.00 33.70 201 TYR C C 1
ATOM 5464 O O . TYR C 1 201 ? -32.742 6.800 40.969 1.00 34.18 201 TYR C O 1
ATOM 5473 N N . PRO C 1 202 ? -30.878 7.377 42.103 1.00 29.92 202 PRO C N 1
ATOM 5474 C CA . PRO C 1 202 ? -31.591 8.417 42.832 1.00 29.12 202 PRO C CA 1
ATOM 5475 C C . PRO C 1 202 ? -32.284 9.449 41.948 1.00 32.21 202 PRO C C 1
ATOM 5476 O O . PRO C 1 202 ? -31.668 10.127 41.115 1.00 30.89 202 PRO C O 1
ATOM 5480 N N . GLY C 1 203 ? -33.592 9.564 42.163 1.00 29.18 203 GLY C N 1
ATOM 5481 C CA . GLY C 1 203 ? -34.421 10.535 41.476 1.00 28.69 203 GLY C CA 1
ATOM 5482 C C . GLY C 1 203 ? -34.892 10.141 40.095 1.00 31.64 203 GLY C C 1
ATOM 5483 O O . GLY C 1 203 ? -35.483 10.985 39.416 1.00 32.04 203 GLY C O 1
ATOM 5484 N N . ARG C 1 204 ? -34.654 8.864 39.676 1.00 26.17 204 ARG C N 1
ATOM 5485 C CA . ARG C 1 204 ? -35.091 8.313 38.398 1.00 24.85 204 ARG C CA 1
ATOM 5486 C C . ARG C 1 204 ? -36.610 8.493 38.297 1.00 31.62 204 ARG C C 1
ATOM 5487 O O . ARG C 1 204 ? -37.343 8.075 39.206 1.00 32.10 204 ARG C O 1
ATOM 5495 N N . ARG C 1 205 ? -37.090 9.160 37.229 1.00 28.31 205 ARG C N 1
ATOM 5496 C CA . ARG C 1 205 ? -38.532 9.384 37.113 1.00 27.64 205 ARG C CA 1
ATOM 5497 C C . ARG C 1 205 ? -39.235 8.469 36.146 1.00 32.88 205 ARG C C 1
ATOM 5498 O O . ARG C 1 205 ? -38.590 7.773 35.353 1.00 31.85 205 ARG C O 1
ATOM 5506 N N . SER C 1 206 ? -40.579 8.419 36.275 1.00 28.73 206 SER C N 1
ATOM 5507 C CA . SER C 1 206 ? -41.461 7.641 35.419 1.00 28.34 206 SER C CA 1
ATOM 5508 C C . SER C 1 206 ? -42.530 8.551 34.836 1.00 29.10 206 SER C C 1
ATOM 5509 O O . SER C 1 206 ? -42.672 9.710 35.254 1.00 27.96 206 SER C O 1
ATOM 5512 N N . HIS C 1 207 ? -43.269 8.043 33.850 1.00 25.55 207 HIS C N 1
ATOM 5513 C CA . HIS C 1 207 ? -44.343 8.797 33.198 1.00 24.65 207 HIS C CA 1
ATOM 5514 C C . HIS C 1 207 ? -45.209 7.850 32.411 1.00 28.19 207 HIS C C 1
ATOM 5515 O O . HIS C 1 207 ? -44.927 6.653 32.371 1.00 27.18 207 HIS C O 1
ATOM 5522 N N . ARG C 1 208 ? -46.291 8.366 31.839 1.00 25.92 208 ARG C N 1
ATOM 5523 C CA . ARG C 1 208 ? -47.206 7.578 31.024 1.00 26.79 208 ARG C CA 1
ATOM 5524 C C . ARG C 1 208 ? -47.157 8.087 29.595 1.00 29.71 208 ARG C C 1
ATOM 5525 O O . ARG C 1 208 ? -47.328 9.291 29.347 1.00 27.55 208 ARG C O 1
ATOM 5533 N N . ARG C 1 209 ? -46.894 7.160 28.678 1.00 27.21 209 ARG C N 1
ATOM 5534 C CA . ARG C 1 209 ? -46.748 7.410 27.248 1.00 28.40 209 ARG C CA 1
ATOM 5535 C C . ARG C 1 209 ? -47.717 6.596 26.453 1.00 31.50 209 ARG C C 1
ATOM 5536 O O . ARG C 1 209 ? -48.030 5.468 26.837 1.00 29.56 209 ARG C O 1
ATOM 5544 N N . ARG C 1 210 ? -48.038 7.093 25.251 1.00 29.71 210 ARG C N 1
ATOM 5545 C CA . ARG C 1 210 ? -48.884 6.398 24.278 1.00 30.27 210 ARG C CA 1
ATOM 5546 C C . ARG C 1 210 ? -48.033 5.738 23.203 1.00 33.51 210 ARG C C 1
ATOM 5547 O O . ARG C 1 210 ? -47.145 6.373 22.615 1.00 33.14 210 ARG C O 1
ATOM 5555 N N . VAL C 1 211 ? -48.313 4.464 22.937 1.00 28.16 211 VAL C N 1
ATOM 5556 C CA . VAL C 1 211 ? -47.631 3.702 21.905 1.00 27.51 211 VAL C CA 1
ATOM 5557 C C . VAL C 1 211 ? -48.721 3.166 20.943 1.00 30.61 211 VAL C C 1
ATOM 5558 O O . VAL C 1 211 ? -49.618 2.433 21.389 1.00 28.13 211 VAL C O 1
ATOM 5562 N N . PRO C 1 212 ? -48.644 3.498 19.635 1.00 28.27 212 PRO C N 1
ATOM 5563 C CA . PRO C 1 212 ? -49.636 2.956 18.685 1.00 28.04 212 PRO C CA 1
ATOM 5564 C C . PRO C 1 212 ? -49.250 1.535 18.252 1.00 31.28 212 PRO C C 1
ATOM 5565 O O . PRO C 1 212 ? -48.278 1.367 17.517 1.00 30.39 212 PRO C O 1
ATOM 5569 N N . VAL C 1 213 ? -49.968 0.507 18.751 1.00 30.32 213 VAL C N 1
ATOM 5570 C CA . VAL C 1 213 ? -49.692 -0.911 18.426 1.00 32.04 213 VAL C CA 1
ATOM 5571 C C . VAL C 1 213 ? -50.436 -1.363 17.110 1.00 38.88 213 VAL C C 1
ATOM 5572 O O . VAL C 1 213 ? -51.617 -1.055 16.972 1.00 38.21 213 VAL C O 1
ATOM 5576 N N . PRO C 1 214 ? -49.782 -2.077 16.147 1.00 37.26 214 PRO C N 1
ATOM 5577 C CA . PRO C 1 214 ? -50.503 -2.481 14.923 1.00 38.34 214 PRO C CA 1
ATOM 5578 C C . PRO C 1 214 ? -51.741 -3.356 15.181 1.00 46.02 214 PRO C C 1
ATOM 5579 O O . PRO C 1 214 ? -51.648 -4.377 15.866 1.00 45.93 214 PRO C O 1
ATOM 5583 N N . GLU C 1 215 ? -52.914 -2.903 14.677 1.00 43.04 215 GLU C N 1
ATOM 5584 C CA . GLU C 1 215 ? -54.199 -3.596 14.786 1.00 43.25 215 GLU C CA 1
ATOM 5585 C C . GLU C 1 215 ? -54.790 -3.631 13.370 1.00 47.99 215 GLU C C 1
ATOM 5586 O O . GLU C 1 215 ? -55.516 -2.712 12.967 1.00 46.44 215 GLU C O 1
ATOM 5592 N N . GLY C 1 216 ? -54.417 -4.667 12.618 1.00 46.24 216 GLY C N 1
ATOM 5593 C CA . GLY C 1 216 ? -54.795 -4.800 11.213 1.00 46.92 216 GLY C CA 1
ATOM 5594 C C . GLY C 1 216 ? -54.215 -3.645 10.410 1.00 51.35 216 GLY C C 1
ATOM 5595 O O . GLY C 1 216 ? -52.992 -3.431 10.413 1.00 52.00 216 GLY C O 1
ATOM 5596 N N . ASP C 1 217 ? -55.101 -2.837 9.804 1.00 45.76 217 ASP C N 1
ATOM 5597 C CA . ASP C 1 217 ? -54.713 -1.665 9.019 1.00 44.39 217 ASP C CA 1
ATOM 5598 C C . ASP C 1 217 ? -54.904 -0.385 9.833 1.00 44.20 217 ASP C C 1
ATOM 5599 O O . ASP C 1 217 ? -54.929 0.723 9.281 1.00 43.22 217 ASP C O 1
ATOM 5604 N N . ARG C 1 218 ? -55.028 -0.545 11.162 1.00 38.47 218 ARG C N 1
ATOM 5605 C CA . ARG C 1 218 ? -55.187 0.563 12.117 1.00 36.87 218 ARG C CA 1
ATOM 5606 C C . ARG C 1 218 ? -54.196 0.418 13.280 1.00 35.19 218 ARG C C 1
ATOM 5607 O O . ARG C 1 218 ? -53.506 -0.605 13.413 1.00 32.94 218 ARG C O 1
ATOM 5615 N N . VAL C 1 219 ? -54.148 1.447 14.122 1.00 30.22 219 VAL C N 1
ATOM 5616 C CA . VAL C 1 219 ? -53.356 1.419 15.355 1.00 30.59 219 VAL C CA 1
ATOM 5617 C C . VAL C 1 219 ? -54.314 1.345 16.561 1.00 37.93 219 VAL C C 1
ATOM 5618 O O . VAL C 1 219 ? -55.403 1.924 16.529 1.00 38.65 219 VAL C O 1
ATOM 5622 N N . ARG C 1 220 ? -53.922 0.595 17.578 1.00 36.00 220 ARG C N 1
ATOM 5623 C CA . ARG C 1 220 ? -54.612 0.493 18.861 1.00 36.54 220 ARG C CA 1
ATOM 5624 C C . ARG C 1 220 ? -53.668 1.205 19.831 1.00 40.50 220 ARG C C 1
ATOM 5625 O O . ARG C 1 220 ? -52.556 0.720 20.048 1.00 41.37 220 ARG C O 1
ATOM 5633 N N . TRP C 1 221 ? -54.060 2.390 20.339 1.00 35.19 221 TRP C N 1
ATOM 5634 C CA . TRP C 1 221 ? -53.220 3.163 21.256 1.00 34.61 221 TRP C CA 1
ATOM 5635 C C . TRP C 1 221 ? -53.106 2.511 22.620 1.00 40.34 221 TRP C C 1
ATOM 5636 O O . TRP C 1 221 ? -54.127 2.231 23.268 1.00 38.52 221 TRP C O 1
ATOM 5647 N N . VAL C 1 222 ? -51.859 2.241 23.043 1.00 37.01 222 VAL C N 1
ATOM 5648 C CA . VAL C 1 222 ? -51.603 1.650 24.341 1.00 36.40 222 VAL C CA 1
ATOM 5649 C C . VAL C 1 222 ? -50.952 2.694 25.244 1.00 38.41 222 VAL C C 1
ATOM 5650 O O . VAL C 1 222 ? -49.952 3.296 24.857 1.00 36.17 222 VAL C O 1
ATOM 5654 N N . GLU C 1 223 ? -51.536 2.910 26.438 1.00 34.46 223 GLU C N 1
ATOM 5655 C CA . GLU C 1 223 ? -50.995 3.813 27.455 1.00 34.34 223 GLU C CA 1
ATOM 5656 C C . GLU C 1 223 ? -50.075 2.941 28.311 1.00 39.43 223 GLU C C 1
ATOM 5657 O O . GLU C 1 223 ? -50.472 1.847 28.735 1.00 40.27 223 GLU C O 1
ATOM 5663 N N . GLN C 1 224 ? -48.823 3.364 28.490 1.00 35.49 224 GLN C N 1
ATOM 5664 C CA . GLN C 1 224 ? -47.900 2.559 29.279 1.00 35.02 224 GLN C CA 1
ATOM 5665 C C . GLN C 1 224 ? -46.961 3.371 30.108 1.00 35.54 224 GLN C C 1
ATOM 5666 O O . GLN C 1 224 ? -46.553 4.482 29.714 1.00 34.86 224 GLN C O 1
ATOM 5672 N N . GLU C 1 225 ? -46.605 2.796 31.262 1.00 32.07 225 GLU C N 1
ATOM 5673 C CA . GLU C 1 225 ? -45.637 3.379 32.174 1.00 32.27 225 GLU C CA 1
ATOM 5674 C C . GLU C 1 225 ? -44.244 3.123 31.645 1.00 35.61 225 GLU C C 1
ATOM 5675 O O . GLU C 1 225 ? -43.931 2.033 31.132 1.00 34.52 225 GLU C O 1
ATOM 5681 N N . ASP C 1 226 ? -43.445 4.172 31.665 1.00 30.37 226 ASP C N 1
ATOM 5682 C CA . ASP C 1 226 ? -42.058 4.089 31.233 1.00 29.24 226 ASP C CA 1
ATOM 5683 C C . ASP C 1 226 ? -41.213 5.002 32.116 1.00 31.89 226 ASP C C 1
ATOM 5684 O O . ASP C 1 226 ? -41.728 5.932 32.717 1.00 29.71 226 ASP C O 1
ATOM 5689 N N . ILE C 1 227 ? -39.910 4.772 32.137 1.00 29.65 227 ILE C N 1
ATOM 5690 C CA . ILE C 1 227 ? -39.003 5.625 32.876 1.00 29.18 227 ILE C CA 1
ATOM 5691 C C . ILE C 1 227 ? -38.736 6.833 31.966 1.00 33.38 227 ILE C C 1
ATOM 5692 O O . ILE C 1 227 ? -38.878 6.724 30.744 1.00 33.04 227 ILE C O 1
ATOM 5697 N N . VAL C 1 228 ? -38.368 7.982 32.557 1.00 27.92 228 VAL C N 1
ATOM 5698 C CA . VAL C 1 228 ? -37.975 9.149 31.775 1.00 26.58 228 VAL C CA 1
ATOM 5699 C C . VAL C 1 228 ? -36.450 9.058 31.594 1.00 28.89 228 VAL C C 1
ATOM 5700 O O . VAL C 1 228 ? -35.708 8.828 32.567 1.00 29.14 228 VAL C O 1
ATOM 5704 N N . TYR C 1 229 ? -35.980 9.195 30.351 1.00 24.60 229 TYR C N 1
ATOM 5705 C CA . TYR C 1 229 ? -34.539 9.101 30.087 1.00 23.07 229 TYR C CA 1
ATOM 5706 C C . TYR C 1 229 ? -33.883 10.379 30.480 1.00 26.34 229 TYR C C 1
ATOM 5707 O O . TYR C 1 229 ? -34.447 11.431 30.275 1.00 25.61 229 TYR C O 1
ATOM 5716 N N . PHE C 1 230 ? -32.702 10.300 31.061 1.00 24.90 230 PHE C N 1
ATOM 5717 C CA . PHE C 1 230 ? -31.926 11.499 31.394 1.00 25.27 230 PHE C CA 1
ATOM 5718 C C . PHE C 1 230 ? -30.685 11.409 30.498 1.00 28.03 230 PHE C C 1
ATOM 5719 O O . PHE C 1 230 ? -30.003 10.386 30.500 1.00 26.63 230 PHE C O 1
ATOM 5727 N N . GLU C 1 231 ? -30.427 12.442 29.709 1.00 24.50 231 GLU C N 1
ATOM 5728 C CA . GLU C 1 231 ? -29.337 12.427 28.732 1.00 24.72 231 GLU C CA 1
ATOM 5729 C C . GLU C 1 231 ? -28.219 13.447 28.914 1.00 29.50 231 GLU C C 1
ATOM 5730 O O . GLU C 1 231 ? -27.190 13.378 28.219 1.00 25.92 231 GLU C O 1
ATOM 5736 N N . GLU C 1 232 ? -28.439 14.415 29.802 1.00 28.63 232 GLU C N 1
ATOM 5737 C CA . GLU C 1 232 ? -27.529 15.531 30.018 1.00 29.74 232 GLU C CA 1
ATOM 5738 C C . GLU C 1 232 ? -26.092 15.161 30.406 1.00 34.40 232 GLU C C 1
ATOM 5739 O O . GLU C 1 232 ? -25.184 15.922 30.093 1.00 34.88 232 GLU C O 1
ATOM 5745 N N . ASP C 1 233 ? -25.886 13.969 31.012 1.00 28.43 233 ASP C N 1
ATOM 5746 C CA . ASP C 1 233 ? -24.587 13.493 31.487 1.00 27.12 233 ASP C CA 1
ATOM 5747 C C . ASP C 1 233 ? -23.929 12.389 30.634 1.00 29.63 233 ASP C C 1
ATOM 5748 O O . ASP C 1 233 ? -22.965 11.776 31.091 1.00 28.39 233 ASP C O 1
ATOM 5753 N N . PHE C 1 234 ? -24.472 12.113 29.426 1.00 24.38 234 PHE C N 1
ATOM 5754 C CA . PHE C 1 234 ? -23.988 11.094 28.507 1.00 23.40 234 PHE C CA 1
ATOM 5755 C C . PHE C 1 234 ? -22.499 11.246 28.164 1.00 27.67 234 PHE C C 1
ATOM 5756 O O . PHE C 1 234 ? -21.782 10.232 28.128 1.00 24.67 234 PHE C O 1
ATOM 5764 N N . GLN C 1 235 ? -22.022 12.491 27.970 1.00 23.66 235 GLN C N 1
ATOM 5765 C CA . GLN C 1 235 ? -20.613 12.686 27.634 1.00 25.41 235 GLN C CA 1
ATOM 5766 C C . GLN C 1 235 ? -19.661 12.313 28.765 1.00 30.59 235 GLN C C 1
ATOM 5767 O O . GLN C 1 235 ? -18.848 11.400 28.571 1.00 29.83 235 GLN C O 1
ATOM 5773 N N . THR C 1 236 ? -19.803 12.931 29.962 1.00 27.68 236 THR C N 1
ATOM 5774 C CA . THR C 1 236 ? -18.922 12.597 31.114 1.00 27.41 236 THR C CA 1
ATOM 5775 C C . THR C 1 236 ? -19.032 11.107 31.515 1.00 31.11 236 THR C C 1
ATOM 5776 O O . THR C 1 236 ? -18.014 10.470 31.766 1.00 31.57 236 THR C O 1
ATOM 5780 N N . MET C 1 237 ? -20.266 10.562 31.565 1.00 25.41 237 MET C N 1
ATOM 5781 C CA . MET C 1 237 ? -20.496 9.149 31.891 1.00 23.88 237 MET C CA 1
ATOM 5782 C C . MET C 1 237 ? -19.819 8.285 30.828 1.00 29.00 237 MET C C 1
ATOM 5783 O O . MET C 1 237 ? -19.135 7.311 31.159 1.00 26.50 237 MET C O 1
ATOM 5788 N N . GLY C 1 238 ? -20.028 8.652 29.564 1.00 26.47 238 GLY C N 1
ATOM 5789 C CA . GLY C 1 238 ? -19.384 7.976 28.446 1.00 26.57 238 GLY C CA 1
ATOM 5790 C C . GLY C 1 238 ? -17.870 7.994 28.527 1.00 25.29 238 GLY C C 1
ATOM 5791 O O . GLY C 1 238 ? -17.233 6.945 28.416 1.00 21.37 238 GLY C O 1
ATOM 5792 N N . GLU C 1 239 ? -17.279 9.178 28.757 1.00 23.42 239 GLU C N 1
ATOM 5793 C CA . GLU C 1 239 ? -15.806 9.294 28.825 1.00 23.75 239 GLU C CA 1
ATOM 5794 C C . GLU C 1 239 ? -15.224 8.480 29.984 1.00 25.99 239 GLU C C 1
ATOM 5795 O O . GLU C 1 239 ? -14.162 7.857 29.849 1.00 24.83 239 GLU C O 1
ATOM 5801 N N . SER C 1 240 ? -15.928 8.475 31.122 1.00 21.16 240 SER C N 1
ATOM 5802 C CA . SER C 1 240 ? -15.459 7.782 32.324 1.00 22.06 240 SER C CA 1
ATOM 5803 C C . SER C 1 240 ? -15.559 6.278 32.128 1.00 27.81 240 SER C C 1
ATOM 5804 O O . SER C 1 240 ? -14.600 5.554 32.407 1.00 26.14 240 SER C O 1
ATOM 5807 N N . CYS C 1 241 ? -16.732 5.810 31.677 1.00 24.06 241 CYS C N 1
ATOM 5808 C CA . CYS C 1 241 ? -16.966 4.379 31.446 1.00 24.64 241 CYS C CA 1
ATOM 5809 C C . CYS C 1 241 ? -16.111 3.849 30.306 1.00 25.78 241 CYS C C 1
ATOM 5810 O O . CYS C 1 241 ? -15.596 2.741 30.398 1.00 25.46 241 CYS C O 1
ATOM 5813 N N . LEU C 1 242 ? -15.931 4.642 29.254 1.00 21.71 242 LEU C N 1
ATOM 5814 C CA . LEU C 1 242 ? -15.071 4.211 28.142 1.00 22.94 242 LEU C CA 1
ATOM 5815 C C . LEU C 1 242 ? -13.673 3.790 28.631 1.00 27.11 242 LEU C C 1
ATOM 5816 O O . LEU C 1 242 ? -13.306 2.627 28.436 1.00 26.07 242 LEU C O 1
ATOM 5821 N N . THR C 1 243 ? -12.938 4.687 29.323 1.00 25.31 243 THR C N 1
ATOM 5822 C CA . THR C 1 243 ? -11.581 4.343 29.799 1.00 25.84 243 THR C CA 1
ATOM 5823 C C . THR C 1 243 ? -11.453 3.105 30.650 1.00 28.47 243 THR C C 1
ATOM 5824 O O . THR C 1 243 ? -10.442 2.429 30.551 1.00 29.72 243 THR C O 1
ATOM 5828 N N . ARG C 1 244 ? -12.485 2.759 31.396 1.00 24.95 244 ARG C N 1
ATOM 5829 C CA . ARG C 1 244 ? -12.503 1.619 32.296 1.00 24.96 244 ARG C CA 1
ATOM 5830 C C . ARG C 1 244 ? -13.035 0.343 31.677 1.00 31.28 244 ARG C C 1
ATOM 5831 O O . ARG C 1 244 ? -13.086 -0.677 32.358 1.00 32.85 244 ARG C O 1
ATOM 5839 N N . THR C 1 245 ? -13.407 0.377 30.380 1.00 27.74 245 THR C N 1
ATOM 5840 C CA . THR C 1 245 ? -13.883 -0.806 29.643 1.00 26.87 245 THR C CA 1
ATOM 5841 C C . THR C 1 245 ? -12.668 -1.540 29.070 1.00 32.37 245 THR C C 1
ATOM 5842 O O . THR C 1 245 ? -11.988 -0.996 28.183 1.00 31.23 245 THR C O 1
ATOM 5846 N N . PRO C 1 246 ? -12.357 -2.768 29.568 1.00 32.08 246 PRO C N 1
ATOM 5847 C CA . PRO C 1 246 ? -11.168 -3.480 29.063 1.00 31.40 246 PRO C CA 1
ATOM 5848 C C . PRO C 1 246 ? -11.252 -3.766 27.581 1.00 37.82 246 PRO C C 1
ATOM 5849 O O . PRO C 1 246 ? -12.310 -4.196 27.086 1.00 38.71 246 PRO C O 1
ATOM 5853 N N . GLY C 1 247 ? -10.155 -3.481 26.885 1.00 33.66 247 GLY C N 1
ATOM 5854 C CA . GLY C 1 247 ? -10.041 -3.757 25.458 1.00 33.79 247 GLY C CA 1
ATOM 5855 C C . GLY C 1 247 ? -10.628 -2.733 24.507 1.00 36.54 247 GLY C C 1
ATOM 5856 O O . GLY C 1 247 ? -10.548 -2.936 23.297 1.00 36.11 247 GLY C O 1
ATOM 5857 N N . HIS C 1 248 ? -11.154 -1.600 25.013 1.00 31.01 248 HIS C N 1
ATOM 5858 C CA . HIS C 1 248 ? -11.725 -0.562 24.133 1.00 30.24 248 HIS C CA 1
ATOM 5859 C C . HIS C 1 248 ? -10.673 0.014 23.193 1.00 34.76 248 HIS C C 1
ATOM 5860 O O . HIS C 1 248 ? -9.474 -0.208 23.398 1.00 32.29 248 HIS C O 1
ATOM 5867 N N . SER C 1 249 ? -11.118 0.778 22.182 1.00 32.63 249 SER C N 1
ATOM 5868 C CA . SER C 1 249 ? -10.221 1.421 21.225 1.00 33.67 249 SER C CA 1
ATOM 5869 C C . SER C 1 249 ? -10.737 2.751 20.716 1.00 37.66 249 SER C C 1
ATOM 5870 O O . SER C 1 249 ? -11.941 3.042 20.770 1.00 37.12 249 SER C O 1
ATOM 5873 N N . ARG C 1 250 ? -9.801 3.581 20.281 1.00 34.13 250 ARG C N 1
ATOM 5874 C CA . ARG C 1 250 ? -10.031 4.898 19.699 1.00 34.76 250 ARG C CA 1
ATOM 5875 C C . ARG C 1 250 ? -9.145 4.944 18.482 1.00 40.71 250 ARG C C 1
ATOM 5876 O O . ARG C 1 250 ? -8.051 4.379 18.488 1.00 40.53 250 ARG C O 1
ATOM 5884 N N . GLY C 1 251 ? -9.654 5.541 17.423 1.00 37.71 251 GLY C N 1
ATOM 5885 C CA . GLY C 1 251 ? -8.942 5.636 16.164 1.00 37.60 251 GLY C CA 1
ATOM 5886 C C . GLY C 1 251 ? -9.751 6.362 15.114 1.00 40.31 251 GLY C C 1
ATOM 5887 O O . GLY C 1 251 ? -10.861 6.822 15.379 1.00 38.78 251 GLY C O 1
ATOM 5888 N N . THR C 1 252 ? -9.191 6.452 13.919 1.00 37.25 252 THR C N 1
ATOM 5889 C CA . THR C 1 252 ? -9.796 7.146 12.778 1.00 37.88 252 THR C CA 1
ATOM 5890 C C . THR C 1 252 ? -10.284 6.127 11.747 1.00 38.07 252 THR C C 1
ATOM 5891 O O . THR C 1 252 ? -9.578 5.150 11.486 1.00 36.98 252 THR C O 1
ATOM 5895 N N . VAL C 1 253 ? -11.518 6.326 11.214 1.00 32.04 253 VAL C N 1
ATOM 5896 C CA . VAL C 1 253 ? -12.126 5.521 10.145 1.00 30.81 253 VAL C CA 1
ATOM 5897 C C . VAL C 1 253 ? -12.488 6.557 9.071 1.00 33.59 253 VAL C C 1
ATOM 5898 O O . VAL C 1 253 ? -13.370 7.398 9.289 1.00 30.83 253 VAL C O 1
ATOM 5902 N N . GLY C 1 254 ? -11.704 6.590 7.988 1.00 30.94 254 GLY C N 1
ATOM 5903 C CA . GLY C 1 254 ? -11.820 7.670 7.020 1.00 30.34 254 GLY C CA 1
ATOM 5904 C C . GLY C 1 254 ? -11.272 8.889 7.731 1.00 36.16 254 GLY C C 1
ATOM 5905 O O . GLY C 1 254 ? -10.233 8.788 8.379 1.00 37.02 254 GLY C O 1
ATOM 5906 N N . GLU C 1 255 ? -12.014 9.988 7.749 1.00 32.90 255 GLU C N 1
ATOM 5907 C CA . GLU C 1 255 ? -11.626 11.199 8.479 1.00 32.66 255 GLU C CA 1
ATOM 5908 C C . GLU C 1 255 ? -12.345 11.259 9.842 1.00 35.45 255 GLU C C 1
ATOM 5909 O O . GLU C 1 255 ? -12.159 12.225 10.582 1.00 33.85 255 GLU C O 1
ATOM 5915 N N . ALA C 1 256 ? -13.208 10.270 10.144 1.00 31.31 256 ALA C N 1
ATOM 5916 C CA . ALA C 1 256 ? -14.020 10.273 11.375 1.00 30.46 256 ALA C CA 1
ATOM 5917 C C . ALA C 1 256 ? -13.312 9.725 12.594 1.00 33.45 256 ALA C C 1
ATOM 5918 O O . ALA C 1 256 ? -12.602 8.729 12.495 1.00 33.84 256 ALA C O 1
ATOM 5920 N N . ALA C 1 257 ? -13.556 10.334 13.755 1.00 30.12 257 ALA C N 1
ATOM 5921 C CA . ALA C 1 257 ? -13.043 9.829 15.040 1.00 30.17 257 ALA C CA 1
ATOM 5922 C C . ALA C 1 257 ? -14.011 8.695 15.405 1.00 32.03 257 ALA C C 1
ATOM 5923 O O . ALA C 1 257 ? -15.218 8.875 15.268 1.00 29.56 257 ALA C O 1
ATOM 5925 N N . ALA C 1 258 ? -13.481 7.508 15.742 1.00 28.42 258 ALA C N 1
ATOM 5926 C CA . ALA C 1 258 ? -14.299 6.343 16.064 1.00 27.40 258 ALA C CA 1
ATOM 5927 C C . ALA C 1 258 ? -13.933 5.747 17.431 1.00 31.85 258 ALA C C 1
ATOM 5928 O O . ALA C 1 258 ? -12.774 5.791 17.841 1.00 28.98 258 ALA C O 1
ATOM 5930 N N . VAL C 1 259 ? -14.943 5.187 18.112 1.00 30.45 259 VAL C N 1
ATOM 5931 C CA . VAL C 1 259 ? -14.840 4.541 19.416 1.00 31.42 259 VAL C CA 1
ATOM 5932 C C . VAL C 1 259 ? -15.357 3.110 19.237 1.00 32.85 259 VAL C C 1
ATOM 5933 O O . VAL C 1 259 ? -16.418 2.910 18.657 1.00 33.52 259 VAL C O 1
ATOM 5937 N N . LEU C 1 260 ? -14.631 2.134 19.761 1.00 27.74 260 LEU C N 1
ATOM 5938 C CA . LEU C 1 260 ? -15.049 0.741 19.745 1.00 27.13 260 LEU C CA 1
ATOM 5939 C C . LEU C 1 260 ? -14.950 0.187 21.168 1.00 31.28 260 LEU C C 1
ATOM 5940 O O . LEU C 1 260 ? -13.881 0.254 21.767 1.00 30.61 260 LEU C O 1
ATOM 5945 N N . TYR C 1 261 ? -16.052 -0.339 21.718 1.00 27.51 261 TYR C N 1
ATOM 5946 C CA . TYR C 1 261 ? -16.022 -0.870 23.069 1.00 26.38 261 TYR C CA 1
ATOM 5947 C C . TYR C 1 261 ? -16.894 -2.111 23.263 1.00 31.06 261 TYR C C 1
ATOM 5948 O O . TYR C 1 261 ? -17.909 -2.263 22.569 1.00 30.36 261 TYR C O 1
ATOM 5957 N N . GLY C 1 262 ? -16.505 -2.966 24.218 1.00 27.41 262 GLY C N 1
ATOM 5958 C CA . GLY C 1 262 ? -17.268 -4.155 24.608 1.00 26.76 262 GLY C CA 1
ATOM 5959 C C . GLY C 1 262 ? -18.518 -3.697 25.333 1.00 31.41 262 GLY C C 1
ATOM 5960 O O . GLY C 1 262 ? -18.405 -2.976 26.326 1.00 31.03 262 GLY C O 1
ATOM 5961 N N . GLN C 1 263 ? -19.726 -4.018 24.797 1.00 27.95 263 GLN C N 1
ATOM 5962 C CA . GLN C 1 263 ? -20.976 -3.511 25.386 1.00 26.78 263 GLN C CA 1
ATOM 5963 C C . GLN C 1 263 ? -21.291 -4.027 26.778 1.00 31.07 263 GLN C C 1
ATOM 5964 O O . GLN C 1 263 ? -21.820 -3.255 27.588 1.00 28.76 263 GLN C O 1
ATOM 5970 N N . ARG C 1 264 ? -21.013 -5.333 27.059 1.00 29.47 264 ARG C N 1
ATOM 5971 C CA . ARG C 1 264 ? -21.287 -5.944 28.378 1.00 29.42 264 ARG C CA 1
ATOM 5972 C C . ARG C 1 264 ? -20.609 -5.190 29.510 1.00 32.87 264 ARG C C 1
ATOM 5973 O O . ARG C 1 264 ? -21.286 -4.727 30.426 1.00 34.49 264 ARG C O 1
ATOM 5981 N N . ALA C 1 265 ? -19.287 -5.035 29.420 1.00 28.49 265 ALA C N 1
ATOM 5982 C CA . ALA C 1 265 ? -18.469 -4.357 30.421 1.00 28.38 265 ALA C CA 1
ATOM 5983 C C . ALA C 1 265 ? -18.878 -2.901 30.542 1.00 33.31 265 ALA C C 1
ATOM 5984 O O . ALA C 1 265 ? -19.070 -2.429 31.658 1.00 33.78 265 ALA C O 1
ATOM 5986 N N . PHE C 1 266 ? -19.083 -2.203 29.396 1.00 28.59 266 PHE C N 1
ATOM 5987 C CA . PHE C 1 266 ? -19.468 -0.784 29.378 1.00 26.84 266 PHE C CA 1
ATOM 5988 C C . PHE C 1 266 ? -20.851 -0.532 30.020 1.00 30.17 266 PHE C C 1
ATOM 5989 O O . PHE C 1 266 ? -20.977 0.393 30.822 1.00 30.91 266 PHE C O 1
ATOM 5997 N N . VAL C 1 267 ? -21.890 -1.285 29.608 1.00 25.24 267 VAL C N 1
ATOM 5998 C CA . VAL C 1 267 ? -23.240 -1.162 30.176 1.00 25.18 267 VAL C CA 1
ATOM 5999 C C . VAL C 1 267 ? -23.188 -1.364 31.726 1.00 27.47 267 VAL C C 1
ATOM 6000 O O . VAL C 1 267 ? -23.744 -0.537 32.472 1.00 25.59 267 VAL C O 1
ATOM 6004 N N . ASP C 1 268 ? -22.494 -2.437 32.203 1.00 23.24 268 ASP C N 1
ATOM 6005 C CA . ASP C 1 268 ? -22.338 -2.701 33.661 1.00 23.86 268 ASP C CA 1
ATOM 6006 C C . ASP C 1 268 ? -21.652 -1.519 34.355 1.00 28.87 268 ASP C C 1
ATOM 6007 O O . ASP C 1 268 ? -22.099 -1.120 35.421 1.00 30.88 268 ASP C O 1
ATOM 6012 N N . LEU C 1 269 ? -20.607 -0.913 33.720 1.00 24.25 269 LEU C N 1
ATOM 6013 C CA . LEU C 1 269 ? -19.933 0.262 34.293 1.00 24.14 269 LEU C CA 1
ATOM 6014 C C . LEU C 1 269 ? -20.854 1.454 34.305 1.00 30.69 269 LEU C C 1
ATOM 6015 O O . LEU C 1 269 ? -20.797 2.266 35.238 1.00 30.50 269 LEU C O 1
ATOM 6020 N N . ALA C 1 270 ? -21.733 1.561 33.256 1.00 27.38 270 ALA C N 1
ATOM 6021 C CA . ALA C 1 270 ? -22.696 2.640 33.144 1.00 25.15 270 ALA C CA 1
ATOM 6022 C C . ALA C 1 270 ? -23.741 2.586 34.285 1.00 27.07 270 ALA C C 1
ATOM 6023 O O . ALA C 1 270 ? -24.072 3.637 34.823 1.00 24.31 270 ALA C O 1
ATOM 6025 N N . CYS C 1 271 ? -24.196 1.380 34.689 1.00 24.00 271 CYS C N 1
ATOM 6026 C CA . CYS C 1 271 ? -25.137 1.167 35.814 1.00 25.99 271 CYS C CA 1
ATOM 6027 C C . CYS C 1 271 ? -24.484 1.698 37.106 1.00 29.89 271 CYS C C 1
ATOM 6028 O O . CYS C 1 271 ? -25.067 2.538 37.799 1.00 29.78 271 CYS C O 1
ATOM 6031 N N . GLU C 1 272 ? -23.236 1.254 37.388 1.00 25.73 272 GLU C N 1
ATOM 6032 C CA . GLU C 1 272 ? -22.447 1.714 38.561 1.00 25.05 272 GLU C CA 1
ATOM 6033 C C . GLU C 1 272 ? -22.271 3.250 38.532 1.00 29.05 272 GLU C C 1
ATOM 6034 O O . GLU C 1 272 ? -22.456 3.949 39.549 1.00 25.96 272 GLU C O 1
ATOM 6040 N N . TRP C 1 273 ? -21.958 3.786 37.341 1.00 25.58 273 TRP C N 1
ATOM 6041 C CA . TRP C 1 273 ? -21.786 5.239 37.233 1.00 24.51 273 TRP C CA 1
ATOM 6042 C C . TRP C 1 273 ? -23.070 5.981 37.612 1.00 28.26 273 TRP C C 1
ATOM 6043 O O . TRP C 1 273 ? -23.017 6.963 38.340 1.00 27.79 273 TRP C O 1
ATOM 6054 N N . MET C 1 274 ? -24.228 5.501 37.142 1.00 25.63 274 MET C N 1
ATOM 6055 C CA . MET C 1 274 ? -25.503 6.134 37.464 1.00 24.62 274 MET C CA 1
ATOM 6056 C C . MET C 1 274 ? -25.824 6.075 38.955 1.00 27.20 274 MET C C 1
ATOM 6057 O O . MET C 1 274 ? -26.229 7.103 39.530 1.00 25.17 274 MET C O 1
ATOM 6062 N N . THR C 1 275 ? -25.615 4.896 39.588 1.00 22.87 275 THR C N 1
ATOM 6063 C CA . THR C 1 275 ? -25.834 4.803 41.037 1.00 23.78 275 THR C CA 1
ATOM 6064 C C . THR C 1 275 ? -24.900 5.723 41.854 1.00 27.53 275 THR C C 1
ATOM 6065 O O . THR C 1 275 ? -25.319 6.246 42.876 1.00 26.67 275 THR C O 1
ATOM 6069 N N . ALA C 1 276 ? -23.681 5.994 41.364 1.00 24.95 276 ALA C N 1
ATOM 6070 C CA . ALA C 1 276 ? -22.729 6.815 42.125 1.00 25.06 276 ALA C CA 1
ATOM 6071 C C . ALA C 1 276 ? -22.836 8.293 41.832 1.00 31.40 276 ALA C C 1
ATOM 6072 O O . ALA C 1 276 ? -22.465 9.112 42.677 1.00 32.98 276 ALA C O 1
ATOM 6074 N N . HIS C 1 277 ? -23.347 8.645 40.653 1.00 27.22 277 HIS C N 1
ATOM 6075 C CA . HIS C 1 277 ? -23.320 10.019 40.169 1.00 27.12 277 HIS C CA 1
ATOM 6076 C C . HIS C 1 277 ? -24.638 10.670 39.863 1.00 35.01 277 HIS C C 1
ATOM 6077 O O . HIS C 1 277 ? -24.684 11.905 39.770 1.00 38.35 277 HIS C O 1
ATOM 6084 N N . ARG C 1 278 ? -25.694 9.878 39.628 1.00 29.18 278 ARG C N 1
ATOM 6085 C CA . ARG C 1 278 ? -27.008 10.481 39.333 1.00 29.45 278 ARG C CA 1
ATOM 6086 C C . ARG C 1 278 ? -27.831 10.692 40.597 1.00 30.28 278 ARG C C 1
ATOM 6087 O O . ARG C 1 278 ? -27.910 9.793 41.433 1.00 30.32 278 ARG C O 1
ATOM 6095 N N . ASP C 1 279 ? -28.368 11.896 40.752 1.00 25.82 279 ASP C N 1
ATOM 6096 C CA . ASP C 1 279 ? -29.292 12.276 41.818 1.00 26.78 279 ASP C CA 1
ATOM 6097 C C . ASP C 1 279 ? -30.221 13.334 41.248 1.00 32.66 279 ASP C C 1
ATOM 6098 O O . ASP C 1 279 ? -29.897 14.519 41.317 1.00 35.05 279 ASP C O 1
ATOM 6103 N N . LEU C 1 280 ? -31.356 12.914 40.622 1.00 26.48 280 LEU C N 1
ATOM 6104 C CA . LEU C 1 280 ? -32.261 13.894 39.991 1.00 27.48 280 LEU C CA 1
ATOM 6105 C C . LEU C 1 280 ? -33.203 14.645 40.940 1.00 47.14 280 LEU C C 1
ATOM 6106 O O . LEU C 1 280 ? -33.232 14.358 42.125 1.00 34.22 280 LEU C O 1
ATOM 6111 N N . ARG D 1 19 ? 52.344 24.365 -3.878 1.00 50.06 19 ARG D N 1
ATOM 6112 C CA . ARG D 1 19 ? 52.145 22.910 -3.885 1.00 49.45 19 ARG D CA 1
ATOM 6113 C C . ARG D 1 19 ? 53.279 22.186 -4.588 1.00 50.64 19 ARG D C 1
ATOM 6114 O O . ARG D 1 19 ? 53.640 22.575 -5.694 1.00 50.66 19 ARG D O 1
ATOM 6122 N N . GLU D 1 20 ? 53.848 21.147 -3.934 1.00 44.67 20 GLU D N 1
ATOM 6123 C CA . GLU D 1 20 ? 54.985 20.386 -4.447 1.00 43.51 20 GLU D CA 1
ATOM 6124 C C . GLU D 1 20 ? 54.596 18.967 -4.843 1.00 46.08 20 GLU D C 1
ATOM 6125 O O . GLU D 1 20 ? 53.693 18.388 -4.245 1.00 44.72 20 GLU D O 1
ATOM 6131 N N . LEU D 1 21 ? 55.303 18.399 -5.838 1.00 41.3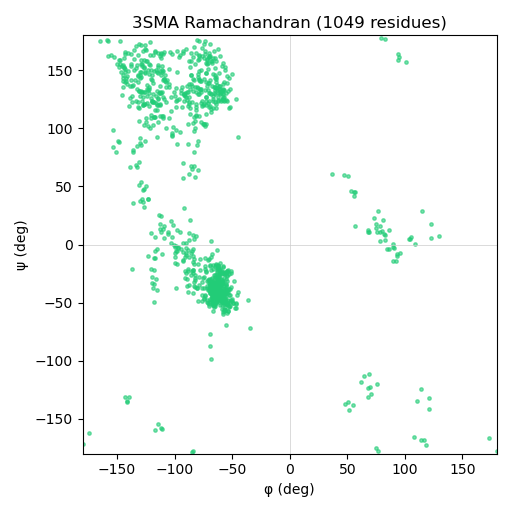3 21 LEU D N 1
ATOM 6132 C CA . LEU D 1 21 ? 55.049 17.058 -6.351 1.00 40.65 21 LEU D CA 1
ATOM 6133 C C . LEU D 1 21 ? 55.653 16.002 -5.413 1.00 42.80 21 LEU D C 1
ATOM 6134 O O . LEU D 1 21 ? 56.838 16.106 -5.065 1.00 43.30 21 LEU D O 1
ATOM 6139 N N . VAL D 1 22 ? 54.838 14.980 -5.016 1.00 35.48 22 VAL D N 1
ATOM 6140 C CA . VAL D 1 22 ? 55.266 13.878 -4.130 1.00 34.14 22 VAL D CA 1
ATOM 6141 C C . VAL D 1 22 ? 54.909 12.537 -4.695 1.00 36.12 22 VAL D C 1
ATOM 6142 O O . VAL D 1 22 ? 53.816 12.366 -5.222 1.00 36.29 22 VAL D O 1
ATOM 6146 N N . THR D 1 23 ? 55.776 11.543 -4.503 1.00 31.49 23 THR D N 1
ATOM 6147 C CA . THR D 1 23 ? 55.532 10.202 -5.044 1.00 30.90 23 THR D CA 1
ATOM 6148 C C . THR D 1 23 ? 55.395 9.133 -3.964 1.00 34.33 23 THR D C 1
ATOM 6149 O O . THR D 1 23 ? 55.767 9.359 -2.820 1.00 36.06 23 THR D O 1
ATOM 6153 N N . ARG D 1 24 ? 54.898 7.961 -4.332 1.00 29.61 24 ARG D N 1
ATOM 6154 C CA . ARG D 1 24 ? 54.783 6.821 -3.435 1.00 29.61 24 ARG D CA 1
ATOM 6155 C C . ARG D 1 24 ? 56.123 6.604 -2.720 1.00 36.12 24 ARG D C 1
ATOM 6156 O O . ARG D 1 24 ? 56.147 6.555 -1.492 1.00 35.68 24 ARG D O 1
ATOM 6164 N N . ASP D 1 25 ? 57.239 6.547 -3.491 1.00 34.59 25 ASP D N 1
ATOM 6165 C CA . ASP D 1 25 ? 58.582 6.324 -2.956 1.00 34.26 25 ASP D CA 1
ATOM 6166 C C . ASP D 1 25 ? 59.025 7.431 -2.005 1.00 37.34 25 ASP D C 1
ATOM 6167 O O . ASP D 1 25 ? 59.599 7.127 -0.961 1.00 38.52 25 ASP D O 1
ATOM 6172 N N . ARG D 1 26 ? 58.785 8.696 -2.359 1.00 31.98 26 ARG D N 1
ATOM 6173 C CA . ARG D 1 26 ? 59.158 9.842 -1.526 1.00 31.96 26 ARG D CA 1
ATOM 6174 C C . ARG D 1 26 ? 58.421 9.768 -0.176 1.00 37.01 26 ARG D C 1
ATOM 6175 O O . ARG D 1 26 ? 59.055 9.919 0.872 1.00 37.08 26 ARG D O 1
ATOM 6183 N N . LEU D 1 27 ? 57.081 9.548 -0.207 1.00 31.70 27 LEU D N 1
ATOM 6184 C CA . LEU D 1 27 ? 56.270 9.430 1.003 1.00 29.96 27 LEU D CA 1
ATOM 6185 C C . LEU D 1 27 ? 56.789 8.310 1.864 1.00 33.54 27 LEU D C 1
ATOM 6186 O O . LEU D 1 27 ? 57.003 8.535 3.054 1.00 33.37 27 LEU D O 1
ATOM 6191 N N . ALA D 1 28 ? 57.054 7.131 1.265 1.00 29.96 28 ALA D N 1
ATOM 6192 C CA . ALA D 1 28 ? 57.559 5.967 1.984 1.00 31.78 28 ALA D CA 1
ATOM 6193 C C . ALA D 1 28 ? 58.886 6.220 2.710 1.00 41.34 28 ALA D C 1
ATOM 6194 O O . ALA D 1 28 ? 59.018 5.804 3.870 1.00 42.34 28 ALA D O 1
ATOM 6196 N N . SER D 1 29 ? 59.866 6.878 2.038 1.00 38.82 29 SER D N 1
ATOM 6197 C CA . SER D 1 29 ? 61.173 7.178 2.645 1.00 38.71 29 SER D CA 1
ATOM 6198 C C . SER D 1 29 ? 61.023 8.219 3.774 1.00 42.41 29 SER D C 1
ATOM 6199 O O . SER D 1 29 ? 61.725 8.140 4.788 1.00 41.42 29 SER D O 1
ATOM 6202 N N . ASP D 1 30 ? 60.105 9.191 3.595 1.00 37.68 30 ASP D N 1
ATOM 6203 C CA . ASP D 1 30 ? 59.807 10.208 4.611 1.00 37.35 30 ASP D CA 1
ATOM 6204 C C . ASP D 1 30 ? 59.179 9.547 5.832 1.00 38.37 30 ASP D C 1
ATOM 6205 O O . ASP D 1 30 ? 59.472 9.948 6.955 1.00 36.19 30 ASP D O 1
ATOM 6210 N N . LEU D 1 31 ? 58.365 8.491 5.613 1.00 34.60 31 LEU D N 1
ATOM 6211 C CA . LEU D 1 31 ? 57.759 7.737 6.718 1.00 33.85 31 LEU D CA 1
ATOM 6212 C C . LEU D 1 31 ? 58.812 6.957 7.505 1.00 39.89 31 LEU D C 1
ATOM 6213 O O . LEU D 1 31 ? 58.754 6.949 8.733 1.00 39.03 31 LEU D O 1
ATOM 6218 N N . ALA D 1 32 ? 59.816 6.388 6.804 1.00 37.33 32 ALA D N 1
ATOM 6219 C CA . ALA D 1 32 ? 60.949 5.675 7.402 1.00 37.41 32 ALA D CA 1
ATOM 6220 C C . ALA D 1 32 ? 61.846 6.642 8.219 1.00 41.70 32 ALA D C 1
ATOM 6221 O O . ALA D 1 32 ? 62.250 6.303 9.333 1.00 41.90 32 ALA D O 1
ATOM 6223 N N . ALA D 1 33 ? 62.134 7.843 7.667 1.00 36.23 33 ALA D N 1
ATOM 6224 C CA . ALA D 1 33 ? 62.931 8.897 8.301 1.00 36.33 33 ALA D CA 1
ATOM 6225 C C . ALA D 1 33 ? 62.244 9.409 9.581 1.00 39.79 33 ALA D C 1
ATOM 6226 O O . ALA D 1 33 ? 62.919 9.786 10.552 1.00 38.73 33 ALA D O 1
ATOM 6228 N N . LEU D 1 34 ? 60.900 9.435 9.572 1.00 35.38 34 LEU D N 1
ATOM 6229 C CA . LEU D 1 34 ? 60.101 9.852 10.725 1.00 34.90 34 LEU D CA 1
ATOM 6230 C C . LEU D 1 34 ? 60.236 8.825 11.839 1.00 40.53 34 LEU D C 1
ATOM 6231 O O . LEU D 1 34 ? 60.215 9.200 13.008 1.00 41.72 34 LEU D O 1
ATOM 6236 N N . GLY D 1 35 ? 60.404 7.556 11.469 1.00 36.71 35 GLY D N 1
ATOM 6237 C CA . GLY D 1 35 ? 60.622 6.470 12.413 1.00 36.29 35 GLY D CA 1
ATOM 6238 C C . GLY D 1 35 ? 59.516 5.439 12.443 1.00 40.60 35 GLY D C 1
ATOM 6239 O O . GLY D 1 35 ? 59.288 4.833 13.493 1.00 41.36 35 GLY D O 1
ATOM 6240 N N . VAL D 1 36 ? 58.794 5.241 11.309 1.00 34.46 36 VAL D N 1
ATOM 6241 C CA . VAL D 1 36 ? 57.719 4.249 11.242 1.00 33.33 36 VAL D CA 1
ATOM 6242 C C . VAL D 1 36 ? 58.337 2.866 11.268 1.00 42.57 36 VAL D C 1
ATOM 6243 O O . VAL D 1 36 ? 59.179 2.543 10.431 1.00 42.95 36 VAL D O 1
ATOM 6247 N N . ARG D 1 37 ? 57.951 2.065 12.259 1.00 43.56 37 ARG D N 1
ATOM 6248 C CA . ARG D 1 37 ? 58.527 0.738 12.397 1.00 44.72 37 ARG D CA 1
ATOM 6249 C C . ARG D 1 37 ? 58.030 -0.348 11.435 1.00 47.83 37 ARG D C 1
ATOM 6250 O O . ARG D 1 37 ? 56.853 -0.706 11.471 1.00 47.72 37 ARG D O 1
ATOM 6258 N N . PRO D 1 38 ? 58.924 -0.938 10.604 1.00 44.15 38 PRO D N 1
ATOM 6259 C CA . PRO D 1 38 ? 58.492 -2.060 9.751 1.00 43.54 38 PRO D CA 1
ATOM 6260 C C . PRO D 1 38 ? 58.117 -3.219 10.671 1.00 46.18 38 PRO D C 1
ATOM 6261 O O . PRO D 1 38 ? 58.796 -3.435 11.685 1.00 46.42 38 PRO D O 1
ATOM 6265 N N . GLY D 1 39 ? 56.991 -3.867 10.379 1.00 38.62 39 GLY D N 1
ATOM 6266 C CA . GLY D 1 39 ? 56.475 -4.948 11.201 1.00 37.38 39 GLY D CA 1
ATOM 6267 C C . GLY D 1 39 ? 55.608 -4.498 12.372 1.00 38.90 39 GLY D C 1
ATOM 6268 O O . GLY D 1 39 ? 55.050 -5.348 13.070 1.00 38.05 39 GLY D O 1
ATOM 6269 N N . GLY D 1 40 ? 55.478 -3.179 12.581 1.00 32.54 40 GLY D N 1
ATOM 6270 C CA . GLY D 1 40 ? 54.647 -2.612 13.642 1.00 31.30 40 GLY D CA 1
ATOM 6271 C C . GLY D 1 40 ? 53.208 -2.271 13.224 1.00 33.82 40 GLY D C 1
ATOM 6272 O O . GLY D 1 40 ? 52.856 -2.262 12.029 1.00 30.62 40 GLY D O 1
ATOM 6273 N N . VAL D 1 41 ? 52.355 -2.015 14.241 1.00 28.79 41 VAL D N 1
ATOM 6274 C CA . VAL D 1 41 ? 50.962 -1.614 14.120 1.00 27.80 41 VAL D CA 1
ATOM 6275 C C . VAL D 1 41 ? 50.967 -0.101 14.035 1.00 30.59 41 VAL D C 1
ATOM 6276 O O . VAL D 1 41 ? 51.587 0.573 14.846 1.00 29.94 41 VAL D O 1
ATOM 6280 N N . LEU D 1 42 ? 50.267 0.438 13.077 1.00 27.15 42 LEU D N 1
ATOM 6281 C CA . LEU D 1 42 ? 50.256 1.878 12.915 1.00 27.10 42 LEU D CA 1
ATOM 6282 C C . LEU D 1 42 ? 48.837 2.323 12.636 1.00 32.66 42 LEU D C 1
ATOM 6283 O O . LEU D 1 42 ? 48.183 1.770 11.749 1.00 31.58 42 LEU D O 1
ATOM 6288 N N . LEU D 1 43 ? 48.331 3.228 13.494 1.00 29.29 43 LEU D N 1
ATOM 6289 C CA . LEU D 1 43 ? 47.016 3.846 13.399 1.00 27.36 43 LEU D CA 1
ATOM 6290 C C . LEU D 1 43 ? 47.270 5.185 12.734 1.00 31.03 43 LEU D C 1
ATOM 6291 O O . LEU D 1 43 ? 48.065 5.972 13.242 1.00 31.03 43 LEU D O 1
ATOM 6296 N N . VAL D 1 44 ? 46.590 5.448 11.609 1.00 26.30 44 VAL D N 1
ATOM 6297 C CA . VAL D 1 44 ? 46.840 6.604 10.779 1.00 25.78 44 VAL D CA 1
ATOM 6298 C C . VAL D 1 44 ? 45.713 7.580 10.692 1.00 28.45 44 VAL D C 1
ATOM 6299 O O . VAL D 1 44 ? 44.588 7.212 10.370 1.00 27.98 44 VAL D O 1
ATOM 6303 N N . HIS D 1 45 ? 46.043 8.860 10.868 1.00 23.21 45 HIS D N 1
ATOM 6304 C CA . HIS D 1 45 ? 45.078 9.919 10.696 1.00 23.73 45 HIS D CA 1
ATOM 6305 C C . HIS D 1 45 ? 45.721 10.823 9.629 1.00 31.51 45 HIS D C 1
ATOM 6306 O O . HIS D 1 45 ? 46.662 11.558 9.930 1.00 30.15 45 HIS D O 1
ATOM 6313 N N . ALA D 1 46 ? 45.241 10.701 8.367 1.00 29.37 46 ALA D N 1
ATOM 6314 C CA . ALA D 1 46 ? 45.808 11.378 7.198 1.00 30.59 46 ALA D CA 1
ATOM 6315 C C . ALA D 1 46 ? 44.926 12.464 6.585 1.00 35.56 46 ALA D C 1
ATOM 6316 O O . ALA D 1 46 ? 43.708 12.333 6.576 1.00 36.85 46 ALA D O 1
ATOM 6318 N N . SER D 1 47 ? 45.567 13.525 6.060 1.00 31.91 47 SER D N 1
ATOM 6319 C CA . SER D 1 47 ? 44.975 14.608 5.268 1.00 31.58 47 SER D CA 1
ATOM 6320 C C . SER D 1 47 ? 45.698 14.579 3.912 1.00 34.03 47 SER D C 1
ATOM 6321 O O . SER D 1 47 ? 46.873 14.931 3.881 1.00 34.72 47 SER D O 1
ATOM 6324 N N . LEU D 1 48 ? 45.023 14.157 2.812 1.00 29.19 48 LEU D N 1
ATOM 6325 C CA . LEU D 1 48 ? 45.619 14.066 1.455 1.00 27.95 48 LEU D CA 1
ATOM 6326 C C . LEU D 1 48 ? 46.140 15.386 0.952 1.00 32.89 48 LEU D C 1
ATOM 6327 O O . LEU D 1 48 ? 47.241 15.406 0.425 1.00 33.65 48 LEU D O 1
ATOM 6332 N N . SER D 1 49 ? 45.368 16.481 1.124 1.00 32.13 49 SER D N 1
ATOM 6333 C CA . SER D 1 49 ? 45.766 17.835 0.688 1.00 33.44 49 SER D CA 1
ATOM 6334 C C . SER D 1 49 ? 47.047 18.348 1.372 1.00 37.41 49 SER D C 1
ATOM 6335 O O . SER D 1 49 ? 47.877 18.983 0.715 1.00 38.34 49 SER D O 1
ATOM 6338 N N . ALA D 1 50 ? 47.209 18.092 2.680 1.00 31.91 50 ALA D N 1
ATOM 6339 C CA . ALA D 1 50 ? 48.400 18.531 3.421 1.00 31.06 50 ALA D CA 1
ATOM 6340 C C . ALA D 1 50 ? 49.720 18.050 2.798 1.00 35.46 50 ALA D C 1
ATOM 6341 O O . ALA D 1 50 ? 50.724 18.758 2.882 1.00 36.78 50 ALA D O 1
ATOM 6343 N N . LEU D 1 51 ? 49.718 16.850 2.194 1.00 32.65 51 LEU D N 1
ATOM 6344 C CA . LEU D 1 51 ? 50.882 16.210 1.569 1.00 33.00 51 LEU D CA 1
ATOM 6345 C C . LEU D 1 51 ? 51.534 17.007 0.413 1.00 36.84 51 LEU D C 1
ATOM 6346 O O . LEU D 1 51 ? 52.725 16.834 0.155 1.00 35.07 51 LEU D O 1
ATOM 6351 N N . GLY D 1 52 ? 50.749 17.859 -0.250 1.00 35.50 52 GLY D N 1
ATOM 6352 C CA . GLY D 1 52 ? 51.149 18.671 -1.404 1.00 35.52 52 GLY D CA 1
ATOM 6353 C C . GLY D 1 52 ? 50.374 18.198 -2.621 1.00 38.52 52 GLY D C 1
ATOM 6354 O O . GLY D 1 52 ? 49.140 18.130 -2.570 1.00 35.90 52 GLY D O 1
ATOM 6355 N N . TRP D 1 53 ? 51.093 17.826 -3.718 1.00 35.09 53 TRP D N 1
ATOM 6356 C CA . TRP D 1 53 ? 50.465 17.200 -4.879 1.00 34.33 53 TRP D CA 1
ATOM 6357 C C . TRP D 1 53 ? 50.969 15.773 -5.009 1.00 36.91 53 TRP D C 1
ATOM 6358 O O . TRP D 1 53 ? 52.105 15.548 -5.411 1.00 38.46 53 TRP D O 1
ATOM 6369 N N . VAL D 1 54 ? 50.132 14.811 -4.654 1.00 32.24 54 VAL D N 1
ATOM 6370 C CA . VAL D 1 54 ? 50.516 13.393 -4.638 1.00 30.93 54 VAL D CA 1
ATOM 6371 C C . VAL D 1 54 ? 50.300 12.763 -5.967 1.00 35.38 54 VAL D C 1
ATOM 6372 O O . VAL D 1 54 ? 49.178 12.764 -6.479 1.00 32.83 54 VAL D O 1
ATOM 6376 N N . CYS D 1 55 ? 51.380 12.199 -6.519 1.00 34.09 55 CYS D N 1
ATOM 6377 C CA . CYS D 1 55 ? 51.355 11.489 -7.777 1.00 34.56 55 CYS D CA 1
ATOM 6378 C C . CYS D 1 55 ? 50.665 10.156 -7.541 1.00 35.53 55 CYS D C 1
ATOM 6379 O O . CYS D 1 55 ? 51.279 9.239 -7.002 1.00 36.01 55 CYS D O 1
ATOM 6382 N N . GLY D 1 56 ? 49.406 10.057 -7.943 1.00 28.53 56 GLY D N 1
ATOM 6383 C CA . GLY D 1 56 ? 48.635 8.836 -7.736 1.00 27.83 56 GLY D CA 1
ATOM 6384 C C . GLY D 1 56 ? 47.613 8.933 -6.620 1.00 30.77 56 GLY D C 1
ATOM 6385 O O . GLY D 1 56 ? 46.956 7.939 -6.301 1.00 28.45 56 GLY D O 1
ATOM 6386 N N . GLY D 1 57 ? 47.477 10.132 -6.046 1.00 27.59 57 GLY D N 1
ATOM 6387 C CA . GLY D 1 57 ? 46.490 10.470 -5.017 1.00 27.48 57 GLY D CA 1
ATOM 6388 C C . GLY D 1 57 ? 46.402 9.578 -3.797 1.00 32.56 57 GLY D C 1
ATOM 6389 O O . GLY D 1 57 ? 47.426 9.087 -3.310 1.00 33.52 57 GLY D O 1
ATOM 6390 N N . ALA D 1 58 ? 45.167 9.352 -3.301 1.00 27.46 58 ALA D N 1
ATOM 6391 C CA . ALA D 1 58 ? 44.908 8.526 -2.109 1.00 28.11 58 ALA D CA 1
ATOM 6392 C C . ALA D 1 58 ? 45.500 7.127 -2.273 1.00 31.79 58 ALA D C 1
ATOM 6393 O O . ALA D 1 58 ? 46.107 6.622 -1.335 1.00 31.71 58 ALA D O 1
ATOM 6395 N N . GLN D 1 59 ? 45.406 6.540 -3.489 1.00 27.40 59 GLN D N 1
ATOM 6396 C CA . GLN D 1 59 ? 45.987 5.218 -3.757 1.00 27.49 59 GLN D CA 1
ATOM 6397 C C . GLN D 1 59 ? 47.519 5.224 -3.494 1.00 31.99 59 GLN D C 1
ATOM 6398 O O . GLN D 1 59 ? 48.037 4.281 -2.868 1.00 31.86 59 GLN D O 1
ATOM 6404 N N . ALA D 1 60 ? 48.224 6.297 -3.923 1.00 26.90 60 ALA D N 1
ATOM 6405 C CA . ALA D 1 60 ? 49.681 6.401 -3.714 1.00 27.71 60 ALA D CA 1
ATOM 6406 C C . ALA D 1 60 ? 50.031 6.466 -2.194 1.00 33.74 60 ALA D C 1
ATOM 6407 O O . ALA D 1 60 ? 50.967 5.788 -1.766 1.00 33.58 60 ALA D O 1
ATOM 6409 N N . VAL D 1 61 ? 49.253 7.252 -1.395 1.00 30.61 61 VAL D N 1
ATOM 6410 C CA . VAL D 1 61 ? 49.418 7.375 0.070 1.00 29.43 61 VAL D CA 1
ATOM 6411 C C . VAL D 1 61 ? 49.269 5.992 0.752 1.00 32.26 61 VAL D C 1
ATOM 6412 O O . VAL D 1 61 ? 50.105 5.621 1.574 1.00 33.44 61 VAL D O 1
ATOM 6416 N N . VAL D 1 62 ? 48.233 5.234 0.371 1.00 27.02 62 VAL D N 1
ATOM 6417 C CA . VAL D 1 62 ? 47.931 3.894 0.891 1.00 26.32 62 VAL D CA 1
ATOM 6418 C C . VAL D 1 62 ? 49.112 2.982 0.632 1.00 31.66 62 VAL D C 1
ATOM 6419 O O . VAL D 1 62 ? 49.563 2.290 1.545 1.00 31.78 62 VAL D O 1
ATOM 6423 N N . LEU D 1 63 ? 49.617 2.997 -0.631 1.00 27.65 63 LEU D N 1
ATOM 6424 C CA . LEU D 1 63 ? 50.730 2.185 -1.077 1.00 24.76 63 LEU D CA 1
ATOM 6425 C C . LEU D 1 63 ? 51.976 2.482 -0.274 1.00 26.76 63 LEU D C 1
ATOM 6426 O O . LEU D 1 63 ? 52.604 1.539 0.193 1.00 26.02 63 LEU D O 1
ATOM 6431 N N . ALA D 1 64 ? 52.289 3.776 -0.060 1.00 22.61 64 ALA D N 1
ATOM 6432 C CA . ALA D 1 64 ? 53.447 4.267 0.681 1.00 23.74 64 ALA D CA 1
ATOM 6433 C C . ALA D 1 64 ? 53.412 3.791 2.147 1.00 32.67 64 ALA D C 1
ATOM 6434 O O . ALA D 1 64 ? 54.447 3.332 2.670 1.00 35.08 64 ALA D O 1
ATOM 6436 N N . LEU D 1 65 ? 52.206 3.809 2.771 1.00 25.46 65 LEU D N 1
ATOM 6437 C CA . LEU D 1 65 ? 51.994 3.317 4.134 1.00 24.09 65 LEU D CA 1
ATOM 6438 C C . LEU D 1 65 ? 52.155 1.797 4.219 1.00 29.87 65 LEU D C 1
ATOM 6439 O O . LEU D 1 65 ? 52.770 1.316 5.158 1.00 28.61 65 LEU D O 1
ATOM 6444 N N . GLN D 1 66 ? 51.632 1.039 3.246 1.00 28.57 66 GLN D N 1
ATOM 6445 C CA . GLN D 1 66 ? 51.808 -0.422 3.240 1.00 28.49 66 GLN D CA 1
ATOM 6446 C C . GLN D 1 66 ? 53.295 -0.742 3.096 1.00 36.64 66 GLN D C 1
ATOM 6447 O O . GLN D 1 66 ? 53.786 -1.598 3.820 1.00 36.68 66 GLN D O 1
ATOM 6453 N N . ASP D 1 67 ? 54.032 0.009 2.227 1.00 34.08 67 ASP D N 1
ATOM 6454 C CA . ASP D 1 67 ? 55.486 -0.154 2.034 1.00 33.93 67 ASP D CA 1
ATOM 6455 C C . ASP D 1 67 ? 56.214 0.114 3.352 1.00 38.94 67 ASP D C 1
ATOM 6456 O O . ASP D 1 67 ? 57.137 -0.620 3.681 1.00 37.87 67 ASP D O 1
ATOM 6461 N N . ALA D 1 68 ? 55.799 1.185 4.088 1.00 35.61 68 ALA D N 1
ATOM 6462 C CA . ALA D 1 68 ? 56.411 1.588 5.351 1.00 34.77 68 ALA D CA 1
ATOM 6463 C C . ALA D 1 68 ? 56.318 0.518 6.451 1.00 37.31 68 ALA D C 1
ATOM 6464 O O . ALA D 1 68 ? 57.338 0.197 7.069 1.00 37.75 68 ALA D O 1
ATOM 6466 N N . VAL D 1 69 ? 55.153 -0.102 6.623 1.00 31.90 69 VAL D N 1
ATOM 6467 C CA . VAL D 1 69 ? 54.976 -1.140 7.640 1.00 32.09 69 VAL D CA 1
ATOM 6468 C C . VAL D 1 69 ? 55.341 -2.547 7.160 1.00 36.97 69 VAL D C 1
ATOM 6469 O O . VAL D 1 69 ? 55.796 -3.354 7.974 1.00 36.40 69 VAL D O 1
ATOM 6473 N N . GLY D 1 70 ? 55.085 -2.846 5.887 1.00 33.02 70 GLY D N 1
ATOM 6474 C CA . GLY D 1 70 ? 55.373 -4.153 5.295 1.00 32.73 70 GLY D CA 1
ATOM 6475 C C . GLY D 1 70 ? 54.293 -5.188 5.553 1.00 38.09 70 GLY D C 1
ATOM 6476 O O . GLY D 1 70 ? 53.318 -4.913 6.252 1.00 35.23 70 GLY D O 1
ATOM 6477 N N . LYS D 1 71 ? 54.463 -6.404 4.983 1.00 39.03 71 LYS D N 1
ATOM 6478 C CA . LYS D 1 71 ? 53.515 -7.521 5.114 1.00 39.93 71 LYS D CA 1
ATOM 6479 C C . LYS D 1 71 ? 53.266 -7.921 6.579 1.00 43.53 71 LYS D C 1
ATOM 6480 O O . LYS D 1 71 ? 52.137 -8.268 6.932 1.00 44.27 71 LYS D O 1
ATOM 6486 N N . GLU D 1 72 ? 54.315 -7.872 7.413 1.00 39.56 72 GLU D N 1
ATOM 6487 C CA . GLU D 1 72 ? 54.249 -8.233 8.830 1.00 39.34 72 GLU D CA 1
ATOM 6488 C C . GLU D 1 72 ? 53.622 -7.126 9.704 1.00 41.14 72 GLU D C 1
ATOM 6489 O O . GLU D 1 72 ? 53.146 -7.405 10.800 1.00 40.72 72 GLU D O 1
ATOM 6495 N N . GLY D 1 73 ? 53.652 -5.891 9.211 1.00 37.29 73 GLY D N 1
ATOM 6496 C CA . GLY D 1 73 ? 53.062 -4.732 9.873 1.00 36.22 73 GLY D CA 1
ATOM 6497 C C . GLY D 1 73 ? 51.548 -4.718 9.769 1.00 37.81 73 GLY D C 1
ATOM 6498 O O . GLY D 1 73 ? 50.960 -5.574 9.103 1.00 37.26 73 GLY D O 1
ATOM 6499 N N . THR D 1 74 ? 50.903 -3.772 10.474 1.00 33.01 74 THR D N 1
ATOM 6500 C CA . THR D 1 74 ? 49.456 -3.612 10.467 1.00 32.00 74 THR D CA 1
ATOM 6501 C C . THR D 1 74 ? 49.099 -2.129 10.366 1.00 34.60 74 THR D C 1
ATOM 6502 O O . THR D 1 74 ? 49.626 -1.334 11.134 1.00 35.73 74 THR D O 1
ATOM 6506 N N . LEU D 1 75 ? 48.245 -1.758 9.395 1.00 28.28 75 LEU D N 1
ATOM 6507 C CA . LEU D 1 75 ? 47.740 -0.392 9.225 1.00 26.80 75 LEU D CA 1
ATOM 6508 C C . LEU D 1 75 ? 46.326 -0.414 9.714 1.00 29.51 75 LEU D C 1
ATOM 6509 O O . LEU D 1 75 ? 45.613 -1.398 9.489 1.00 29.51 75 LEU D O 1
ATOM 6514 N N . VAL D 1 76 ? 45.945 0.630 10.444 1.00 25.39 76 VAL D N 1
ATOM 6515 C CA . VAL D 1 76 ? 44.634 0.790 11.060 1.00 25.07 76 VAL D CA 1
ATOM 6516 C C . VAL D 1 76 ? 44.233 2.231 10.789 1.00 26.71 76 VAL D C 1
ATOM 6517 O O . VAL D 1 76 ? 45.076 3.110 10.894 1.00 24.88 76 VAL D O 1
ATOM 6521 N N . MET D 1 77 ? 42.968 2.460 10.409 1.00 23.57 77 MET D N 1
ATOM 6522 C CA . MET D 1 77 ? 42.418 3.788 10.141 1.00 23.38 77 MET D CA 1
ATOM 6523 C C . MET D 1 77 ? 40.937 3.882 10.570 1.00 26.50 77 MET D C 1
ATOM 6524 O O . MET D 1 77 ? 40.155 2.975 10.269 1.00 26.80 77 MET D O 1
ATOM 6529 N N . PRO D 1 78 ? 40.502 5.004 11.154 1.00 22.51 78 PRO D N 1
ATOM 6530 C CA . PRO D 1 78 ? 39.069 5.160 11.444 1.00 22.78 78 PRO D CA 1
ATOM 6531 C C . PRO D 1 78 ? 38.268 5.223 10.140 1.00 27.61 78 PRO D C 1
ATOM 6532 O O . PRO D 1 78 ? 38.701 5.870 9.170 1.00 27.98 78 PRO D O 1
ATOM 6536 N N . THR D 1 79 ? 37.135 4.492 10.109 1.00 22.64 79 THR D N 1
ATOM 6537 C CA . THR D 1 79 ? 36.230 4.436 8.946 1.00 21.58 79 THR D CA 1
ATOM 6538 C C . THR D 1 79 ? 34.803 4.674 9.433 1.00 23.87 79 THR D C 1
ATOM 6539 O O . THR D 1 79 ? 33.886 3.876 9.163 1.00 24.49 79 THR D O 1
ATOM 6543 N N . PHE D 1 80 ? 34.622 5.777 10.200 1.00 20.40 80 PHE D N 1
ATOM 6544 C CA . PHE D 1 80 ? 33.342 6.178 10.799 1.00 19.41 80 PHE D CA 1
ATOM 6545 C C . PHE D 1 80 ? 32.295 6.537 9.738 1.00 27.17 80 PHE D C 1
ATOM 6546 O O . PHE D 1 80 ? 32.634 7.131 8.707 1.00 25.41 80 PHE D O 1
ATOM 6554 N N . SER D 1 81 ? 31.017 6.179 10.025 1.00 26.86 81 SER D N 1
ATOM 6555 C CA . SER D 1 81 ? 29.793 6.411 9.243 1.00 25.66 81 SER D CA 1
ATOM 6556 C C . SER D 1 81 ? 28.741 6.966 10.226 1.00 31.39 81 SER D C 1
ATOM 6557 O O . SER D 1 81 ? 27.751 6.309 10.535 1.00 32.62 81 SER D O 1
ATOM 6560 N N . GLY D 1 82 ? 28.979 8.168 10.740 1.00 28.57 82 GLY D N 1
ATOM 6561 C CA . GLY D 1 82 ? 28.077 8.821 11.694 1.00 27.96 82 GLY D CA 1
ATOM 6562 C C . GLY D 1 82 ? 26.736 9.263 11.149 1.00 34.97 82 GLY D C 1
ATOM 6563 O O . GLY D 1 82 ? 25.953 9.876 11.870 1.00 37.33 82 GLY D O 1
ATOM 6564 N N . ASP D 1 83 ? 26.440 8.973 9.877 1.00 30.26 83 ASP D N 1
ATOM 6565 C CA . ASP D 1 83 ? 25.127 9.272 9.341 1.00 30.43 83 ASP D CA 1
ATOM 6566 C C . ASP D 1 83 ? 24.198 8.103 9.706 1.00 33.65 83 ASP D C 1
ATOM 6567 O O . ASP D 1 83 ? 22.995 8.177 9.485 1.00 32.10 83 ASP D O 1
ATOM 6572 N N . LEU D 1 84 ? 24.771 7.051 10.339 1.00 30.01 84 LEU D N 1
ATOM 6573 C CA . LEU D 1 84 ? 24.044 5.877 10.822 1.00 29.65 84 LEU D CA 1
ATOM 6574 C C . LEU D 1 84 ? 23.689 6.173 12.267 1.00 29.99 84 LEU D C 1
ATOM 6575 O O . LEU D 1 84 ? 24.132 5.511 13.207 1.00 29.35 84 LEU D O 1
ATOM 6580 N N . SER D 1 85 ? 22.982 7.288 12.426 1.00 25.26 85 SER D N 1
ATOM 6581 C CA . SER D 1 85 ? 22.586 7.845 13.692 1.00 24.76 85 SER D CA 1
ATOM 6582 C C . SER D 1 85 ? 21.112 8.234 13.620 1.00 28.60 85 SER D C 1
ATOM 6583 O O . SER D 1 85 ? 20.514 8.149 12.541 1.00 29.71 85 SER D O 1
ATOM 6586 N N . ASP D 1 86 ? 20.504 8.592 14.768 1.00 23.31 86 ASP D N 1
ATOM 6587 C CA . ASP D 1 86 ? 19.098 9.003 14.811 1.00 22.61 86 ASP D CA 1
ATOM 6588 C C . ASP D 1 86 ? 18.936 10.313 14.036 1.00 27.25 86 ASP D C 1
ATOM 6589 O O . ASP D 1 86 ? 19.677 11.258 14.318 1.00 26.05 86 ASP D O 1
ATOM 6594 N N . PRO D 1 87 ? 17.954 10.406 13.106 1.00 25.13 87 PRO D N 1
ATOM 6595 C CA . PRO D 1 87 ? 17.828 11.629 12.293 1.00 25.60 87 PRO D CA 1
ATOM 6596 C C . PRO D 1 87 ? 17.533 12.935 13.013 1.00 32.63 87 PRO D C 1
ATOM 6597 O O . PRO D 1 87 ? 17.790 13.990 12.437 1.00 30.73 87 PRO D O 1
ATOM 6601 N N . SER D 1 88 ? 17.017 12.880 14.265 1.00 33.18 88 SER D N 1
ATOM 6602 C CA . SER D 1 88 ? 16.772 14.072 15.089 1.00 35.06 88 SER D CA 1
ATOM 6603 C C . SER D 1 88 ? 18.075 14.826 15.367 1.00 42.77 88 SER D C 1
ATOM 6604 O O . SER D 1 88 ? 18.038 16.032 15.576 1.00 45.51 88 SER D O 1
ATOM 6607 N N . THR D 1 89 ? 19.219 14.109 15.353 1.00 39.49 89 THR D N 1
ATOM 6608 C CA . THR D 1 89 ? 20.567 14.637 15.615 1.00 38.82 89 THR D CA 1
ATOM 6609 C C . THR D 1 89 ? 21.226 15.184 14.336 1.00 41.79 89 THR D C 1
ATOM 6610 O O . THR D 1 89 ? 22.294 15.773 14.437 1.00 40.76 89 THR D O 1
ATOM 6614 N N . TRP D 1 90 ? 20.640 14.941 13.138 1.00 37.99 90 TRP D N 1
ATOM 6615 C CA . TRP D 1 90 ? 21.252 15.414 11.884 1.00 37.20 90 TRP D CA 1
ATOM 6616 C C . TRP D 1 90 ? 21.158 16.923 11.864 1.00 50.27 90 TRP D C 1
ATOM 6617 O O . TRP D 1 90 ? 20.061 17.484 11.943 1.00 50.15 90 TRP D O 1
ATOM 6628 N N . ARG D 1 91 ? 22.329 17.545 11.930 1.00 53.65 91 ARG D N 1
ATOM 6629 C CA . ARG D 1 91 ? 22.494 18.989 12.037 1.00 56.00 91 ARG D CA 1
ATOM 6630 C C . ARG D 1 91 ? 23.221 19.627 10.878 1.00 64.78 91 ARG D C 1
ATOM 6631 O O . ARG D 1 91 ? 23.076 20.836 10.674 1.00 65.98 91 ARG D O 1
ATOM 6632 N N . ARG D 1 92 ? 24.031 18.824 10.126 1.00 62.87 92 ARG D N 1
ATOM 6633 C CA . ARG D 1 92 ? 24.787 19.227 8.925 1.00 62.96 92 ARG D CA 1
ATOM 6634 C C . ARG D 1 92 ? 23.640 19.484 7.930 1.00 66.24 92 ARG D C 1
ATOM 6635 O O . ARG D 1 92 ? 22.979 20.500 8.162 1.00 66.81 92 ARG D O 1
ATOM 6643 N N . PRO D 1 93 ? 23.195 18.619 6.976 1.00 60.27 93 PRO D N 1
ATOM 6644 C CA . PRO D 1 93 ? 21.933 18.935 6.298 1.00 58.61 93 PRO D CA 1
ATOM 6645 C C . PRO D 1 93 ? 20.801 18.306 7.156 1.00 59.32 93 PRO D C 1
ATOM 6646 O O . PRO D 1 93 ? 20.678 17.073 7.169 1.00 58.84 93 PRO D O 1
ATOM 6650 N N . PRO D 1 94 ? 20.013 19.061 7.967 1.00 52.37 94 PRO D N 1
ATOM 6651 C CA . PRO D 1 94 ? 18.939 18.388 8.731 1.00 50.57 94 PRO D CA 1
ATOM 6652 C C . PRO D 1 94 ? 17.816 17.936 7.799 1.00 49.84 94 PRO D C 1
ATOM 6653 O O . PRO D 1 94 ? 17.675 18.498 6.717 1.00 50.25 94 PRO D O 1
ATOM 6657 N N . VAL D 1 95 ? 17.032 16.924 8.207 1.00 42.14 95 VAL D N 1
ATOM 6658 C CA . VAL D 1 95 ? 15.907 16.409 7.415 1.00 39.74 95 VAL D CA 1
ATOM 6659 C C . VAL D 1 95 ? 14.576 16.760 8.076 1.00 44.20 95 VAL D C 1
ATOM 6660 O O . VAL D 1 95 ? 14.536 16.832 9.315 1.00 43.84 95 VAL D O 1
ATOM 6664 N N . PRO D 1 96 ? 13.474 16.967 7.299 1.00 40.30 96 PRO D N 1
ATOM 6665 C CA . PRO D 1 96 ? 12.184 17.307 7.932 1.00 39.96 96 PRO D CA 1
ATOM 6666 C C . PRO D 1 96 ? 11.770 16.348 9.037 1.00 44.30 96 PRO D C 1
ATOM 6667 O O . PRO D 1 96 ? 11.849 15.128 8.850 1.00 44.64 96 PRO D O 1
ATOM 6671 N N . GLU D 1 97 ? 11.323 16.915 10.185 1.00 39.78 97 GLU D N 1
ATOM 6672 C CA . GLU D 1 97 ? 10.874 16.190 11.377 1.00 39.35 97 GLU D CA 1
ATOM 6673 C C . GLU D 1 97 ? 9.942 15.031 11.047 1.00 42.53 97 GLU D C 1
ATOM 6674 O O . GLU D 1 97 ? 10.123 13.954 11.599 1.00 41.60 97 GLU D O 1
ATOM 6680 N N . ASP D 1 98 ? 8.976 15.235 10.122 1.00 39.23 98 ASP D N 1
ATOM 6681 C CA . ASP D 1 98 ? 7.999 14.203 9.722 1.00 38.57 98 ASP D CA 1
ATOM 6682 C C . ASP D 1 98 ? 8.604 12.972 9.039 1.00 38.92 98 ASP D C 1
ATOM 6683 O O . ASP D 1 98 ? 7.913 11.960 8.897 1.00 38.97 98 ASP D O 1
ATOM 6688 N N . TRP D 1 99 ? 9.858 13.066 8.558 1.00 32.20 99 TRP D N 1
ATOM 6689 C CA . TRP D 1 99 ? 10.499 11.942 7.876 1.00 31.20 99 TRP D CA 1
ATOM 6690 C C . TRP D 1 99 ? 11.151 10.970 8.871 1.00 32.55 99 TRP D C 1
ATOM 6691 O O . TRP D 1 99 ? 11.411 9.825 8.499 1.00 30.35 99 TRP D O 1
ATOM 6702 N N . TRP D 1 100 ? 11.486 11.447 10.095 1.00 29.62 100 TRP D N 1
ATOM 6703 C CA . TRP D 1 100 ? 12.182 10.652 11.105 1.00 30.26 100 TRP D CA 1
ATOM 6704 C C . TRP D 1 100 ? 11.544 9.289 11.342 1.00 34.74 100 TRP D C 1
ATOM 6705 O O . TRP D 1 100 ? 12.287 8.308 11.289 1.00 33.88 100 TRP D O 1
ATOM 6716 N N . PRO D 1 101 ? 10.194 9.145 11.506 1.00 33.61 101 PRO D N 1
ATOM 6717 C CA . PRO D 1 101 ? 9.642 7.802 11.719 1.00 34.07 101 PRO D CA 1
ATOM 6718 C C . PRO D 1 101 ? 9.993 6.836 10.598 1.00 38.24 101 PRO D C 1
ATOM 6719 O O . PRO D 1 101 ? 10.513 5.756 10.882 1.00 39.04 101 PRO D O 1
ATOM 6723 N N . VAL D 1 102 ? 9.799 7.252 9.334 1.00 35.34 102 VAL D N 1
ATOM 6724 C CA . VAL D 1 102 ? 10.120 6.448 8.154 1.00 34.83 102 VAL D CA 1
ATOM 6725 C C . VAL D 1 102 ? 11.642 6.147 8.069 1.00 34.11 102 VAL D C 1
ATOM 6726 O O . VAL D 1 102 ? 12.027 4.984 7.890 1.00 30.19 102 VAL D O 1
ATOM 6730 N N . ILE D 1 103 ? 12.487 7.169 8.277 1.00 30.07 103 ILE D N 1
ATOM 6731 C CA . ILE D 1 103 ? 13.963 7.003 8.304 1.00 29.64 103 ILE D CA 1
ATOM 6732 C C . ILE D 1 103 ? 14.367 5.995 9.368 1.00 35.79 103 ILE D C 1
ATOM 6733 O O . ILE D 1 103 ? 15.195 5.133 9.085 1.00 35.04 103 ILE D O 1
ATOM 6738 N N . ARG D 1 104 ? 13.751 6.063 10.579 1.00 34.23 104 ARG D N 1
ATOM 6739 C CA . ARG D 1 104 ? 14.106 5.150 11.672 1.00 33.73 104 ARG D CA 1
ATOM 6740 C C . ARG D 1 104 ? 13.764 3.705 11.341 1.00 36.86 104 ARG D C 1
ATOM 6741 O O . ARG D 1 104 ? 14.539 2.802 11.668 1.00 35.92 104 ARG D O 1
ATOM 6749 N N . GLU D 1 105 ? 12.655 3.500 10.613 1.00 34.38 105 GLU D N 1
ATOM 6750 C CA . GLU D 1 105 ? 12.167 2.177 10.213 1.00 34.23 105 GLU D CA 1
ATOM 6751 C C . GLU D 1 105 ? 12.841 1.629 8.981 1.00 35.86 105 GLU D C 1
ATOM 6752 O O . GLU D 1 105 ? 13.055 0.419 8.900 1.00 34.96 105 GLU D O 1
ATOM 6758 N N . GLN D 1 106 ? 13.155 2.503 8.017 1.00 31.83 106 GLN D N 1
ATOM 6759 C CA . GLN D 1 106 ? 13.683 2.126 6.691 1.00 32.44 106 GLN D CA 1
ATOM 6760 C C . GLN D 1 106 ? 15.190 2.202 6.503 1.00 35.84 106 GLN D C 1
ATOM 6761 O O . GLN D 1 106 ? 15.692 1.664 5.510 1.00 37.59 106 GLN D O 1
ATOM 6767 N N . MET D 1 107 ? 15.906 2.907 7.391 1.00 30.02 107 MET D N 1
ATOM 6768 C CA . MET D 1 107 ? 17.364 3.065 7.297 1.00 28.48 107 MET D CA 1
ATOM 6769 C C . MET D 1 107 ? 18.037 1.711 7.017 1.00 31.59 107 MET D C 1
ATOM 6770 O O . MET D 1 107 ? 17.825 0.775 7.774 1.00 33.13 107 MET D O 1
ATOM 6775 N N . PRO D 1 108 ? 18.851 1.562 5.970 1.00 27.17 108 PRO D N 1
ATOM 6776 C CA . PRO D 1 108 ? 19.482 0.253 5.751 1.00 25.76 108 PRO D CA 1
ATOM 6777 C C . PRO D 1 108 ? 20.578 0.001 6.790 1.00 30.75 108 PRO D C 1
ATOM 6778 O O . PRO D 1 108 ? 21.207 0.949 7.267 1.00 29.71 108 PRO D O 1
ATOM 6782 N N . PRO D 1 109 ? 20.813 -1.251 7.205 1.00 28.80 109 PRO D N 1
ATOM 6783 C CA . PRO D 1 109 ? 21.850 -1.467 8.221 1.00 29.24 109 PRO D CA 1
ATOM 6784 C C . PRO D 1 109 ? 23.250 -1.211 7.677 1.00 34.37 109 PRO D C 1
ATOM 6785 O O . PRO D 1 109 ? 23.454 -1.188 6.457 1.00 36.43 109 PRO D O 1
ATOM 6789 N N . PHE D 1 110 ? 24.209 -1.013 8.591 1.00 27.80 110 PHE D N 1
ATOM 6790 C CA . PHE D 1 110 ? 25.614 -0.849 8.290 1.00 25.65 110 PHE D CA 1
ATOM 6791 C C . PHE D 1 110 ? 26.074 -2.080 7.546 1.00 29.26 110 PHE D C 1
ATOM 6792 O O . PHE D 1 110 ? 25.666 -3.193 7.907 1.00 28.44 110 PHE D O 1
ATOM 6800 N N . ASP D 1 111 ? 26.890 -1.882 6.489 1.00 24.11 111 ASP D N 1
ATOM 6801 C CA . ASP D 1 111 ? 27.472 -2.983 5.746 1.00 25.50 111 ASP D CA 1
ATOM 6802 C C . ASP D 1 111 ? 28.939 -2.595 5.649 1.00 31.69 111 ASP D C 1
ATOM 6803 O O . ASP D 1 111 ? 29.208 -1.480 5.195 1.00 31.70 111 ASP D O 1
ATOM 6808 N N . PRO D 1 112 ? 29.893 -3.436 6.129 1.00 29.68 112 PRO D N 1
ATOM 6809 C CA . PRO D 1 112 ? 31.315 -3.032 6.080 1.00 29.91 112 PRO D CA 1
ATOM 6810 C C . PRO D 1 112 ? 31.808 -2.721 4.674 1.00 34.55 112 PRO D C 1
ATOM 6811 O O . PRO D 1 112 ? 32.655 -1.843 4.508 1.00 31.89 112 PRO D O 1
ATOM 6815 N N . ASP D 1 113 ? 31.252 -3.423 3.664 1.00 33.35 113 ASP D N 1
ATOM 6816 C CA . ASP D 1 113 ? 31.630 -3.204 2.268 1.00 33.64 113 ASP D CA 1
ATOM 6817 C C . ASP D 1 113 ? 30.954 -2.000 1.660 1.00 36.68 113 ASP D C 1
ATOM 6818 O O . ASP D 1 113 ? 31.631 -1.192 1.035 1.00 36.97 113 ASP D O 1
ATOM 6823 N N . LEU D 1 114 ? 29.637 -1.877 1.821 1.00 31.83 114 LEU D N 1
ATOM 6824 C CA . LEU D 1 114 ? 28.866 -0.800 1.201 1.00 31.05 114 LEU D CA 1
ATOM 6825 C C . LEU D 1 114 ? 28.843 0.524 1.920 1.00 32.34 114 LEU D C 1
ATOM 6826 O O . LEU D 1 114 ? 28.718 1.538 1.235 1.00 32.34 114 LEU D O 1
ATOM 6831 N N . THR D 1 115 ? 28.836 0.551 3.273 1.00 25.85 115 THR D N 1
ATOM 6832 C CA . THR D 1 115 ? 28.672 1.832 3.961 1.00 24.74 115 THR D CA 1
ATOM 6833 C C . THR D 1 115 ? 29.850 2.778 3.767 1.00 30.77 115 THR D C 1
ATOM 6834 O O . THR D 1 115 ? 30.972 2.438 4.158 1.00 29.71 115 THR D O 1
ATOM 6838 N N . PRO D 1 116 ? 29.613 4.004 3.253 1.00 29.42 116 PRO D N 1
ATOM 6839 C CA . PRO D 1 116 ? 30.749 4.915 3.060 1.00 29.63 116 PRO D CA 1
ATOM 6840 C C . PRO D 1 116 ? 31.167 5.575 4.352 1.00 32.44 116 PRO D C 1
ATOM 6841 O O . PRO D 1 116 ? 30.376 5.688 5.299 1.00 32.32 116 PRO D O 1
ATOM 6845 N N . THR D 1 117 ? 32.399 6.062 4.381 1.00 26.40 117 THR D N 1
ATOM 6846 C CA . THR D 1 117 ? 32.824 6.822 5.535 1.00 25.93 117 THR D CA 1
ATOM 6847 C C . THR D 1 117 ? 32.295 8.249 5.365 1.00 33.23 117 THR D C 1
ATOM 6848 O O . THR D 1 117 ? 31.836 8.617 4.276 1.00 33.32 117 THR D O 1
ATOM 6852 N N . ARG D 1 118 ? 32.302 9.033 6.452 1.00 30.40 118 ARG D N 1
ATOM 6853 C CA . ARG D 1 118 ? 31.913 10.437 6.435 1.00 29.35 118 ARG D CA 1
ATOM 6854 C C . ARG D 1 118 ? 32.939 11.134 7.322 1.00 31.98 118 ARG D C 1
ATOM 6855 O O . ARG D 1 118 ? 33.183 10.674 8.429 1.00 31.31 118 ARG D O 1
ATOM 6863 N N . GLY D 1 119 ? 33.589 12.163 6.788 1.00 29.67 119 GLY D N 1
ATOM 6864 C CA . GLY D 1 119 ? 34.597 12.982 7.467 1.00 28.73 119 GLY D CA 1
ATOM 6865 C C . GLY D 1 119 ? 35.917 12.300 7.772 1.00 31.39 119 GLY D C 1
ATOM 6866 O O . GLY D 1 119 ? 36.730 12.843 8.526 1.00 31.03 119 GLY D O 1
ATOM 6867 N N . MET D 1 120 ? 36.139 11.096 7.210 1.00 25.95 120 MET D N 1
ATOM 6868 C CA . MET D 1 120 ? 37.362 10.314 7.438 1.00 23.57 120 MET D CA 1
ATOM 6869 C C . MET D 1 120 ? 38.507 10.630 6.473 1.00 29.35 120 MET D C 1
ATOM 6870 O O . MET D 1 120 ? 39.675 10.370 6.791 1.00 29.91 120 MET D O 1
ATOM 6875 N N . GLY D 1 121 ? 38.163 11.211 5.333 1.00 26.33 121 GLY D N 1
ATOM 6876 C CA . GLY D 1 121 ? 39.123 11.554 4.296 1.00 25.79 121 GLY D CA 1
ATOM 6877 C C . GLY D 1 121 ? 39.296 10.511 3.225 1.00 30.23 121 GLY D C 1
ATOM 6878 O O . GLY D 1 121 ? 39.018 9.311 3.424 1.00 29.53 121 GLY D O 1
ATOM 6879 N N . ALA D 1 122 ? 39.811 10.991 2.082 1.00 27.03 122 ALA D N 1
ATOM 6880 C CA . ALA D 1 122 ? 40.136 10.247 0.872 1.00 26.35 122 ALA D CA 1
ATOM 6881 C C . ALA D 1 122 ? 41.056 9.058 1.133 1.00 26.83 122 ALA D C 1
ATOM 6882 O O . ALA D 1 122 ? 40.860 8.012 0.555 1.00 25.40 122 ALA D O 1
ATOM 6884 N N . VAL D 1 123 ? 42.057 9.198 1.986 1.00 24.89 123 VAL D N 1
ATOM 6885 C CA . VAL D 1 123 ? 42.974 8.076 2.242 1.00 25.07 123 VAL D CA 1
ATOM 6886 C C . VAL D 1 123 ? 42.232 6.906 2.918 1.00 26.26 123 VAL D C 1
ATOM 6887 O O . VAL D 1 123 ? 42.260 5.813 2.390 1.00 25.47 123 VAL D O 1
ATOM 6891 N N . ALA D 1 124 ? 41.485 7.169 4.014 1.00 24.72 124 ALA D N 1
ATOM 6892 C CA . ALA D 1 124 ? 40.697 6.176 4.735 1.00 24.31 124 ALA D CA 1
ATOM 6893 C C . ALA D 1 124 ? 39.620 5.567 3.844 1.00 26.61 124 ALA D C 1
ATOM 6894 O O . ALA D 1 124 ? 39.470 4.347 3.817 1.00 25.84 124 ALA D O 1
ATOM 6896 N N . GLU D 1 125 ? 38.909 6.406 3.073 1.00 25.20 125 GLU D N 1
ATOM 6897 C CA . GLU D 1 125 ? 37.880 5.964 2.135 1.00 26.22 125 GLU D CA 1
ATOM 6898 C C . GLU D 1 125 ? 38.506 5.059 1.038 1.00 32.78 125 GLU D C 1
ATOM 6899 O O . GLU D 1 125 ? 37.894 4.040 0.691 1.00 34.00 125 GLU D O 1
ATOM 6905 N N . CYS D 1 126 ? 39.753 5.360 0.577 1.00 29.96 126 CYS D N 1
ATOM 6906 C CA . CYS D 1 126 ? 40.488 4.496 -0.379 1.00 30.05 126 CYS D CA 1
ATOM 6907 C C . CYS D 1 126 ? 41.006 3.227 0.335 1.00 30.87 126 CYS D C 1
ATOM 6908 O O . CYS D 1 126 ? 40.889 2.136 -0.204 1.00 28.50 126 CYS D O 1
ATOM 6911 N N . PHE D 1 127 ? 41.587 3.385 1.544 1.00 27.37 127 PHE D N 1
ATOM 6912 C CA . PHE D 1 127 ? 42.142 2.291 2.352 1.00 27.35 127 PHE D CA 1
ATOM 6913 C C . PHE D 1 127 ? 41.154 1.197 2.726 1.00 30.34 127 PHE D C 1
ATOM 6914 O O . PHE D 1 127 ? 41.506 0.016 2.605 1.00 29.14 127 PHE D O 1
ATOM 6922 N N . ARG D 1 128 ? 39.909 1.556 3.131 1.00 26.81 128 ARG D N 1
ATOM 6923 C CA . ARG D 1 128 ? 38.912 0.549 3.559 1.00 27.64 128 ARG D CA 1
ATOM 6924 C C . ARG D 1 128 ? 38.608 -0.586 2.572 1.00 35.65 128 ARG D C 1
ATOM 6925 O O . ARG D 1 128 ? 38.126 -1.647 2.989 1.00 36.23 128 ARG D O 1
ATOM 6933 N N . ARG D 1 129 ? 38.848 -0.366 1.269 1.00 34.33 129 ARG D N 1
ATOM 6934 C CA . ARG D 1 129 ? 38.556 -1.430 0.315 1.00 34.87 129 ARG D CA 1
ATOM 6935 C C . ARG D 1 129 ? 39.759 -2.037 -0.354 1.00 35.85 129 ARG D C 1
ATOM 6936 O O . ARG D 1 129 ? 39.605 -2.846 -1.250 1.00 35.73 129 ARG D O 1
ATOM 6944 N N . ALA D 1 130 ? 40.969 -1.751 0.170 1.00 32.27 130 ALA D N 1
ATOM 6945 C CA . ALA D 1 130 ? 42.221 -2.322 -0.311 1.00 30.74 130 ALA D CA 1
ATOM 6946 C C . ALA D 1 130 ? 42.123 -3.851 -0.264 1.00 34.38 130 ALA D C 1
ATOM 6947 O O . ALA D 1 130 ? 41.357 -4.386 0.543 1.00 34.23 130 ALA D O 1
ATOM 6949 N N . ALA D 1 131 ? 42.875 -4.552 -1.125 1.00 31.07 131 ALA D N 1
ATOM 6950 C CA . ALA D 1 131 ? 42.907 -6.017 -1.120 1.00 31.47 131 ALA D CA 1
ATOM 6951 C C . ALA D 1 131 ? 43.472 -6.462 0.259 1.00 37.21 131 ALA D C 1
ATOM 6952 O O . ALA D 1 131 ? 44.531 -5.994 0.666 1.00 38.12 131 ALA D O 1
ATOM 6954 N N . GLY D 1 132 ? 42.724 -7.284 0.985 1.00 34.86 132 GLY D N 1
ATOM 6955 C CA . GLY D 1 132 ? 43.162 -7.773 2.289 1.00 35.27 132 GLY D CA 1
ATOM 6956 C C . GLY D 1 132 ? 42.705 -6.936 3.471 1.00 38.96 132 GLY D C 1
ATOM 6957 O O . GLY D 1 132 ? 42.802 -7.393 4.619 1.00 38.39 132 GLY D O 1
ATOM 6958 N N . ALA D 1 133 ? 42.217 -5.689 3.206 1.00 32.77 133 ALA D N 1
ATOM 6959 C CA . ALA D 1 133 ? 41.717 -4.820 4.267 1.00 31.87 133 ALA D CA 1
ATOM 6960 C C . ALA D 1 133 ? 40.411 -5.342 4.812 1.00 34.81 133 ALA D C 1
ATOM 6961 O O . ALA D 1 133 ? 39.576 -5.827 4.048 1.00 36.28 133 ALA D O 1
ATOM 6963 N N . VAL D 1 134 ? 40.247 -5.285 6.135 1.00 29.33 134 VAL D N 1
ATOM 6964 C CA . VAL D 1 134 ? 39.033 -5.733 6.836 1.00 29.75 134 VAL D CA 1
ATOM 6965 C C . VAL D 1 134 ? 38.465 -4.579 7.686 1.00 35.61 134 VAL D C 1
ATOM 6966 O O . VAL D 1 134 ? 39.183 -3.617 7.974 1.00 38.50 134 VAL D O 1
ATOM 6970 N N . ARG D 1 135 ? 37.177 -4.621 8.016 1.00 30.92 135 ARG D N 1
ATOM 6971 C CA . ARG D 1 135 ? 36.543 -3.529 8.753 1.00 29.52 135 ARG D CA 1
ATOM 6972 C C . ARG D 1 135 ? 35.749 -4.088 9.912 1.00 34.16 135 ARG D C 1
ATOM 6973 O O . ARG D 1 135 ? 35.224 -5.197 9.809 1.00 33.58 135 ARG D O 1
ATOM 6981 N N . SER D 1 136 ? 35.700 -3.341 11.028 1.00 31.17 136 SER D N 1
ATOM 6982 C CA . SER D 1 136 ? 34.966 -3.752 12.236 1.00 30.71 136 SER D CA 1
ATOM 6983 C C . SER D 1 136 ? 33.469 -3.507 12.080 1.00 34.11 136 SER D C 1
ATOM 6984 O O . SER D 1 136 ? 33.065 -2.743 11.202 1.00 32.37 136 SER D O 1
ATOM 6987 N N . GLY D 1 137 ? 32.671 -4.166 12.930 1.00 30.56 137 GLY D N 1
ATOM 6988 C CA . GLY D 1 137 ? 31.210 -4.129 12.893 1.00 28.62 137 GLY D CA 1
ATOM 6989 C C . GLY D 1 137 ? 30.489 -2.921 13.452 1.00 31.64 137 GLY D C 1
ATOM 6990 O O . GLY D 1 137 ? 29.288 -2.796 13.209 1.00 31.66 137 GLY D O 1
ATOM 6991 N N . HIS D 1 138 ? 31.174 -2.013 14.195 1.00 26.46 138 HIS D N 1
ATOM 6992 C CA . HIS D 1 138 ? 30.452 -0.864 14.752 1.00 24.97 138 HIS D CA 1
ATOM 6993 C C . HIS D 1 138 ? 29.775 0.008 13.668 1.00 29.08 138 HIS D C 1
ATOM 6994 O O . HIS D 1 138 ? 30.454 0.432 12.717 1.00 29.16 138 HIS D O 1
ATOM 7001 N N . PRO D 1 139 ? 28.434 0.244 13.773 1.00 26.53 139 PRO D N 1
ATOM 7002 C CA . PRO D 1 139 ? 27.714 0.978 12.688 1.00 26.33 139 PRO D CA 1
ATOM 7003 C C . PRO D 1 139 ? 28.064 2.457 12.559 1.00 29.05 139 PRO D C 1
ATOM 7004 O O . PRO D 1 139 ? 27.804 3.058 11.521 1.00 26.69 139 PRO D O 1
ATOM 7008 N N . GLN D 1 140 ? 28.665 3.038 13.609 1.00 26.28 140 GLN D N 1
ATOM 7009 C CA . GLN D 1 140 ? 29.034 4.458 13.615 1.00 24.51 140 GLN D CA 1
ATOM 7010 C C . GLN D 1 140 ? 30.530 4.708 13.682 1.00 27.99 140 GLN D C 1
ATOM 7011 O O . GLN D 1 140 ? 31.002 5.659 13.067 1.00 26.00 140 GLN D O 1
ATOM 7017 N N . ASN D 1 141 ? 31.263 3.904 14.467 1.00 23.13 141 ASN D N 1
ATOM 7018 C CA . ASN D 1 141 ? 32.664 4.142 14.730 1.00 22.85 141 ASN D CA 1
ATOM 7019 C C . ASN D 1 141 ? 33.615 3.021 14.369 1.00 27.08 141 ASN D C 1
ATOM 7020 O O . ASN D 1 141 ? 34.590 2.789 15.092 1.00 25.51 141 ASN D O 1
ATOM 7025 N N . SER D 1 142 ? 33.364 2.351 13.234 1.00 24.24 142 SER D N 1
ATOM 7026 C CA . SER D 1 142 ? 34.219 1.279 12.732 1.00 23.61 142 SER D CA 1
ATOM 7027 C C . SER D 1 142 ? 35.588 1.818 12.317 1.00 25.33 142 SER D C 1
ATOM 7028 O O . SER D 1 142 ? 35.771 3.028 12.123 1.00 24.54 142 SER D O 1
ATOM 7031 N N . PHE D 1 143 ? 36.548 0.902 12.237 1.00 20.29 143 PHE D N 1
ATOM 7032 C CA . PHE D 1 143 ? 37.906 1.102 11.799 1.00 21.06 143 PHE D CA 1
ATOM 7033 C C . PHE D 1 143 ? 38.164 0.040 10.739 1.00 26.87 143 PHE D C 1
ATOM 7034 O O . PHE D 1 143 ? 37.497 -1.001 10.723 1.00 25.21 143 PHE D O 1
ATOM 7042 N N . ALA D 1 144 ? 39.121 0.314 9.838 1.00 24.83 144 ALA D N 1
ATOM 7043 C CA . ALA D 1 144 ? 39.575 -0.677 8.895 1.00 25.13 144 ALA D CA 1
ATOM 7044 C C . ALA D 1 144 ? 41.023 -0.989 9.235 1.00 29.14 144 ALA D C 1
ATOM 7045 O O . ALA D 1 144 ? 41.744 -0.166 9.793 1.00 27.60 144 ALA D O 1
ATOM 7047 N N . ALA D 1 145 ? 41.443 -2.182 8.907 1.00 27.16 145 ALA D N 1
ATOM 7048 C CA . ALA D 1 145 ? 42.814 -2.573 9.140 1.00 27.40 145 ALA D CA 1
ATOM 7049 C C . ALA D 1 145 ? 43.303 -3.469 7.994 1.00 30.81 145 ALA D C 1
ATOM 7050 O O . ALA D 1 145 ? 42.506 -4.151 7.352 1.00 28.40 145 ALA D O 1
ATOM 7052 N N . TRP D 1 146 ? 44.598 -3.428 7.734 1.00 28.25 146 TRP D N 1
ATOM 7053 C CA . TRP D 1 146 ? 45.310 -4.200 6.713 1.00 28.81 146 TRP D CA 1
ATOM 7054 C C . TRP D 1 146 ? 46.620 -4.680 7.373 1.00 34.76 146 TRP D C 1
ATOM 7055 O O . TRP D 1 146 ? 47.264 -3.912 8.102 1.00 31.72 146 TRP D O 1
ATOM 7066 N N . GLY D 1 147 ? 47.028 -5.900 7.058 1.00 32.85 147 GLY D N 1
ATOM 7067 C CA . GLY D 1 147 ? 48.273 -6.439 7.579 1.00 33.49 147 GLY D CA 1
ATOM 7068 C C . GLY D 1 147 ? 48.141 -7.677 8.440 1.00 38.43 147 GLY D C 1
ATOM 7069 O O . GLY D 1 147 ? 47.055 -8.250 8.561 1.00 38.48 147 GLY D O 1
ATOM 7070 N N . ALA D 1 148 ? 49.265 -8.087 9.049 1.00 35.91 148 ALA D N 1
ATOM 7071 C CA . ALA D 1 148 ? 49.374 -9.321 9.836 1.00 36.34 148 ALA D CA 1
ATOM 7072 C C . ALA D 1 148 ? 48.395 -9.500 10.988 1.00 41.22 148 ALA D C 1
ATOM 7073 O O . ALA D 1 148 ? 47.935 -10.627 11.196 1.00 43.02 148 ALA D O 1
ATOM 7075 N N . HIS D 1 149 ? 48.024 -8.399 11.684 1.00 35.64 149 HIS D N 1
ATOM 7076 C CA . HIS D 1 149 ? 47.114 -8.414 12.840 1.00 35.94 149 HIS D CA 1
ATOM 7077 C C . HIS D 1 149 ? 45.753 -7.724 12.604 1.00 39.00 149 HIS D C 1
ATOM 7078 O O . HIS D 1 149 ? 45.066 -7.380 13.575 1.00 37.25 149 HIS D O 1
ATOM 7085 N N . ALA D 1 150 ? 45.376 -7.519 11.318 1.00 35.09 150 ALA D N 1
ATOM 7086 C CA . ALA D 1 150 ? 44.148 -6.845 10.885 1.00 33.01 150 ALA D CA 1
ATOM 7087 C C . ALA D 1 150 ? 42.876 -7.487 11.425 1.00 33.86 150 ALA D C 1
ATOM 7088 O O . ALA D 1 150 ? 42.039 -6.783 11.990 1.00 31.02 150 ALA D O 1
ATOM 7090 N N . GLU D 1 151 ? 42.743 -8.818 11.297 1.00 31.92 151 GLU D N 1
ATOM 7091 C CA . GLU D 1 151 ? 41.586 -9.541 11.818 1.00 33.61 151 GLU D CA 1
ATOM 7092 C C . GLU D 1 151 ? 41.433 -9.326 13.341 1.00 39.57 151 GLU D C 1
ATOM 7093 O O . GLU D 1 151 ? 40.333 -9.056 13.813 1.00 40.93 151 GLU D O 1
ATOM 7099 N N . GLN D 1 152 ? 42.545 -9.351 14.079 1.00 36.59 152 GLN D N 1
ATOM 7100 C CA . GLN D 1 152 ? 42.576 -9.142 15.530 1.00 36.43 152 GLN D CA 1
ATOM 7101 C C . GLN D 1 152 ? 42.144 -7.725 15.931 1.00 39.76 152 GLN D C 1
ATOM 7102 O O . GLN D 1 152 ? 41.401 -7.552 16.909 1.00 40.29 152 GLN D O 1
ATOM 7108 N N . VAL D 1 153 ? 42.602 -6.710 15.180 1.00 32.92 153 VAL D N 1
ATOM 7109 C CA . VAL D 1 153 ? 42.237 -5.319 15.459 1.00 31.18 153 VAL D CA 1
ATOM 7110 C C . VAL D 1 153 ? 40.711 -5.070 15.356 1.00 33.69 153 VAL D C 1
ATOM 7111 O O . VAL D 1 153 ? 40.102 -4.498 16.266 1.00 30.84 153 VAL D O 1
ATOM 7115 N N . VAL D 1 154 ? 40.099 -5.562 14.266 1.00 32.11 154 VAL D N 1
ATOM 7116 C CA . VAL D 1 154 ? 38.687 -5.330 13.939 1.00 30.91 154 VAL D CA 1
ATOM 7117 C C . VAL D 1 154 ? 37.690 -6.367 14.490 1.00 38.30 154 VAL D C 1
ATOM 7118 O O . VAL D 1 154 ? 36.474 -6.172 14.390 1.00 39.22 154 VAL D O 1
ATOM 7122 N N . ALA D 1 155 ? 38.200 -7.454 15.090 1.00 36.79 155 ALA D N 1
ATOM 7123 C CA . ALA D 1 155 ? 37.353 -8.496 15.690 1.00 36.51 155 ALA D CA 1
ATOM 7124 C C . ALA D 1 155 ? 36.542 -7.933 16.883 1.00 40.59 155 ALA D C 1
ATOM 7125 O O . ALA D 1 155 ? 37.028 -7.056 17.613 1.00 40.79 155 ALA D O 1
ATOM 7127 N N . GLU D 1 156 ? 35.299 -8.412 17.040 1.00 38.35 156 GLU D N 1
ATOM 7128 C CA . GLU D 1 156 ? 34.379 -8.086 18.141 1.00 39.77 156 GLU D CA 1
ATOM 7129 C C . GLU D 1 156 ? 34.408 -6.611 18.683 1.00 43.06 156 GLU D C 1
ATOM 7130 O O . GLU D 1 156 ? 34.695 -6.372 19.860 1.00 42.86 156 GLU D O 1
ATOM 7136 N N . HIS D 1 157 ? 34.095 -5.636 17.812 1.00 37.93 157 HIS D N 1
ATOM 7137 C CA . HIS D 1 157 ? 34.027 -4.217 18.159 1.00 36.15 157 HIS D CA 1
ATOM 7138 C C . HIS D 1 157 ? 32.724 -4.039 18.934 1.00 39.88 157 HIS D C 1
ATOM 7139 O O . HIS D 1 157 ? 31.635 -4.061 18.363 1.00 37.65 157 HIS D O 1
ATOM 7146 N N . GLY D 1 158 ? 32.864 -3.915 20.246 1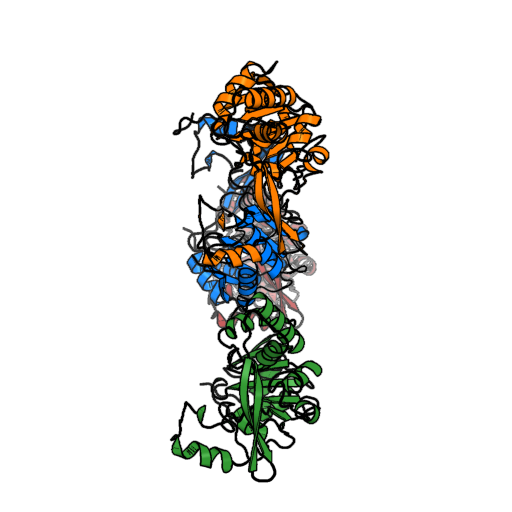.00 36.97 158 GLY D N 1
ATOM 7147 C CA . GLY D 1 158 ? 31.745 -3.798 21.171 1.00 35.92 158 GLY D CA 1
ATOM 7148 C C . GLY D 1 158 ? 31.011 -2.480 21.134 1.00 39.17 158 GLY D C 1
ATOM 7149 O O . GLY D 1 158 ? 31.574 -1.444 20.777 1.00 37.93 158 GLY D O 1
ATOM 7150 N N . LEU D 1 159 ? 29.745 -2.528 21.545 1.00 37.29 159 LEU D N 1
ATOM 7151 C CA . LEU D 1 159 ? 28.840 -1.398 21.624 1.00 37.83 159 LEU D CA 1
ATOM 7152 C C . LEU D 1 159 ? 29.050 -0.608 22.924 1.00 40.84 159 LEU D C 1
ATOM 7153 O O . LEU D 1 159 ? 28.821 0.610 22.938 1.00 39.88 159 LEU D O 1
ATOM 7158 N N . THR D 1 160 ? 29.475 -1.302 24.013 1.00 35.85 160 THR D N 1
ATOM 7159 C CA . THR D 1 160 ? 29.628 -0.705 25.351 1.00 34.93 160 THR D CA 1
ATOM 7160 C C . THR D 1 160 ? 30.484 0.539 25.354 1.00 36.41 160 THR D C 1
ATOM 7161 O O . THR D 1 160 ? 30.012 1.591 25.778 1.00 36.48 160 THR D O 1
ATOM 7165 N N . GLU D 1 161 ? 31.702 0.440 24.806 1.00 30.34 161 GLU D N 1
ATOM 7166 C CA . GLU D 1 161 ? 32.619 1.561 24.688 1.00 28.16 161 GLU D CA 1
ATOM 7167 C C . GLU D 1 161 ? 33.012 1.641 23.211 1.00 30.28 161 GLU D C 1
ATOM 7168 O O . GLU D 1 161 ? 33.989 0.988 22.792 1.00 30.14 161 GLU D O 1
ATOM 7174 N N . ARG D 1 162 ? 32.213 2.404 22.402 1.00 23.92 162 ARG D N 1
ATOM 7175 C CA . ARG D 1 162 ? 32.429 2.492 20.956 1.00 24.61 162 ARG D CA 1
ATOM 7176 C C . ARG D 1 162 ? 33.869 2.826 20.553 1.00 30.74 162 ARG D C 1
ATOM 7177 O O . ARG D 1 162 ? 34.380 2.231 19.604 1.00 30.23 162 ARG D O 1
ATOM 7185 N N . LEU D 1 163 ? 34.539 3.693 21.354 1.00 27.20 163 LEU D N 1
ATOM 7186 C CA . LEU D 1 163 ? 35.914 4.179 21.164 1.00 25.48 163 LEU D CA 1
ATOM 7187 C C . LEU D 1 163 ? 36.790 3.999 22.420 1.00 28.78 163 LEU D C 1
ATOM 7188 O O . LEU D 1 163 ? 37.607 4.851 22.755 1.00 27.86 163 LEU D O 1
ATOM 7193 N N . GLY D 1 164 ? 36.621 2.877 23.096 1.00 27.33 164 GLY D N 1
ATOM 7194 C CA . GLY D 1 164 ? 37.360 2.573 24.315 1.00 26.64 164 GLY D CA 1
ATOM 7195 C C . GLY D 1 164 ? 37.723 1.115 24.409 1.00 31.75 164 GLY D C 1
ATOM 7196 O O . GLY D 1 164 ? 38.245 0.545 23.444 1.00 31.27 164 GLY D O 1
ATOM 7197 N N . ARG D 1 165 ? 37.450 0.499 25.574 1.00 28.26 165 ARG D N 1
ATOM 7198 C CA . ARG D 1 165 ? 37.734 -0.919 25.806 1.00 28.09 165 ARG D CA 1
ATOM 7199 C C . ARG D 1 165 ? 36.742 -1.709 24.983 1.00 31.52 165 ARG D C 1
ATOM 7200 O O . ARG D 1 165 ? 35.555 -1.413 24.993 1.00 30.68 165 ARG D O 1
ATOM 7208 N N . GLY D 1 166 ? 37.220 -2.701 24.268 1.00 30.63 166 GLY D N 1
ATOM 7209 C CA . GLY D 1 166 ? 36.336 -3.499 23.428 1.00 31.57 166 GLY D CA 1
ATOM 7210 C C . GLY D 1 166 ? 36.316 -3.022 21.991 1.00 35.39 166 GLY D C 1
ATOM 7211 O O . GLY D 1 166 ? 35.762 -3.707 21.139 1.00 35.90 166 GLY D O 1
ATOM 7212 N N . SER D 1 167 ? 36.972 -1.867 21.703 1.00 32.56 167 SER D N 1
ATOM 7213 C CA . SER D 1 167 ? 37.075 -1.264 20.360 1.00 30.87 167 SER D CA 1
ATOM 7214 C C . SER D 1 167 ? 38.467 -1.487 19.724 1.00 33.74 167 SER D C 1
ATOM 7215 O O . SER D 1 167 ? 39.408 -1.844 20.443 1.00 33.59 167 SER D O 1
ATOM 7218 N N . PRO D 1 168 ? 38.641 -1.264 18.391 1.00 28.70 168 PRO D N 1
ATOM 7219 C CA . PRO D 1 168 ? 39.982 -1.405 17.781 1.00 28.45 168 PRO D CA 1
ATOM 7220 C C . PRO D 1 168 ? 41.066 -0.475 18.347 1.00 32.18 168 PRO D C 1
ATOM 7221 O O . PRO D 1 168 ? 42.237 -0.815 18.219 1.00 32.07 168 PRO D O 1
ATOM 7225 N N . LEU D 1 169 ? 40.703 0.659 19.009 1.00 28.57 169 LEU D N 1
ATOM 7226 C CA . LEU D 1 169 ? 41.683 1.553 19.664 1.00 27.27 169 LEU D CA 1
ATOM 7227 C C . LEU D 1 169 ? 42.430 0.807 20.777 1.00 33.42 169 LEU D C 1
ATOM 7228 O O . LEU D 1 169 ? 43.623 1.036 20.994 1.00 34.12 169 LEU D O 1
ATOM 7233 N N . GLU D 1 170 ? 41.719 -0.078 21.490 1.00 29.19 170 GLU D N 1
ATOM 7234 C CA . GLU D 1 170 ? 42.284 -0.874 22.580 1.00 27.54 170 GLU D CA 1
ATOM 7235 C C . GLU D 1 170 ? 43.137 -2.001 22.019 1.00 31.26 170 GLU D C 1
ATOM 7236 O O . GLU D 1 170 ? 44.098 -2.431 22.668 1.00 32.11 170 GLU D O 1
ATOM 7242 N N . GLN D 1 171 ? 42.813 -2.473 20.808 1.00 28.78 171 GLN D N 1
ATOM 7243 C CA . GLN D 1 171 ? 43.645 -3.473 20.127 1.00 29.08 171 GLN D CA 1
ATOM 7244 C C . GLN D 1 171 ? 44.977 -2.836 19.716 1.00 32.50 171 GLN D C 1
ATOM 7245 O O . GLN D 1 171 ? 45.999 -3.494 19.872 1.00 32.73 171 GLN D O 1
ATOM 7251 N N . VAL D 1 172 ? 44.983 -1.525 19.308 1.00 27.15 172 VAL D N 1
ATOM 7252 C CA . VAL D 1 172 ? 46.218 -0.776 18.970 1.00 26.48 172 VAL D CA 1
ATOM 7253 C C . VAL D 1 172 ? 47.091 -0.658 20.263 1.00 30.66 172 VAL D C 1
ATOM 7254 O O . VAL D 1 172 ? 48.311 -0.685 20.192 1.00 31.12 172 VAL D O 1
ATOM 7258 N N . TYR D 1 173 ? 46.442 -0.504 21.422 1.00 27.73 173 TYR D N 1
ATOM 7259 C CA . TYR D 1 173 ? 47.086 -0.435 22.727 1.00 27.43 173 TYR D CA 1
ATOM 7260 C C . TYR D 1 173 ? 47.730 -1.789 23.045 1.00 30.32 173 TYR D C 1
ATOM 7261 O O . TYR D 1 173 ? 48.915 -1.845 23.346 1.00 28.74 173 TYR D O 1
ATOM 7270 N N . ARG D 1 174 ? 46.952 -2.864 22.930 1.00 29.64 174 ARG D N 1
ATOM 7271 C CA . ARG D 1 174 ? 47.352 -4.238 23.221 1.00 31.85 174 ARG D CA 1
ATOM 7272 C C . ARG D 1 174 ? 48.504 -4.714 22.377 1.00 38.27 174 ARG D C 1
ATOM 7273 O O . ARG D 1 174 ? 49.376 -5.445 22.872 1.00 37.99 174 ARG D O 1
ATOM 7281 N N . LEU D 1 175 ? 48.547 -4.258 21.127 1.00 34.72 175 LEU D N 1
ATOM 7282 C CA . LEU D 1 175 ? 49.584 -4.634 20.179 1.00 35.36 175 LEU D CA 1
ATOM 7283 C C . LEU D 1 175 ? 50.821 -3.727 20.251 1.00 39.38 175 LEU D C 1
ATOM 7284 O O . LEU D 1 175 ? 51.757 -3.915 19.478 1.00 38.04 175 LEU D O 1
ATOM 7289 N N . ASP D 1 176 ? 50.840 -2.767 21.207 1.00 36.00 176 ASP D N 1
ATOM 7290 C CA . ASP D 1 176 ? 51.937 -1.804 21.391 1.00 36.28 176 ASP D CA 1
ATOM 7291 C C . ASP D 1 176 ? 52.206 -1.035 20.091 1.00 38.09 176 ASP D C 1
ATOM 7292 O O . ASP D 1 176 ? 53.348 -0.789 19.717 1.00 34.58 176 ASP D O 1
ATOM 7297 N N . GLY D 1 177 ? 51.127 -0.649 19.424 1.00 36.21 177 GLY D N 1
ATOM 7298 C CA . GLY D 1 177 ? 51.193 0.075 18.169 1.00 35.16 177 GLY D CA 1
ATOM 7299 C C . GLY D 1 177 ? 51.616 1.520 18.303 1.00 37.51 177 GLY D C 1
ATOM 7300 O O . GLY D 1 177 ? 51.818 2.020 19.416 1.00 36.76 177 GLY D O 1
ATOM 7301 N N . GLN D 1 178 ? 51.781 2.192 17.146 1.00 32.17 178 GLN D N 1
ATOM 7302 C CA . GLN D 1 178 ? 52.134 3.605 17.083 1.00 30.48 178 GLN D CA 1
ATOM 7303 C C . GLN D 1 178 ? 50.995 4.353 16.419 1.00 29.56 178 GLN D C 1
ATOM 7304 O O . GLN D 1 178 ? 50.135 3.715 15.835 1.00 27.29 178 GLN D O 1
ATOM 7310 N N . VAL D 1 179 ? 50.996 5.698 16.515 1.00 25.04 179 VAL D N 1
ATOM 7311 C CA . VAL D 1 179 ? 50.003 6.606 15.952 1.00 24.04 179 VAL D CA 1
ATOM 7312 C C . VAL D 1 179 ? 50.689 7.639 15.033 1.00 29.65 179 VAL D C 1
ATOM 7313 O O . VAL D 1 179 ? 51.680 8.271 15.430 1.00 28.01 179 VAL D O 1
ATOM 7317 N N . LEU D 1 180 ? 50.105 7.839 13.841 1.00 26.75 180 LEU D N 1
ATOM 7318 C CA . LEU D 1 180 ? 50.590 8.779 12.845 1.00 27.12 180 LEU D CA 1
ATOM 7319 C C . LEU D 1 180 ? 49.572 9.870 12.576 1.00 30.73 180 LEU D C 1
ATOM 7320 O O . LEU D 1 180 ? 48.480 9.592 12.066 1.00 30.52 180 LEU D O 1
ATOM 7325 N N . LEU D 1 181 ? 49.939 11.115 12.899 1.00 26.57 181 LEU D N 1
ATOM 7326 C CA . LEU D 1 181 ? 49.119 12.276 12.591 1.00 26.04 181 LEU D CA 1
ATOM 7327 C C . LEU D 1 181 ? 49.756 12.828 11.307 1.00 31.46 181 LEU D C 1
ATOM 7328 O O . LEU D 1 181 ? 50.836 13.443 11.333 1.00 30.29 181 LEU D O 1
ATOM 7333 N N . LEU D 1 182 ? 49.145 12.480 10.165 1.00 26.31 182 LEU D N 1
ATOM 7334 C CA . LEU D 1 182 ? 49.710 12.828 8.861 1.00 26.29 182 LEU D CA 1
ATOM 7335 C C . LEU D 1 182 ? 49.083 14.088 8.250 1.00 30.48 182 LEU D C 1
ATOM 7336 O O . LEU D 1 182 ? 48.133 14.002 7.488 1.00 27.73 182 LEU D O 1
ATOM 7341 N N . GLY D 1 183 ? 49.611 15.256 8.599 1.00 30.07 183 GLY D N 1
ATOM 7342 C CA . GLY D 1 183 ? 49.068 16.497 8.051 1.00 30.49 183 GLY D CA 1
ATOM 7343 C C . GLY D 1 183 ? 47.781 16.992 8.681 1.00 36.78 183 GLY D C 1
ATOM 7344 O O . GLY D 1 183 ? 47.098 17.852 8.115 1.00 37.22 183 GLY D O 1
ATOM 7345 N N . CYS D 1 184 ? 47.449 16.455 9.854 1.00 33.65 184 CYS D N 1
ATOM 7346 C CA . CYS D 1 184 ? 46.353 16.887 10.711 1.00 34.24 184 CYS D CA 1
ATOM 7347 C C . CYS D 1 184 ? 46.916 16.857 12.132 1.00 37.20 184 CYS D C 1
ATOM 7348 O O . CYS D 1 184 ? 48.016 16.340 12.331 1.00 36.32 184 CYS D O 1
ATOM 7351 N N . GLY D 1 185 ? 46.241 17.517 13.062 1.00 33.40 185 GLY D N 1
ATOM 7352 C CA . GLY D 1 185 ? 46.720 17.644 14.433 1.00 32.46 185 GLY D CA 1
ATOM 7353 C C . GLY D 1 185 ? 45.927 16.896 15.473 1.00 34.21 185 GLY D C 1
ATOM 7354 O O . GLY D 1 185 ? 45.217 15.928 15.155 1.00 32.15 185 GLY D O 1
ATOM 7355 N N . PHE D 1 186 ? 46.064 17.344 16.735 1.00 30.00 186 PHE D N 1
ATOM 7356 C CA . PHE D 1 186 ? 45.372 16.746 17.884 1.00 28.53 186 PHE D CA 1
ATOM 7357 C C . PHE D 1 186 ? 43.856 16.710 17.801 1.00 32.53 186 PHE D C 1
ATOM 7358 O O . PHE D 1 186 ? 43.245 15.837 18.412 1.00 31.73 186 PHE D O 1
ATOM 7366 N N . GLU D 1 187 ? 43.256 17.609 16.995 1.00 29.56 187 GLU D N 1
ATOM 7367 C CA . GLU D 1 187 ? 41.803 17.672 16.753 1.00 29.12 187 GLU D CA 1
ATOM 7368 C C . GLU D 1 187 ? 41.263 16.362 16.124 1.00 32.71 187 GLU D C 1
ATOM 7369 O O . GLU D 1 187 ? 40.065 16.148 16.150 1.00 33.02 187 GLU D O 1
ATOM 7375 N N . SER D 1 188 ? 42.152 15.504 15.575 1.00 29.34 188 SER D N 1
ATOM 7376 C CA . SER D 1 188 ? 41.804 14.240 14.908 1.00 28.50 188 SER D CA 1
ATOM 7377 C C . SER D 1 188 ? 42.347 12.990 15.586 1.00 29.88 188 SER D C 1
ATOM 7378 O O . SER D 1 188 ? 42.215 11.891 15.048 1.00 29.70 188 SER D O 1
ATOM 7381 N N . ASN D 1 189 ? 42.945 13.149 16.757 1.00 26.54 189 ASN D N 1
ATOM 7382 C CA . ASN D 1 189 ? 43.578 12.075 17.497 1.00 27.07 189 ASN D CA 1
ATOM 7383 C C . ASN D 1 189 ? 42.549 11.213 18.264 1.00 32.46 189 ASN D C 1
ATOM 7384 O O . ASN D 1 189 ? 42.254 11.489 19.422 1.00 32.22 189 ASN D O 1
ATOM 7389 N N . THR D 1 190 ? 42.022 10.158 17.608 1.00 30.05 190 THR D N 1
ATOM 7390 C CA . THR D 1 190 ? 40.996 9.273 18.159 1.00 29.95 190 THR D CA 1
ATOM 7391 C C . THR D 1 190 ? 41.425 8.622 19.478 1.00 34.68 190 THR D C 1
ATOM 7392 O O . THR D 1 190 ? 40.585 8.436 20.351 1.00 34.32 190 THR D O 1
ATOM 7396 N N . SER D 1 191 ? 42.715 8.278 19.617 1.00 32.62 191 SER D N 1
ATOM 7397 C CA . SER D 1 191 ? 43.269 7.610 20.810 1.00 31.67 191 SER D CA 1
ATOM 7398 C C . SER D 1 191 ? 42.928 8.285 22.134 1.00 32.62 191 SER D C 1
ATOM 7399 O O . SER D 1 191 ? 42.869 7.602 23.152 1.00 33.59 191 SER D O 1
ATOM 7402 N N . PHE D 1 192 ? 42.638 9.614 22.117 1.00 26.33 192 PHE D N 1
ATOM 7403 C CA . PHE D 1 192 ? 42.201 10.346 23.301 1.00 25.81 192 PHE D CA 1
ATOM 7404 C C . PHE D 1 192 ? 40.922 9.770 23.891 1.00 28.71 192 PHE D C 1
ATOM 7405 O O . PHE D 1 192 ? 40.723 9.858 25.103 1.00 27.15 192 PHE D O 1
ATOM 7413 N N . HIS D 1 193 ? 40.027 9.245 23.036 1.00 23.97 193 HIS D N 1
ATOM 7414 C CA . HIS D 1 193 ? 38.754 8.698 23.490 1.00 24.28 193 HIS D CA 1
ATOM 7415 C C . HIS D 1 193 ? 38.921 7.502 24.368 1.00 27.56 193 HIS D C 1
ATOM 7416 O O . HIS D 1 193 ? 38.142 7.348 25.300 1.00 26.68 193 HIS D O 1
ATOM 7423 N N . LEU D 1 194 ? 39.925 6.652 24.076 1.00 26.40 194 LEU D N 1
ATOM 7424 C CA . LEU D 1 194 ? 40.238 5.461 24.882 1.00 27.59 194 LEU D CA 1
ATOM 7425 C C . LEU D 1 194 ? 40.605 5.908 26.318 1.00 34.16 194 LEU D C 1
ATOM 7426 O O . LEU D 1 194 ? 40.213 5.257 27.302 1.00 31.90 194 LEU D O 1
ATOM 7431 N N . ALA D 1 195 ? 41.346 7.036 26.417 1.00 30.58 195 ALA D N 1
ATOM 7432 C CA . ALA D 1 195 ? 41.730 7.626 27.686 1.00 28.76 195 ALA D CA 1
ATOM 7433 C C . ALA D 1 195 ? 40.481 8.163 28.407 1.00 29.75 195 ALA D C 1
ATOM 7434 O O . ALA D 1 195 ? 40.382 7.950 29.608 1.00 27.75 195 ALA D O 1
ATOM 7436 N N . GLU D 1 196 ? 39.499 8.792 27.681 1.00 24.92 196 GLU D N 1
ATOM 7437 C CA . GLU D 1 196 ? 38.240 9.310 28.252 1.00 24.18 196 GLU D CA 1
ATOM 7438 C C . GLU D 1 196 ? 37.409 8.221 28.909 1.00 29.84 196 GLU D C 1
ATOM 7439 O O . GLU D 1 196 ? 36.836 8.449 29.989 1.00 30.47 196 GLU D O 1
ATOM 7445 N N . TYR D 1 197 ? 37.317 7.038 28.249 1.00 24.89 197 TYR D N 1
ATOM 7446 C CA . TYR D 1 197 ? 36.570 5.891 28.757 1.00 25.30 197 TYR D CA 1
ATOM 7447 C C . TYR D 1 197 ? 37.208 5.353 30.038 1.00 31.92 197 TYR D C 1
ATOM 7448 O O . TYR D 1 197 ? 36.519 5.117 31.024 1.00 33.86 197 TYR D O 1
ATOM 7457 N N . ARG D 1 198 ? 38.521 5.232 30.034 1.00 28.31 198 ARG D N 1
ATOM 7458 C CA . ARG D 1 198 ? 39.322 4.780 31.179 1.00 28.80 198 ARG D CA 1
ATOM 7459 C C . ARG D 1 198 ? 39.361 5.760 32.355 1.00 31.29 198 ARG D C 1
ATOM 7460 O O . ARG D 1 198 ? 39.707 5.346 33.465 1.00 32.17 198 ARG D O 1
ATOM 7468 N N . THR D 1 199 ? 39.088 7.063 32.122 1.00 25.08 199 THR D N 1
ATOM 7469 C CA . THR D 1 199 ? 39.274 8.059 33.176 1.00 24.28 199 THR D CA 1
ATOM 7470 C C . THR D 1 199 ? 38.020 8.755 33.581 1.00 30.07 199 THR D C 1
ATOM 7471 O O . THR D 1 199 ? 37.542 9.619 32.856 1.00 31.30 199 THR D O 1
ATOM 7475 N N . ALA D 1 200 ? 37.535 8.462 34.800 1.00 28.54 200 ALA D N 1
ATOM 7476 C CA . ALA D 1 200 ? 36.385 9.119 35.382 1.00 28.65 200 ALA D CA 1
ATOM 7477 C C . ALA D 1 200 ? 36.920 10.415 35.992 1.00 34.49 200 ALA D C 1
ATOM 7478 O O . ALA D 1 200 ? 36.941 10.557 37.218 1.00 35.66 200 ALA D O 1
ATOM 7480 N N . TYR D 1 201 ? 37.369 11.348 35.138 1.00 29.87 201 TYR D N 1
ATOM 7481 C CA . TYR D 1 201 ? 37.942 12.641 35.550 1.00 29.71 201 TYR D CA 1
ATOM 7482 C C . TYR D 1 201 ? 36.885 13.560 36.199 1.00 33.86 201 TYR D C 1
ATOM 7483 O O . TYR D 1 201 ? 35.701 13.420 35.894 1.00 33.22 201 TYR D O 1
ATOM 7492 N N . PRO D 1 202 ? 37.284 14.557 37.030 1.00 31.72 202 PRO D N 1
ATOM 7493 C CA . PRO D 1 202 ? 36.293 15.461 37.619 1.00 31.01 202 PRO D CA 1
ATOM 7494 C C . PRO D 1 202 ? 35.342 16.111 36.608 1.00 35.59 202 PRO D C 1
ATOM 7495 O O . PRO D 1 202 ? 35.757 16.808 35.678 1.00 35.96 202 PRO D O 1
ATOM 7499 N N . GLY D 1 203 ? 34.060 15.823 36.779 1.00 32.47 203 GLY D N 1
ATOM 7500 C CA . GLY D 1 203 ? 33.016 16.381 35.934 1.00 32.09 203 GLY D CA 1
ATOM 7501 C C . GLY D 1 203 ? 32.645 15.617 34.682 1.00 34.29 203 GLY D C 1
ATOM 7502 O O . GLY D 1 203 ? 31.797 16.102 33.945 1.00 35.95 203 GLY D O 1
ATOM 7503 N N . ARG D 1 204 ? 33.264 14.456 34.390 1.00 28.87 204 ARG D N 1
ATOM 7504 C CA . ARG D 1 204 ? 32.922 13.682 33.181 1.00 28.63 204 ARG D CA 1
ATOM 7505 C C . ARG D 1 204 ? 31.423 13.390 33.143 1.00 33.88 204 ARG D C 1
ATOM 7506 O O . ARG D 1 204 ? 30.894 12.825 34.102 1.00 33.68 204 ARG D O 1
ATOM 7514 N N . ARG D 1 205 ? 30.738 13.797 32.043 1.00 30.44 205 ARG D N 1
ATOM 7515 C CA . ARG D 1 205 ? 29.293 13.614 31.861 1.00 29.09 205 ARG D CA 1
ATOM 7516 C C . ARG D 1 205 ? 28.943 12.374 31.039 1.00 29.88 205 ARG D C 1
ATOM 7517 O O . ARG D 1 205 ? 29.785 11.808 30.344 1.00 27.40 205 ARG D O 1
ATOM 7525 N N . SER D 1 206 ? 27.686 11.945 31.157 1.00 25.21 206 SER D N 1
ATOM 7526 C CA . SER D 1 206 ? 27.145 10.814 30.437 1.00 26.32 206 SER D CA 1
ATOM 7527 C C . SER D 1 206 ? 25.893 11.260 29.743 1.00 29.67 206 SER D C 1
ATOM 7528 O O . SER D 1 206 ? 25.398 12.354 30.008 1.00 29.57 206 SER D O 1
ATOM 7531 N N . HIS D 1 207 ? 25.408 10.444 28.805 1.00 26.41 207 HIS D N 1
ATOM 7532 C CA . HIS D 1 207 ? 24.170 10.705 28.078 1.00 25.16 207 HIS D CA 1
ATOM 7533 C C . HIS D 1 207 ? 23.661 9.391 27.533 1.00 29.70 207 HIS D C 1
ATOM 7534 O O . HIS D 1 207 ? 24.303 8.349 27.719 1.00 29.60 207 HIS D O 1
ATOM 7541 N N . ARG D 1 208 ? 22.483 9.427 26.920 1.00 26.25 208 ARG D N 1
ATOM 7542 C CA . ARG D 1 208 ? 21.895 8.241 26.321 1.00 27.28 208 ARG D CA 1
ATOM 7543 C C . ARG D 1 208 ? 21.854 8.428 24.809 1.00 29.10 208 ARG D C 1
ATOM 7544 O O . ARG D 1 208 ? 21.437 9.473 24.330 1.00 27.33 208 ARG D O 1
ATOM 7552 N N . ARG D 1 209 ? 22.317 7.419 24.072 1.00 27.71 209 ARG D N 1
ATOM 7553 C CA . ARG D 1 209 ? 22.432 7.480 22.624 1.00 27.78 209 ARG D CA 1
ATOM 7554 C C . ARG D 1 209 ? 21.752 6.342 21.918 1.00 31.99 209 ARG D C 1
ATOM 7555 O O . ARG D 1 209 ? 21.729 5.220 22.440 1.00 31.49 209 ARG D O 1
ATOM 7563 N N . ARG D 1 210 ? 21.317 6.608 20.665 1.00 28.90 210 ARG D N 1
ATOM 7564 C CA . ARG D 1 210 ? 20.708 5.601 19.802 1.00 29.18 210 ARG D CA 1
ATOM 7565 C C . ARG D 1 210 ? 21.735 5.071 18.797 1.00 31.30 210 ARG D C 1
ATOM 7566 O O . ARG D 1 210 ? 22.486 5.825 18.164 1.00 28.44 210 ARG D O 1
ATOM 7574 N N . VAL D 1 211 ? 21.839 3.756 18.759 1.00 27.33 211 VAL D N 1
ATOM 7575 C CA . VAL D 1 211 ? 22.764 3.066 17.893 1.00 27.99 211 VAL D CA 1
ATOM 7576 C C . VAL D 1 211 ? 21.892 2.119 17.027 1.00 35.65 211 VAL D C 1
ATOM 7577 O O . VAL D 1 211 ? 21.203 1.229 17.573 1.00 35.09 211 VAL D O 1
ATOM 7581 N N . PRO D 1 212 ? 21.904 2.296 15.679 1.00 31.93 212 PRO D N 1
ATOM 7582 C CA . PRO D 1 212 ? 21.152 1.366 14.834 1.00 31.57 212 PRO D CA 1
ATOM 7583 C C . PRO D 1 212 ? 21.977 0.099 14.616 1.00 35.42 212 PRO D C 1
ATOM 7584 O O . PRO D 1 212 ? 23.004 0.133 13.941 1.00 36.45 212 PRO D O 1
ATOM 7588 N N . VAL D 1 213 ? 21.542 -1.006 15.208 1.00 31.50 213 VAL D N 1
ATOM 7589 C CA . VAL D 1 213 ? 22.211 -2.316 15.147 1.00 31.25 213 VAL D CA 1
ATOM 7590 C C . VAL D 1 213 ? 21.613 -3.165 14.000 1.00 35.84 213 VAL D C 1
ATOM 7591 O O . VAL D 1 213 ? 20.382 -3.244 13.919 1.00 34.64 213 VAL D O 1
ATOM 7595 N N . PRO D 1 214 ? 22.452 -3.813 13.128 1.00 35.71 214 PRO D N 1
ATOM 7596 C CA . PRO D 1 214 ? 21.905 -4.606 12.009 1.00 37.00 214 PRO D CA 1
ATOM 7597 C C . PRO D 1 214 ? 21.054 -5.790 12.411 1.00 44.41 214 PRO D C 1
ATOM 7598 O O . PRO D 1 214 ? 21.473 -6.599 13.234 1.00 45.60 214 PRO D O 1
ATOM 7602 N N . GLU D 1 215 ? 19.870 -5.903 11.806 1.00 42.17 215 GLU D N 1
ATOM 7603 C CA . GLU D 1 215 ? 18.932 -6.993 12.053 1.00 42.83 215 GLU D CA 1
ATOM 7604 C C . GLU D 1 215 ? 18.413 -7.421 10.667 1.00 46.46 215 GLU D C 1
ATOM 7605 O O . GLU D 1 215 ? 17.349 -6.985 10.223 1.00 46.77 215 GLU D O 1
ATOM 7611 N N . GLY D 1 216 ? 19.228 -8.212 9.974 1.00 42.97 216 GLY D N 1
ATOM 7612 C CA . GLY D 1 216 ? 18.959 -8.667 8.616 1.00 42.73 216 GLY D CA 1
ATOM 7613 C C . GLY D 1 216 ? 19.049 -7.518 7.632 1.00 45.80 216 GLY D C 1
ATOM 7614 O O . GLY D 1 216 ? 20.122 -6.951 7.441 1.00 47.43 216 GLY D O 1
ATOM 7615 N N . ASP D 1 217 ? 17.908 -7.120 7.065 1.00 40.06 217 ASP D N 1
ATOM 7616 C CA . ASP D 1 217 ? 17.798 -6.036 6.086 1.00 38.97 217 ASP D CA 1
ATOM 7617 C C . ASP D 1 217 ? 17.272 -4.761 6.735 1.00 40.71 217 ASP D C 1
ATOM 7618 O O . ASP D 1 217 ? 16.957 -3.776 6.045 1.00 38.94 217 ASP D O 1
ATOM 7623 N N . ARG D 1 218 ? 17.136 -4.794 8.065 1.00 35.97 218 ARG D N 1
ATOM 7624 C CA . ARG D 1 218 ? 16.633 -3.662 8.833 1.00 35.58 218 ARG D CA 1
ATOM 7625 C C . ARG D 1 218 ? 17.553 -3.314 10.010 1.00 37.63 218 ARG D C 1
ATOM 7626 O O . ARG D 1 218 ? 18.491 -4.061 10.295 1.00 36.30 218 ARG D O 1
ATOM 7634 N N . VAL D 1 219 ? 17.281 -2.177 10.682 1.00 33.66 219 VAL D N 1
ATOM 7635 C CA . VAL D 1 219 ? 18.001 -1.783 11.895 1.00 32.61 219 VAL D CA 1
ATOM 7636 C C . VAL D 1 219 ? 17.088 -1.941 13.108 1.00 35.38 219 VAL D C 1
ATOM 7637 O O . VAL D 1 219 ? 15.866 -1.734 13.008 1.00 32.38 219 VAL D O 1
ATOM 7641 N N . ARG D 1 220 ? 17.694 -2.323 14.253 1.00 34.27 220 ARG D N 1
ATOM 7642 C CA . ARG D 1 220 ? 17.037 -2.419 15.565 1.00 34.35 220 ARG D CA 1
ATOM 7643 C C . ARG D 1 220 ? 17.713 -1.304 16.387 1.00 36.28 220 ARG D C 1
ATOM 7644 O O . ARG D 1 220 ? 18.910 -1.388 16.626 1.00 36.03 220 ARG D O 1
ATOM 7652 N N . TRP D 1 221 ? 16.999 -0.217 16.721 1.00 32.72 221 TRP D N 1
ATOM 7653 C CA . TRP D 1 221 ? 17.599 0.891 17.480 1.00 32.18 221 TRP D CA 1
ATOM 7654 C C . TRP D 1 221 ? 17.820 0.497 18.917 1.00 38.81 221 TRP D C 1
ATOM 7655 O O . TRP D 1 221 ? 16.867 0.103 19.592 1.00 39.22 221 TRP D O 1
ATOM 7666 N N . VAL D 1 222 ? 19.076 0.596 19.381 1.00 36.55 222 VAL D N 1
ATOM 7667 C CA . VAL D 1 222 ? 19.466 0.227 20.743 1.00 37.21 222 VAL D CA 1
ATOM 7668 C C . VAL D 1 222 ? 19.878 1.473 21.517 1.00 38.95 222 VAL D C 1
ATOM 7669 O O . VAL D 1 222 ? 20.802 2.180 21.105 1.00 37.39 222 VAL D O 1
ATOM 7673 N N . GLU D 1 223 ? 19.184 1.747 22.627 1.00 34.37 223 GLU D N 1
ATOM 7674 C CA . GLU D 1 223 ? 19.511 2.888 23.465 1.00 34.08 223 GLU D CA 1
ATOM 7675 C C . GLU D 1 223 ? 20.636 2.522 24.428 1.00 38.40 223 GLU D C 1
ATOM 7676 O O . GLU D 1 223 ? 20.635 1.442 25.023 1.00 38.79 223 GLU D O 1
ATOM 7682 N N . GLN D 1 224 ? 21.642 3.371 24.524 1.00 33.57 224 GLN D N 1
ATOM 7683 C CA . GLN D 1 224 ? 22.724 3.041 25.431 1.00 32.22 224 GLN D CA 1
ATOM 7684 C C . GLN D 1 224 ? 23.275 4.235 26.106 1.00 32.68 224 GLN D C 1
ATOM 7685 O O . GLN D 1 224 ? 23.194 5.348 25.578 1.00 30.10 224 GLN D O 1
ATOM 7691 N N . GLU D 1 225 ? 23.824 4.005 27.299 1.00 30.28 225 GLU D N 1
ATOM 7692 C CA . GLU D 1 225 ? 24.473 5.041 28.051 1.00 30.97 225 GLU D CA 1
ATOM 7693 C C . GLU D 1 225 ? 25.881 5.157 27.518 1.00 31.87 225 GLU D C 1
ATOM 7694 O O . GLU D 1 225 ? 26.516 4.161 27.151 1.00 31.40 225 GLU D O 1
ATOM 7700 N N . ASP D 1 226 ? 26.351 6.375 27.433 1.00 24.88 226 ASP D N 1
ATOM 7701 C CA . ASP D 1 226 ? 27.682 6.600 26.949 1.00 23.66 226 ASP D CA 1
ATOM 7702 C C . ASP D 1 226 ? 28.264 7.834 27.644 1.00 29.32 226 ASP D C 1
ATOM 7703 O O . ASP D 1 226 ? 27.529 8.668 28.158 1.00 26.82 226 ASP D O 1
ATOM 7708 N N . ILE D 1 227 ? 29.582 7.940 27.651 1.00 27.92 227 ILE D N 1
ATOM 7709 C CA . ILE D 1 227 ? 30.241 9.122 28.177 1.00 28.95 227 ILE D CA 1
ATOM 7710 C C . ILE D 1 227 ? 30.155 10.173 27.049 1.00 31.89 227 ILE D C 1
ATOM 7711 O O . ILE D 1 227 ? 30.168 9.813 25.879 1.00 33.29 227 ILE D O 1
ATOM 7716 N N . VAL D 1 228 ? 30.031 11.448 27.392 1.00 25.48 228 VAL D N 1
ATOM 7717 C CA . VAL D 1 228 ? 30.057 12.525 26.399 1.00 22.92 228 VAL D CA 1
ATOM 7718 C C . VAL D 1 228 ? 31.541 12.818 26.225 1.00 25.40 228 VAL D C 1
ATOM 7719 O O . VAL D 1 228 ? 32.268 12.871 27.212 1.00 21.40 228 VAL D O 1
ATOM 7723 N N . TYR D 1 229 ? 31.998 13.025 24.998 1.00 25.31 229 TYR D N 1
ATOM 7724 C CA . TYR D 1 229 ? 33.412 13.323 24.800 1.00 24.42 229 TYR D CA 1
ATOM 7725 C C . TYR D 1 229 ? 33.635 14.807 24.961 1.00 27.01 229 TYR D C 1
ATOM 7726 O O . TYR D 1 229 ? 32.766 15.597 24.616 1.00 23.74 229 TYR D O 1
ATOM 7735 N N . PHE D 1 230 ? 34.790 15.189 25.507 1.00 25.76 230 PHE D N 1
ATOM 7736 C CA . PHE D 1 230 ? 35.151 16.592 25.630 1.00 26.07 230 PHE D CA 1
ATOM 7737 C C . PHE D 1 230 ? 36.396 16.776 24.749 1.00 31.18 230 PHE D C 1
ATOM 7738 O O . PHE D 1 230 ? 37.385 16.036 24.905 1.00 30.43 230 PHE D O 1
ATOM 7746 N N . GLU D 1 231 ? 36.312 17.689 23.757 1.00 26.85 231 GLU D N 1
ATOM 7747 C CA . GLU D 1 231 ? 37.394 17.880 22.778 1.00 26.25 231 GLU D CA 1
ATOM 7748 C C . GLU D 1 231 ? 38.145 19.190 22.873 1.00 30.30 231 GLU D C 1
ATOM 7749 O O . GLU D 1 231 ? 39.125 19.349 22.167 1.00 29.66 231 GLU D O 1
ATOM 7755 N N . GLU D 1 232 ? 37.673 20.133 23.712 1.00 30.13 232 GLU D N 1
ATOM 7756 C CA . GLU D 1 232 ? 38.197 21.502 23.815 1.00 31.68 232 GLU D CA 1
ATOM 7757 C C . GLU D 1 232 ? 39.650 21.622 24.221 1.00 37.56 232 GLU D C 1
ATOM 7758 O O . GLU D 1 232 ? 40.280 22.636 23.896 1.00 37.58 232 GLU D O 1
ATOM 7764 N N . ASP D 1 233 ? 40.188 20.605 24.931 1.00 33.28 233 ASP D N 1
ATOM 7765 C CA . ASP D 1 233 ? 41.583 20.631 25.400 1.00 31.31 233 ASP D CA 1
ATOM 7766 C C . ASP D 1 233 ? 42.526 19.725 24.624 1.00 33.13 233 ASP D C 1
ATOM 7767 O O . ASP D 1 233 ? 43.656 19.519 25.064 1.00 32.77 233 ASP D O 1
ATOM 7772 N N . PHE D 1 234 ? 42.073 19.146 23.494 1.00 28.01 234 PHE D N 1
ATOM 7773 C CA . PHE D 1 234 ? 42.894 18.218 22.691 1.00 26.44 234 PHE D CA 1
ATOM 7774 C C . PHE D 1 234 ? 44.293 18.757 22.306 1.00 30.59 234 PHE D C 1
ATOM 7775 O O . PHE D 1 234 ? 45.279 18.014 22.387 1.00 28.62 234 PHE D O 1
ATOM 7783 N N . GLN D 1 235 ? 44.372 20.055 21.990 1.00 27.59 235 GLN D N 1
ATOM 7784 C CA . GLN D 1 235 ? 45.589 20.768 21.598 1.00 29.03 235 GLN D CA 1
ATOM 7785 C C . GLN D 1 235 ? 46.584 20.931 22.763 1.00 34.50 235 GLN D C 1
ATOM 7786 O O . GLN D 1 235 ? 47.773 20.629 22.593 1.00 34.24 235 GLN D O 1
ATOM 7792 N N . THR D 1 236 ? 46.098 21.365 23.948 1.00 31.31 236 THR D N 1
ATOM 7793 C CA . THR D 1 236 ? 46.930 21.514 25.155 1.00 30.65 236 THR D CA 1
ATOM 7794 C C . THR D 1 236 ? 47.388 20.146 25.705 1.00 34.49 236 THR D C 1
ATOM 7795 O O . THR D 1 236 ? 48.577 19.968 25.989 1.00 35.65 236 THR D O 1
ATOM 7799 N N . MET D 1 237 ? 46.449 19.190 25.832 1.00 29.04 237 MET D N 1
ATOM 7800 C CA . MET D 1 237 ? 46.719 17.827 26.331 1.00 26.79 237 MET D CA 1
ATOM 7801 C C . MET D 1 237 ? 47.640 17.076 25.350 1.00 30.52 237 MET D C 1
ATOM 7802 O O . MET D 1 237 ? 48.538 16.340 25.767 1.00 29.91 237 MET D O 1
ATOM 7807 N N . GLY D 1 238 ? 47.395 17.273 24.064 1.00 27.75 238 GLY D N 1
ATOM 7808 C CA . GLY D 1 238 ? 48.204 16.700 23.000 1.00 28.46 238 GLY D CA 1
ATOM 7809 C C . GLY D 1 238 ? 49.675 17.049 23.092 1.00 30.66 238 GLY D C 1
ATOM 7810 O O . GLY D 1 238 ? 50.506 16.145 23.163 1.00 28.62 238 GLY D O 1
ATOM 7811 N N . GLU D 1 239 ? 50.006 18.357 23.124 1.00 29.32 239 GLU D N 1
ATOM 7812 C CA . GLU D 1 239 ? 51.400 18.837 23.237 1.00 30.11 239 GLU D CA 1
ATOM 7813 C C . GLU D 1 239 ? 52.015 18.393 24.557 1.00 33.09 239 GLU D C 1
ATOM 7814 O O . GLU D 1 239 ? 53.204 18.044 24.571 1.00 34.99 239 GLU D O 1
ATOM 7820 N N . SER D 1 240 ? 51.227 18.389 25.670 1.00 27.71 240 SER D N 1
ATOM 7821 C CA . SER D 1 240 ? 51.750 17.935 26.979 1.00 26.77 240 SER D CA 1
ATOM 7822 C C . SER D 1 240 ? 52.102 16.445 26.918 1.00 31.43 240 SER D C 1
ATOM 7823 O O . SER D 1 240 ? 53.230 16.097 27.222 1.00 32.75 240 SER D O 1
ATOM 7826 N N . CYS D 1 241 ? 51.161 15.575 26.481 1.00 25.00 241 CYS D N 1
ATOM 7827 C CA . CYS D 1 241 ? 51.402 14.135 26.392 1.00 25.37 241 CYS D CA 1
ATOM 7828 C C . CYS D 1 241 ? 52.436 13.706 25.349 1.00 28.94 241 CYS D C 1
ATOM 7829 O O . CYS D 1 241 ? 53.239 12.784 25.606 1.00 26.73 241 CYS D O 1
ATOM 7832 N N . LEU D 1 242 ? 52.423 14.367 24.179 1.00 25.33 242 LEU D N 1
ATOM 7833 C CA . LEU D 1 242 ? 53.364 14.064 23.100 1.00 24.33 242 LEU D CA 1
ATOM 7834 C C . LEU D 1 242 ? 54.821 14.222 23.544 1.00 29.99 242 LEU D C 1
ATOM 7835 O O . LEU D 1 242 ? 55.596 13.249 23.472 1.00 29.57 242 LEU D O 1
ATOM 7840 N N . THR D 1 243 ? 55.171 15.440 24.015 1.00 25.55 243 THR D N 1
ATOM 7841 C CA . THR D 1 243 ? 56.512 15.818 24.489 1.00 26.81 243 THR D CA 1
ATOM 7842 C C . THR D 1 243 ? 57.053 14.926 25.605 1.00 30.23 243 THR D C 1
ATOM 7843 O O . THR D 1 243 ? 58.262 14.847 25.767 1.00 30.71 243 THR D O 1
ATOM 7847 N N . ARG D 1 244 ? 56.163 14.279 26.384 1.00 25.17 244 ARG D N 1
ATOM 7848 C CA . ARG D 1 244 ? 56.536 13.371 27.488 1.00 24.77 244 ARG D CA 1
ATOM 7849 C C . ARG D 1 244 ? 56.448 11.899 27.043 1.00 27.31 244 ARG D C 1
ATOM 7850 O O . ARG D 1 244 ? 56.744 11.005 27.831 1.00 24.12 244 ARG D O 1
ATOM 7858 N N . THR D 1 245 ? 56.017 11.637 25.792 1.00 25.46 245 THR D N 1
ATOM 7859 C CA . THR D 1 245 ? 55.983 10.256 25.286 1.00 25.17 245 THR D CA 1
ATOM 7860 C C . THR D 1 245 ? 57.397 9.851 24.799 1.00 36.68 245 THR D C 1
ATOM 7861 O O . THR D 1 245 ? 57.926 10.505 23.886 1.00 35.77 245 THR D O 1
ATOM 7865 N N . PRO D 1 246 ? 58.009 8.769 25.367 1.00 38.30 246 PRO D N 1
ATOM 7866 C CA . PRO D 1 246 ? 59.369 8.381 24.932 1.00 38.70 246 PRO D CA 1
ATOM 7867 C C . PRO D 1 246 ? 59.410 7.864 23.503 1.00 41.50 246 PRO D C 1
ATOM 7868 O O . PRO D 1 246 ? 58.527 7.114 23.084 1.00 39.63 246 PRO D O 1
ATOM 7872 N N . GLY D 1 247 ? 60.415 8.316 22.762 1.00 38.94 247 GLY D N 1
ATOM 7873 C CA . GLY D 1 247 ? 60.635 7.933 21.369 1.00 37.79 247 GLY D CA 1
ATOM 7874 C C . GLY D 1 247 ? 59.759 8.627 20.339 1.00 38.31 247 GLY D C 1
ATOM 7875 O O . GLY D 1 247 ? 59.875 8.308 19.159 1.00 37.37 247 GLY D O 1
ATOM 7876 N N . HIS D 1 248 ? 58.878 9.587 20.748 1.00 31.75 248 HIS D N 1
ATOM 7877 C CA . HIS D 1 248 ? 58.014 10.294 19.784 1.00 29.54 248 HIS D CA 1
ATOM 7878 C C . HIS D 1 248 ? 58.877 10.984 18.726 1.00 36.25 248 HIS D C 1
ATOM 7879 O O . HIS D 1 248 ? 60.068 11.219 18.959 1.00 34.27 248 HIS D O 1
ATOM 7886 N N . SER D 1 249 ? 58.305 11.232 17.548 1.00 33.25 249 SER D N 1
ATOM 7887 C CA . SER D 1 249 ? 59.041 11.897 16.481 1.00 34.61 249 SER D CA 1
ATOM 7888 C C . SER D 1 249 ? 58.131 12.844 15.764 1.00 41.75 249 SER D C 1
ATOM 7889 O O . SER D 1 249 ? 56.914 12.629 15.675 1.00 42.56 249 SER D O 1
ATOM 7892 N N . ARG D 1 250 ? 58.720 13.938 15.352 1.00 38.20 250 ARG D N 1
ATOM 7893 C CA . ARG D 1 250 ? 58.095 14.994 14.603 1.00 38.70 250 ARG D CA 1
ATOM 7894 C C . ARG D 1 250 ? 58.905 15.137 13.327 1.00 44.07 250 ARG D C 1
ATOM 7895 O O . ARG D 1 250 ? 60.100 14.801 13.295 1.00 41.68 250 ARG D O 1
ATOM 7903 N N . GLY D 1 251 ? 58.235 15.564 12.269 1.00 41.99 251 GLY D N 1
ATOM 7904 C CA . GLY D 1 251 ? 58.884 15.742 10.983 1.00 42.87 251 GLY D CA 1
ATOM 7905 C C . GLY D 1 251 ? 57.938 16.068 9.849 1.00 47.46 251 GLY D C 1
ATOM 7906 O O . GLY D 1 251 ? 56.776 16.435 10.067 1.00 47.29 251 GLY D O 1
ATOM 7907 N N . THR D 1 252 ? 58.462 15.954 8.634 1.00 43.73 252 THR D N 1
ATOM 7908 C CA . THR D 1 252 ? 57.736 16.246 7.401 1.00 42.91 252 THR D CA 1
ATOM 7909 C C . THR D 1 252 ? 57.648 14.992 6.529 1.00 43.68 252 THR D C 1
ATOM 7910 O O . THR D 1 252 ? 58.585 14.202 6.485 1.00 42.62 252 THR D O 1
ATOM 7914 N N . VAL D 1 253 ? 56.469 14.768 5.916 1.00 38.29 253 VAL D N 1
ATOM 7915 C CA . VAL D 1 253 ? 56.176 13.682 4.975 1.00 35.87 253 VAL D CA 1
ATOM 7916 C C . VAL D 1 253 ? 55.516 14.450 3.837 1.00 38.14 253 VAL D C 1
ATOM 7917 O O . VAL D 1 253 ? 54.419 14.999 4.020 1.00 36.27 253 VAL D O 1
ATOM 7921 N N . GLY D 1 254 ? 56.252 14.615 2.729 1.00 33.50 254 GLY D N 1
ATOM 7922 C CA . GLY D 1 254 ? 55.811 15.475 1.638 1.00 32.43 254 GLY D CA 1
ATOM 7923 C C . GLY D 1 254 ? 55.843 16.899 2.159 1.00 36.34 254 GLY D C 1
ATOM 7924 O O . GLY D 1 254 ? 56.806 17.277 2.814 1.00 37.83 254 GLY D O 1
ATOM 7925 N N . GLU D 1 255 ? 54.781 17.666 1.978 1.00 33.63 255 GLU D N 1
ATOM 7926 C CA . GLU D 1 255 ? 54.728 19.027 2.521 1.00 34.39 255 GLU D CA 1
ATOM 7927 C C . GLU D 1 255 ? 54.059 19.038 3.920 1.00 37.55 255 GLU D C 1
ATOM 7928 O O . GLU D 1 255 ? 53.977 20.096 4.567 1.00 37.06 255 GLU D O 1
ATOM 7934 N N . ALA D 1 256 ? 53.519 17.875 4.347 1.00 32.09 256 ALA D N 1
ATOM 7935 C CA . ALA D 1 256 ? 52.738 17.761 5.588 1.00 30.09 256 ALA D CA 1
ATOM 7936 C C . ALA D 1 256 ? 53.551 17.667 6.859 1.00 33.09 256 ALA D C 1
ATOM 7937 O O . ALA D 1 256 ? 54.527 16.904 6.922 1.00 31.23 256 ALA D O 1
ATOM 7939 N N . ALA D 1 257 ? 53.120 18.428 7.896 1.00 31.95 257 ALA D N 1
ATOM 7940 C CA . ALA D 1 257 ? 53.706 18.332 9.237 1.00 33.21 257 ALA D CA 1
ATOM 7941 C C . ALA D 1 257 ? 53.192 17.001 9.797 1.00 36.94 257 ALA D C 1
ATOM 7942 O O . ALA D 1 257 ? 51.980 16.745 9.749 1.00 36.53 257 ALA D O 1
ATOM 7944 N N . ALA D 1 258 ? 54.105 16.134 10.265 1.00 33.27 258 ALA D N 1
ATOM 7945 C CA . ALA D 1 258 ? 53.731 14.822 10.803 1.00 31.30 258 ALA D CA 1
ATOM 7946 C C . ALA D 1 258 ? 54.140 14.617 12.249 1.00 36.20 258 ALA D C 1
ATOM 7947 O O . ALA D 1 258 ? 55.114 15.210 12.720 1.00 35.02 258 ALA D O 1
ATOM 7949 N N . VAL D 1 259 ? 53.354 13.804 12.974 1.00 31.44 259 VAL D N 1
ATOM 7950 C CA . VAL D 1 259 ? 53.634 13.485 14.367 1.00 30.79 259 VAL D CA 1
ATOM 7951 C C . VAL D 1 259 ? 53.536 11.971 14.461 1.00 33.36 259 VAL D C 1
ATOM 7952 O O . VAL D 1 259 ? 52.609 11.375 13.908 1.00 33.14 259 VAL D O 1
ATOM 7956 N N . LEU D 1 260 ? 54.526 11.350 15.087 1.00 27.95 260 LEU D N 1
ATOM 7957 C CA . LEU D 1 260 ? 54.571 9.902 15.278 1.00 27.72 260 LEU D CA 1
ATOM 7958 C C . LEU D 1 260 ? 54.795 9.601 16.742 1.00 33.68 260 LEU D C 1
ATOM 7959 O O . LEU D 1 260 ? 55.723 10.154 17.332 1.00 33.96 260 LEU D O 1
ATOM 7964 N N . TYR D 1 261 ? 53.940 8.763 17.348 1.00 30.85 261 TYR D N 1
ATOM 7965 C CA . TYR D 1 261 ? 54.062 8.499 18.786 1.00 29.64 261 TYR D CA 1
ATOM 7966 C C . TYR D 1 261 ? 53.635 7.090 19.214 1.00 30.81 261 TYR D C 1
ATOM 7967 O O . TYR D 1 261 ? 52.839 6.425 18.522 1.00 27.63 261 TYR D O 1
ATOM 7976 N N . GLY D 1 262 ? 54.220 6.624 20.316 1.00 26.43 262 GLY D N 1
ATOM 7977 C CA . GLY D 1 262 ? 53.865 5.336 20.899 1.00 26.18 262 GLY D CA 1
ATOM 7978 C C . GLY D 1 262 ? 52.528 5.501 21.585 1.00 31.04 262 GLY D C 1
ATOM 7979 O O . GLY D 1 262 ? 52.388 6.394 22.428 1.00 31.88 262 GLY D O 1
ATOM 7980 N N . GLN D 1 263 ? 51.517 4.704 21.166 1.00 27.88 263 GLN D N 1
ATOM 7981 C CA . GLN D 1 263 ? 50.134 4.802 21.645 1.00 26.61 263 GLN D CA 1
ATOM 7982 C C . GLN D 1 263 ? 49.933 4.437 23.122 1.00 32.62 263 GLN D C 1
ATOM 7983 O O . GLN D 1 263 ? 49.207 5.160 23.811 1.00 32.29 263 GLN D O 1
ATOM 7989 N N . ARG D 1 264 ? 50.536 3.316 23.600 1.00 29.15 264 ARG D N 1
ATOM 7990 C CA . ARG D 1 264 ? 50.391 2.897 25.002 1.00 29.07 264 ARG D CA 1
ATOM 7991 C C . ARG D 1 264 ? 50.841 3.982 25.984 1.00 31.31 264 ARG D C 1
ATOM 7992 O O . ARG D 1 264 ? 50.098 4.305 26.905 1.00 28.97 264 ARG D O 1
ATOM 8000 N N . ALA D 1 265 ? 52.039 4.540 25.768 1.00 27.73 265 ALA D N 1
ATOM 8001 C CA . ALA D 1 265 ? 52.653 5.547 26.632 1.00 27.30 265 ALA D CA 1
ATOM 8002 C C . ALA D 1 265 ? 51.874 6.832 26.553 1.00 29.93 265 ALA D C 1
ATOM 8003 O O . ALA D 1 265 ? 51.582 7.426 27.586 1.00 29.95 265 ALA D O 1
ATOM 8005 N N . PHE D 1 266 ? 51.474 7.234 25.329 1.00 24.50 266 PHE D N 1
ATOM 8006 C CA . PHE D 1 266 ? 50.657 8.447 25.137 1.00 22.98 266 PHE D CA 1
ATOM 8007 C C . PHE D 1 266 ? 49.261 8.272 25.767 1.00 25.78 266 PHE D C 1
ATOM 8008 O O . PHE D 1 266 ? 48.818 9.180 26.463 1.00 26.77 266 PHE D O 1
ATOM 8016 N N . VAL D 1 267 ? 48.560 7.121 25.550 1.00 23.57 267 VAL D N 1
ATOM 8017 C CA . VAL D 1 267 ? 47.216 6.939 26.183 1.00 23.18 267 VAL D CA 1
ATOM 8018 C C . VAL D 1 267 ? 47.317 6.991 27.715 1.00 29.52 267 VAL D C 1
ATOM 8019 O O . VAL D 1 267 ? 46.603 7.779 28.351 1.00 29.70 267 VAL D O 1
ATOM 8023 N N . ASP D 1 268 ? 48.291 6.255 28.292 1.00 26.59 268 ASP D N 1
ATOM 8024 C CA . ASP D 1 268 ? 48.542 6.276 29.748 1.00 25.40 268 ASP D CA 1
ATOM 8025 C C . ASP D 1 268 ? 48.810 7.715 30.224 1.00 28.42 268 ASP D C 1
ATOM 8026 O O . ASP D 1 268 ? 48.239 8.154 31.218 1.00 27.48 268 ASP D O 1
ATOM 8031 N N . LEU D 1 269 ? 49.597 8.477 29.457 1.00 24.73 269 LEU D N 1
ATOM 8032 C CA . LEU D 1 269 ? 49.871 9.872 29.826 1.00 24.01 269 LEU D CA 1
ATOM 8033 C C . LEU D 1 269 ? 48.609 10.719 29.726 1.00 29.85 269 LEU D C 1
ATOM 8034 O O . LEU D 1 269 ? 48.450 11.647 30.527 1.00 31.97 269 LEU D O 1
ATOM 8039 N N . ALA D 1 270 ? 47.714 10.433 28.732 1.00 25.78 270 ALA D N 1
ATOM 8040 C CA . ALA D 1 270 ? 46.479 11.213 28.557 1.00 24.16 270 ALA D CA 1
ATOM 8041 C C . ALA D 1 270 ? 45.497 11.000 29.726 1.00 25.61 270 ALA D C 1
ATOM 8042 O O . ALA D 1 270 ? 44.801 11.931 30.122 1.00 22.54 270 ALA D O 1
ATOM 8044 N N . CYS D 1 271 ? 45.450 9.787 30.272 1.00 23.79 271 CYS D N 1
ATOM 8045 C CA . CYS D 1 271 ? 44.610 9.444 31.425 1.00 25.93 271 CYS D CA 1
ATOM 8046 C C . CYS D 1 271 ? 45.023 10.286 32.640 1.00 28.02 271 CYS D C 1
ATOM 8047 O O . CYS D 1 271 ? 44.170 10.825 33.357 1.00 26.07 271 CYS D O 1
ATOM 8050 N N . GLU D 1 272 ? 46.348 10.415 32.832 1.00 25.34 272 GLU D N 1
ATOM 8051 C CA . GLU D 1 272 ? 46.955 11.198 33.899 1.00 25.21 272 GLU D CA 1
ATOM 8052 C C . GLU D 1 272 ? 46.667 12.656 33.701 1.00 28.07 272 GLU D C 1
ATOM 8053 O O . GLU D 1 272 ? 46.394 13.350 34.667 1.00 26.20 272 GLU D O 1
ATOM 8059 N N . TRP D 1 273 ? 46.748 13.134 32.457 1.00 25.02 273 TRP D N 1
ATOM 8060 C CA . TRP D 1 273 ? 46.519 14.561 32.174 1.00 24.83 273 TRP D CA 1
ATOM 8061 C C . TRP D 1 273 ? 45.095 14.984 32.512 1.00 27.24 273 TRP D C 1
ATOM 8062 O O . TRP D 1 273 ? 44.878 16.065 33.045 1.00 27.85 273 TRP D O 1
ATOM 8073 N N . MET D 1 274 ? 44.117 14.164 32.114 1.00 23.43 274 MET D N 1
ATOM 8074 C CA . MET D 1 274 ? 42.705 14.402 32.374 1.00 23.69 274 MET D CA 1
ATOM 8075 C C . MET D 1 274 ? 42.432 14.408 33.872 1.00 27.74 274 MET D C 1
ATOM 8076 O O . MET D 1 274 ? 41.802 15.342 34.370 1.00 28.23 274 MET D O 1
ATOM 8081 N N . THR D 1 275 ? 42.962 13.417 34.599 1.00 25.14 275 THR D N 1
ATOM 8082 C CA . THR D 1 275 ? 42.792 13.369 36.067 1.00 26.25 275 THR D CA 1
ATOM 8083 C C . THR D 1 275 ? 43.342 14.642 36.723 1.00 31.24 275 THR D C 1
ATOM 8084 O O . THR D 1 275 ? 42.674 15.184 37.589 1.00 33.00 275 THR D O 1
ATOM 8088 N N . ALA D 1 276 ? 44.503 15.154 36.240 1.00 26.86 276 ALA D N 1
ATOM 8089 C CA . ALA D 1 276 ? 45.200 16.326 36.783 1.00 26.05 276 ALA D CA 1
ATOM 8090 C C . ALA D 1 276 ? 44.699 17.688 36.332 1.00 30.82 276 ALA D C 1
ATOM 8091 O O . ALA D 1 276 ? 44.848 18.654 37.082 1.00 32.71 276 ALA D O 1
ATOM 8093 N N . HIS D 1 277 ? 44.123 17.787 35.120 1.00 26.08 277 HIS D N 1
ATOM 8094 C CA . HIS D 1 277 ? 43.701 19.061 34.514 1.00 24.83 277 HIS D CA 1
ATOM 8095 C C . HIS D 1 277 ? 42.251 19.211 34.183 1.00 30.45 277 HIS D C 1
ATOM 8096 O O . HIS D 1 277 ? 41.774 20.343 34.192 1.00 30.96 277 HIS D O 1
ATOM 8103 N N . ARG D 1 278 ? 41.527 18.110 33.893 1.00 28.17 278 ARG D N 1
ATOM 8104 C CA . ARG D 1 278 ? 40.102 18.244 33.566 1.00 29.09 278 ARG D CA 1
ATOM 8105 C C . ARG D 1 278 ? 39.212 18.441 34.787 1.00 32.43 278 ARG D C 1
ATOM 8106 O O . ARG D 1 278 ? 39.358 17.738 35.792 1.00 31.72 278 ARG D O 1
ATOM 8114 N N . ASP D 1 279 ? 38.314 19.424 34.692 1.00 28.92 279 ASP D N 1
ATOM 8115 C CA . ASP D 1 279 ? 37.332 19.736 35.715 1.00 28.45 279 ASP D CA 1
ATOM 8116 C C . ASP D 1 279 ? 36.135 20.383 35.085 1.00 31.50 279 ASP D C 1
ATOM 8117 O O . ASP D 1 279 ? 35.999 21.611 35.055 1.00 28.88 279 ASP D O 1
ATOM 8122 N N . LEU D 1 280 ? 35.242 19.519 34.581 1.00 30.47 280 LEU D N 1
ATOM 8123 C CA . LEU D 1 280 ? 34.024 19.925 33.918 1.00 31.99 280 LEU D CA 1
ATOM 8124 C C . LEU D 1 280 ? 32.892 20.283 34.908 1.00 36.36 280 LEU D C 1
ATOM 8125 O O . LEU D 1 280 ? 31.786 20.565 34.469 1.00 37.01 280 LEU D O 1
ATOM 8130 N N . ALA D 1 281 ? 33.186 20.327 36.235 1.00 31.99 281 ALA D N 1
ATOM 8131 C CA . ALA D 1 281 ? 32.212 20.685 37.277 1.00 31.86 281 ALA D CA 1
ATOM 8132 C C . ALA D 1 281 ? 32.694 21.938 38.063 1.00 36.96 281 ALA D C 1
ATOM 8133 O O . ALA D 1 281 ? 32.138 22.263 39.108 1.00 36.43 281 ALA D O 1
ATOM 8135 N N . ARG D 1 282 ? 33.759 22.608 37.567 1.00 35.52 282 ARG D N 1
ATOM 8136 C CA . ARG D 1 282 ? 34.397 23.767 38.218 1.00 54.15 282 ARG D CA 1
ATOM 8137 C C . ARG D 1 282 ? 33.473 24.974 38.333 1.00 74.12 282 ARG D C 1
ATOM 8138 O O . ARG D 1 282 ? 32.601 25.148 37.489 1.00 44.45 282 ARG D O 1
#

Solvent-accessible surface area: 44260 Å² total; per-residue (Å²): 175,81,32,0,15,24,30,70,2,17,9,14,2,4,34,14,18,2,97,56,41,20,7,1,0,0,11,14,26,51,90,33,0,2,48,11,1,32,20,5,5,0,2,0,24,0,0,27,62,9,0,23,174,119,0,0,0,0,2,9,0,32,1,44,43,17,12,2,1,48,98,50,54,178,70,94,18,42,124,134,19,54,78,66,0,67,106,40,7,4,16,14,47,58,61,8,2,23,15,86,83,50,37,53,1,1,34,0,0,16,32,7,62,58,20,46,27,1,50,1,3,5,9,0,0,0,0,45,25,64,76,6,130,72,1,15,61,166,19,31,60,88,19,24,4,0,98,31,2,1,0,29,18,0,5,142,42,104,1,29,0,0,0,2,23,34,22,8,111,43,1,11,0,0,16,0,0,0,6,28,9,34,5,55,37,15,123,13,63,86,45,101,0,1,22,54,95,68,90,90,14,117,59,43,113,23,68,8,16,52,41,55,103,154,20,8,99,92,0,0,86,37,0,0,80,88,1,109,84,49,30,127,31,84,0,4,82,2,79,4,24,4,2,27,0,95,38,0,0,34,29,0,26,26,21,0,65,74,122,7,118,30,127,119,19,221,101,120,70,70,31,0,13,26,58,82,2,16,61,29,2,64,92,11,29,7,156,110,37,24,10,1,0,0,11,15,30,52,98,29,0,7,42,8,1,28,15,8,6,0,2,0,29,0,2,27,63,9,0,22,176,130,0,0,1,0,4,10,0,33,0,42,69,16,13,4,1,52,98,43,54,207,86,97,18,68,124,129,45,54,79,61,0,62,109,31,8,6,16,14,45,57,61,4,1,17,10,112,74,49,39,50,2,1,32,7,1,17,26,6,65,55,21,51,28,1,48,1,4,6,8,0,0,0,0,41,23,55,74,0,111,71,0,14,81,71,22,29,63,90,38,25,3,0,139,15,0,0,0,22,13,0,28,136,40,101,2,32,0,0,1,2,24,35,26,7,120,44,2,11,0,0,16,1,0,0,19,106,9,85,4,83,16,77,149,80,75,158,47,95,0,2,24,59,99,76,98,75,17,122,60,37,103,22,121,7,25,49,41,62,101,156,21,10,103,91,0,0,74,37,0,0,80,112,3,108,82,48,30,120,32,83,0,3,73,3,80,2,27,5,2,27,0,94,37,1,0,64,30,0,25,108,21,0,75,74,113,6,120,41,123,212,71,108,0,52,93,107,81,2,17,68,28,2,65,93,13,35,6,158,110,41,16,14,1,0,0,10,19,27,50,90,33,0,5,119,10,64,50,25,15,115,5,1,7,52,0,0,31,66,12,2,26,159,128,0,0,1,0,3,10,0,31,1,43,68,25,11,8,0,58,98,60,59,217,104,95,35,69,126,134,142,54,83,102,34,54,104,99,17,98,30,14,56,59,124,141,14,52,11,125,85,50,39,50,1,1,50,16,0,34,165,25,95,58,21,42,26,1,49,1,2,3,9,0,0,0,0,37,24,52,78,1,114,81,1,12,58,170,18,31,60,91,25,23,4,0,142,28,2,0,0,30,26,0,26,139,40,102,1,28,0,0,0,1,27,28,22,4,108,46,1,13,0,0,18,0,0,0,16,103,10,86,6,64,37,68,138,73,78,166,44,69,0,2,21,64,93,69,132,109,14,118,50,38,74,24,145,6,26,58,42,58,88,153,25,7,84,62,0,0,46,0,0,0,4,72,1,111,82,43,27,138,32,86,0,5,85,2,80,2,20,5,2,26,0,94,38,0,0,67,28,0,24,113,21,0,84,52,59,7,118,63,212,102,121,2,54,94,109,108,2,18,68,26,2,66,92,12,28,6,151,90,42,22,11,1,0,0,13,17,34,55,95,33,0,3,123,9,61,50,23,17,116,5,2,8,51,1,1,29,68,12,2,25,163,113,0,0,1,0,4,9,0,33,1,41,48,25,16,6,1,32,90,56,63,164,86,97,34,65,86,123,142,33,81,100,32,57,115,88,15,97,27,15,52,60,119,145,13,53,11,103,82,51,38,50,2,2,40,41,0,19,154,25,98,60,19,46,25,1,48,1,3,7,8,0,0,0,0,42,23,53,71,2,118,82,1,15,62,175,18,28,54,115,27,28,4,0,104,37,3,1,0,29,26,0,38,146,46,103,2,35,0,0,1,2,22,32,24,12,109,45,1,12,0,1,17,1,0,0,11,94,8,86,3,46,3,62,44,30,29,73,40,60,0,2,20,60,102,69,121,110,12,122,57,35,66,25,108,6,27,36,40,46,101,156,22,9,107,93,1,0,89,33,0,1,68,115,2,109,77,54,29,123,32,83,0,10,85,2,78,2,23,2,1,25,0,93,37,0,0,52,26,0,16,102,22,0,76,76,119,7,59,29,6,112

Secondary structure (DSSP, 8-state):
--EE-HHHHHHHHHHHT--TT-EEEEEE-STTS-EETTHHHHHHHHHHHHH-TT-EEEEE---TTSS-GGG--SS---GGGHHHHHHHPPPP-TTTPPPSSS-HHHHHHTTSTT-EE-S-TTT-EEEEETTHHHHHTT--STTTTSTTSHHHHHHHTT-EEEEES--GGG-TTHHHHHHH---TT--EEEEEEEEEETTEEEEEEEEEEPP--TTHHHHHHHHHHHSTT-EEEEETTEEEEEEEHHHHHHHHHHHHHHH----/--TTSPPEE-HHHHHHHHHHHTPPTT-EEEEEE-TGGG-EETTHHHHHHHHHHHHH-TT-EEEEE---TTSS-GGG--SS---GGGHHHHHHHPPPP-TTTPPPSSS-HHHHHHTTSTT-EE---TTT-EEEEETTHHHHHTT--STTTTSTTSHHHHHHHTT-EEEEES--GGG-TTHHHHHHH---TT--EEEEEEEEEETTEEEEEEEEEEPP--TTHHHHHHHHHHTSTT-EEEEETTEEEEEEEHHHHHHHHHHHHHHH----/--EE-HHHHHHHHHHHT--TT-EEEEEE-TGGG-EETTHHHHHHHHHHHHH-TTSEEEEE---TTSS-GGG--SS---GGGHHHHHHHPPPP-TTTPPPSSS-HHHHHHTTSTT-EE---TTT-EEEEETTHHHHHS---STTTTSTTSHHHHHHHTT-EEEEES--GGG-THHHHHHHH---TT--EEEEEEEEEETTEEEEEEEEEEPP--TTHHHHHHHHHHTSTT-EEEEETTEEEEEEEHHHHHHHHHHHHHHH---/--EE-HHHHHHHHHHHTPPTTSEEEEEE-TGGG-EETTHHHHHHHHHHHHH-TTSEEEEE---TTSS-GGG--SS---GGGHHHHHHHPPPP-TTTPPPSSS-HHHHHHTTSTT-EE---TTT-EEEEETTHHHHHTT--STTTTSTTSHHHHHHHTT-EEEEES--GGG-TTHHHHHHH---TT--EEEEEEEEEETTEEEEEEEEEEPP--TTHHHHHHHHHHTSTT-EEEEETTEEEEEEEHHHHHHHHHHHHHHH--TT-

Sequence (1057 aa):
RELVTRDRLASDLAALGVRPGGVLLVHASLSALGWVCGGAQAVVLALQDAVGKEGTLVMPTFSGDLSDPSTWRRPPVPEDWWPVIREQMPPFDPDLTPTRGMGAVAECFRRAAGAVRSGHPQNSFAAWGAHAEQVVAEHGLTERLGRGSPLEQVYRLDGQVLLLGCGFESNTSFHLAEYRTAYPGRRSHRRRVPVPEGDRVRWVEQEDIVYFEEDFQTMGESCLTRTPGHSRGTVGEAAAVLYGQRAFVDLACEWMTAHRDLAPDRQDRELVTRDRLASDLAALGVRPGGVLLVHASLSALGWVCGGAQAVVLALQDAVGKEGTLVMPTFSGDLSDPSTWRRPPVPEDWWPVIREQMPPFDPDLTPTRGMGAVAECFRRAAGAVRSGHPQNSFAAWGAHAEQVVAEHGLTERLGRGSPLEQVYRLDGQVLLLGCGFESNTSFHLAEYRTAYPGRRSHRRRVPVPEGDRVRWVEQEDIVYFEEDFQTMGESCLTRTPGHSRGTVGEAAAVLYGQRAFVDLACEWMTAHRDLARELVTRDRLASDLAALGVRPGGVLLVHASLSALGWVCGGAQAVVLALQDAVGKEGTLVMPTFSGDLSDPSTWRRPPVPEDWWPVIREQMPPFDPDLTPTRGMGAVAECFRRAAGAVRSGHPQNSFAAWGAHAEQVVAEHGLTERLGRGSPLEQVYRLDGQVLLLGCGFESNTSFHLAEYRTAYPGRRSHRRRVPVPEGDRVRWVEQEDIVYFEEDFQTMGESCLTRTPGHSRGTVGEAAAVLYGQRAFVDLACEWMTAHRDLRELVTRDRLASDLAALGVRPGGVLLVHASLSALGWVCGGAQAVVLALQDAVGKEGTLVMPTFSGDLSDPSTWRRPPVPEDWWPVIREQMPPFDPDLTPTRGMGAVAECFRRAAGAVRSGHPQNSFAAWGAHAEQVVAEHGLTERLGRGSPLEQVYRLDGQVLLLGCGFESNTSFHLAEYRTAYPGRRSHRRRVPVPEGDRVRWVEQEDIVYFEEDFQTMGESCLTRTPGHSRGTVGEAAAVLYGQRAFVDLACEWMTAHRDLAR